Protein 7CB8 (pdb70)

Nearest PDB structures (foldseek):
  7cb8-assembly1_A  TM=1.003E+00  e=4.849E-61  Mycobacterium marinum M
  7cb8-assembly2_B  TM=9.937E-01  e=1.536E-54  Mycobacterium marinum M
  3zcn-assembly2_B  TM=8.471E-01  e=4.849E-14  Shewanella oneidensis
  3eqx-assembly1_A  TM=8.261E-01  e=2.532E-13  Shewanella oneidensis
  3zec-assembly1_A  TM=8.560E-01  e=9.160E-13  Shewanella oneidensis

Secondary structure (DSSP, 8-state):
--TTB-PPPEEEEEE---SS--S-HHHHH--EEEEEEPPP-TT------HHHHHHHHHHHHHHHHHHT---TTHHHHHHHHHHHHHHHHTT----HHHHHHHHTT--S-HHHHHHHHHHHHHHHHHHTSSSSPPP-HHHHHHHHHHHHTT-TTTGGGTTS---S---BSS-SSSSTT-SB-PPPGGGHHHHHHHHHHHTT-SSS-HHHHHHHHHHHHHHH--SSS-HHHHHHHHHHHHHHHTTS-SS----THHHHHHTHHHHHHHHHHHHTTB-HHHHHHHHHHHHHHHHHHHHHHHHHHHHHHHHHHHH----TTSHHHHHHHHTTT--EEEHHHHHHHSSS-HHHHHHHHHHHHHHTSEEES------EEEEHHHHHHHHHHHHHHHHT--/-TTB-PPPEEEEEE----SS-S-HHHHH--EEEEEEPPP-TT------HHHHHHHHHHHHHHHHHHT----SHHHHHHHHHHHHHHHHTT----HHHHHHHHTT--S-HHHHHHHHHHHHHHHHHHTSSSS----HHHHHHHHHHHHTT-SSSSTTTTS--SS---BSS-SSSSTT-SB-PPPGGGHHHHHHHHHHHHH-SSS-HHHHHHHHHHHHHHH--SSS-HHHHHHHHHHHHHHHTTS-SS----THHHHHHTHHHHHHHHHHHHTTB-HHHHHHHHHHHHHHHHHHHHHHHHHHHHHHHHHHHH-S--SSSHHHHHHHHTTT--EEEHHHHHHH----SSHHHHHHHHHHHTSEEESSSS-SS-EEEEHHHHHHHHHHHHHHHHS--

Foldseek 3Di:
DDAQFFDFKDKDKDFDAFPDDDDDVCLHPRGIDIAIHFDLPLPPDHHHDDVLVVLLVLLLVLLQVLQVDDAAQLFLLLLLLQLQLLLVLVVLHDDLLLLLCVCVPDPPRPSSVLSVLLSVLLVQQLVQAQVPGARDPQSLLVSQLSNLVPPPPQSPPRSDWDQAWDAADDDPRHCHPGPHTADHQVCLVVQVVSLSSLLRDDPDDQLLSLLVSLLSQVNNVGHPDDSSSSSNSSSQSSCCNNPSHPRHGQNLSLQCSLVVVLQVVCSVVVNRGRRVSSSSSSSLSSSLSSVLSVVLRVQLVCVLVVQDVLLDDDPCQFLLNVVSVNCSNPFKAWLVRSCVVDPDPSVSNVVSVVSSVVSVQWDWSDPPVRTIIGRVSSSVSSVVSSVSSSVPND/DLFFFDFWDKDKDFDAFPDDDDDVCLHPRTIDIATHFDLPLPDDGRDDPVLVVLLVLLLVLLQVLQPDPAFQLAVLLLLLLLQLLLVLVPLHDDLLLLLCVCVPDDPRPSSVLSVLLSVLLVQQLVQAAVLHARDLQSLLVSQLSRFCVPDVTNVQRSHFDQAWAAADADPRHCHVGPHTADHLVCLVVLVVSLSSLLQDQPDSQLLSLLVSLLSQVRNVRHNDDSSSSSVSSSQSSCSNNPSHPRHGQSLSLLCSLVVVLCVVCSVVVNVGGRVSSSSSSSLSSSLSSVLSVVLRVLNVCVLVVLCVQLDPPCDPPLLPVVSVCCSNPQKAWLVRSPVVDPPDDCSVVSVVSSCVSVQWDWSDDPPVRTIIGRVSSSVSSVVSSVSSSVSND

InterPro domains:
  IPR003812 Fido domain [PF02661] (142-243)
  IPR003812 Fido domain [PS51459] (139-289)
  IPR036597 Fido-like domain superfamily [G3DSA:1.10.3290.10] (55-305)
  IPR036597 Fido-like domain superfamily [SSF140931] (123-299)
  IPR040198 Fido domain-containing protein [PTHR13504] (50-297)

Radius of gyration: 28.03 Å; Cα contacts (8 Å, |Δi|>4): 1344; chains: 2; bounding box: 82×76×65 Å

Structure (mmCIF, N/CA/C/O backbone):
data_7CB8
#
_entry.id   7CB8
#
_cell.length_a   76.066
_cell.length_b   107.900
_cell.length_c   110.588
_cell.angle_alpha   90.00
_cell.angle_beta   90.00
_cell.angle_gamma   90.00
#
_symmetry.space_group_name_H-M   'P 21 21 21'
#
loop_
_entity.id
_entity.type
_entity.pdbx_description
1 polymer 'Fic-domain containing protein'
2 non-polymer "CYTIDINE-5'-DIPHOSPHATE"
3 non-polymer 1,2-ETHANEDIOL
4 non-polymer 'SULFATE ION'
5 non-polymer 'ACETATE ION'
6 water water
#
loop_
_atom_site.group_PDB
_atom_site.id
_atom_site.type_symbol
_atom_site.label_atom_id
_atom_site.label_alt_id
_atom_site.label_comp_id
_atom_site.label_asym_id
_atom_site.label_entity_id
_atom_site.label_seq_id
_atom_site.pdbx_PDB_ins_code
_atom_site.Cartn_x
_atom_site.Cartn_y
_atom_site.Cartn_z
_atom_site.occupancy
_atom_site.B_iso_or_equiv
_atom_site.auth_seq_id
_atom_site.auth_comp_id
_atom_site.auth_asym_id
_atom_site.auth_atom_id
_atom_site.pdbx_PDB_model_num
ATOM 1 N N . ARG A 1 2 ? 26.873 20.246 -32.998 1.00 58.32 2 ARG A N 1
ATOM 2 C CA . ARG A 1 2 ? 26.442 18.869 -32.762 1.00 53.06 2 ARG A CA 1
ATOM 3 C C . ARG A 1 2 ? 25.117 18.651 -33.479 1.00 50.55 2 ARG A C 1
ATOM 4 O O . ARG A 1 2 ? 24.304 19.570 -33.561 1.00 53.79 2 ARG A O 1
ATOM 6 N N . PRO A 1 3 ? 24.909 17.442 -34.013 1.00 47.11 3 PRO A N 1
ATOM 7 C CA . PRO A 1 3 ? 23.735 17.202 -34.870 1.00 52.51 3 PRO A CA 1
ATOM 8 C C . PRO A 1 3 ? 22.394 17.202 -34.149 1.00 50.81 3 PRO A C 1
ATOM 9 O O . PRO A 1 3 ? 22.263 17.572 -32.974 1.00 50.00 3 PRO A O 1
ATOM 13 N N . SER A 1 4 ? 21.382 16.767 -34.889 1.00 47.52 4 SER A N 1
ATOM 14 C CA . SER A 1 4 ? 20.050 16.603 -34.332 1.00 48.60 4 SER A CA 1
ATOM 15 C C . SER A 1 4 ? 20.016 15.435 -33.357 1.00 50.09 4 SER A C 1
ATOM 16 O O . SER A 1 4 ? 20.521 14.347 -33.646 1.00 42.48 4 SER A O 1
ATOM 19 N N . ASP A 1 5 ? 19.409 15.671 -32.201 1.00 49.40 5 ASP A N 1
ATOM 20 C CA . ASP A 1 5 ? 19.323 14.706 -31.102 1.00 43.78 5 ASP A CA 1
ATOM 21 C C . ASP A 1 5 ? 20.686 14.319 -30.553 1.00 40.62 5 ASP A C 1
ATOM 22 O O . ASP A 1 5 ? 20.794 13.301 -29.862 1.00 38.96 5 ASP A O 1
ATOM 27 N N . ALA A 1 6 ? 21.741 15.072 -30.855 1.00 40.26 6 ALA A N 1
ATOM 28 C CA . ALA A 1 6 ? 23.032 14.814 -30.239 1.00 36.75 6 ALA A CA 1
ATOM 29 C C . ALA A 1 6 ? 23.146 15.637 -28.969 1.00 39.56 6 ALA A C 1
ATOM 30 O O . ALA A 1 6 ? 22.470 16.659 -28.799 1.00 45.39 6 ALA A O 1
ATOM 32 N N . TRP A 1 7 ? 24.031 15.195 -28.081 1.00 31.71 7 TRP A N 1
ATOM 33 C CA . TRP A 1 7 ? 24.109 15.784 -26.769 1.00 27.07 7 TRP A CA 1
ATOM 34 C C . TRP A 1 7 ? 25.531 15.533 -26.327 1.00 33.61 7 TRP A C 1
ATOM 35 O O . TRP A 1 7 ? 26.066 14.454 -26.611 1.00 35.10 7 TRP A O 1
ATOM 46 N N . PRO A 1 8 ? 26.173 16.495 -25.660 1.00 32.69 8 PRO A N 1
ATOM 47 C CA . PRO A 1 8 ? 27.541 16.258 -25.194 1.00 30.00 8 PRO A CA 1
ATOM 48 C C . PRO A 1 8 ? 27.650 14.966 -24.396 1.00 32.26 8 PRO A C 1
ATOM 49 O O . PRO A 1 8 ? 26.962 14.791 -23.383 1.00 36.10 8 PRO A O 1
ATOM 53 N N . ARG A 1 9 ? 28.525 14.059 -24.828 1.00 33.68 9 ARG A N 1
ATOM 54 C CA . ARG A 1 9 ? 28.594 12.762 -24.169 1.00 36.47 9 ARG A CA 1
ATOM 55 C C . ARG A 1 9 ? 29.427 12.821 -22.880 1.00 34.16 9 ARG A C 1
ATOM 56 O O . ARG A 1 9 ? 30.244 13.724 -22.663 1.00 33.16 9 ARG A O 1
ATOM 64 N N . HIS A 1 10 ? 29.177 11.840 -22.008 1.00 34.72 10 HIS A N 1
ATOM 65 C CA . HIS A 1 10 ? 29.974 11.644 -20.802 1.00 32.31 10 HIS A CA 1
ATOM 66 C C . HIS A 1 10 ? 31.417 11.266 -21.142 1.00 33.70 10 HIS A C 1
ATOM 67 O O . HIS A 1 10 ? 31.686 10.559 -22.117 1.00 32.70 10 HIS A O 1
ATOM 74 N N . SER A 1 11 ? 32.354 11.726 -20.319 1.00 31.05 11 SER A N 1
ATOM 75 C CA . SER A 1 11 ? 33.721 11.228 -20.392 1.00 33.41 11 SER A CA 1
ATOM 76 C C . SER A 1 11 ? 34.031 10.431 -19.134 1.00 28.01 11 SER A C 1
ATOM 77 O O . SER A 1 11 ? 33.243 10.392 -18.187 1.00 29.14 11 SER A O 1
ATOM 80 N N . ALA A 1 12 ? 35.201 9.791 -19.142 1.00 38.95 12 ALA A N 1
ATOM 81 C CA . ALA A 1 12 ? 35.662 8.904 -18.079 1.00 29.98 12 ALA A CA 1
ATOM 82 C C . ALA A 1 12 ? 36.980 9.398 -17.511 1.00 32.49 12 ALA A C 1
ATOM 83 O O . ALA A 1 12 ? 37.730 10.126 -18.166 1.00 34.23 12 ALA A O 1
ATOM 85 N N . GLU A 1 13 ? 37.256 8.981 -16.279 1.00 35.51 13 GLU A N 1
ATOM 86 C CA . GLU A 1 13 ? 38.521 9.284 -15.625 1.00 36.43 13 GLU A CA 1
ATOM 87 C C . GLU A 1 13 ? 38.807 8.169 -14.621 1.00 40.75 13 GLU A C 1
ATOM 88 O O . GLU A 1 13 ? 37.882 7.561 -14.076 1.00 34.74 13 GLU A O 1
ATOM 94 N N . ARG A 1 14 ? 40.091 7.858 -14.421 1.00 41.83 14 ARG A N 1
ATOM 95 C CA . ARG A 1 14 ? 40.485 6.756 -13.546 1.00 37.14 14 ARG A CA 1
ATOM 96 C C . ARG A 1 14 ? 40.770 7.290 -12.152 1.00 36.93 14 ARG A C 1
ATOM 97 O O . ARG A 1 14 ? 41.706 8.064 -11.965 1.00 39.66 14 ARG A O 1
ATOM 100 N N . ARG A 1 15 ? 40.023 6.813 -11.171 1.00 40.54 15 ARG A N 1
ATOM 101 C CA . ARG A 1 15 ? 40.194 7.242 -9.795 1.00 39.34 15 ARG A CA 1
ATOM 102 C C . ARG A 1 15 ? 40.670 6.083 -8.926 1.00 35.86 15 ARG A C 1
ATOM 103 O O . ARG A 1 15 ? 40.362 4.924 -9.217 1.00 28.90 15 ARG A O 1
ATOM 111 N N . PRO A 1 16 ? 41.445 6.357 -7.871 1.00 39.29 16 PRO A N 1
ATOM 112 C CA . PRO A 1 16 ? 41.709 5.314 -6.875 1.00 39.78 16 PRO A CA 1
ATOM 113 C C . PRO A 1 16 ? 40.429 4.940 -6.149 1.00 36.62 16 PRO A C 1
ATOM 114 O O . PRO A 1 16 ? 39.516 5.757 -5.989 1.00 37.91 16 PRO A O 1
ATOM 118 N N . TRP A 1 17 ? 40.374 3.685 -5.715 1.00 32.82 17 TRP A N 1
ATOM 119 C CA . TRP A 1 17 ? 39.240 3.170 -4.969 1.00 32.46 17 TRP A CA 1
ATOM 120 C C . TRP A 1 17 ? 39.733 2.137 -3.973 1.00 40.01 17 TRP A C 1
ATOM 121 O O . TRP A 1 17 ? 40.635 1.355 -4.289 1.00 36.33 17 TRP A O 1
ATOM 132 N N . ALA A 1 18 ? 39.120 2.120 -2.785 1.00 38.65 18 ALA A N 1
ATOM 133 C CA . ALA A 1 18 ? 39.436 1.130 -1.762 1.00 38.12 18 ALA A CA 1
ATOM 134 C C . ALA A 1 18 ? 38.158 0.694 -1.065 1.00 38.68 18 ALA A C 1
ATOM 135 O O . ALA A 1 18 ? 37.276 1.510 -0.786 1.00 37.18 18 ALA A O 1
ATOM 137 N N . GLN A 1 19 ? 38.061 -0.606 -0.826 1.00 37.19 19 GLN A N 1
ATOM 138 C CA . GLN A 1 19 ? 36.952 -1.167 -0.075 1.00 44.05 19 GLN A CA 1
ATOM 139 C C . GLN A 1 19 ? 36.986 -0.637 1.358 1.00 47.27 19 GLN A C 1
ATOM 140 O O . GLN A 1 19 ? 38.018 -0.689 2.033 1.00 49.08 19 GLN A O 1
ATOM 146 N N . THR A 1 20 ? 35.869 -0.067 1.802 1.00 48.62 20 THR A N 1
ATOM 147 C CA . THR A 1 20 ? 35.742 0.363 3.188 1.00 49.10 20 THR A CA 1
ATOM 148 C C . THR A 1 20 ? 35.228 -0.747 4.098 1.00 49.32 20 THR A C 1
ATOM 149 O O . THR A 1 20 ? 35.542 -0.768 5.295 1.00 51.13 20 THR A O 1
ATOM 153 N N . GLN A 1 21 ? 34.491 -1.698 3.538 1.00 49.31 21 GLN A N 1
ATOM 154 C CA . GLN A 1 21 ? 33.846 -2.767 4.292 1.00 53.44 21 GLN A CA 1
ATOM 155 C C . GLN A 1 21 ? 34.293 -4.084 3.674 1.00 56.36 21 GLN A C 1
ATOM 156 O O . GLN A 1 21 ? 33.892 -4.406 2.551 1.00 58.87 21 GLN A O 1
ATOM 162 N N . ARG A 1 22 ? 35.109 -4.854 4.389 1.00 52.68 22 ARG A N 1
ATOM 163 C CA . ARG A 1 22 ? 35.785 -5.977 3.755 1.00 51.63 22 ARG A CA 1
ATOM 164 C C . ARG A 1 22 ? 34.818 -7.141 3.573 1.00 57.07 22 ARG A C 1
ATOM 165 O O . ARG A 1 22 ? 34.039 -7.479 4.471 1.00 60.80 22 ARG A O 1
ATOM 173 N N . GLY A 1 23 ? 34.850 -7.722 2.386 1.00 49.45 23 GLY A N 1
ATOM 174 C CA . GLY A 1 23 ? 33.933 -8.776 2.016 1.00 47.44 23 GLY A CA 1
ATOM 175 C C . GLY A 1 23 ? 33.940 -8.931 0.510 1.00 42.90 23 GLY A C 1
ATOM 176 O O . GLY A 1 23 ? 34.747 -8.321 -0.195 1.00 42.45 23 GLY A O 1
ATOM 177 N N . GLY A 1 24 ? 33.007 -9.730 0.028 1.00 42.48 24 GLY A N 1
ATOM 178 C CA . GLY A 1 24 ? 33.093 -10.034 -1.372 1.00 35.72 24 GLY A CA 1
ATOM 179 C C . GLY A 1 24 ? 34.143 -11.097 -1.627 1.00 39.62 24 GLY A C 1
ATOM 180 O O . GLY A 1 24 ? 34.583 -11.840 -0.725 1.00 35.32 24 GLY A O 1
ATOM 181 N N . THR A 1 25 ? 34.493 -11.215 -2.905 1.00 33.28 25 THR A N 1
ATOM 182 C CA . THR A 1 25 ? 35.514 -12.155 -3.319 1.00 36.42 25 THR A CA 1
ATOM 183 C C . THR A 1 25 ? 36.877 -11.504 -3.150 1.00 40.66 25 THR A C 1
ATOM 184 O O . THR A 1 25 ? 36.993 -10.364 -2.693 1.00 42.50 25 THR A O 1
ATOM 188 N N . ARG A 1 26 ? 37.930 -12.214 -3.543 1.00 41.68 26 ARG A N 1
ATOM 189 C CA . ARG A 1 26 ? 39.241 -11.582 -3.527 1.00 39.79 26 ARG A CA 1
ATOM 190 C C . ARG A 1 26 ? 39.285 -10.411 -4.503 1.00 39.61 26 ARG A C 1
ATOM 191 O O . ARG A 1 26 ? 39.799 -9.334 -4.172 1.00 41.90 26 ARG A O 1
ATOM 199 N N . ALA A 1 27 ? 38.762 -10.599 -5.704 1.00 33.35 27 ALA A N 1
ATOM 200 C CA . ALA A 1 27 ? 38.784 -9.549 -6.740 1.00 36.28 27 ALA A CA 1
ATOM 201 C C . ALA A 1 27 ? 38.171 -8.244 -6.219 1.00 40.51 27 ALA A C 1
ATOM 202 O O . ALA A 1 27 ? 38.605 -7.176 -6.635 1.00 39.25 27 ALA A O 1
ATOM 204 N N . ASP A 1 28 ? 37.179 -8.331 -5.356 1.00 32.70 28 ASP A N 1
ATOM 205 C CA . ASP A 1 28 ? 36.633 -7.125 -4.743 1.00 33.48 28 ASP A CA 1
ATOM 206 C C . ASP A 1 28 ? 37.645 -6.478 -3.813 1.00 36.09 28 ASP A C 1
ATOM 207 O O . ASP A 1 28 ? 37.712 -5.246 -3.729 1.00 39.00 28 ASP A O 1
ATOM 212 N N . ARG A 1 29 ? 38.436 -7.295 -3.101 1.00 36.53 29 ARG A N 1
ATOM 213 C CA . ARG A 1 29 ? 39.332 -6.795 -2.061 1.00 39.38 29 ARG A CA 1
ATOM 214 C C . ARG A 1 29 ? 40.652 -6.284 -2.627 1.00 43.98 29 ARG A C 1
ATOM 215 O O . ARG A 1 29 ? 41.282 -5.403 -2.023 1.00 41.54 29 ARG A O 1
ATOM 223 N N . THR A 1 30 ? 41.106 -6.832 -3.753 1.00 38.49 30 THR A N 1
ATOM 224 C CA . THR A 1 30 ? 42.335 -6.340 -4.361 1.00 40.09 30 THR A CA 1
ATOM 225 C C . THR A 1 30 ? 42.109 -5.174 -5.306 1.00 36.26 30 THR A C 1
ATOM 226 O O . THR A 1 30 ? 43.088 -4.557 -5.739 1.00 43.08 30 THR A O 1
ATOM 230 N N . LEU A 1 31 ? 40.862 -4.883 -5.660 1.00 38.64 31 LEU A N 1
ATOM 231 C CA . LEU A 1 31 ? 40.563 -3.768 -6.552 1.00 34.57 31 LEU A CA 1
ATOM 232 C C . LEU A 1 31 ? 41.089 -2.470 -5.955 1.00 30.35 31 LEU A C 1
ATOM 233 O O . LEU A 1 31 ? 40.778 -2.139 -4.807 1.00 33.16 31 LEU A O 1
ATOM 238 N N . ARG A 1 32 ? 41.929 -1.764 -6.714 1.00 30.64 32 ARG A N 1
ATOM 239 C CA . ARG A 1 32 ? 42.528 -0.518 -6.259 1.00 33.77 32 ARG A CA 1
ATOM 240 C C . ARG A 1 32 ? 42.117 0.690 -7.102 1.00 32.90 32 ARG A C 1
ATOM 241 O O . ARG A 1 32 ? 42.512 1.818 -6.792 1.00 37.60 32 ARG A O 1
ATOM 243 N N . SER A 1 33 ? 41.345 0.492 -8.161 1.00 32.06 33 SER A N 1
ATOM 244 C CA . SER A 1 33 ? 41.071 1.544 -9.125 1.00 31.09 33 SER A CA 1
ATOM 245 C C . SER A 1 33 ? 39.662 1.352 -9.702 1.00 35.81 33 SER A C 1
ATOM 246 O O . SER A 1 33 ? 39.174 0.223 -9.810 1.00 36.81 33 SER A O 1
ATOM 249 N N . VAL A 1 34 ? 39.007 2.462 -10.060 1.00 26.75 34 VAL A N 1
ATOM 250 C CA . VAL A 1 34 ? 37.679 2.449 -10.665 1.00 30.15 34 VAL A CA 1
ATOM 251 C C . VAL A 1 34 ? 37.608 3.567 -11.701 1.00 34.84 34 VAL A C 1
ATOM 252 O O . VAL A 1 34 ? 38.229 4.624 -11.542 1.00 32.74 34 VAL A O 1
ATOM 256 N N . THR A 1 35 ? 36.840 3.331 -12.770 1.00 27.41 35 THR A N 1
ATOM 257 C CA . THR A 1 35 ? 36.640 4.309 -13.834 1.00 24.20 35 THR A CA 1
ATOM 258 C C . THR A 1 35 ? 35.279 4.981 -13.643 1.00 27.74 35 THR A C 1
ATOM 259 O O . THR A 1 35 ? 34.234 4.351 -13.843 1.00 29.51 35 THR A O 1
ATOM 263 N N . VAL A 1 36 ? 35.290 6.278 -13.285 1.00 26.34 36 VAL A N 1
ATOM 264 C CA . VAL A 1 36 ? 34.065 7.045 -13.082 1.00 29.51 36 VAL A CA 1
ATOM 265 C C . VAL A 1 36 ? 33.676 7.735 -14.383 1.00 32.04 36 VAL A C 1
ATOM 266 O O . VAL A 1 36 ? 34.517 8.109 -15.215 1.00 29.39 36 VAL A O 1
ATOM 270 N N . SER A 1 37 ? 32.369 7.870 -14.578 1.00 28.34 37 SER A N 1
ATOM 271 C CA . SER A 1 37 ? 31.849 8.672 -15.668 1.00 25.24 37 SER A CA 1
ATOM 272 C C . SER A 1 37 ? 31.734 10.112 -15.222 1.00 28.55 37 SER A C 1
ATOM 273 O O . SER A 1 37 ? 31.372 10.393 -14.074 1.00 30.43 37 SER A O 1
ATOM 276 N N . LEU A 1 38 ? 32.061 11.026 -16.122 1.00 29.31 38 LEU A N 1
ATOM 277 C CA . LEU A 1 38 ? 31.866 12.437 -15.811 1.00 32.54 38 LEU A CA 1
ATOM 278 C C . LEU A 1 38 ? 30.811 13.007 -16.754 1.00 32.93 38 LEU A C 1
ATOM 279 O O . LEU A 1 38 ? 31.050 13.098 -17.973 1.00 31.21 38 LEU A O 1
ATOM 284 N N . PRO A 1 39 ? 29.622 13.326 -16.258 1.00 30.96 39 PRO A N 1
ATOM 285 C CA . PRO A 1 39 ? 28.589 13.919 -17.114 1.00 30.90 39 PRO A CA 1
ATOM 286 C C . PRO A 1 39 ? 28.999 15.298 -17.595 1.00 31.11 39 PRO A C 1
ATOM 287 O O . PRO A 1 39 ? 29.901 15.931 -17.022 1.00 29.45 39 PRO A O 1
ATOM 291 N N . PRO A 1 40 ? 28.376 15.787 -18.661 1.00 29.94 40 PRO A N 1
ATOM 292 C CA . PRO A 1 40 ? 28.605 17.169 -19.084 1.00 31.81 40 PRO A CA 1
ATOM 293 C C . PRO A 1 40 ? 27.977 18.166 -18.124 1.00 30.31 40 PRO A C 1
ATOM 294 O O . PRO A 1 40 ? 27.196 17.830 -17.237 1.00 34.46 40 PRO A O 1
ATOM 298 N N . TYR A 1 41 ? 28.398 19.415 -18.271 1.00 35.51 41 TYR A N 1
ATOM 299 C CA . TYR A 1 41 ? 27.683 20.533 -17.686 1.00 30.53 41 TYR A CA 1
ATOM 300 C C . TYR A 1 41 ? 26.689 20.961 -18.751 1.00 33.48 41 TYR A C 1
ATOM 301 O O . TYR A 1 41 ? 27.067 21.176 -19.910 1.00 38.16 41 TYR A O 1
ATOM 310 N N . ILE A 1 42 ? 25.411 20.981 -18.396 1.00 28.08 42 ILE A N 1
ATOM 311 C CA . ILE A 1 42 ? 24.368 21.146 -19.393 1.00 26.44 42 ILE A CA 1
ATOM 312 C C . ILE A 1 42 ? 23.658 22.484 -19.280 1.00 27.71 42 ILE A C 1
ATOM 313 O O . ILE A 1 42 ? 22.924 22.851 -20.213 1.00 28.04 42 ILE A O 1
ATOM 318 N N . ALA A 1 43 ? 23.946 23.276 -18.240 1.00 27.69 43 ALA A N 1
ATOM 319 C CA . ALA A 1 43 ? 23.116 24.436 -17.911 1.00 31.21 43 ALA A CA 1
ATOM 320 C C . ALA A 1 43 ? 23.006 25.422 -19.061 1.00 27.09 43 ALA A C 1
ATOM 321 O O . ALA A 1 43 ? 22.031 26.171 -19.136 1.00 26.49 43 ALA A O 1
ATOM 323 N N . LYS A 1 44 ? 23.992 25.446 -19.949 1.00 31.79 44 LYS A N 1
ATOM 324 C CA . LYS A 1 44 ? 24.037 26.383 -21.056 1.00 31.33 44 LYS A CA 1
ATOM 325 C C . LYS A 1 44 ? 23.868 25.688 -22.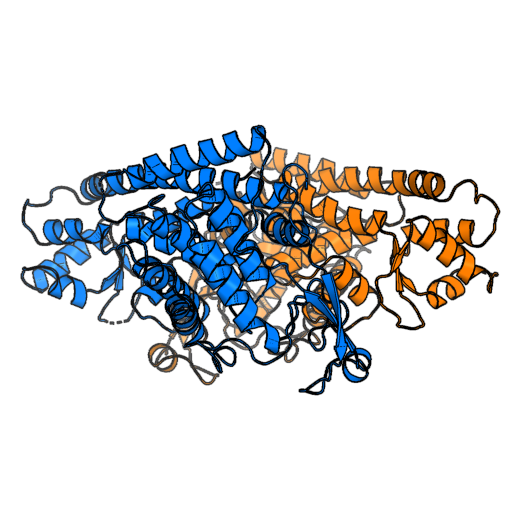403 1.00 30.57 44 LYS A C 1
ATOM 326 O O . LYS A 1 44 ? 23.895 26.354 -23.437 1.00 36.98 44 LYS A O 1
ATOM 332 N N . VAL A 1 45 ? 23.689 24.374 -22.419 1.00 35.34 45 VAL A N 1
ATOM 333 C CA . VAL A 1 45 ? 23.598 23.604 -23.659 1.00 36.72 45 VAL A CA 1
ATOM 334 C C . VAL A 1 45 ? 22.220 23.744 -24.289 1.00 35.50 45 VAL A C 1
ATOM 335 O O . VAL A 1 45 ? 21.203 23.858 -23.591 1.00 34.66 45 VAL A O 1
ATOM 339 N N . ASP A 1 46 ? 22.186 23.731 -25.623 1.00 35.00 46 ASP A N 1
ATOM 340 C CA . ASP A 1 46 ? 20.945 23.653 -26.385 1.00 36.29 46 ASP A CA 1
ATOM 341 C C . ASP A 1 46 ? 20.828 22.293 -27.048 1.00 34.46 46 ASP A C 1
ATOM 342 O O . ASP A 1 46 ? 21.821 21.582 -27.236 1.00 43.43 46 ASP A O 1
ATOM 347 N N . ALA A 1 47 ? 19.593 21.929 -27.386 1.00 38.68 47 ALA A N 1
ATOM 348 C CA . ALA A 1 47 ? 19.328 20.693 -28.113 1.00 41.72 47 ALA A CA 1
ATOM 349 C C . ALA A 1 47 ? 18.323 20.972 -29.219 1.00 44.61 47 ALA A C 1
ATOM 350 O O . ALA A 1 47 ? 17.170 21.312 -28.940 1.00 46.00 47 ALA A O 1
ATOM 352 N N . ASN A 1 48 ? 18.767 20.845 -30.465 1.00 49.10 48 ASN A N 1
ATOM 353 C CA . ASN A 1 48 ? 17.890 20.746 -31.620 1.00 47.86 48 ASN A CA 1
ATOM 354 C C . ASN A 1 48 ? 17.495 19.289 -31.760 1.00 46.84 48 ASN A C 1
ATOM 355 O O . ASN A 1 48 ? 18.322 18.402 -31.531 1.00 50.89 48 ASN A O 1
ATOM 360 N N . ILE A 1 49 ? 16.237 19.032 -32.114 1.00 37.97 49 ILE A N 1
ATOM 361 C CA . ILE A 1 49 ? 15.767 17.658 -32.198 1.00 38.79 49 ILE A CA 1
ATOM 362 C C . ILE A 1 49 ? 14.843 17.499 -33.395 1.00 43.17 49 ILE A C 1
ATOM 363 O O . ILE A 1 49 ? 14.243 18.460 -33.884 1.00 44.60 49 ILE A O 1
ATOM 368 N N . ASP A 1 50 ? 14.711 16.241 -33.827 1.00 45.51 50 ASP A N 1
ATOM 369 C CA . ASP A 1 50 ? 14.038 15.836 -35.057 1.00 39.35 50 ASP A CA 1
ATOM 370 C C . ASP A 1 50 ? 12.529 16.099 -35.029 1.00 39.21 50 ASP A C 1
ATOM 371 O O . ASP A 1 50 ? 11.879 16.101 -33.977 1.00 40.05 50 ASP A O 1
ATOM 376 N N . ALA A 1 51 ? 11.969 16.239 -36.236 1.00 42.04 51 ALA A N 1
ATOM 377 C CA . ALA A 1 51 ? 10.571 16.618 -36.413 1.00 35.70 51 ALA A CA 1
ATOM 378 C C . ALA A 1 51 ? 9.636 15.555 -35.845 1.00 36.59 51 ALA A C 1
ATOM 379 O O . ALA A 1 51 ? 8.671 15.874 -35.131 1.00 37.05 51 ALA A O 1
ATOM 381 N N . ASP A 1 52 ? 9.874 14.286 -36.195 1.00 35.40 52 ASP A N 1
ATOM 382 C CA . ASP A 1 52 ? 8.975 13.224 -35.751 1.00 32.82 52 ASP A CA 1
ATOM 383 C C . ASP A 1 52 ? 8.914 13.194 -34.238 1.00 34.93 52 ASP A C 1
ATOM 384 O O . ASP A 1 52 ? 7.895 12.800 -33.664 1.00 38.25 52 ASP A O 1
ATOM 389 N N . ILE A 1 53 ? 10.010 13.589 -33.583 1.00 37.04 53 ILE A N 1
ATOM 390 C CA . ILE A 1 53 ? 10.050 13.638 -32.127 1.00 38.19 53 ILE A CA 1
ATOM 391 C C . ILE A 1 53 ? 9.269 14.846 -31.622 1.00 35.74 53 ILE A C 1
ATOM 392 O O . ILE A 1 53 ? 8.558 14.767 -30.611 1.00 32.45 53 ILE A O 1
ATOM 397 N N . ALA A 1 54 ? 9.369 15.975 -32.332 1.00 32.49 54 ALA A N 1
ATOM 398 C CA . ALA A 1 54 ? 8.634 17.175 -31.945 1.00 28.01 54 ALA A CA 1
ATOM 399 C C . ALA A 1 54 ? 7.137 16.920 -31.934 1.00 30.04 54 ALA A C 1
ATOM 400 O O . ALA A 1 54 ? 6.430 17.337 -31.009 1.00 32.24 54 ALA A O 1
ATOM 402 N N . VAL A 1 55 ? 6.641 16.237 -32.964 1.00 28.90 55 VAL A N 1
ATOM 403 C CA . VAL A 1 55 ? 5.237 15.847 -33.026 1.00 29.70 55 VAL A CA 1
ATOM 404 C C . VAL A 1 55 ? 4.868 14.974 -31.836 1.00 32.51 55 VAL A C 1
ATOM 405 O O . VAL A 1 55 ? 3.851 15.203 -31.166 1.00 33.32 55 VAL A O 1
ATOM 409 N N . LYS A 1 56 ? 5.699 13.960 -31.555 1.00 28.37 56 LYS A N 1
ATOM 410 C CA . LYS A 1 56 ? 5.467 13.087 -30.407 1.00 31.49 56 LYS A CA 1
ATOM 411 C C . LYS A 1 56 ? 5.408 13.886 -29.112 1.00 27.47 56 LYS A C 1
ATOM 412 O O . LYS A 1 56 ? 4.466 13.730 -28.334 1.00 31.48 56 LYS A O 1
ATOM 418 N N . LEU A 1 57 ? 6.392 14.763 -28.868 1.00 24.98 57 LEU A N 1
ATOM 419 C CA . LEU A 1 57 ? 6.315 15.660 -27.712 1.00 25.50 57 LEU A CA 1
ATOM 420 C C . LEU A 1 57 ? 5.036 16.478 -27.747 1.00 29.28 57 LEU A C 1
ATOM 421 O O . LEU A 1 57 ? 4.345 16.624 -26.733 1.00 26.98 57 LEU A O 1
ATOM 426 N N . GLU A 1 58 ? 4.703 17.002 -28.929 1.00 34.06 58 GLU A N 1
ATOM 427 C CA . GLU A 1 58 ? 3.518 17.829 -29.106 1.00 30.26 58 GLU A CA 1
ATOM 428 C C . GLU A 1 58 ? 2.255 17.054 -28.764 1.00 38.03 58 GLU A C 1
ATOM 429 O O . GLU A 1 58 ? 1.333 17.599 -28.137 1.00 35.80 58 GLU A O 1
ATOM 435 N N . ASP A 1 59 ? 2.194 15.773 -29.170 1.00 32.87 59 ASP A N 1
ATOM 436 C CA . ASP A 1 59 ? 1.012 14.975 -28.869 1.00 31.83 59 ASP A CA 1
ATOM 437 C C . ASP A 1 59 ? 0.915 14.657 -27.392 1.00 28.56 59 ASP A C 1
ATOM 438 O O . ASP A 1 59 ? -0.193 14.554 -26.855 1.00 30.14 59 ASP A O 1
ATOM 443 N N . ALA A 1 60 ? 2.055 14.452 -26.735 1.00 24.70 60 ALA A N 1
ATOM 444 C CA . ALA A 1 60 ? 2.052 14.298 -25.289 1.00 26.85 60 ALA A CA 1
ATOM 445 C C . ALA A 1 60 ? 1.508 15.549 -24.602 1.00 29.43 60 ALA A C 1
ATOM 446 O O . ALA A 1 60 ? 0.678 15.465 -23.678 1.00 26.29 60 ALA A O 1
ATOM 448 N N . MET A 1 61 ? 1.936 16.722 -25.076 1.00 29.62 61 MET A N 1
ATOM 449 C CA . MET A 1 61 ? 1.542 17.983 -24.460 1.00 29.97 61 MET A CA 1
ATOM 450 C C . MET A 1 61 ? 0.070 18.281 -24.692 1.00 28.19 61 MET A C 1
ATOM 451 O O . MET A 1 61 ? -0.596 18.809 -23.797 1.00 26.37 61 MET A O 1
ATOM 456 N N . SER A 1 62 ? -0.460 17.908 -25.861 1.00 30.98 62 SER A N 1
ATOM 457 C CA . SER A 1 62 ? -1.902 17.979 -26.098 1.00 30.81 62 SER A CA 1
ATOM 458 C C . SER A 1 62 ? -2.684 17.251 -25.007 1.00 29.54 62 SER A C 1
ATOM 459 O O . SER A 1 62 ? -3.637 17.798 -24.448 1.00 33.38 62 SER A O 1
ATOM 462 N N . GLU A 1 63 ? -2.310 16.003 -24.708 1.00 26.83 63 GLU A N 1
ATOM 463 C CA . GLU A 1 63 ? -2.975 15.273 -23.631 1.00 26.87 63 GLU A CA 1
ATOM 464 C C . GLU A 1 63 ? -2.668 15.882 -22.265 1.00 30.35 63 GLU A C 1
ATOM 465 O O . GLU A 1 63 ? -3.563 15.990 -21.414 1.00 33.95 63 GLU A O 1
ATOM 471 N N . ILE A 1 64 ? -1.418 16.290 -22.028 1.00 27.69 64 ILE A N 1
ATOM 472 C CA . ILE A 1 64 ? -1.079 16.856 -20.723 1.00 26.65 64 ILE A CA 1
ATOM 473 C C . ILE A 1 64 ? -1.884 18.119 -20.472 1.00 26.68 64 ILE A C 1
ATOM 474 O O . ILE A 1 64 ? -2.289 18.402 -19.341 1.00 31.20 64 ILE A O 1
ATOM 479 N N . SER A 1 65 ? -2.120 18.906 -21.521 1.00 30.16 65 SER A N 1
ATOM 480 C CA . SER A 1 65 ? -2.850 20.160 -21.374 1.00 24.13 65 SER A CA 1
ATOM 481 C C . SER A 1 65 ? -4.332 19.911 -21.112 1.00 25.84 65 SER A C 1
ATOM 482 O O . SER A 1 65 ? -4.938 20.557 -20.251 1.00 27.57 65 SER A O 1
ATOM 485 N N . ARG A 1 66 ? -4.933 18.971 -21.842 1.00 29.47 66 ARG A N 1
ATOM 486 C CA . ARG A 1 66 ? -6.349 18.672 -21.653 1.00 30.83 66 ARG A CA 1
ATOM 487 C C . ARG A 1 66 ? -6.610 18.018 -20.301 1.00 32.64 66 ARG A C 1
ATOM 488 O O . ARG A 1 66 ? -7.630 18.301 -19.658 1.00 28.83 66 ARG A O 1
ATOM 496 N N . LEU A 1 67 ? -5.714 17.120 -19.868 1.00 34.02 67 LEU A N 1
ATOM 497 C CA . LEU A 1 67 ? -5.798 16.592 -18.511 1.00 30.45 67 LEU A CA 1
ATOM 498 C C . LEU A 1 67 ? -5.784 17.725 -17.492 1.00 32.69 67 LEU A C 1
ATOM 499 O O . LEU A 1 67 ? -6.668 17.820 -16.630 1.00 30.49 67 LEU A O 1
ATOM 504 N N . ASP A 1 68 ? -4.789 18.609 -17.587 1.00 31.51 68 ASP A N 1
ATOM 505 C CA . ASP A 1 68 ? -4.636 19.648 -16.585 1.00 32.86 68 ASP A CA 1
ATOM 506 C C . ASP A 1 68 ? -5.789 20.645 -16.590 1.00 32.23 68 ASP A C 1
ATOM 507 O O . ASP A 1 68 ? -5.938 21.391 -15.624 1.00 34.87 68 ASP A O 1
ATOM 512 N N . SER A 1 69 ? -6.660 20.630 -17.595 1.00 34.83 69 SER A N 1
ATOM 513 C CA . SER A 1 69 ? -7.748 21.597 -17.641 1.0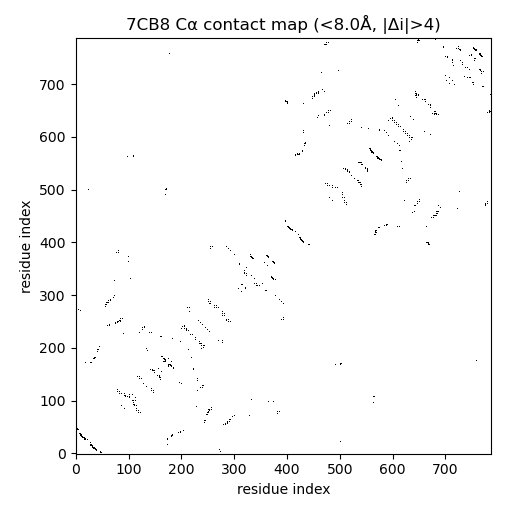0 41.30 69 SER A CA 1
ATOM 514 C C . SER A 1 69 ? -9.091 20.994 -17.249 1.00 44.71 69 SER A C 1
ATOM 515 O O . SER A 1 69 ? -10.133 21.603 -17.518 1.00 50.67 69 SER A O 1
ATOM 518 N N . THR A 1 70 ? -9.082 19.841 -16.577 1.00 45.08 70 THR A N 1
ATOM 519 C CA . THR A 1 70 ? -10.298 19.131 -16.181 1.00 46.94 70 THR A CA 1
ATOM 520 C C . THR A 1 70 ? -10.833 19.681 -14.862 1.00 54.74 70 THR A C 1
ATOM 521 O O . THR A 1 70 ? -10.211 19.496 -13.814 1.00 61.58 70 THR A O 1
ATOM 525 N N . HIS A 1 71 ? -11.947 20.380 -14.901 1.00 57.99 71 HIS A N 1
ATOM 526 C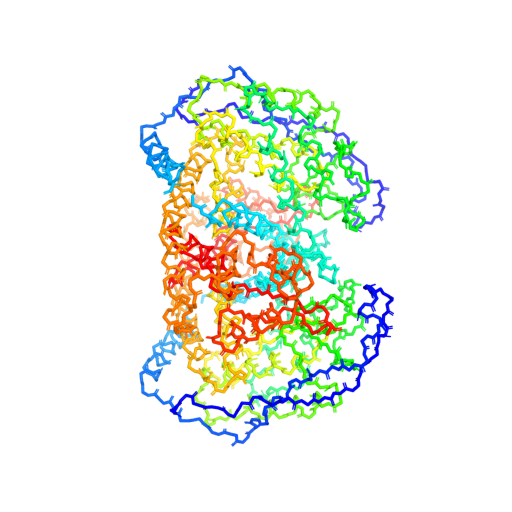 CA . HIS A 1 71 ? -12.559 20.873 -13.648 1.00 54.87 71 HIS A CA 1
ATOM 527 C C . HIS A 1 71 ? -13.901 20.172 -13.479 1.00 61.52 71 HIS A C 1
ATOM 528 O O . HIS A 1 71 ? -14.463 19.768 -14.521 1.00 68.65 71 HIS A O 1
ATOM 535 N N . LEU A 1 75 ? -11.984 18.849 -10.201 1.00 63.40 75 LEU A N 1
ATOM 536 C CA . LEU A 1 75 ? -12.634 17.569 -9.903 1.00 66.17 75 LEU A CA 1
ATOM 537 C C . LEU A 1 75 ? -12.163 16.994 -8.559 1.00 58.77 75 LEU A C 1
ATOM 538 O O . LEU A 1 75 ? -10.957 16.976 -8.256 1.00 58.55 75 LEU A O 1
ATOM 543 N N . ALA A 1 76 ? -13.122 16.526 -7.760 1.00 54.89 76 ALA A N 1
ATOM 544 C CA . ALA A 1 76 ? -12.813 15.999 -6.440 1.00 48.51 76 ALA A CA 1
ATOM 545 C C . ALA A 1 76 ? -12.300 14.567 -6.554 1.00 53.71 76 ALA A C 1
ATOM 546 O O . ALA A 1 76 ? -12.912 13.720 -7.216 1.00 52.00 76 ALA A O 1
ATOM 548 N N . GLY A 1 77 ? -11.174 14.304 -5.890 1.00 48.22 77 GLY A N 1
ATOM 549 C CA . GLY A 1 77 ? -10.487 13.041 -5.921 1.00 40.19 77 GLY A CA 1
ATOM 550 C C . GLY A 1 77 ? -9.383 12.953 -6.959 1.00 39.35 77 GLY A C 1
ATOM 551 O O . GLY A 1 77 ? -8.376 12.268 -6.731 1.00 37.29 77 GLY A O 1
ATOM 552 N N . LEU A 1 78 ? -9.519 13.671 -8.075 1.00 42.25 78 LEU A N 1
ATOM 553 C CA . LEU A 1 78 ? -8.627 13.427 -9.203 1.00 39.58 78 LEU A CA 1
ATOM 554 C C . LEU A 1 78 ? -7.174 13.713 -8.859 1.00 32.01 78 LEU A C 1
ATOM 555 O O . LEU A 1 78 ? -6.286 12.902 -9.145 1.00 29.18 78 LEU A O 1
ATOM 560 N N . SER A 1 79 ? -6.906 14.851 -8.234 1.00 29.19 79 SER A N 1
ATOM 561 C CA . SER A 1 79 ? -5.511 15.222 -8.067 1.00 31.17 79 SER A CA 1
ATOM 562 C C . SER A 1 79 ? -4.798 14.230 -7.165 1.00 33.11 79 SER A C 1
ATOM 563 O O . SER A 1 79 ? -3.709 13.744 -7.501 1.00 30.79 79 SER A O 1
ATOM 566 N N . THR A 1 80 ? -5.426 13.873 -6.035 1.00 35.13 80 THR A N 1
ATOM 567 C CA . THR A 1 80 ? -4.786 12.952 -5.104 1.00 27.94 80 THR A CA 1
ATOM 568 C C . THR A 1 80 ? -4.575 11.588 -5.738 1.00 29.35 80 THR A C 1
ATOM 569 O O . THR A 1 80 ? -3.519 10.972 -5.556 1.00 29.87 80 THR A O 1
ATOM 573 N N . LEU A 1 81 ? -5.543 11.122 -6.533 1.00 28.87 81 LEU A N 1
ATOM 574 C CA . LEU A 1 81 ? -5.405 9.807 -7.149 1.00 28.64 81 LEU A CA 1
ATOM 575 C C . LEU A 1 81 ? -4.209 9.747 -8.087 1.00 29.38 81 LEU A C 1
ATOM 576 O O . LEU A 1 81 ? -3.476 8.750 -8.104 1.00 26.15 81 LEU A O 1
ATOM 581 N N . LEU A 1 82 ? -4.040 10.779 -8.918 1.00 26.93 82 LEU A N 1
ATOM 582 C CA . LEU A 1 82 ? -2.972 10.797 -9.910 1.00 27.84 82 LEU A CA 1
ATOM 583 C C . LEU A 1 82 ? -1.614 10.846 -9.227 1.00 29.92 82 LEU A C 1
ATOM 584 O O . LEU A 1 82 ? -0.677 10.144 -9.622 1.00 27.54 82 LEU A O 1
ATOM 589 N N . LEU A 1 83 ? -1.488 11.709 -8.219 1.00 28.43 83 LEU A N 1
ATOM 590 C CA . LEU A 1 83 ? -0.278 11.779 -7.405 1.00 28.42 83 LEU A CA 1
ATOM 591 C C . LEU A 1 83 ? 0.107 10.407 -6.853 1.00 32.63 83 LEU A C 1
ATOM 592 O O . LEU A 1 83 ? 1.271 9.991 -6.928 1.00 30.75 83 LEU A O 1
ATOM 597 N N . ARG A 1 84 ? -0.869 9.686 -6.291 1.00 32.21 84 ARG A N 1
ATOM 598 C CA . ARG A 1 84 ? -0.582 8.381 -5.705 1.00 29.67 84 ARG A CA 1
ATOM 599 C C . ARG A 1 84 ? -0.279 7.342 -6.783 1.00 32.20 84 ARG A C 1
ATOM 600 O O . ARG A 1 84 ? 0.589 6.482 -6.592 1.00 30.47 84 ARG A O 1
ATOM 608 N N . THR A 1 85 ? -0.996 7.392 -7.916 1.00 33.50 85 THR A N 1
ATOM 609 C CA . THR A 1 85 ? -0.700 6.479 -9.017 1.00 25.31 85 THR A CA 1
ATOM 610 C C . THR A 1 85 ? 0.754 6.604 -9.441 1.00 26.29 85 THR A C 1
ATOM 611 O O . THR A 1 85 ? 1.429 5.592 -9.657 1.00 28.86 85 THR A O 1
ATOM 615 N N . GLU A 1 86 ? 1.259 7.841 -9.547 1.00 27.82 86 GLU A N 1
ATOM 616 C CA . GLU A 1 86 ? 2.649 8.052 -9.945 1.00 25.60 86 GLU A CA 1
ATOM 617 C C . GLU A 1 86 ? 3.613 7.498 -8.908 1.00 22.74 86 GLU A C 1
ATOM 618 O O . GLU A 1 86 ? 4.609 6.856 -9.262 1.00 23.21 86 GLU A O 1
ATOM 624 N N . SER A 1 87 ? 3.320 7.733 -7.627 1.00 24.24 87 SER A N 1
ATOM 625 C CA . SER A 1 87 ? 4.201 7.310 -6.543 1.00 25.52 87 SER A CA 1
ATOM 626 C C . SER A 1 87 ? 4.268 5.795 -6.442 1.00 24.51 87 SER A C 1
ATOM 627 O O . SER A 1 87 ? 5.354 5.222 -6.257 1.00 21.37 87 SER A O 1
ATOM 630 N N . VAL A 1 88 ? 3.115 5.140 -6.591 1.00 24.01 88 VAL A N 1
ATOM 631 C CA . VAL A 1 88 ? 3.039 3.684 -6.543 1.00 21.08 88 VAL A CA 1
ATOM 632 C C . VAL A 1 88 ? 3.832 3.084 -7.695 1.00 24.36 88 VAL A C 1
ATOM 633 O O . VAL A 1 88 ? 4.591 2.124 -7.516 1.00 25.11 88 VAL A O 1
ATOM 637 N N . ALA A 1 89 ? 3.668 3.646 -8.902 1.00 25.81 89 ALA A N 1
ATOM 638 C CA . ALA A 1 89 ? 4.420 3.174 -10.063 1.00 24.00 89 ALA A CA 1
ATOM 639 C C . ALA A 1 89 ? 5.909 3.467 -9.921 1.00 26.89 89 ALA A C 1
ATOM 640 O O . ALA A 1 89 ? 6.756 2.614 -10.225 1.00 25.44 89 ALA A O 1
ATOM 642 N N . SER A 1 90 ? 6.250 4.669 -9.457 1.00 25.53 90 SER A N 1
ATOM 643 C CA . SER A 1 90 ? 7.659 5.016 -9.321 1.00 25.14 90 SER A CA 1
ATOM 644 C C . SER A 1 90 ? 8.353 4.096 -8.324 1.00 26.70 90 SER A C 1
ATOM 645 O O . SER A 1 90 ? 9.501 3.687 -8.543 1.00 22.68 90 SER A O 1
ATOM 648 N N . SER A 1 91 ? 7.667 3.759 -7.222 1.00 30.16 91 SER A N 1
ATOM 649 C CA . SER A 1 91 ? 8.220 2.798 -6.268 1.00 27.69 91 SER A CA 1
ATOM 650 C C . SER A 1 91 ? 8.376 1.419 -6.902 1.00 27.21 91 SER A C 1
ATOM 651 O O . SER A 1 91 ? 9.402 0.757 -6.704 1.00 25.34 91 SER A O 1
ATOM 654 N N . LYS A 1 92 ? 7.384 0.991 -7.699 1.00 25.94 92 LYS A N 1
ATOM 655 C CA . LYS A 1 92 ? 7.418 -0.319 -8.345 1.00 26.67 92 LYS A CA 1
ATOM 656 C C . LYS A 1 92 ? 8.629 -0.476 -9.252 1.00 26.42 92 LYS A C 1
ATOM 657 O O . LYS A 1 92 ? 9.082 -1.606 -9.490 1.00 29.34 92 LYS A O 1
ATOM 663 N N . ILE A 1 93 ? 9.174 0.634 -9.744 1.00 27.45 93 ILE A N 1
ATOM 664 C CA . ILE A 1 93 ? 10.366 0.587 -10.588 1.00 27.13 93 ILE A CA 1
ATOM 665 C C . ILE A 1 93 ? 11.569 0.115 -9.768 1.00 26.36 93 ILE A C 1
ATOM 666 O O . ILE A 1 93 ? 12.443 -0.609 -10.272 1.00 25.83 93 ILE A O 1
ATOM 671 N N . GLU A 1 94 ? 11.630 0.487 -8.492 1.00 25.43 94 GLU A N 1
ATOM 672 C CA . GLU A 1 94 ? 12.643 -0.036 -7.588 1.00 25.23 94 GLU A CA 1
ATOM 673 C C . GLU A 1 94 ? 12.150 -1.239 -6.790 1.00 24.66 94 GLU A C 1
ATOM 674 O O . GLU A 1 94 ? 12.677 -1.518 -5.711 1.00 28.46 94 GLU A O 1
ATOM 680 N N . ARG A 1 95 ? 11.181 -1.991 -7.321 1.00 27.07 95 ARG A N 1
ATOM 681 C CA . ARG A 1 95 ? 10.685 -3.206 -6.663 1.00 24.47 95 ARG A CA 1
ATOM 682 C C . ARG A 1 95 ? 10.291 -2.971 -5.205 1.00 23.25 95 ARG A C 1
ATOM 683 O O . ARG A 1 95 ? 10.423 -3.857 -4.363 1.00 24.39 95 ARG A O 1
ATOM 691 N N . VAL A 1 96 ? 9.827 -1.770 -4.887 1.00 22.19 96 VAL A N 1
ATOM 692 C CA . VAL A 1 96 ? 9.153 -1.490 -3.627 1.00 21.66 96 VAL A CA 1
ATOM 693 C C . VAL A 1 96 ? 7.657 -1.586 -3.911 1.00 25.07 96 VAL A C 1
ATOM 694 O O . VAL A 1 96 ? 7.078 -0.690 -4.538 1.00 25.55 96 VAL A O 1
ATOM 698 N N . GLU A 1 97 ? 7.025 -2.663 -3.426 1.00 30.82 97 GLU A N 1
ATOM 699 C CA . GLU A 1 97 ? 5.690 -3.071 -3.847 1.00 25.66 97 GLU A CA 1
ATOM 700 C C . GLU A 1 97 ? 4.850 -3.529 -2.663 1.00 22.61 97 GLU A C 1
ATOM 701 O O . GLU A 1 97 ? 5.368 -3.970 -1.634 1.00 21.92 97 GLU A O 1
ATOM 707 N N . ALA A 1 98 ? 3.539 -3.388 -2.817 1.00 23.15 98 ALA A N 1
ATOM 708 C CA . ALA A 1 98 ? 2.550 -3.816 -1.837 1.00 26.80 98 ALA A CA 1
ATOM 709 C C . ALA A 1 98 ? 1.200 -3.760 -2.515 1.00 24.90 98 ALA A C 1
ATOM 710 O O . ALA A 1 98 ? 1.036 -3.088 -3.537 1.00 28.55 98 ALA A O 1
ATOM 712 N N . SER A 1 99 ? 0.213 -4.388 -1.885 1.00 26.53 99 SER A N 1
ATOM 713 C CA . SER A 1 99 ? -1.121 -4.463 -2.472 1.00 30.27 99 SER A CA 1
ATOM 714 C C . SER A 1 99 ? -1.834 -3.125 -2.339 1.00 29.89 99 SER A C 1
ATOM 715 O O . SER A 1 99 ? -1.375 -2.213 -1.642 1.00 26.72 99 SER A O 1
ATOM 718 N N . VAL A 1 100 ? -2.978 -3.003 -3.018 1.00 30.91 100 VAL A N 1
ATOM 719 C CA . VAL A 1 100 ? -3.768 -1.781 -2.875 1.00 28.88 100 VAL A CA 1
ATOM 720 C C . VAL A 1 100 ? -4.101 -1.537 -1.411 1.00 29.61 100 VAL A C 1
ATOM 721 O O . VAL A 1 100 ? -3.882 -0.441 -0.872 1.00 27.79 100 VAL A O 1
ATOM 725 N N . ASP A 1 101 ? -4.585 -2.575 -0.730 1.00 32.50 101 ASP A N 1
ATOM 726 C CA . ASP A 1 101 ? -5.030 -2.387 0.640 1.00 30.60 101 ASP A CA 1
ATOM 727 C C . ASP A 1 101 ? -3.857 -2.152 1.579 1.00 29.43 101 ASP A C 1
ATOM 728 O O . ASP A 1 101 ? -3.971 -1.365 2.524 1.00 28.65 101 ASP A O 1
ATOM 733 N N . ASP A 1 102 ? -2.715 -2.802 1.331 1.00 29.27 102 ASP A N 1
ATOM 734 C CA . ASP A 1 102 ? -1.506 -2.473 2.088 1.00 28.44 102 ASP A CA 1
ATOM 735 C C . ASP A 1 102 ? -1.200 -0.980 2.009 1.00 26.58 102 ASP A C 1
ATOM 736 O O . ASP A 1 102 ? -0.940 -0.322 3.026 1.00 28.46 102 ASP A O 1
ATOM 741 N N . TYR A 1 103 ? -1.229 -0.433 0.792 1.00 29.01 103 TYR A N 1
ATOM 742 C CA . TYR A 1 103 ? -0.961 0.985 0.568 1.00 28.35 103 TYR A CA 1
ATOM 743 C C . TYR A 1 103 ? -2.039 1.871 1.185 1.00 28.02 103 TYR A C 1
ATOM 744 O O . TYR A 1 103 ? -1.728 2.911 1.775 1.00 28.34 103 TYR A O 1
ATOM 753 N N . ALA A 1 104 ? -3.313 1.492 1.032 1.00 26.81 104 ALA A N 1
ATOM 754 C CA . ALA A 1 104 ? -4.384 2.271 1.640 1.00 26.53 104 ALA A CA 1
ATOM 755 C C . ALA A 1 104 ? -4.219 2.336 3.153 1.00 31.63 104 ALA A C 1
ATOM 756 O O . ALA A 1 104 ? -4.386 3.399 3.763 1.00 31.99 104 ALA A O 1
ATOM 758 N N . ARG A 1 105 ? -3.866 1.212 3.772 1.00 26.09 105 ARG A N 1
ATOM 759 C CA . ARG A 1 105 ? -3.622 1.198 5.208 1.00 28.13 105 ARG A CA 1
ATOM 760 C C . ARG A 1 105 ? -2.462 2.114 5.570 1.00 28.66 105 ARG A C 1
ATOM 761 O O . ARG A 1 105 ? -2.498 2.797 6.598 1.00 29.44 105 ARG A O 1
ATOM 769 N N . ALA A 1 106 ? -1.418 2.135 4.741 1.00 30.18 106 ALA A N 1
ATOM 770 C CA . ALA A 1 106 ? -0.249 2.947 5.063 1.00 29.42 106 ALA A CA 1
ATOM 771 C C . ALA A 1 106 ? -0.558 4.426 4.906 1.00 33.26 106 ALA A C 1
ATOM 772 O O . ALA A 1 106 ? -0.086 5.248 5.701 1.00 32.32 106 ALA A O 1
ATOM 774 N N . LEU A 1 107 ? -1.364 4.785 3.903 1.00 32.46 107 LEU A N 1
ATOM 775 C CA . LEU A 1 107 ? -1.756 6.183 3.754 1.00 32.44 107 LEU A CA 1
ATOM 776 C C . LEU A 1 107 ? -2.413 6.706 5.027 1.00 29.53 107 LEU A C 1
ATOM 777 O O . LEU A 1 107 ? -2.180 7.849 5.418 1.00 34.03 107 LEU A O 1
ATOM 782 N N . HIS A 1 108 ? -3.184 5.858 5.718 1.00 32.98 108 HIS A N 1
ATOM 783 C CA . HIS A 1 108 ? -3.888 6.192 6.956 1.00 34.57 108 HIS A CA 1
ATOM 784 C C . HIS A 1 108 ? -3.010 6.074 8.190 1.00 36.47 108 HIS A C 1
ATOM 785 O O . HIS A 1 108 ? -3.528 6.154 9.306 1.00 37.54 108 HIS A O 1
ATOM 792 N N . GLY A 1 109 ? -1.713 5.814 8.025 1.00 33.78 109 GLY A N 1
ATOM 793 C CA . GLY A 1 109 ? -0.799 5.760 9.147 1.00 28.69 109 GLY A CA 1
ATOM 794 C C . GLY A 1 109 ? -0.349 4.367 9.518 1.00 37.50 109 GLY A C 1
ATOM 795 O O . GLY A 1 109 ? 0.416 4.221 10.476 1.00 40.08 109 GLY A O 1
ATOM 796 N N . GLY A 1 110 ? -0.826 3.340 8.818 1.00 39.74 110 GLY A N 1
ATOM 797 C CA . GLY A 1 110 ? -0.460 1.975 9.154 1.00 32.59 110 GLY A CA 1
ATOM 798 C C . GLY A 1 110 ? 0.994 1.698 8.823 1.00 35.97 110 GLY A C 1
ATOM 799 O O . GLY A 1 110 ? 1.528 2.169 7.817 1.00 32.64 110 GLY A O 1
ATOM 800 N N . ARG A 1 111 ? 1.652 0.960 9.712 1.00 37.34 111 ARG A N 1
ATOM 801 C CA . ARG A 1 111 ? 3.091 0.822 9.665 1.00 38.00 111 ARG A CA 1
ATOM 802 C C . ARG A 1 111 ? 3.597 -0.622 9.619 1.00 36.29 111 ARG A C 1
ATOM 803 O O . ARG A 1 111 ? 4.812 -0.826 9.671 1.00 30.43 111 ARG A O 1
ATOM 811 N N . GLY A 1 112 ? 2.714 -1.628 9.589 1.00 34.70 112 GLY A N 1
ATOM 812 C CA . GLY A 1 112 ? 3.174 -3.012 9.623 1.00 33.12 112 GLY A CA 1
ATOM 813 C C . GLY A 1 112 ? 3.864 -3.462 8.347 1.00 32.87 112 GLY A C 1
ATOM 814 O O . GLY A 1 112 ? 4.639 -4.425 8.371 1.00 35.76 112 GLY A O 1
ATOM 815 N N . ASN A 1 113 ? 3.600 -2.785 7.234 1.00 28.81 113 ASN A N 1
ATOM 816 C CA . ASN A 1 113 ? 4.132 -3.151 5.930 1.00 25.43 113 ASN A CA 1
ATOM 817 C C . ASN A 1 113 ? 5.164 -2.090 5.564 1.00 30.27 113 ASN A C 1
ATOM 818 O O . ASN A 1 113 ? 4.800 -0.953 5.223 1.00 29.11 113 ASN A O 1
ATOM 823 N N . SER A 1 114 ? 6.452 -2.448 5.652 1.00 27.07 114 SER A N 1
ATOM 824 C CA . SER A 1 114 ? 7.481 -1.432 5.458 1.00 26.28 114 SER A CA 1
ATOM 825 C C . SER A 1 114 ? 7.544 -0.990 4.007 1.00 24.96 114 SER A C 1
ATOM 826 O O . SER A 1 114 ? 7.893 0.161 3.721 1.00 27.08 114 SER A O 1
ATOM 829 N N . SER A 1 115 ? 7.213 -1.884 3.080 1.00 25.17 115 SER A N 1
ATOM 830 C CA . SER A 1 115 ? 7.131 -1.486 1.683 1.00 25.01 115 SER A CA 1
ATOM 831 C C . SER A 1 115 ? 6.082 -0.401 1.488 1.00 28.31 115 SER A C 1
ATOM 832 O O . SER A 1 115 ? 6.351 0.625 0.853 1.00 30.65 115 SER A O 1
ATOM 835 N N . ALA A 1 116 ? 4.888 -0.596 2.058 1.00 26.57 116 ALA A N 1
ATOM 836 C CA . ALA A 1 116 ? 3.821 0.380 1.884 1.00 26.49 116 ALA A CA 1
ATOM 837 C C . ALA A 1 116 ? 4.148 1.696 2.584 1.00 28.23 116 ALA A C 1
ATOM 838 O O . ALA A 1 116 ? 3.698 2.759 2.131 1.00 31.74 116 ALA A O 1
ATOM 840 N N . VAL A 1 117 ? 4.907 1.650 3.687 1.00 25.96 117 VAL A N 1
ATOM 841 C CA . VAL A 1 117 ? 5.387 2.885 4.311 1.00 24.15 117 VAL A CA 1
ATOM 842 C C . VAL A 1 117 ? 6.286 3.639 3.352 1.00 24.41 117 VAL A C 1
ATOM 843 O O . VAL A 1 117 ? 6.254 4.873 3.272 1.00 25.89 117 VAL A O 1
ATOM 847 N N . SER A 1 118 ? 7.152 2.916 2.659 1.00 26.83 118 SER A N 1
ATOM 848 C CA . SER A 1 118 ? 8.029 3.580 1.713 1.00 27.44 118 SER A CA 1
ATOM 849 C C . SER A 1 118 ? 7.222 4.137 0.552 1.00 26.64 118 SER A C 1
ATOM 850 O O . SER A 1 118 ? 7.486 5.247 0.082 1.00 26.80 118 SER A O 1
ATOM 853 N N . MET A 1 119 ? 6.209 3.392 0.100 1.00 24.12 119 MET A N 1
ATOM 854 C CA . MET A 1 119 ? 5.360 3.890 -0.971 1.00 27.44 119 MET A CA 1
ATOM 855 C C . MET A 1 119 ? 4.645 5.167 -0.546 1.00 27.37 119 MET A C 1
ATOM 856 O O . MET A 1 119 ? 4.495 6.094 -1.346 1.00 28.09 119 MET A O 1
ATOM 861 N N . VAL A 1 120 ? 4.236 5.253 0.720 1.00 25.78 120 VAL A N 1
ATOM 862 C CA . VAL A 1 120 ? 3.614 6.486 1.193 1.00 28.47 120 VAL A CA 1
ATOM 863 C C . VAL A 1 120 ? 4.645 7.598 1.304 1.00 28.29 120 VAL A C 1
ATOM 864 O O . VAL A 1 120 ? 4.334 8.769 1.049 1.00 28.08 120 VAL A O 1
ATOM 868 N N . ALA A 1 121 ? 5.879 7.251 1.682 1.00 28.60 121 ALA A N 1
ATOM 869 C CA . ALA A 1 121 ? 6.954 8.235 1.782 1.00 28.13 121 ALA A CA 1
ATOM 870 C C . ALA A 1 121 ? 7.259 8.873 0.428 1.00 30.40 121 ALA A C 1
ATOM 871 O O . ALA A 1 121 ? 7.383 10.100 0.318 1.00 31.46 121 ALA A O 1
ATOM 873 N N . ALA A 1 122 ? 7.390 8.046 -0.615 1.00 28.30 122 ALA A N 1
ATOM 874 C CA . ALA A 1 122 ? 7.606 8.547 -1.970 1.00 24.87 122 ALA A CA 1
ATOM 875 C C . ALA A 1 122 ? 6.455 9.438 -2.426 1.00 33.54 122 ALA A C 1
ATOM 876 O O . ALA A 1 122 ? 6.655 10.339 -3.254 1.00 27.69 122 ALA A O 1
ATOM 878 N N . THR A 1 123 ? 5.237 9.169 -1.925 1.00 30.97 123 THR A N 1
ATOM 879 C CA . THR A 1 123 ? 4.092 10.037 -2.175 1.00 27.45 123 THR A CA 1
ATOM 880 C C . THR A 1 123 ? 4.295 11.402 -1.527 1.00 30.58 123 THR A C 1
ATOM 881 O O . THR A 1 123 ? 3.996 12.435 -2.131 1.00 29.47 123 THR A O 1
ATOM 885 N N . THR A 1 124 ? 4.742 11.421 -0.268 1.00 30.33 124 THR A N 1
ATOM 886 C CA . THR A 1 124 ? 5.067 12.689 0.374 1.00 28.53 124 THR A CA 1
ATOM 887 C C . THR A 1 124 ? 6.180 13.398 -0.377 1.00 30.72 124 THR A C 1
ATOM 888 O O . THR A 1 124 ? 6.098 14.607 -0.624 1.00 30.93 124 THR A O 1
ATOM 892 N N . ALA A 1 125 ? 7.214 12.655 -0.782 1.00 26.16 125 ALA A N 1
ATOM 893 C CA . ALA A 1 125 ? 8.376 13.293 -1.391 1.00 32.33 125 ALA A CA 1
ATOM 894 C C . ALA A 1 125 ? 8.011 14.000 -2.691 1.00 31.05 125 ALA A C 1
ATOM 895 O O . ALA A 1 125 ? 8.514 15.095 -2.966 1.00 36.43 125 ALA A O 1
ATOM 897 N N . LEU A 1 126 ? 7.119 13.407 -3.488 1.00 29.92 126 LEU A N 1
ATOM 898 C CA . LEU A 1 126 ? 6.651 14.060 -4.709 1.00 29.22 126 LEU A CA 1
ATOM 899 C C . LEU A 1 126 ? 5.733 15.241 -4.393 1.00 30.52 126 LEU A C 1
ATOM 900 O O . LEU A 1 126 ? 5.847 16.309 -5.009 1.00 31.89 126 LEU A O 1
ATOM 905 N N . LYS A 1 127 ? 4.808 15.056 -3.448 1.00 32.91 127 LYS A N 1
ATOM 906 C CA . LYS A 1 127 ? 3.834 16.091 -3.105 1.00 32.82 127 LYS A CA 1
ATOM 907 C C . LYS A 1 127 ? 4.533 17.347 -2.591 1.00 36.08 127 LYS A C 1
ATOM 908 O O . LYS A 1 127 ? 4.125 18.476 -2.906 1.00 29.17 127 LYS A O 1
ATOM 914 N N . GLU A 1 128 ? 5.592 17.169 -1.790 1.00 37.15 128 GLU A N 1
ATOM 915 C CA . GLU A 1 128 ? 6.327 18.309 -1.257 1.00 29.41 128 GLU A CA 1
ATOM 916 C C . GLU A 1 128 ? 7.258 18.918 -2.296 1.00 29.91 128 GLU A C 1
ATOM 917 O O . GLU A 1 128 ? 7.397 20.142 -2.342 1.00 30.11 128 GLU A O 1
ATOM 923 N N . MET A 1 129 ? 7.804 18.115 -3.211 1.00 32.26 129 MET A N 1
ATOM 924 C CA . MET A 1 129 ? 8.730 18.682 -4.184 1.00 33.10 129 MET A CA 1
ATOM 925 C C . MET A 1 129 ? 7.994 19.537 -5.210 1.00 34.82 129 MET A C 1
ATOM 926 O O . MET A 1 129 ? 8.496 20.585 -5.644 1.00 33.44 129 MET A O 1
ATOM 931 N N . ILE A 1 130 ? 6.795 19.107 -5.592 1.00 31.52 130 ILE A N 1
ATOM 932 C CA . ILE A 1 130 ? 5.979 19.858 -6.533 1.00 33.08 130 ILE A CA 1
ATOM 933 C C . ILE A 1 130 ? 5.377 21.089 -5.866 1.00 33.48 130 ILE A C 1
ATOM 934 O O . ILE A 1 130 ? 5.235 22.146 -6.500 1.00 33.91 130 ILE A O 1
ATOM 939 N N . ALA A 1 131 ? 5.069 20.991 -4.571 1.00 33.03 131 ALA A N 1
ATOM 940 C CA . ALA A 1 131 ? 4.483 22.109 -3.845 1.00 31.95 131 ALA A CA 1
ATOM 941 C C . ALA A 1 131 ? 5.375 23.338 -3.894 1.00 35.71 131 ALA A C 1
ATOM 942 O O . ALA A 1 131 ? 4.888 24.476 -3.820 1.00 41.32 131 ALA A O 1
ATOM 944 N N . SER A 1 132 ? 6.674 23.128 -4.063 1.00 35.43 132 SER A N 1
ATOM 945 C CA . SER A 1 132 ? 7.680 24.167 -3.930 1.00 34.65 132 SER A CA 1
ATOM 946 C C . SER A 1 132 ? 7.890 25.040 -5.173 1.00 34.67 132 SER A C 1
ATOM 947 O O . SER A 1 132 ? 8.721 25.952 -5.106 1.00 35.43 132 SER A O 1
ATOM 950 N N . VAL A 1 133 ? 7.156 24.845 -6.279 1.00 33.98 133 VAL A N 1
ATOM 951 C CA . VAL A 1 133 ? 7.551 25.428 -7.560 1.00 37.30 133 VAL A CA 1
ATOM 952 C C . VAL A 1 133 ? 6.390 26.124 -8.263 1.00 48.56 133 VAL A C 1
ATOM 953 O O . VAL A 1 133 ? 5.214 25.924 -7.940 1.00 48.15 133 VAL A O 1
ATOM 957 N N . ASN A 1 134 ? 6.779 26.921 -9.269 1.00 48.72 134 ASN A N 1
ATOM 958 C CA . ASN A 1 134 ? 6.003 27.871 -10.120 1.00 53.28 134 ASN A CA 1
ATOM 959 C C . ASN A 1 134 ? 4.896 28.626 -9.389 1.00 66.80 134 ASN A C 1
ATOM 960 O O . ASN A 1 134 ? 3.843 28.817 -9.964 1.00 67.27 134 ASN A O 1
ATOM 965 N N . ARG A 1 135 ? 5.167 28.993 -8.142 1.00 67.08 135 ARG A N 1
ATOM 966 C CA . ARG A 1 135 ? 4.375 29.993 -7.408 1.00 62.50 135 ARG A CA 1
ATOM 967 C C . ARG A 1 135 ? 5.378 31.107 -7.640 1.00 64.51 135 ARG A C 1
ATOM 968 O O . ARG A 1 135 ? 5.741 31.836 -6.701 1.00 59.21 135 ARG A O 1
ATOM 976 N N . ASP A 1 136 ? 5.833 31.081 -8.899 1.00 57.30 136 ASP A N 1
ATOM 977 C CA . ASP A 1 136 ? 6.962 31.829 -9.438 1.00 59.64 136 ASP A CA 1
ATOM 978 C C . ASP A 1 136 ? 8.255 31.461 -8.718 1.00 57.99 136 ASP A C 1
ATOM 979 O O . ASP A 1 136 ? 9.232 32.222 -8.765 1.00 58.45 136 ASP A O 1
ATOM 984 N N . ALA A 1 137 ? 8.255 30.276 -8.079 1.00 44.64 137 ALA A N 1
ATOM 985 C CA . ALA A 1 137 ? 9.348 29.821 -7.229 1.00 45.38 137 ALA A CA 1
ATOM 986 C C . ALA A 1 137 ? 10.202 28.810 -7.979 1.00 40.05 137 ALA A C 1
ATOM 987 O O . ALA A 1 137 ? 9.680 27.777 -8.421 1.00 40.04 137 ALA A O 1
ATOM 989 N N . PRO A 1 138 ? 11.496 29.044 -8.140 1.00 39.07 138 PRO A N 1
ATOM 990 C CA . PRO A 1 138 ? 12.305 28.141 -8.958 1.00 34.70 138 PRO A CA 1
ATOM 991 C C . PRO A 1 138 ? 12.532 26.814 -8.262 1.00 35.62 138 PRO A C 1
ATOM 992 O O . PRO A 1 138 ? 12.318 26.662 -7.056 1.00 35.89 138 PRO A O 1
ATOM 996 N N . ILE A 1 139 ? 12.944 25.836 -9.065 1.00 35.91 139 ILE A N 1
ATOM 997 C CA . ILE A 1 139 ? 13.391 24.552 -8.540 1.00 35.85 139 ILE A CA 1
ATOM 998 C C . ILE A 1 139 ? 14.656 24.790 -7.726 1.00 31.43 139 ILE A C 1
ATOM 999 O O . ILE A 1 139 ? 15.675 25.247 -8.256 1.00 27.88 139 ILE A O 1
ATOM 1004 N N . GLN A 1 140 ? 14.591 24.491 -6.432 1.00 33.04 140 GLN A N 1
ATOM 1005 C CA . GLN A 1 140 ? 15.684 24.758 -5.509 1.00 32.95 140 GLN A CA 1
ATOM 1006 C C . GLN A 1 140 ? 16.266 23.453 -4.992 1.00 33.14 140 GLN A C 1
ATOM 1007 O O . GLN A 1 140 ? 15.540 22.474 -4.775 1.00 29.48 140 GLN A O 1
ATOM 1013 N N . MET A 1 141 ? 17.582 23.476 -4.748 1.00 34.58 141 MET A N 1
ATOM 1014 C CA . MET A 1 141 ? 18.261 22.327 -4.156 1.00 29.53 141 MET A CA 1
ATOM 1015 C C . MET A 1 141 ? 17.666 21.945 -2.809 1.00 32.16 141 MET A C 1
ATOM 1016 O O . MET A 1 141 ? 17.712 20.771 -2.424 1.00 39.10 141 MET A O 1
ATOM 1021 N N . THR A 1 142 ? 17.122 22.906 -2.067 1.00 27.82 142 THR A N 1
ATOM 1022 C CA . THR A 1 142 ? 16.526 22.560 -0.785 1.00 32.99 142 THR A CA 1
ATOM 1023 C C . THR A 1 142 ? 15.369 21.582 -0.953 1.00 34.09 142 THR A C 1
ATOM 1024 O O . THR A 1 142 ? 15.236 20.622 -0.181 1.00 34.66 142 THR A O 1
ATOM 1028 N N . ALA A 1 143 ? 14.535 21.791 -1.971 1.00 32.02 143 ALA A N 1
ATOM 1029 C CA . ALA A 1 143 ? 13.383 20.918 -2.149 1.00 30.94 143 ALA A CA 1
ATOM 1030 C C . ALA A 1 143 ? 13.818 19.499 -2.495 1.00 28.90 143 ALA A C 1
ATOM 1031 O O . ALA A 1 143 ? 13.171 18.532 -2.081 1.00 27.02 143 ALA A O 1
ATOM 1033 N N . ILE A 1 144 ? 14.926 19.351 -3.213 1.00 25.59 144 ILE A N 1
ATOM 1034 C CA . ILE A 1 144 ? 15.389 18.015 -3.548 1.00 25.77 144 ILE A CA 1
ATOM 1035 C C . ILE A 1 144 ? 15.850 17.290 -2.289 1.00 30.40 144 ILE A C 1
ATOM 1036 O O . ILE A 1 144 ? 15.468 16.138 -2.046 1.00 29.96 144 ILE A O 1
ATOM 1041 N N . LEU A 1 145 ? 16.640 17.967 -1.449 1.00 29.17 145 LEU A N 1
ATOM 1042 C CA . LEU A 1 145 ? 17.112 17.345 -0.213 1.00 29.51 145 LEU A CA 1
ATOM 1043 C C . LEU A 1 145 ? 15.955 17.018 0.719 1.00 31.65 145 LEU A C 1
ATOM 1044 O O . LEU A 1 145 ? 15.930 15.950 1.350 1.00 29.04 145 LEU A O 1
ATOM 1049 N N . ARG A 1 146 ? 14.987 17.920 0.820 1.00 34.04 146 ARG A N 1
ATOM 1050 C CA . ARG A 1 146 ? 13.845 17.648 1.692 1.00 36.75 146 ARG A CA 1
ATOM 1051 C C . ARG A 1 146 ? 13.029 16.476 1.159 1.00 33.59 146 ARG A C 1
ATOM 1052 O O . ARG A 1 146 ? 12.526 15.655 1.937 1.00 35.65 146 ARG A O 1
ATOM 1060 N N . ALA A 1 147 ? 12.935 16.341 -0.166 1.00 30.83 147 ALA A N 1
ATOM 1061 C CA . ALA A 1 147 ? 12.205 15.201 -0.721 1.00 33.22 147 ALA A CA 1
ATOM 1062 C C . ALA A 1 147 ? 12.933 13.902 -0.421 1.00 33.00 147 ALA A C 1
ATOM 1063 O O . ALA A 1 147 ? 12.300 12.908 -0.068 1.00 32.93 147 ALA A O 1
ATOM 1065 N N . HIS A 1 148 ? 14.259 13.888 -0.568 1.00 29.84 148 HIS A N 1
ATOM 1066 C CA . HIS A 1 148 ? 15.017 12.700 -0.212 1.00 33.00 148 HIS A CA 1
ATOM 1067 C C . HIS A 1 148 ? 14.888 12.398 1.282 1.00 33.84 148 HIS A C 1
ATOM 1068 O O . HIS A 1 148 ? 14.772 11.233 1.678 1.00 36.68 148 HIS A O 1
ATOM 1075 N N . GLU A 1 149 ? 14.913 13.431 2.125 1.00 33.29 149 GLU A N 1
ATOM 1076 C CA . GLU A 1 149 ? 14.695 13.229 3.557 1.00 36.35 149 GLU A CA 1
ATOM 1077 C C . GLU A 1 149 ? 13.322 12.608 3.812 1.00 33.93 149 GLU A C 1
ATOM 1078 O O . GLU A 1 149 ? 13.199 11.680 4.621 1.00 33.43 149 GLU A O 1
ATOM 1084 N N . ALA A 1 150 ? 12.276 13.119 3.139 1.00 30.42 150 ALA A N 1
ATOM 1085 C CA . ALA A 1 150 ? 10.919 12.596 3.313 1.00 30.60 150 ALA A CA 1
ATOM 1086 C C . ALA A 1 150 ? 10.815 11.133 2.911 1.00 32.37 150 ALA A C 1
ATOM 1087 O O . ALA A 1 150 ? 10.025 10.379 3.491 1.00 31.13 150 ALA A O 1
ATOM 1089 N N . LEU A 1 151 ? 11.573 10.726 1.902 1.00 31.29 151 LEU A N 1
ATOM 1090 C CA . LEU A 1 151 ? 11.469 9.375 1.378 1.00 31.67 151 LEU A CA 1
ATOM 1091 C C . LEU A 1 151 ? 12.208 8.377 2.265 1.00 35.60 151 LEU A C 1
ATOM 1092 O O . LEU A 1 151 ? 11.680 7.298 2.561 1.00 34.33 151 LEU A O 1
ATOM 1097 N N . MET A 1 152 ? 13.415 8.731 2.710 1.00 35.28 152 MET A N 1
ATOM 1098 C CA . MET A 1 152 ? 14.346 7.820 3.366 1.00 39.33 152 MET A CA 1
ATOM 1099 C C . MET A 1 152 ? 14.324 7.900 4.887 1.00 42.55 152 MET A C 1
ATOM 1100 O O . MET A 1 152 ? 15.028 7.120 5.530 1.00 46.27 152 MET A O 1
ATOM 1105 N N . ARG A 1 153 ? 13.495 8.777 5.446 1.00 46.86 153 ARG A N 1
ATOM 1106 C CA . ARG A 1 153 ? 13.378 8.992 6.916 1.00 51.19 153 ARG A CA 1
ATOM 1107 C C . ARG A 1 153 ? 13.230 7.665 7.656 1.00 53.52 153 ARG A C 1
ATOM 1108 O O . ARG A 1 153 ? 14.087 7.347 8.442 1.00 55.05 153 ARG A O 1
ATOM 1116 N N . GLU A 1 154 ? 12.141 6.955 7.426 1.00 52.57 154 GLU A N 1
ATOM 1117 C CA . GLU A 1 154 ? 11.879 5.684 8.127 1.00 52.67 154 GLU A CA 1
ATOM 1118 C C . GLU A 1 154 ? 12.559 4.524 7.408 1.00 54.45 154 GLU A C 1
ATOM 1119 O O . GLU A 1 154 ? 12.139 3.421 7.644 1.00 59.28 154 GLU A O 1
ATOM 1125 N N . ASP A 1 155 ? 13.609 4.743 6.621 1.00 58.91 155 ASP A N 1
ATOM 1126 C CA . ASP A 1 155 ? 14.169 3.560 5.967 1.00 61.69 155 ASP A CA 1
ATOM 1127 C C . ASP A 1 155 ? 15.182 2.867 6.881 1.00 67.94 155 ASP A C 1
ATOM 1128 O O . ASP A 1 155 ? 15.948 3.533 7.588 1.00 70.50 155 ASP A O 1
ATOM 1133 N N . PRO A 1 156 ? 15.188 1.533 6.869 1.00 66.55 156 PRO A N 1
ATOM 1134 C CA . PRO A 1 156 ? 16.092 0.756 7.732 1.00 74.77 156 PRO A CA 1
ATOM 1135 C C . PRO A 1 156 ? 17.493 0.658 7.145 1.00 79.87 156 PRO A C 1
ATOM 1136 O O . PRO A 1 156 ? 17.678 0.151 6.034 1.00 78.26 156 PRO A O 1
ATOM 1140 N N . THR A 1 157 ? 18.482 1.152 7.896 1.00 75.16 157 THR A N 1
ATOM 1141 C CA . THR A 1 157 ? 19.893 1.010 7.541 1.00 80.59 157 THR A CA 1
ATOM 1142 C C . THR A 1 157 ? 20.235 1.641 6.193 1.00 80.37 157 THR A C 1
ATOM 1143 O O . THR A 1 157 ? 21.390 1.612 5.764 1.00 88.87 157 THR A O 1
ATOM 1145 N N . GLU A 1 158 ? 19.243 2.201 5.511 1.00 80.07 158 GLU A N 1
ATOM 1146 C CA . GLU A 1 158 ? 19.484 2.976 4.307 1.00 78.65 158 GLU A CA 1
ATOM 1147 C C . GLU A 1 158 ? 19.246 4.457 4.534 1.00 74.88 158 GLU A C 1
ATOM 1148 O O . GLU A 1 158 ? 19.863 5.285 3.858 1.00 76.63 158 GLU A O 1
ATOM 1150 N N . GLY A 1 159 ? 18.398 4.799 5.504 1.00 71.41 159 GLY A N 1
ATOM 1151 C CA . GLY A 1 159 ? 18.065 6.175 5.815 1.00 67.11 159 GLY A CA 1
ATOM 1152 C C . GLY A 1 159 ? 18.973 6.771 6.867 1.00 69.65 159 GLY A C 1
ATOM 1153 O O . GLY A 1 159 ? 18.588 7.707 7.577 1.00 65.04 159 GLY A O 1
ATOM 1154 N N . GLN A 1 160 ? 20.190 6.225 6.969 1.00 71.99 160 GLN A N 1
ATOM 1155 C CA . GLN A 1 160 ? 21.166 6.763 7.911 1.00 68.30 160 GLN A CA 1
ATOM 1156 C C . GLN A 1 160 ? 21.625 8.159 7.504 1.00 66.05 160 GLN A C 1
ATOM 1157 O O . GLN A 1 160 ? 21.992 8.968 8.365 1.00 68.46 160 GLN A O 1
ATOM 1159 N N . HIS A 1 161 ? 21.627 8.453 6.209 1.00 61.23 161 HIS A N 1
ATOM 1160 C CA . HIS A 1 161 ? 21.988 9.763 5.686 1.00 57.70 161 HIS A CA 1
ATOM 1161 C C . HIS A 1 161 ? 20.876 10.364 4.827 1.00 55.69 161 HIS A C 1
ATOM 1162 O O . HIS A 1 161 ? 21.120 10.983 3.785 1.00 52.96 161 HIS A O 1
ATOM 1169 N N . ALA A 1 162 ? 19.632 10.165 5.255 1.00 47.51 162 ALA A N 1
ATOM 1170 C CA . ALA A 1 162 ? 18.496 10.756 4.571 1.00 38.93 162 ALA A CA 1
ATOM 1171 C C . ALA A 1 162 ? 18.576 12.280 4.608 1.00 44.90 162 ALA A C 1
ATOM 1172 O O . ALA A 1 162 ? 18.733 12.878 5.675 1.00 49.43 162 ALA A O 1
ATOM 1174 N N . GLY A 1 163 ? 18.470 12.910 3.438 1.00 40.96 163 GLY A N 1
ATOM 1175 C CA . GLY A 1 163 ? 18.502 14.353 3.324 1.00 35.63 163 GLY A CA 1
ATOM 1176 C C . GLY A 1 163 ? 19.854 14.953 3.011 1.00 45.31 163 GLY A C 1
ATOM 1177 O O . GLY A 1 163 ? 19.965 16.188 2.925 1.00 45.22 163 GLY A O 1
ATOM 1178 N N . GLN A 1 164 ? 20.881 14.128 2.827 1.00 48.11 164 GLN A N 1
ATOM 1179 C CA . GLN A 1 164 ? 22.213 14.602 2.495 1.00 40.83 164 GLN A CA 1
ATOM 1180 C C . GLN A 1 164 ? 22.688 13.923 1.226 1.00 40.85 164 GLN A C 1
ATOM 1181 O O . GLN A 1 164 ? 22.446 12.730 1.016 1.00 37.22 164 GLN A O 1
ATOM 1187 N N . VAL A 1 165 ? 23.369 14.700 0.388 1.00 39.60 165 VAL A N 1
ATOM 1188 C CA . VAL A 1 165 ? 24.084 14.127 -0.739 1.00 40.98 165 VAL A CA 1
ATOM 1189 C C . VAL A 1 165 ? 25.109 13.085 -0.256 1.00 36.88 165 VAL A C 1
ATOM 1190 O O . VAL A 1 165 ? 25.582 13.126 0.887 1.00 37.47 165 VAL A O 1
ATOM 1194 N N . ARG A 1 166 ? 25.423 12.121 -1.123 1.00 33.23 166 ARG A N 1
ATOM 1195 C CA . ARG A 1 166 ? 26.409 11.109 -0.773 1.00 30.84 166 ARG A CA 1
ATOM 1196 C C . ARG A 1 166 ? 27.775 11.767 -0.629 1.00 30.57 166 ARG A C 1
ATOM 1197 O O . ARG A 1 166 ? 28.059 12.782 -1.269 1.00 25.73 166 ARG A O 1
ATOM 1205 N N . THR A 1 167 ? 28.631 11.167 0.215 1.00 30.40 167 THR A N 1
ATOM 1206 C CA . THR A 1 167 ? 30.039 11.554 0.319 1.00 30.43 167 THR A CA 1
ATOM 1207 C C . THR A 1 167 ? 30.986 10.427 -0.099 1.00 32.91 167 THR A C 1
ATOM 1208 O O . THR A 1 167 ? 32.207 10.573 0.047 1.00 32.62 167 THR A O 1
ATOM 1212 N N . VAL A 1 168 ? 30.468 9.323 -0.643 1.00 32.08 168 VAL A N 1
ATOM 1213 C CA . VAL A 1 168 ? 31.285 8.184 -1.043 1.00 26.86 168 VAL A CA 1
ATOM 1214 C C . VAL A 1 168 ? 31.037 7.877 -2.513 1.00 28.44 168 VAL A C 1
ATOM 1215 O O . VAL A 1 168 ? 30.099 8.378 -3.125 1.00 32.07 168 VAL A O 1
ATOM 1219 N N . GLN A 1 169 ? 31.863 6.995 -3.064 1.00 28.43 169 GLN A N 1
ATOM 1220 C CA . GLN A 1 169 ? 31.708 6.586 -4.453 1.00 29.30 169 GLN A CA 1
ATOM 1221 C C . GLN A 1 169 ? 30.678 5.461 -4.539 1.00 32.04 169 GLN A C 1
ATOM 1222 O O . GLN A 1 169 ? 30.814 4.438 -3.859 1.00 32.38 169 GLN A O 1
ATOM 1228 N N . ASN A 1 170 ? 29.630 5.668 -5.335 1.00 28.43 170 ASN A N 1
ATOM 1229 C CA . ASN A 1 170 ? 28.630 4.650 -5.614 1.00 25.05 170 ASN A CA 1
ATOM 1230 C C . ASN A 1 170 ? 28.830 4.161 -7.036 1.00 23.78 170 ASN A C 1
ATOM 1231 O O . ASN A 1 170 ? 29.673 4.680 -7.772 1.00 21.42 170 ASN A O 1
ATOM 1236 N N . TRP A 1 171 ? 28.046 3.148 -7.400 1.00 22.00 171 TRP A N 1
ATOM 1237 C CA . TRP A 1 171 ? 28.022 2.570 -8.738 1.00 18.25 171 TRP A CA 1
ATOM 1238 C C . TRP A 1 171 ? 26.717 1.796 -8.856 1.00 21.23 171 TRP A C 1
ATOM 1239 O O . TRP A 1 171 ? 26.023 1.551 -7.866 1.00 22.23 171 TRP A O 1
ATOM 1250 N N . ILE A 1 172 ? 26.403 1.384 -10.076 1.00 22.01 172 ILE A N 1
ATOM 1251 C CA . ILE A 1 172 ? 25.146 0.711 -10.377 1.00 23.59 172 ILE A CA 1
ATOM 1252 C C . ILE A 1 172 ? 25.456 -0.641 -11.008 1.00 24.99 172 ILE A C 1
ATOM 1253 O O . ILE A 1 172 ? 26.070 -0.701 -12.081 1.00 29.21 172 ILE A O 1
ATOM 1258 N N . GLY A 1 173 ? 24.967 -1.715 -10.383 1.00 22.97 173 GLY A N 1
ATOM 1259 C CA . GLY A 1 173 ? 25.158 -3.056 -10.891 1.00 20.99 173 GLY A CA 1
ATOM 1260 C C . GLY A 1 173 ? 26.515 -3.655 -10.557 1.00 25.33 173 GLY A C 1
ATOM 1261 O O . GLY A 1 173 ? 27.172 -3.291 -9.572 1.00 26.74 173 GLY A O 1
ATOM 1262 N N . GLY A 1 174 ? 26.922 -4.612 -11.392 1.00 21.80 174 GLY A N 1
ATOM 1263 C CA . GLY A 1 174 ? 28.189 -5.293 -11.204 1.00 26.02 174 GLY A CA 1
ATOM 1264 C C . GLY A 1 174 ? 28.266 -6.038 -9.886 1.00 23.67 174 GLY A C 1
ATOM 1265 O O . GLY A 1 174 ? 27.284 -6.595 -9.392 1.00 27.91 174 GLY A O 1
ATOM 1266 N N . SER A 1 175 ? 29.456 -6.034 -9.302 1.00 23.49 175 SER A N 1
ATOM 1267 C CA . SER A 1 175 ? 29.681 -6.661 -8.013 1.00 26.03 175 SER A CA 1
ATOM 1268 C C . SER A 1 175 ? 28.919 -5.919 -6.915 1.00 25.59 175 SER A C 1
ATOM 1269 O O . SER A 1 175 ? 28.721 -4.702 -6.973 1.00 23.98 175 SER A O 1
ATOM 1272 N N . ASP A 1 176 ? 28.511 -6.668 -5.889 1.00 27.67 176 ASP A N 1
ATOM 1273 C CA . ASP A 1 176 ? 27.858 -6.063 -4.735 1.00 28.92 176 ASP A CA 1
ATOM 1274 C C . ASP A 1 176 ? 28.834 -5.347 -3.823 1.00 31.83 176 ASP A C 1
ATOM 1275 O O . ASP A 1 176 ? 28.403 -4.505 -3.025 1.00 30.01 176 ASP A O 1
ATOM 1280 N N . TYR A 1 177 ? 30.131 -5.670 -3.926 1.00 32.23 177 TYR A N 1
ATOM 1281 C CA . TYR A 1 177 ? 31.115 -5.297 -2.921 1.00 33.14 177 TYR A CA 1
ATOM 1282 C C . TYR A 1 177 ? 32.188 -4.367 -3.466 1.00 31.51 177 TYR A C 1
ATOM 1283 O O . TYR A 1 177 ? 33.042 -3.919 -2.692 1.00 31.62 177 TYR A O 1
ATOM 1292 N N . SER A 1 178 ? 32.141 -4.099 -4.748 1.00 29.92 178 SER A N 1
ATOM 1293 C CA . SER A 1 178 ? 33.098 -3.175 -5.386 1.00 30.71 178 SER A CA 1
ATOM 1294 C C . SER A 1 178 ? 32.521 -2.758 -6.726 1.00 30.89 178 SER A C 1
ATOM 1295 O O . SER A 1 178 ? 31.788 -3.498 -7.279 1.00 27.19 178 SER A O 1
ATOM 1298 N N . PRO A 1 179 ? 33.011 -1.687 -7.361 1.00 23.92 179 PRO A N 1
ATOM 1299 C CA . PRO A 1 179 ? 32.570 -1.252 -8.659 1.00 22.94 179 PRO A CA 1
ATOM 1300 C C . PRO A 1 179 ? 33.019 -2.082 -9.862 1.00 27.15 179 PRO A C 1
ATOM 1301 O O . PRO A 1 179 ? 32.806 -1.653 -10.903 1.00 27.99 179 PRO A O 1
ATOM 1305 N N . ARG A 1 180 ? 33.673 -3.211 -9.638 1.00 22.38 180 ARG A N 1
ATOM 1306 C CA . ARG A 1 180 ? 34.027 -4.226 -10.629 1.00 27.33 180 ARG A CA 1
ATOM 1307 C C . ARG A 1 180 ? 32.756 -4.579 -11.404 1.00 34.34 180 ARG A C 1
ATOM 1308 O O . ARG A 1 180 ? 31.711 -4.835 -10.807 1.00 29.48 180 ARG A O 1
ATOM 1316 N N . ASN A 1 181 ? 32.876 -4.584 -12.712 1.00 26.35 181 ASN A N 1
ATOM 1317 C CA . ASN A 1 181 ? 31.778 -4.946 -13.626 1.00 27.74 181 ASN A CA 1
ATOM 1318 C C . ASN A 1 181 ? 30.561 -4.074 -13.445 1.00 26.24 181 ASN A C 1
ATOM 1319 O O . ASN A 1 181 ? 29.577 -4.485 -13.965 1.00 30.27 181 ASN A O 1
ATOM 1324 N N . ALA A 1 182 ? 30.648 -2.882 -12.845 1.00 29.50 182 ALA A N 1
ATOM 1325 C CA . ALA A 1 182 ? 29.459 -2.027 -12.808 1.00 28.78 182 ALA A CA 1
ATOM 1326 C C . ALA A 1 182 ? 28.997 -1.688 -14.220 1.00 24.53 182 ALA A C 1
ATOM 1327 O O . ALA A 1 182 ? 29.801 -1.518 -15.138 1.00 24.12 182 ALA A O 1
ATOM 1329 N N . LEU A 1 183 ? 27.685 -1.578 -14.400 1.00 24.03 183 LEU A N 1
ATOM 1330 C CA . LEU A 1 183 ? 27.220 -1.069 -15.685 1.00 28.98 183 LEU A CA 1
ATOM 1331 C C . LEU A 1 183 ? 27.349 0.459 -15.774 1.00 28.75 183 LEU A C 1
ATOM 1332 O O . LEU A 1 183 ? 27.614 0.986 -16.859 1.00 30.27 183 LEU A O 1
ATOM 1337 N N . TYR A 1 184 ? 27.152 1.188 -14.674 1.00 24.34 184 TYR A N 1
ATOM 1338 C CA . TYR A 1 184 ? 27.412 2.622 -14.660 1.00 21.49 184 TYR A CA 1
ATOM 1339 C C . TYR A 1 184 ? 28.079 3.013 -13.350 1.00 23.75 184 TYR A C 1
ATOM 1340 O O . TYR A 1 184 ? 27.694 2.525 -12.286 1.00 23.11 184 TYR A O 1
ATOM 1349 N N . VAL A 1 185 ? 29.083 3.889 -13.439 1.00 24.88 185 VAL A N 1
ATOM 1350 C CA . VAL A 1 185 ? 29.716 4.491 -12.269 1.00 21.73 185 VAL A CA 1
ATOM 1351 C C . VAL A 1 185 ? 29.491 6.003 -12.277 1.00 26.25 185 VAL A C 1
ATOM 1352 O O . VAL A 1 185 ? 30.015 6.712 -13.150 1.00 25.06 185 VAL A O 1
ATOM 1356 N N . PRO A 1 186 ? 28.708 6.530 -11.339 1.00 23.79 186 PRO A N 1
ATOM 1357 C CA . PRO A 1 186 ? 28.473 7.984 -11.266 1.00 25.92 186 PRO A CA 1
ATOM 1358 C C . PRO A 1 186 ? 29.752 8.735 -10.939 1.00 26.52 186 PRO A C 1
ATOM 1359 O O . PRO A 1 186 ? 30.753 8.114 -10.549 1.00 29.70 186 PRO A O 1
ATOM 1363 N N . PRO A 1 187 ? 29.760 10.063 -11.074 1.00 25.58 187 PRO A N 1
ATOM 1364 C CA . PRO A 1 187 ? 30.987 10.845 -10.816 1.00 25.77 187 PRO A CA 1
ATOM 1365 C C . PRO A 1 187 ? 31.387 10.791 -9.354 1.00 26.70 187 PRO A C 1
ATOM 1366 O O . PRO A 1 187 ? 30.563 10.445 -8.492 1.00 26.83 187 PRO A O 1
ATOM 1370 N N . PRO A 1 188 ? 32.627 11.186 -9.033 1.00 33.03 188 PRO A N 1
ATOM 1371 C CA . PRO A 1 188 ? 33.086 11.102 -7.641 1.00 28.69 188 PRO A CA 1
ATOM 1372 C C . PRO A 1 188 ? 32.302 12.061 -6.775 1.00 28.45 188 PRO A C 1
ATOM 1373 O O . PRO A 1 188 ? 31.796 13.087 -7.263 1.00 30.47 188 PRO A O 1
ATOM 1377 N N . PRO A 1 189 ? 32.196 11.789 -5.475 1.00 28.26 189 PRO A N 1
ATOM 1378 C CA . PRO A 1 189 ? 31.343 12.632 -4.618 1.00 30.17 189 PRO A CA 1
ATOM 1379 C C . PRO A 1 189 ? 31.779 14.090 -4.535 1.00 30.03 189 PRO A C 1
ATOM 1380 O O . PRO A 1 189 ? 30.922 14.967 -4.383 1.00 30.27 189 PRO A O 1
ATOM 1384 N N . ASP A 1 190 ? 33.075 14.386 -4.668 1.00 33.54 190 ASP A N 1
ATOM 1385 C CA . ASP A 1 190 ? 33.526 15.766 -4.559 1.00 32.45 190 ASP A CA 1
ATOM 1386 C C . ASP A 1 190 ? 33.051 16.637 -5.714 1.00 34.92 190 ASP A C 1
ATOM 1387 O O . ASP A 1 190 ? 33.216 17.859 -5.640 1.00 32.94 190 ASP A O 1
ATOM 1392 N N . THR A 1 191 ? 32.415 16.058 -6.737 1.00 34.19 191 THR A N 1
ATOM 1393 C CA . THR A 1 191 ? 31.895 16.823 -7.868 1.00 33.46 191 THR A CA 1
ATOM 1394 C C . THR A 1 191 ? 30.382 16.977 -7.864 1.00 31.95 191 THR A C 1
ATOM 1395 O O . THR A 1 191 ? 29.839 17.607 -8.782 1.00 31.32 191 THR A O 1
ATOM 1399 N N . VAL A 1 192 ? 29.689 16.429 -6.864 1.00 31.01 192 VAL A N 1
ATOM 1400 C CA . VAL A 1 192 ? 28.232 16.369 -6.932 1.00 30.50 192 VAL A CA 1
ATOM 1401 C C . VAL A 1 192 ? 27.619 17.755 -6.769 1.00 32.03 192 VAL A C 1
ATOM 1402 O O . VAL A 1 192 ? 26.628 18.096 -7.433 1.00 33.03 192 VAL A O 1
ATOM 1406 N N . HIS A 1 193 ? 28.198 18.570 -5.886 1.00 34.66 193 HIS A N 1
ATOM 1407 C CA . HIS A 1 193 ? 27.700 19.916 -5.640 1.00 29.85 193 HIS A CA 1
ATOM 1408 C C . HIS A 1 193 ? 27.820 20.787 -6.888 1.00 34.06 193 HIS A C 1
ATOM 1409 O O . HIS A 1 193 ? 26.888 21.524 -7.240 1.00 29.93 193 HIS A O 1
ATOM 1416 N N . ALA A 1 194 ? 28.964 20.715 -7.565 1.00 30.78 194 ALA A N 1
ATOM 1417 C CA . ALA A 1 194 ? 29.143 21.444 -8.815 1.00 30.87 194 ALA A CA 1
ATOM 1418 C C . ALA A 1 194 ? 28.144 20.992 -9.872 1.00 31.35 194 ALA A C 1
ATOM 1419 O O . ALA A 1 194 ? 27.735 21.788 -10.724 1.00 30.25 194 ALA A O 1
ATOM 1421 N N . TYR A 1 195 ? 27.815 19.693 -9.884 1.00 33.97 195 TYR A N 1
ATOM 1422 C CA . TYR A 1 195 ? 26.911 19.115 -10.883 1.00 31.59 195 TYR A CA 1
ATOM 1423 C C . TYR A 1 195 ? 25.452 19.456 -10.599 1.00 31.09 195 TYR A C 1
ATOM 1424 O O . TYR A 1 195 ? 24.686 19.753 -11.523 1.00 29.34 195 TYR A O 1
ATOM 1433 N N . MET A 1 196 ? 25.047 19.421 -9.327 1.00 35.96 196 MET A N 1
ATOM 1434 C CA . MET A 1 196 ? 23.654 19.709 -8.996 1.00 29.99 196 MET A CA 1
ATOM 1435 C C . MET A 1 196 ? 23.323 21.170 -9.265 1.00 32.26 196 MET A C 1
ATOM 1436 O O . MET A 1 196 ? 22.234 21.482 -9.760 1.00 39.21 196 MET A O 1
ATOM 1441 N N . ASP A 1 197 ? 24.249 22.078 -8.945 1.00 31.00 197 ASP A N 1
ATOM 1442 C CA . ASP A 1 197 ? 24.076 23.481 -9.302 1.00 29.73 197 ASP A CA 1
ATOM 1443 C C . ASP A 1 197 ? 23.862 23.641 -10.799 1.00 30.84 197 ASP A C 1
ATOM 1444 O O . ASP A 1 197 ? 22.974 24.384 -11.239 1.00 30.72 197 ASP A O 1
ATOM 1449 N N . ASP A 1 198 ? 24.688 22.969 -11.601 1.00 30.09 198 ASP A N 1
ATOM 1450 C CA . ASP A 1 198 ? 24.523 23.037 -13.045 1.00 26.82 198 ASP A CA 1
ATOM 1451 C C . ASP A 1 198 ? 23.141 22.535 -13.450 1.00 29.54 198 ASP A C 1
ATOM 1452 O O . ASP A 1 198 ? 22.446 23.169 -14.252 1.00 29.41 198 ASP A O 1
ATOM 1457 N N . LEU A 1 199 ? 22.713 21.412 -12.870 1.00 31.76 199 LEU A N 1
ATOM 1458 C CA . LEU A 1 199 ? 21.393 20.845 -13.145 1.00 29.79 199 LEU A CA 1
ATOM 1459 C C . LEU A 1 199 ? 20.271 21.785 -12.711 1.00 27.15 199 LEU A C 1
ATOM 1460 O O . LEU A 1 199 ? 19.302 22.014 -13.446 1.00 21.86 199 LEU A O 1
ATOM 1465 N N . ILE A 1 200 ? 20.388 22.338 -11.508 1.00 29.41 200 ILE A N 1
ATOM 1466 C CA . ILE A 1 200 ? 19.327 23.195 -10.992 1.00 33.47 200 ILE A CA 1
ATOM 1467 C C . ILE A 1 200 ? 19.176 24.438 -11.866 1.00 32.46 200 ILE A C 1
ATOM 1468 O O . ILE A 1 200 ? 18.055 24.910 -12.102 1.00 35.78 200 ILE A O 1
ATOM 1473 N N . GLU A 1 201 ? 20.295 24.970 -12.388 1.00 28.43 201 GLU A N 1
ATOM 1474 C CA . GLU A 1 201 ? 20.203 26.051 -13.370 1.00 28.99 201 GLU A CA 1
ATOM 1475 C C . GLU A 1 201 ? 19.502 25.566 -14.631 1.00 27.44 201 GLU A C 1
ATOM 1476 O O . GLU A 1 201 ? 18.576 26.216 -15.131 1.00 27.84 201 GLU A O 1
ATOM 1482 N N . PHE A 1 202 ? 19.905 24.396 -15.129 1.00 29.21 202 PHE A N 1
ATOM 1483 C CA . PHE A 1 202 ? 19.298 23.835 -16.331 1.00 25.49 202 PHE A CA 1
ATOM 1484 C C . PHE A 1 202 ? 17.806 23.586 -16.126 1.00 28.18 202 PHE A C 1
ATOM 1485 O O . PHE A 1 202 ? 16.994 23.839 -17.025 1.00 26.87 202 PHE A O 1
ATOM 1493 N N . ALA A 1 203 ? 17.431 23.066 -14.957 1.00 28.04 203 ALA A N 1
ATOM 1494 C CA . ALA A 1 203 ? 16.032 22.758 -14.695 1.00 28.57 203 ALA A CA 1
ATOM 1495 C C . ALA A 1 203 ? 15.182 23.998 -14.508 1.00 29.62 203 ALA A C 1
ATOM 1496 O O . ALA A 1 203 ? 13.956 23.872 -14.427 1.00 31.03 203 ALA A O 1
ATOM 1498 N N . ASN A 1 204 ? 15.788 25.179 -14.424 1.00 31.12 204 ASN A N 1
ATOM 1499 C CA . ASN A 1 204 ? 15.038 26.414 -14.260 1.00 31.22 204 ASN A CA 1
ATOM 1500 C C . ASN A 1 204 ? 14.969 27.243 -15.539 1.00 29.05 204 ASN A C 1
ATOM 1501 O O . ASN A 1 204 ? 14.276 28.271 -15.566 1.00 26.99 204 ASN A O 1
ATOM 1506 N N . ARG A 1 205 ? 15.633 26.807 -16.605 1.00 20.70 205 ARG A N 1
ATOM 1507 C CA . ARG A 1 205 ? 15.523 27.506 -17.869 1.00 26.24 205 ARG A CA 1
ATOM 1508 C C . ARG A 1 205 ? 14.060 27.567 -18.350 1.00 32.15 205 ARG A C 1
ATOM 1509 O O . ARG A 1 205 ? 13.167 26.838 -17.876 1.00 26.12 205 ARG A O 1
ATOM 1517 N N . THR A 1 206 ? 13.806 28.507 -19.266 1.00 29.16 206 THR A N 1
ATOM 1518 C CA . THR A 1 206 ? 12.501 28.636 -19.898 1.00 28.43 206 THR A CA 1
ATOM 1519 C C . THR A 1 206 ? 12.602 28.642 -21.414 1.00 30.24 206 THR A C 1
ATOM 1520 O O . THR A 1 206 ? 11.597 28.911 -22.087 1.00 30.35 206 THR A O 1
ATOM 1524 N N . ASP A 1 207 ? 13.772 28.339 -21.972 1.00 33.26 207 ASP A N 1
ATOM 1525 C CA . ASP A 1 207 ? 13.989 28.437 -23.409 1.00 34.76 207 ASP A CA 1
ATOM 1526 C C . ASP A 1 207 ? 13.999 27.080 -24.094 1.00 33.72 207 ASP A C 1
ATOM 1527 O O . ASP A 1 207 ? 14.368 26.990 -25.271 1.00 34.85 207 ASP A O 1
ATOM 1532 N N . ILE A 1 208 ? 13.576 26.033 -23.392 1.00 32.45 208 ILE A N 1
ATOM 1533 C CA . ILE A 1 208 ? 13.477 24.684 -23.938 1.00 28.39 208 ILE A CA 1
ATOM 1534 C C . ILE A 1 208 ? 12.030 24.214 -23.870 1.00 31.01 208 ILE A C 1
ATOM 1535 O O . ILE A 1 208 ? 11.327 24.531 -22.892 1.00 29.74 208 ILE A O 1
ATOM 1540 N N . PRO A 1 209 ? 11.546 23.458 -24.881 1.00 28.44 209 PRO A N 1
ATOM 1541 C CA . PRO A 1 209 ? 10.297 22.691 -24.720 1.00 26.54 209 PRO A CA 1
ATOM 1542 C C . PRO A 1 209 ? 10.225 21.963 -23.388 1.00 27.02 209 PRO A C 1
ATOM 1543 O O . PRO A 1 209 ? 11.214 21.379 -22.938 1.00 32.35 209 PRO A O 1
ATOM 1547 N N . VAL A 1 210 ? 9.069 22.001 -22.733 1.00 25.37 210 VAL A N 1
ATOM 1548 C CA . VAL A 1 210 ? 9.008 21.543 -21.348 1.00 27.63 210 VAL A CA 1
ATOM 1549 C C . VAL A 1 210 ? 9.376 20.060 -21.217 1.00 26.13 210 VAL A C 1
ATOM 1550 O O . VAL A 1 210 ? 10.119 19.679 -20.307 1.00 23.38 210 VAL A O 1
ATOM 1554 N N . LEU A 1 211 ? 8.879 19.203 -22.115 1.00 26.09 211 LEU A N 1
ATOM 1555 C CA . LEU A 1 211 ? 9.139 17.774 -21.963 1.00 23.38 211 LEU A CA 1
ATOM 1556 C C . LEU A 1 211 ? 10.604 17.446 -22.151 1.00 24.22 211 LEU A C 1
ATOM 1557 O O . LEU A 1 211 ? 11.126 16.563 -21.467 1.00 25.32 211 LEU A O 1
ATOM 1562 N N . ILE A 1 212 ? 11.272 18.126 -23.087 1.00 22.93 212 ILE A N 1
ATOM 1563 C CA . ILE A 1 212 ? 12.705 17.923 -23.297 1.00 21.85 212 ILE A CA 1
ATOM 1564 C C . ILE A 1 212 ? 13.483 18.287 -22.033 1.00 23.44 212 ILE A C 1
ATOM 1565 O O . ILE A 1 212 ? 14.381 17.556 -21.590 1.00 24.74 212 ILE A O 1
ATOM 1570 N N . GLN A 1 213 ? 13.137 19.425 -21.434 1.00 23.19 213 GLN A N 1
ATOM 1571 C CA . GLN A 1 213 ? 13.762 19.854 -20.191 1.00 22.07 213 GLN A CA 1
ATOM 1572 C C . GLN A 1 213 ? 13.563 18.819 -19.095 1.00 23.80 213 GLN A C 1
ATOM 1573 O O . GLN A 1 213 ? 14.525 18.390 -18.448 1.00 26.25 213 GLN A O 1
ATOM 1579 N N . ALA A 1 214 ? 12.316 18.409 -18.872 1.00 22.53 214 ALA A N 1
ATOM 1580 C CA . ALA A 1 214 ? 12.038 17.379 -17.880 1.00 23.30 214 ALA A CA 1
ATOM 1581 C C . ALA A 1 214 ? 12.853 16.119 -18.155 1.00 25.85 214 ALA A C 1
ATOM 1582 O O . ALA A 1 214 ? 13.505 15.574 -17.258 1.00 22.71 214 ALA A O 1
ATOM 1584 N N . ALA A 1 215 ? 12.856 15.671 -19.412 1.00 23.66 215 ALA A N 1
ATOM 1585 C CA . ALA A 1 215 ? 13.501 14.415 -19.763 1.00 23.21 215 ALA A CA 1
ATOM 1586 C C . ALA A 1 215 ? 15.009 14.483 -19.565 1.00 27.87 215 ALA A C 1
ATOM 1587 O O . ALA A 1 215 ? 15.612 13.542 -19.025 1.00 27.53 215 ALA A O 1
ATOM 1589 N N . ILE A 1 216 ? 15.642 15.581 -19.993 1.00 26.29 216 ILE A N 1
ATOM 1590 C CA . ILE A 1 216 ? 17.088 15.693 -19.800 1.00 21.28 216 ILE A CA 1
ATOM 1591 C C . ILE A 1 216 ? 17.412 15.980 -18.340 1.00 21.71 216 ILE A C 1
ATOM 1592 O O . ILE A 1 216 ? 18.440 15.524 -17.829 1.00 24.19 216 ILE A O 1
ATOM 1597 N N . ALA A 1 217 ? 16.557 16.730 -17.639 1.00 22.30 217 ALA A N 1
ATOM 1598 C CA . ALA A 1 217 ? 16.798 16.977 -16.220 1.00 19.48 217 ALA A CA 1
ATOM 1599 C C . ALA A 1 217 ? 16.796 15.675 -15.441 1.00 23.44 217 ALA A C 1
ATOM 1600 O O . ALA A 1 217 ? 17.566 15.505 -14.490 1.00 22.83 217 ALA A O 1
ATOM 1602 N N . HIS A 1 218 ? 15.915 14.748 -15.819 1.00 22.39 218 HIS A N 1
ATOM 1603 C CA . HIS A 1 218 ? 15.865 13.465 -15.132 1.00 20.86 218 HIS A CA 1
ATOM 1604 C C . HIS A 1 218 ? 17.112 12.650 -15.438 1.00 23.73 218 HIS A C 1
ATOM 1605 O O . HIS A 1 218 ? 17.810 12.197 -14.520 1.00 23.05 218 HIS A O 1
ATOM 1612 N N . ALA A 1 219 ? 17.418 12.479 -16.732 1.00 20.61 219 ALA A N 1
ATOM 1613 C CA . ALA A 1 219 ? 18.581 11.697 -17.131 1.00 21.50 219 ALA A CA 1
ATOM 1614 C C . ALA A 1 219 ? 19.851 12.229 -16.474 1.00 21.03 219 ALA A C 1
ATOM 1615 O O . ALA A 1 219 ? 20.632 11.462 -15.899 1.00 24.92 219 ALA A O 1
ATOM 1617 N N . GLN A 1 220 ? 20.046 13.547 -16.505 1.00 21.91 220 GLN A N 1
ATOM 1618 C CA . GLN A 1 220 ? 21.220 14.153 -15.872 1.00 22.41 220 GLN A CA 1
ATOM 1619 C C . GLN A 1 220 ? 21.228 13.910 -14.370 1.00 22.00 220 GLN A C 1
ATOM 1620 O O . GLN A 1 220 ? 22.280 13.640 -13.784 1.00 22.68 220 GLN A O 1
ATOM 1626 N N . PHE A 1 221 ? 20.067 14.024 -13.724 1.00 22.92 221 PHE A N 1
ATOM 1627 C CA . PHE A 1 221 ? 19.997 13.707 -12.304 1.00 26.22 221 PHE A CA 1
ATOM 1628 C C . PHE A 1 221 ? 20.461 12.279 -12.056 1.00 24.88 221 PHE A C 1
ATOM 1629 O O . PHE A 1 221 ? 21.233 12.018 -11.126 1.00 25.34 221 PHE A O 1
ATOM 1637 N N . GLU A 1 222 ? 19.964 11.335 -12.860 1.00 20.67 222 GLU A N 1
ATOM 1638 C CA . GLU A 1 222 ? 20.331 9.942 -12.679 1.00 20.08 222 GLU A CA 1
ATOM 1639 C C . GLU A 1 222 ? 21.805 9.726 -12.983 1.00 24.28 222 GLU A C 1
ATOM 1640 O O . GLU A 1 222 ? 22.444 8.854 -12.372 1.00 22.83 222 GLU A O 1
ATOM 1646 N N . SER A 1 223 ? 22.361 10.521 -13.908 1.00 23.19 223 SER A N 1
ATOM 1647 C CA . SER A 1 223 ? 23.785 10.429 -14.211 1.00 23.48 223 SER A CA 1
ATOM 1648 C C . SER A 1 223 ? 24.639 10.912 -13.050 1.00 24.97 223 SER A C 1
ATOM 1649 O O . SER A 1 223 ? 25.678 10.312 -12.757 1.00 30.37 223 SER A O 1
ATOM 1652 N N . ILE A 1 224 ? 24.250 12.022 -12.414 1.00 25.89 224 ILE A N 1
ATOM 1653 C CA . ILE A 1 224 ? 24.958 12.480 -11.224 1.00 19.91 224 ILE A CA 1
ATOM 1654 C C . ILE A 1 224 ? 24.780 11.480 -10.102 1.00 21.93 224 ILE A C 1
ATOM 1655 O O . ILE A 1 224 ? 25.723 11.174 -9.361 1.00 26.34 224 ILE A O 1
ATOM 1660 N N . HIS A 1 225 ? 23.572 10.954 -9.967 1.00 23.75 225 HIS A N 1
ATOM 1661 C CA . HIS A 1 225 ? 23.233 9.961 -8.956 1.00 25.84 225 HIS A CA 1
ATOM 1662 C C . HIS A 1 225 ? 23.659 10.491 -7.588 1.00 23.67 225 HIS A C 1
ATOM 1663 O O . HIS A 1 225 ? 24.509 9.886 -6.916 1.00 28.55 225 HIS A O 1
ATOM 1670 N N . PRO A 1 226 ? 23.134 11.644 -7.171 1.00 26.14 226 PRO A N 1
ATOM 1671 C CA . PRO A 1 226 ? 23.704 12.343 -6.012 1.00 28.96 226 PRO A CA 1
ATOM 1672 C C . PRO A 1 226 ? 23.509 11.635 -4.693 1.00 29.56 226 PRO A C 1
ATOM 1673 O O . PRO A 1 226 ? 24.260 11.915 -3.752 1.00 29.75 226 PRO A O 1
ATOM 1677 N N . PHE A 1 227 ? 22.527 10.757 -4.572 1.00 28.02 227 PHE A N 1
ATOM 1678 C CA . PHE A 1 227 ? 22.254 10.119 -3.300 1.00 28.69 227 PHE A CA 1
ATOM 1679 C C . PHE A 1 227 ? 22.804 8.702 -3.294 1.00 31.32 227 PHE A C 1
ATOM 1680 O O . PHE A 1 227 ? 22.882 8.035 -4.326 1.00 29.87 227 PHE A O 1
ATOM 1688 N N . THR A 1 228 ? 23.172 8.246 -2.100 1.00 31.79 228 THR A N 1
ATOM 1689 C CA . THR A 1 228 ? 23.477 6.839 -1.902 1.00 32.24 228 THR A CA 1
ATOM 1690 C C . THR A 1 228 ? 22.302 5.963 -2.333 1.00 35.10 228 THR A C 1
ATOM 1691 O O . THR A 1 228 ? 22.488 4.972 -3.052 1.00 36.24 228 THR A O 1
ATOM 1695 N N . ASP A 1 229 ? 21.079 6.360 -1.975 1.00 30.24 229 ASP A N 1
ATOM 1696 C CA . ASP A 1 229 ? 19.874 5.609 -2.297 1.00 31.43 229 ASP A CA 1
ATOM 1697 C C . ASP A 1 229 ? 18.770 6.565 -2.711 1.00 29.41 229 ASP A C 1
ATOM 1698 O O . ASP A 1 229 ? 18.731 7.724 -2.294 1.00 27.16 229 ASP A O 1
ATOM 1703 N N . GLY A 1 230 ? 17.837 6.047 -3.498 1.00 30.02 230 GLY A N 1
ATOM 1704 C CA . GLY A 1 230 ? 16.637 6.787 -3.815 1.00 28.27 230 GLY A CA 1
ATOM 1705 C C . GLY A 1 230 ? 16.677 7.619 -5.074 1.00 25.42 230 GLY A C 1
ATOM 1706 O O . GLY A 1 230 ? 15.760 8.417 -5.279 1.00 24.72 230 GLY A O 1
ATOM 1707 N N . ASN A 1 231 ? 17.703 7.473 -5.913 1.00 22.55 231 ASN A N 1
ATOM 1708 C CA . ASN A 1 231 ? 17.840 8.414 -7.005 1.00 24.35 231 ASN A CA 1
ATOM 1709 C C . ASN A 1 231 ? 16.766 8.220 -8.065 1.00 24.18 231 ASN A C 1
ATOM 1710 O O . ASN A 1 231 ? 16.367 9.185 -8.737 1.00 19.03 231 ASN A O 1
ATOM 1715 N N . GLY A 1 232 ? 16.264 7.001 -8.205 1.00 24.71 232 GLY A N 1
ATOM 1716 C CA . GLY A 1 232 ? 15.129 6.782 -9.087 1.00 26.08 232 GLY A CA 1
ATOM 1717 C C . GLY A 1 232 ? 13.899 7.550 -8.642 1.00 26.07 232 GLY A C 1
ATOM 1718 O O . GLY A 1 232 ? 13.258 8.239 -9.440 1.00 23.08 232 GLY A O 1
ATOM 1719 N N . ARG A 1 233 ? 13.556 7.447 -7.356 1.00 24.80 233 ARG A N 1
ATOM 1720 C CA . ARG A 1 233 ? 12.263 7.968 -6.922 1.00 24.99 233 ARG A CA 1
ATOM 1721 C C . ARG A 1 233 ? 12.280 9.493 -6.819 1.00 24.10 233 ARG A C 1
ATOM 1722 O O . ARG A 1 233 ? 11.315 10.153 -7.222 1.00 21.33 233 ARG A O 1
ATOM 1730 N N . ILE A 1 234 ? 13.388 10.065 -6.331 1.00 25.21 234 ILE A N 1
ATOM 1731 C CA . ILE A 1 234 ? 13.541 11.518 -6.298 1.00 20.11 234 ILE A CA 1
ATOM 1732 C C . ILE A 1 234 ? 13.796 12.053 -7.701 1.00 21.25 234 ILE A C 1
ATOM 1733 O O . ILE A 1 234 ? 13.256 13.098 -8.091 1.00 24.06 234 ILE A O 1
ATOM 1738 N N . GLY A 1 235 ? 14.605 11.343 -8.487 1.00 21.47 235 GLY A N 1
ATOM 1739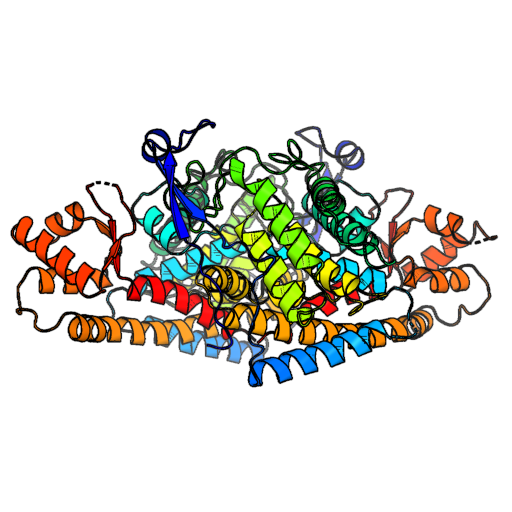 C CA . GLY A 1 235 ? 14.858 11.781 -9.851 1.00 20.82 235 GLY A CA 1
ATOM 1740 C C . GLY A 1 235 ? 13.613 11.783 -10.716 1.00 22.04 235 GLY A C 1
ATOM 1741 O O . GLY A 1 235 ? 13.440 12.660 -11.568 1.00 22.08 235 GLY A O 1
ATOM 1742 N N . ARG A 1 236 ? 12.721 10.805 -10.513 1.00 23.05 236 ARG A N 1
ATOM 1743 C CA . ARG A 1 236 ? 11.473 10.829 -11.271 1.00 22.26 236 ARG A CA 1
ATOM 1744 C C . ARG A 1 236 ? 10.540 11.891 -10.724 1.00 19.62 236 ARG A C 1
ATOM 1745 O O . ARG A 1 236 ? 9.784 12.504 -11.484 1.00 22.86 236 ARG A O 1
ATOM 1753 N N . ALA A 1 237 ? 10.570 12.119 -9.415 1.00 19.70 237 ALA A N 1
ATOM 1754 C CA . ALA A 1 237 ? 9.771 13.199 -8.854 1.00 21.14 237 ALA A CA 1
ATOM 1755 C C . ALA A 1 237 ? 10.132 14.528 -9.513 1.00 23.49 237 ALA A C 1
ATOM 1756 O O . ALA A 1 237 ? 9.257 15.351 -9.794 1.00 25.05 237 ALA A O 1
ATOM 1758 N N . LEU A 1 238 ? 11.412 14.729 -9.823 1.00 20.86 238 LEU A N 1
ATOM 1759 C CA . LEU A 1 238 ? 11.826 15.963 -10.475 1.00 23.37 238 LEU A CA 1
ATOM 1760 C C . LEU A 1 238 ? 11.128 16.166 -11.819 1.00 24.55 238 LEU A C 1
ATOM 1761 O O . LEU A 1 238 ? 10.970 17.311 -12.269 1.00 26.00 238 LEU A O 1
ATOM 1766 N N . ILE A 1 239 ? 10.696 15.085 -12.474 1.00 21.37 239 ILE A N 1
ATOM 1767 C CA . ILE A 1 239 ? 10.034 15.238 -13.767 1.00 20.02 239 ILE A CA 1
ATOM 1768 C C . ILE A 1 239 ? 8.800 16.103 -13.612 1.00 23.68 239 ILE A C 1
ATOM 1769 O O . ILE A 1 239 ? 8.650 17.131 -14.280 1.00 25.64 239 ILE A O 1
ATOM 1774 N N . ASN A 1 240 ? 7.900 15.698 -12.717 1.00 24.14 240 ASN A N 1
ATOM 1775 C CA . ASN A 1 240 ? 6.658 16.430 -12.539 1.00 25.96 240 ASN A CA 1
ATOM 1776 C C . ASN A 1 240 ? 6.874 17.779 -11.860 1.00 27.04 240 ASN A C 1
ATOM 1777 O O . ASN A 1 240 ? 6.025 18.666 -11.987 1.00 23.02 240 ASN A O 1
ATOM 1782 N N . THR A 1 241 ? 8.003 17.966 -11.175 1.00 27.95 241 THR A N 1
ATOM 1783 C CA . THR A 1 241 ? 8.316 19.288 -10.656 1.00 28.82 241 THR A CA 1
ATOM 1784 C C . THR A 1 241 ? 8.601 20.256 -11.794 1.00 27.23 241 THR A C 1
ATOM 1785 O O . THR A 1 241 ? 8.120 21.396 -11.789 1.00 28.28 241 THR A O 1
ATOM 1789 N N . VAL A 1 242 ? 9.339 19.799 -12.803 1.00 25.03 242 VAL A N 1
ATOM 1790 C CA . VAL A 1 242 ? 9.608 20.641 -13.961 1.00 28.43 242 VAL A CA 1
ATOM 1791 C C . VAL A 1 242 ? 8.312 20.924 -14.714 1.00 27.99 242 VAL A C 1
ATOM 1792 O O . VAL A 1 242 ? 8.043 22.068 -15.100 1.00 26.43 242 VAL A O 1
ATOM 1796 N N . LEU A 1 243 ? 7.456 19.905 -14.875 1.00 25.09 243 LEU A N 1
ATOM 1797 C CA . LEU A 1 243 ? 6.154 20.124 -15.495 1.00 23.45 243 LEU A CA 1
ATOM 1798 C C . LEU A 1 243 ? 5.401 21.243 -14.790 1.00 25.41 243 LEU A C 1
ATOM 1799 O O . LEU A 1 243 ? 4.911 22.181 -15.426 1.00 24.89 243 LEU A O 1
ATOM 1804 N N . ARG A 1 244 ? 5.351 21.179 -13.462 1.00 28.43 244 ARG A N 1
ATOM 1805 C CA . ARG A 1 244 ? 4.622 22.160 -12.677 1.00 26.28 244 ARG A CA 1
ATOM 1806 C C . ARG A 1 244 ? 5.335 23.505 -12.691 1.00 30.80 244 ARG A C 1
ATOM 1807 O O . ARG A 1 244 ? 4.693 24.566 -12.752 1.00 28.01 244 ARG A O 1
ATOM 1815 N N . ARG A 1 245 ? 6.667 23.484 -12.654 1.00 31.35 245 ARG A N 1
ATOM 1816 C CA . ARG A 1 245 ? 7.408 24.738 -12.633 1.00 29.74 245 ARG A CA 1
ATOM 1817 C C . ARG A 1 245 ? 7.181 25.530 -13.917 1.00 30.74 245 ARG A C 1
ATOM 1818 O O . ARG A 1 245 ? 7.118 26.763 -13.880 1.00 32.35 245 ARG A O 1
ATOM 1826 N N . ARG A 1 246 ? 7.023 24.848 -15.050 1.00 25.52 246 ARG A N 1
ATOM 1827 C CA . ARG A 1 246 ? 6.798 25.508 -16.328 1.00 24.29 246 ARG A CA 1
ATOM 1828 C C . ARG A 1 246 ? 5.320 25.794 -16.604 1.00 26.06 246 ARG A C 1
ATOM 1829 O O . ARG A 1 246 ? 4.988 26.259 -17.696 1.00 25.40 246 ARG A O 1
ATOM 1837 N N . GLY A 1 247 ? 4.425 25.527 -15.656 1.00 28.61 247 GLY A N 1
ATOM 1838 C CA . GLY A 1 247 ? 3.014 25.654 -15.940 1.00 23.10 247 GLY A CA 1
ATOM 1839 C C . GLY A 1 247 ? 2.485 24.632 -16.924 1.00 27.14 247 GLY A C 1
ATOM 1840 O O . GLY A 1 247 ? 1.321 24.730 -17.335 1.00 27.59 247 GLY A O 1
ATOM 1841 N N . ALA A 1 248 ? 3.305 23.656 -17.324 1.00 25.11 248 ALA A N 1
ATOM 1842 C CA . ALA A 1 248 ? 2.823 22.596 -18.210 1.00 30.19 248 ALA A CA 1
ATOM 1843 C C . ALA A 1 248 ? 1.692 21.814 -17.551 1.00 25.88 248 ALA A C 1
ATOM 1844 O O . ALA A 1 248 ? 0.770 21.346 -18.229 1.00 24.99 248 ALA A O 1
ATOM 1846 N N . THR A 1 249 ? 1.774 21.633 -16.235 1.00 26.38 249 THR A N 1
ATOM 1847 C CA . THR A 1 249 ? 0.651 21.286 -15.382 1.00 27.40 249 THR A CA 1
ATOM 1848 C C . THR A 1 249 ? 0.508 22.383 -14.338 1.00 32.10 249 THR A C 1
ATOM 1849 O O . THR A 1 249 ? 1.455 23.131 -14.058 1.00 29.81 249 THR A O 1
ATOM 1853 N N . THR A 1 250 ? -0.664 22.450 -13.739 1.00 30.85 250 THR A N 1
ATOM 1854 C CA . THR A 1 250 ? -0.881 23.390 -12.646 1.00 27.43 250 THR A CA 1
ATOM 1855 C C . THR A 1 250 ? -1.574 22.751 -11.453 1.00 26.05 250 THR A C 1
ATOM 1856 O O . THR A 1 250 ? -1.239 23.067 -10.311 1.00 25.01 250 THR A O 1
ATOM 1860 N N . ARG A 1 251 ? -2.539 21.868 -11.680 1.00 28.26 251 ARG A N 1
ATOM 1861 C CA . ARG A 1 251 ? -3.298 21.308 -10.577 1.00 32.36 251 ARG A CA 1
ATOM 1862 C C . ARG A 1 251 ? -3.119 19.804 -10.383 1.00 34.22 251 ARG A C 1
ATOM 1863 O O . ARG A 1 251 ? -3.564 19.278 -9.358 1.00 37.51 251 ARG A O 1
ATOM 1871 N N . LEU A 1 252 ? -2.500 19.093 -11.320 1.00 30.20 252 LEU A N 1
ATOM 1872 C CA . LEU A 1 252 ? -2.378 17.648 -11.189 1.00 30.65 252 LEU A CA 1
ATOM 1873 C C . LEU A 1 252 ? -1.027 17.158 -11.721 1.00 22.91 252 LEU A C 1
ATOM 1874 O O . LEU A 1 252 ? -0.324 17.846 -12.458 1.00 24.26 252 LEU A O 1
ATOM 1879 N N . VAL A 1 253 ? -0.698 15.963 -11.355 1.00 26.52 253 VAL A N 1
ATOM 1880 C CA . VAL A 1 253 ? 0.515 15.253 -11.758 1.00 25.93 253 VAL A CA 1
ATOM 1881 C C . VAL A 1 253 ? 0.228 14.382 -12.980 1.00 24.28 253 VAL A C 1
ATOM 1882 O O . VAL A 1 253 ? -0.900 13.925 -13.182 1.00 29.82 253 VAL A O 1
ATOM 1886 N N . VAL A 1 254 ? 1.222 14.196 -13.839 1.00 20.14 254 VAL A N 1
ATOM 1887 C CA . VAL A 1 254 ? 1.142 13.249 -14.952 1.00 23.16 254 VAL A CA 1
ATOM 1888 C C . VAL A 1 254 ? 1.837 11.956 -14.535 1.00 24.01 254 VAL A C 1
ATOM 1889 O O . VAL A 1 254 ? 3.060 11.965 -14.329 1.00 20.87 254 VAL A O 1
ATOM 1893 N N . PRO A 1 255 ? 1.131 10.832 -14.470 1.00 25.48 255 PRO A N 1
ATOM 1894 C CA . PRO A 1 255 ? 1.668 9.594 -13.866 1.00 24.56 255 PRO A CA 1
ATOM 1895 C C . PRO A 1 255 ? 2.501 8.744 -14.828 1.00 24.86 255 PRO A C 1
ATOM 1896 O O . PRO A 1 255 ? 2.234 7.556 -15.053 1.00 19.71 255 PRO A O 1
ATOM 1900 N N . LEU A 1 256 ? 3.556 9.341 -15.390 1.00 21.41 256 LEU A N 1
ATOM 1901 C CA . LEU A 1 256 ? 4.280 8.657 -16.457 1.00 20.30 256 LEU A CA 1
ATOM 1902 C C . LEU A 1 256 ? 5.094 7.465 -15.955 1.00 20.96 256 LEU A C 1
ATOM 1903 O O . LEU A 1 256 ? 5.467 6.611 -16.756 1.00 19.60 256 LEU A O 1
ATOM 1908 N N . ALA A 1 257 ? 5.350 7.373 -14.647 1.00 22.19 257 ALA A N 1
ATOM 1909 C CA . ALA A 1 257 ? 6.075 6.231 -14.113 1.00 16.71 257 ALA A CA 1
ATOM 1910 C C . ALA A 1 257 ? 5.329 4.923 -14.358 1.00 22.31 257 ALA A C 1
ATOM 1911 O O . ALA A 1 257 ? 5.958 3.864 -14.439 1.00 22.09 257 ALA A O 1
ATOM 1913 N N . SER A 1 258 ? 3.996 4.975 -14.492 1.00 22.10 258 SER A N 1
ATOM 1914 C CA . SER A 1 258 ? 3.235 3.785 -14.860 1.00 21.40 258 SER A CA 1
ATOM 1915 C C . SER A 1 258 ? 3.542 3.345 -16.281 1.00 23.83 258 SER A C 1
ATOM 1916 O O . SER A 1 258 ? 3.444 2.155 -16.589 1.00 29.68 258 SER A O 1
ATOM 1919 N N . ALA A 1 259 ? 3.874 4.278 -17.172 1.00 21.73 259 ALA A N 1
ATOM 1920 C CA . ALA A 1 259 ? 4.351 3.848 -18.482 1.00 22.82 259 ALA A CA 1
ATOM 1921 C C . ALA A 1 259 ? 5.798 3.381 -18.403 1.00 26.92 259 ALA A C 1
ATOM 1922 O O . ALA A 1 259 ? 6.168 2.378 -19.025 1.00 30.83 259 ALA A O 1
ATOM 1924 N N . LEU A 1 260 ? 6.632 4.101 -17.652 1.00 23.45 260 LEU A N 1
ATOM 1925 C CA . LEU A 1 260 ? 8.027 3.699 -17.518 1.00 27.22 260 LEU A CA 1
ATOM 1926 C C . LEU A 1 260 ? 8.126 2.315 -16.887 1.00 31.29 260 LEU A C 1
ATOM 1927 O O . LEU A 1 260 ? 8.841 1.439 -17.397 1.00 29.06 260 LEU A O 1
ATOM 1932 N N . VAL A 1 261 ? 7.360 2.079 -15.812 1.00 25.94 261 VAL A N 1
ATOM 1933 C CA . VAL A 1 261 ? 7.431 0.787 -15.125 1.00 28.92 261 VAL A CA 1
ATOM 1934 C C . VAL A 1 261 ? 7.069 -0.372 -16.057 1.00 30.68 261 VAL A C 1
ATOM 1935 O O . VAL A 1 261 ? 7.593 -1.486 -15.901 1.00 32.06 261 VAL A O 1
ATOM 1939 N N . ALA A 1 262 ? 6.230 -0.125 -17.072 1.00 26.79 262 ALA A N 1
ATOM 1940 C CA . ALA A 1 262 ? 5.813 -1.191 -17.981 1.00 28.11 262 ALA A CA 1
ATOM 1941 C C . ALA A 1 262 ? 6.903 -1.614 -18.949 1.00 30.45 262 ALA A C 1
ATOM 1942 O O . ALA A 1 262 ? 6.854 -2.737 -19.462 1.00 33.32 262 ALA A O 1
ATOM 1944 N N . HIS A 1 263 ? 7.889 -0.766 -19.205 1.00 31.47 263 HIS A N 1
ATOM 1945 C CA . HIS A 1 263 ? 8.966 -1.117 -20.105 1.00 34.06 263 HIS A CA 1
ATOM 1946 C C . HIS A 1 263 ? 10.255 -0.635 -19.442 1.00 34.07 263 HIS A C 1
ATOM 1947 O O . HIS A 1 263 ? 10.944 0.270 -19.899 1.00 34.59 263 HIS A O 1
ATOM 1954 N N . ARG A 1 264 ? 10.594 -1.301 -18.341 1.00 37.69 264 ARG A N 1
ATOM 1955 C CA . ARG A 1 264 ? 11.646 -0.830 -17.453 1.00 28.50 264 ARG A CA 1
ATOM 1956 C C . ARG A 1 264 ? 13.007 -0.851 -18.131 1.00 31.07 264 ARG A C 1
ATOM 1957 O O . ARG A 1 264 ? 13.761 0.122 -18.040 1.00 29.03 264 ARG A O 1
ATOM 1965 N N . GLU A 1 265 ? 13.342 -1.939 -18.832 1.00 34.63 265 GLU A N 1
ATOM 1966 C CA . GLU A 1 265 ? 14.676 -2.010 -19.414 1.00 29.66 265 GLU A CA 1
ATOM 1967 C C . GLU A 1 265 ? 14.845 -0.996 -20.522 1.00 27.35 265 GLU A C 1
ATOM 1968 O O . GLU A 1 265 ? 15.926 -0.413 -20.668 1.00 27.18 265 GLU A O 1
ATOM 1974 N N . ARG A 1 266 ? 13.768 -0.690 -21.238 1.00 28.87 266 ARG A N 1
ATOM 1975 C CA . ARG A 1 266 ? 13.857 0.346 -22.252 1.00 24.36 266 ARG A CA 1
ATOM 1976 C C . ARG A 1 266 ? 14.102 1.703 -21.609 1.00 25.22 266 ARG A C 1
ATOM 1977 O O . ARG A 1 266 ? 14.913 2.486 -22.111 1.00 23.41 266 ARG A O 1
ATOM 1985 N N . TYR A 1 267 ? 13.488 1.952 -20.444 1.00 24.60 267 TYR A N 1
ATOM 1986 C CA . TYR A 1 267 ? 13.707 3.196 -19.711 1.00 25.25 267 TYR A CA 1
ATOM 1987 C C . TYR A 1 267 ? 15.149 3.327 -19.235 1.00 28.39 267 TYR A C 1
ATOM 1988 O O . TYR A 1 267 ? 15.819 4.336 -19.499 1.00 28.54 267 TYR A O 1
ATOM 1997 N N . PHE A 1 268 ? 15.630 2.324 -18.501 1.00 24.18 268 PHE A N 1
ATOM 1998 C CA . PHE A 1 268 ? 17.029 2.287 -18.115 1.00 23.07 268 PHE A CA 1
ATOM 1999 C C . PHE A 1 268 ? 17.910 2.416 -19.345 1.00 25.79 268 PHE A C 1
ATOM 2000 O O . PHE A 1 268 ? 19.009 2.991 -19.286 1.00 25.29 268 PHE A O 1
ATOM 2008 N N . GLY A 1 269 ? 17.469 1.826 -20.452 1.00 21.00 269 GLY A N 1
ATOM 2009 C CA . GLY A 1 269 ? 18.228 1.923 -21.675 1.00 22.02 269 GLY A CA 1
ATOM 2010 C C . GLY A 1 269 ? 18.376 3.350 -22.150 1.00 24.60 269 GLY A C 1
ATOM 2011 O O . GLY A 1 269 ? 19.460 3.768 -22.569 1.00 24.67 269 GLY A O 1
ATOM 2012 N N . ALA A 1 270 ? 17.301 4.127 -22.061 1.00 23.84 270 ALA A N 1
ATOM 2013 C CA . ALA A 1 270 ? 17.397 5.507 -22.507 1.00 25.08 270 ALA A CA 1
ATOM 2014 C C . ALA A 1 270 ? 18.410 6.289 -21.680 1.00 24.40 270 ALA A C 1
ATOM 2015 O O . ALA A 1 270 ? 19.023 7.232 -22.185 1.00 29.63 270 ALA A O 1
ATOM 2017 N N . LEU A 1 271 ? 18.637 5.886 -20.432 1.00 24.32 271 LEU A N 1
ATOM 2018 C CA . LEU A 1 271 ? 19.678 6.516 -19.625 1.00 25.66 271 LEU A CA 1
ATOM 2019 C C . LEU A 1 271 ? 21.076 6.150 -20.118 1.00 29.57 271 LEU A C 1
ATOM 2020 O O . LEU A 1 271 ? 21.975 7.001 -20.124 1.00 33.54 271 LEU A O 1
ATOM 2025 N N . ASN A 1 272 ? 21.305 4.889 -20.497 1.00 29.82 272 ASN A N 1
ATOM 2026 C CA . ASN A 1 272 ? 22.609 4.547 -21.064 1.00 28.41 272 ASN A CA 1
ATOM 2027 C C . ASN A 1 272 ? 22.867 5.361 -22.322 1.00 27.15 272 ASN A C 1
ATOM 2028 O O . ASN A 1 272 ? 23.929 5.970 -22.485 1.00 26.16 272 ASN A O 1
ATOM 2033 N N . THR A 1 273 ? 21.861 5.432 -23.189 1.00 28.95 273 THR A N 1
ATOM 2034 C CA . THR A 1 273 ? 21.982 6.105 -24.475 1.00 26.97 273 THR A CA 1
ATOM 2035 C C . THR A 1 273 ? 22.198 7.611 -24.303 1.00 29.27 273 THR A C 1
ATOM 2036 O O . THR A 1 273 ? 23.034 8.195 -24.994 1.00 23.36 273 THR A O 1
ATOM 2040 N N . TYR A 1 274 ? 21.497 8.242 -23.348 1.00 24.18 274 TYR A N 1
ATOM 2041 C CA . TYR A 1 274 ? 21.758 9.636 -22.993 1.00 23.97 274 TYR A CA 1
ATOM 2042 C C . TYR A 1 274 ? 23.232 9.877 -22.695 1.00 28.36 274 TYR A C 1
ATOM 2043 O O . TYR A 1 274 ? 23.815 10.878 -23.135 1.00 27.64 274 TYR A O 1
ATOM 2052 N N . ARG A 1 275 ? 23.825 9.003 -21.872 1.00 29.90 275 ARG A N 1
ATOM 2053 C CA . ARG A 1 275 ? 25.220 9.144 -21.465 1.00 27.62 275 ARG A CA 1
ATOM 2054 C C . ARG A 1 275 ? 26.184 9.042 -22.642 1.00 31.83 275 ARG A C 1
ATOM 2055 O O . ARG A 1 275 ? 27.260 9.661 -22.620 1.00 31.96 275 ARG A O 1
ATOM 2063 N N . ALA A 1 276 ? 25.823 8.273 -23.670 1.00 26.08 276 ALA A N 1
ATOM 2064 C CA . ALA A 1 276 ? 26.587 8.203 -24.906 1.00 24.55 276 ALA A CA 1
ATOM 2065 C C . ALA A 1 276 ? 26.274 9.357 -25.860 1.00 29.50 276 ALA A C 1
ATOM 2066 O O . ALA A 1 276 ? 26.866 9.427 -26.943 1.00 33.48 276 ALA A O 1
ATOM 2068 N N . GLY A 1 277 ? 25.368 10.260 -25.484 1.00 31.15 277 GLY A N 1
ATOM 2069 C CA . GLY A 1 277 ? 25.104 11.456 -26.261 1.00 32.30 277 GLY A CA 1
ATOM 2070 C C . GLY A 1 277 ? 24.017 11.358 -27.305 1.00 33.32 277 GLY A C 1
ATOM 2071 O O . GLY A 1 277 ? 23.993 12.178 -28.226 1.00 35.82 277 GLY A O 1
ATOM 2072 N N . ASP A 1 278 ? 23.114 10.394 -27.193 1.00 32.12 278 ASP A N 1
ATOM 2073 C CA . ASP A 1 278 ? 21.965 10.261 -28.076 1.00 27.54 278 ASP A CA 1
ATOM 2074 C C . ASP A 1 278 ? 20.724 10.594 -27.272 1.00 30.85 278 ASP A C 1
ATOM 2075 O O . ASP A 1 278 ? 20.450 9.931 -26.267 1.00 29.55 278 ASP A O 1
ATOM 2080 N N . LEU A 1 279 ? 19.989 11.628 -27.707 1.00 28.14 279 LEU A N 1
ATOM 2081 C CA . LEU A 1 279 ? 18.772 12.074 -27.035 1.00 25.90 279 LEU A CA 1
ATOM 2082 C C . LEU A 1 279 ? 17.515 11.356 -27.519 1.00 28.32 279 LEU A C 1
ATOM 2083 O O . LEU A 1 279 ? 16.482 11.420 -26.836 1.00 27.59 279 LEU A O 1
ATOM 2088 N N . ARG A 1 280 ? 17.579 10.656 -28.655 1.00 26.70 280 ARG A N 1
ATOM 2089 C CA . ARG A 1 280 ? 16.356 10.190 -29.306 1.00 25.49 280 ARG A CA 1
ATOM 2090 C C . ARG A 1 280 ? 15.579 9.198 -28.452 1.00 25.51 280 ARG A C 1
ATOM 2091 O O . ARG A 1 280 ? 14.354 9.364 -28.314 1.00 26.12 280 ARG A O 1
ATOM 2099 N N . PRO A 1 281 ? 16.190 8.163 -27.868 1.00 22.72 281 PRO A N 1
ATOM 2100 C CA . PRO A 1 281 ? 15.394 7.249 -27.035 1.00 24.22 281 PRO A CA 1
ATOM 2101 C C . PRO A 1 281 ? 14.890 7.885 -25.764 1.00 23.74 281 PRO A C 1
ATOM 2102 O O . PRO A 1 281 ? 13.748 7.634 -25.362 1.00 26.63 281 PRO A O 1
ATOM 2106 N N . LEU A 1 282 ? 15.698 8.714 -25.115 1.00 22.71 282 LEU A N 1
ATOM 2107 C CA . LEU A 1 282 ? 15.220 9.357 -23.903 1.00 23.80 282 LEU A CA 1
ATOM 2108 C C . LEU A 1 282 ? 13.977 10.188 -24.198 1.00 29.63 282 LEU A C 1
ATOM 2109 O O . LEU A 1 282 ? 12.958 10.078 -23.500 1.00 29.98 282 LEU A O 1
ATOM 2114 N N . ILE A 1 283 ? 14.034 11.011 -25.249 1.00 24.20 283 ILE A N 1
ATOM 2115 C CA . ILE A 1 283 ? 12.927 11.921 -25.511 1.00 27.80 283 ILE A CA 1
ATOM 2116 C C . ILE A 1 283 ? 11.727 11.161 -26.082 1.00 27.11 283 ILE A C 1
ATOM 2117 O O . ILE A 1 283 ? 10.571 11.496 -25.783 1.00 21.02 283 ILE A O 1
ATOM 2122 N N . VAL A 1 284 ? 11.967 10.132 -26.908 1.00 24.65 284 VAL A N 1
ATOM 2123 C CA . VAL A 1 284 ? 10.832 9.340 -27.395 1.00 29.23 284 VAL A CA 1
ATOM 2124 C C . VAL A 1 284 ? 10.156 8.611 -26.241 1.00 26.34 284 VAL A C 1
ATOM 2125 O O . VAL A 1 284 ? 8.926 8.571 -26.150 1.00 26.19 284 VAL A O 1
ATOM 2129 N N . THR A 1 285 ? 10.949 8.047 -25.329 1.00 24.87 285 THR A N 1
ATOM 2130 C CA . THR A 1 285 ? 10.377 7.403 -24.155 1.00 26.77 285 THR A CA 1
ATOM 2131 C C . THR A 1 285 ? 9.550 8.396 -23.351 1.00 24.70 285 THR A C 1
ATOM 2132 O O . THR A 1 285 ? 8.418 8.104 -22.952 1.00 25.53 285 THR A O 1
ATOM 2136 N N . PHE A 1 286 ? 10.088 9.598 -23.140 1.00 25.68 286 PHE A N 1
ATOM 2137 C CA . PHE A 1 286 ? 9.378 10.593 -22.351 1.00 24.27 286 PHE A CA 1
ATOM 2138 C C . PHE A 1 286 ? 8.104 11.067 -23.035 1.00 25.23 286 PHE A C 1
ATOM 2139 O O . PHE A 1 286 ? 7.071 11.227 -22.376 1.00 22.44 286 PHE A O 1
ATOM 2147 N N . ALA A 1 287 ? 8.148 11.265 -24.355 1.00 26.08 287 ALA A N 1
ATOM 2148 C CA . ALA A 1 287 ? 6.970 11.739 -25.079 1.00 27.93 287 ALA A CA 1
ATOM 2149 C C . ALA A 1 287 ? 5.868 10.684 -25.099 1.00 27.71 287 ALA A C 1
ATOM 2150 O O . ALA A 1 287 ? 4.698 10.987 -24.815 1.00 24.41 287 ALA A O 1
ATOM 2152 N N . ASN A 1 288 ? 6.233 9.430 -25.386 1.00 25.57 288 ASN A N 1
ATOM 2153 C CA . ASN A 1 288 ? 5.242 8.358 -25.407 1.00 25.67 288 ASN A CA 1
ATOM 2154 C C . ASN A 1 288 ? 4.717 8.083 -24.010 1.00 25.73 288 ASN A C 1
ATOM 2155 O O . ASN A 1 288 ? 3.524 7.837 -23.828 1.00 31.19 288 ASN A O 1
ATOM 2160 N N . SER A 1 289 ? 5.590 8.111 -23.007 1.00 23.97 289 SER A N 1
ATOM 2161 C CA . SER A 1 289 ? 5.139 7.833 -21.649 1.00 25.37 289 SER A CA 1
ATOM 2162 C C . SER A 1 289 ? 4.153 8.882 -21.177 1.00 26.26 289 SER A C 1
ATOM 2163 O O . SER A 1 289 ? 3.106 8.554 -20.606 1.00 23.65 289 SER A O 1
ATOM 2166 N N . SER A 1 290 ? 4.491 10.157 -21.381 1.00 27.08 290 SER A N 1
ATOM 2167 C CA . SER A 1 290 ? 3.608 11.230 -20.951 1.00 22.59 290 SER A CA 1
ATOM 2168 C C . SER A 1 290 ? 2.296 11.186 -21.703 1.00 25.38 290 SER A C 1
ATOM 2169 O O . SER A 1 290 ? 1.239 11.434 -21.115 1.00 27.99 290 SER A O 1
ATOM 2172 N N . ARG A 1 291 ? 2.336 10.861 -23.000 1.00 24.88 291 ARG A N 1
ATOM 2173 C CA . ARG A 1 291 ? 1.108 10.886 -23.776 1.00 22.89 291 ARG A CA 1
ATOM 2174 C C . ARG A 1 291 ? 0.141 9.847 -23.246 1.00 28.56 291 ARG A C 1
ATOM 2175 O O . ARG A 1 291 ? -1.036 10.142 -22.991 1.00 23.65 291 ARG A O 1
ATOM 2183 N N . THR A 1 292 ? 0.651 8.633 -23.014 1.00 27.56 292 THR A N 1
ATOM 2184 C CA . THR A 1 292 ? -0.187 7.548 -22.534 1.00 24.57 292 THR A CA 1
ATOM 2185 C C . THR A 1 292 ? -0.673 7.823 -21.123 1.00 27.73 292 THR A C 1
ATOM 2186 O O . THR A 1 292 ? -1.855 7.628 -20.818 1.00 28.49 292 THR A O 1
ATOM 2190 N N . ALA A 1 293 ? 0.203 8.337 -20.265 1.00 27.14 293 ALA A N 1
ATOM 2191 C CA . ALA A 1 293 ? -0.212 8.595 -18.898 1.00 24.83 293 ALA A CA 1
ATOM 2192 C C . ALA A 1 293 ? -1.321 9.637 -18.846 1.00 28.23 293 ALA A C 1
ATOM 2193 O O . ALA A 1 293 ? -2.311 9.453 -18.132 1.00 30.68 293 ALA A O 1
ATOM 2195 N N . ALA A 1 294 ? -1.213 10.707 -19.646 1.00 29.38 294 ALA A N 1
ATOM 2196 C CA . ALA A 1 294 ? -2.228 11.762 -19.593 1.00 28.19 294 ALA A CA 1
ATOM 2197 C C . ALA A 1 294 ? -3.543 11.320 -20.239 1.00 25.39 294 ALA A C 1
ATOM 2198 O O . ALA A 1 294 ? -4.623 11.574 -19.692 1.00 32.47 294 ALA A O 1
ATOM 2200 N N . ALA A 1 295 ? -3.479 10.647 -21.387 1.00 25.87 295 ALA A N 1
ATOM 2201 C CA . ALA A 1 295 ? -4.693 10.157 -22.033 1.00 23.46 295 ALA A CA 1
ATOM 2202 C C . ALA A 1 295 ? -5.498 9.260 -21.094 1.00 27.04 295 ALA A C 1
ATOM 2203 O O . ALA A 1 295 ? -6.709 9.450 -20.918 1.00 31.39 295 ALA A O 1
ATOM 2205 N N . GLU A 1 296 ? -4.849 8.268 -20.481 1.00 24.03 296 GLU A N 1
ATOM 2206 C CA . GLU A 1 296 ? -5.597 7.376 -19.593 1.00 28.52 296 GLU A CA 1
ATOM 2207 C C . GLU A 1 296 ? -6.024 8.088 -18.315 1.00 25.93 296 GLU A C 1
ATOM 2208 O O . GLU A 1 296 ? -7.077 7.771 -17.755 1.00 28.96 296 GLU A O 1
ATOM 2214 N N . SER A 1 297 ? -5.228 9.030 -17.825 1.00 24.27 297 SER A N 1
ATOM 2215 C CA . SER A 1 297 ? -5.666 9.802 -16.667 1.00 29.21 297 SER A CA 1
ATOM 2216 C C . SER A 1 297 ? -6.930 10.589 -16.972 1.00 28.99 297 SER A C 1
ATOM 2217 O O . SER A 1 297 ? -7.736 10.823 -16.071 1.00 28.99 297 SER A O 1
ATOM 2220 N N . ARG A 1 298 ? -7.094 11.047 -18.217 1.00 28.48 298 ARG A N 1
ATOM 2221 C CA . ARG A 1 298 ? -8.321 11.748 -18.592 1.00 35.13 298 ARG A CA 1
ATOM 2222 C C . ARG A 1 298 ? -9.538 10.830 -18.486 1.00 30.92 298 ARG A C 1
ATOM 2223 O O . ARG A 1 298 ? -10.588 11.226 -17.959 1.00 31.60 298 ARG A O 1
ATOM 2231 N N . ILE A 1 299 ? -9.411 9.593 -18.971 1.00 35.27 299 ILE A N 1
ATOM 2232 C CA . ILE A 1 299 ? -10.489 8.612 -18.834 1.00 31.59 299 ILE A CA 1
ATOM 2233 C C . ILE A 1 299 ? -10.784 8.348 -17.361 1.00 34.43 299 ILE A C 1
ATOM 2234 O O . ILE A 1 299 ? -11.948 8.260 -16.946 1.00 37.28 299 ILE A O 1
ATOM 2239 N N . THR A 1 300 ? -9.733 8.249 -16.546 1.00 32.19 300 THR A N 1
ATOM 2240 C CA . THR A 1 300 ? -9.905 8.118 -15.106 1.00 33.28 300 THR A CA 1
ATOM 2241 C C . THR A 1 300 ? -10.675 9.296 -14.521 1.00 34.28 300 THR A C 1
ATOM 2242 O O . THR A 1 300 ? -11.461 9.124 -13.582 1.00 38.19 300 THR A O 1
ATOM 2246 N N . ALA A 1 301 ? -10.488 10.492 -15.073 1.00 36.05 301 ALA A N 1
ATOM 2247 C CA . ALA A 1 301 ? -11.243 11.639 -14.585 1.00 35.54 301 ALA A CA 1
ATOM 2248 C C . ALA A 1 301 ? -12.728 11.470 -14.875 1.00 37.41 301 ALA A C 1
ATOM 2249 O O . ALA A 1 301 ? -13.569 11.764 -14.019 1.00 36.46 301 ALA A O 1
ATOM 2251 N N . GLU A 1 302 ? -13.075 10.985 -16.069 1.00 37.22 302 GLU A N 1
ATOM 2252 C CA . GLU A 1 302 ? -14.476 10.709 -16.356 1.00 35.91 302 GLU A CA 1
ATOM 2253 C C . GLU A 1 302 ? -15.020 9.670 -15.389 1.00 37.95 302 GLU A C 1
ATOM 2254 O O . GLU A 1 302 ? -16.044 9.887 -14.735 1.00 37.45 302 GLU A O 1
ATOM 2260 N N . ARG A 1 303 ? -14.290 8.568 -15.221 1.00 37.14 303 ARG A N 1
ATOM 2261 C CA . ARG A 1 303 ? -14.791 7.463 -14.413 1.00 38.96 303 ARG A CA 1
ATOM 2262 C C . ARG A 1 303 ? -14.952 7.862 -12.951 1.00 40.76 303 ARG A C 1
ATOM 2263 O O . ARG A 1 303 ? -15.940 7.485 -12.302 1.00 37.73 303 ARG A O 1
ATOM 2271 N N . LEU A 1 304 ? -14.002 8.639 -12.422 1.00 36.22 304 LEU A N 1
ATOM 2272 C CA . LEU A 1 304 ? -14.146 9.168 -11.070 1.00 36.42 304 LEU A CA 1
ATOM 2273 C C . LEU A 1 304 ? -15.455 9.941 -10.937 1.00 40.32 304 LEU A C 1
ATOM 2274 O O . LEU A 1 304 ? -16.141 9.851 -9.912 1.00 42.23 304 LEU A O 1
ATOM 2279 N N . ALA A 1 305 ? -15.826 10.689 -11.983 1.00 38.96 305 ALA A N 1
ATOM 2280 C CA . ALA A 1 305 ? -17.046 11.485 -11.954 1.00 36.96 305 ALA A CA 1
ATOM 2281 C C . ALA A 1 305 ? -18.302 10.619 -12.028 1.00 41.87 305 ALA A C 1
ATOM 2282 O O . ALA A 1 305 ? -19.321 10.957 -11.418 1.00 47.92 305 ALA A O 1
ATOM 2284 N N . GLU A 1 306 ? -18.252 9.506 -12.756 1.00 35.55 306 GLU A N 1
ATOM 2285 C CA . GLU A 1 306 ? -19.372 8.581 -12.837 1.00 38.23 306 GLU A CA 1
ATOM 2286 C C . GLU A 1 306 ? -19.610 7.821 -11.535 1.00 47.71 306 GLU A C 1
ATOM 2287 O O . GLU A 1 306 ? -20.674 7.201 -11.384 1.00 50.54 306 GLU A O 1
ATOM 2293 N N . ILE A 1 307 ? -18.658 7.849 -10.603 1.00 45.60 307 ILE A N 1
ATOM 2294 C CA . ILE A 1 307 ? -18.673 6.952 -9.446 1.00 45.48 307 ILE A CA 1
ATOM 2295 C C . ILE A 1 307 ? -19.767 7.364 -8.466 1.00 46.77 307 ILE A C 1
ATOM 2296 O O . ILE A 1 307 ? -20.526 6.493 -8.016 1.00 47.27 307 ILE A O 1
ATOM 2301 N N . PRO A 1 308 ? -19.911 8.645 -8.100 1.00 44.73 308 PRO A N 1
ATOM 2302 C CA . PRO A 1 308 ? -21.023 8.997 -7.201 1.00 46.66 308 PRO A CA 1
ATOM 2303 C C . PRO A 1 308 ? -22.381 8.550 -7.723 1.00 46.22 308 PRO A C 1
ATOM 2304 O O . PRO A 1 308 ? -23.193 8.010 -6.962 1.00 44.46 308 PRO A O 1
ATOM 2308 N N . VAL A 1 309 ? -22.629 8.732 -9.021 1.00 48.53 309 VAL A N 1
ATOM 2309 C CA . VAL A 1 309 ? -23.851 8.226 -9.639 1.00 46.13 309 VAL A CA 1
ATOM 2310 C C . VAL A 1 309 ? -23.955 6.717 -9.444 1.00 48.86 309 VAL A C 1
ATOM 2311 O O . VAL A 1 309 ? -25.028 6.183 -9.136 1.00 41.23 309 VAL A O 1
ATOM 2315 N N . GLU A 1 310 ? -22.844 6.004 -9.652 1.00 48.67 310 GLU A N 1
ATOM 2316 C CA . GLU A 1 310 ? -22.821 4.571 -9.379 1.00 46.60 310 GLU A CA 1
ATOM 2317 C C . GLU A 1 310 ? -23.137 4.291 -7.913 1.00 45.10 310 GLU A C 1
ATOM 2318 O O . GLU A 1 310 ? -23.902 3.371 -7.601 1.00 44.04 310 GLU A O 1
ATOM 2324 N N . TRP A 1 311 ? -22.585 5.102 -7.001 1.00 45.74 311 TRP A N 1
ATOM 2325 C CA . TRP A 1 311 ? -22.759 4.853 -5.573 1.00 42.58 311 TRP A CA 1
ATOM 2326 C C . TRP A 1 311 ? -24.228 4.883 -5.174 1.00 41.98 311 TRP A C 1
ATOM 2327 O O . TRP A 1 311 ? -24.690 4.045 -4.394 1.00 43.73 311 TRP A O 1
ATOM 2338 N N . ARG A 1 312 ? -24.977 5.853 -5.677 1.00 46.81 312 ARG A N 1
ATOM 2339 C CA . ARG A 1 312 ? -26.324 6.047 -5.168 1.00 45.70 312 ARG A CA 1
ATOM 2340 C C . ARG A 1 312 ? -27.368 5.188 -5.872 1.00 44.69 312 ARG A C 1
ATOM 2341 O O . ARG A 1 312 ? -28.432 4.948 -5.293 1.00 41.38 312 ARG A O 1
ATOM 2349 N N . ASN A 1 313 ? -27.090 4.698 -7.087 1.00 43.61 313 ASN A N 1
ATOM 2350 C CA . ASN A 1 313 ? -27.872 3.573 -7.596 1.00 44.24 313 ASN A CA 1
ATOM 2351 C C . ASN A 1 313 ? -27.802 2.412 -6.622 1.00 43.10 313 ASN A C 1
ATOM 2352 O O . ASN A 1 313 ? -28.801 1.722 -6.389 1.00 43.79 313 ASN A O 1
ATOM 2357 N N . MET A 1 314 ? -26.614 2.180 -6.059 1.00 42.96 314 MET A N 1
ATOM 2358 C CA . MET A 1 314 ? -26.398 1.065 -5.148 1.00 45.77 314 MET A CA 1
ATOM 2359 C C . MET A 1 314 ? -27.096 1.305 -3.816 1.00 45.59 314 MET A C 1
ATOM 2360 O O . MET A 1 314 ? -27.821 0.433 -3.322 1.00 51.25 314 MET A O 1
ATOM 2365 N N . VAL A 1 315 ? -26.940 2.508 -3.253 1.00 42.76 315 VAL A N 1
ATOM 2366 C CA . VAL A 1 315 ? -27.407 2.769 -1.891 1.00 47.13 315 VAL A CA 1
ATOM 2367 C C . VAL A 1 315 ? -28.921 2.997 -1.811 1.00 51.26 315 VAL A C 1
ATOM 2368 O O . VAL A 1 315 ? -29.510 2.847 -0.729 1.00 55.81 315 VAL A O 1
ATOM 2372 N N . GLY A 1 316 ? -29.585 3.245 -2.938 1.00 49.42 316 GLY A N 1
ATOM 2373 C CA . GLY A 1 316 ? -31.001 3.551 -2.952 1.00 48.48 316 GLY A CA 1
ATOM 2374 C C . GLY A 1 316 ? -31.309 5.003 -2.605 1.00 51.60 316 GLY A C 1
ATOM 2375 O O . GLY A 1 316 ? -30.478 5.907 -2.771 1.00 46.20 316 GLY A O 1
ATOM 2376 N N . PRO A 1 317 ? -32.533 5.256 -2.137 1.00 57.47 317 PRO A N 1
ATOM 2377 C CA . PRO A 1 317 ? -32.907 6.627 -1.770 1.00 49.10 317 PRO A CA 1
ATOM 2378 C C . PRO A 1 317 ? -32.095 7.102 -0.576 1.00 49.64 317 PRO A C 1
ATOM 2379 O O . PRO A 1 317 ? -31.879 6.365 0.387 1.00 53.39 317 PRO A O 1
ATOM 2383 N N . ILE A 1 318 ? -31.645 8.351 -0.655 1.00 50.15 318 ILE A N 1
ATOM 2384 C CA . ILE A 1 318 ? -30.852 9.000 0.382 1.00 54.00 318 ILE A CA 1
ATOM 2385 C C . ILE A 1 318 ? -31.431 10.384 0.602 1.00 48.37 318 ILE A C 1
ATOM 2386 O O . ILE A 1 318 ? -31.572 11.153 -0.352 1.00 48.28 318 ILE A O 1
ATOM 2391 N N . ARG A 1 319 ? -31.672 10.741 1.860 1.00 54.36 319 ARG A N 1
ATOM 2392 C CA . ARG A 1 319 ? -32.311 12.036 2.098 1.00 59.76 319 ARG A CA 1
ATOM 2393 C C . ARG A 1 319 ? -31.288 13.145 1.925 1.00 54.10 319 ARG A C 1
ATOM 2394 O O . ARG A 1 319 ? -30.135 13.025 2.369 1.00 52.29 319 ARG A O 1
ATOM 2402 N N . ARG A 1 320 ? -31.723 14.230 1.266 1.00 61.17 320 ARG A N 1
ATOM 2403 C CA . ARG A 1 320 ? -30.856 15.279 0.718 1.00 65.47 320 ARG A CA 1
ATOM 2404 C C . ARG A 1 320 ? -29.877 15.853 1.730 1.00 63.29 320 ARG A C 1
ATOM 2405 O O . ARG A 1 320 ? -28.917 16.507 1.325 1.00 67.35 320 ARG A O 1
ATOM 2407 N N . HIS A 1 321 ? -30.085 15.631 3.038 1.00 58.14 321 HIS A N 1
ATOM 2408 C CA . HIS A 1 321 ? -29.121 16.210 3.962 1.00 61.02 321 HIS A CA 1
ATOM 2409 C C . HIS A 1 321 ? -28.764 15.280 5.124 1.00 63.09 321 HIS A C 1
ATOM 2410 O O . HIS A 1 321 ? -28.224 15.748 6.134 1.00 69.33 321 HIS A O 1
ATOM 2417 N N . SER A 1 322 ? -29.050 13.982 5.017 1.00 57.63 322 SER A N 1
ATOM 2418 C CA . SER A 1 322 ? -28.659 13.036 6.058 1.00 64.49 322 SER A CA 1
ATOM 2419 C C . SER A 1 322 ? -27.139 12.852 6.130 1.00 58.16 322 SER A C 1
ATOM 2420 O O . SER A 1 322 ? -26.360 13.388 5.331 1.00 55.96 322 SER A O 1
ATOM 2423 N N . ALA A 1 323 ? -26.727 12.118 7.164 1.00 56.91 323 ALA A N 1
ATOM 2424 C CA . ALA A 1 323 ? -25.339 11.688 7.279 1.00 59.71 323 ALA A CA 1
ATOM 2425 C C . ALA A 1 323 ? -24.906 10.944 6.018 1.00 55.93 323 ALA A C 1
ATOM 2426 O O . ALA A 1 323 ? -23.894 11.286 5.399 1.00 50.70 323 ALA A O 1
ATOM 2428 N N . THR A 1 324 ? -25.706 9.949 5.597 1.00 59.07 324 THR A N 1
ATOM 2429 C CA . THR A 1 324 ? -25.422 9.172 4.385 1.00 56.18 324 THR A CA 1
ATOM 2430 C C . THR A 1 324 ? -25.127 10.063 3.182 1.00 54.32 324 THR A C 1
ATOM 2431 O O . THR A 1 324 ? -24.254 9.751 2.361 1.00 51.93 324 THR A O 1
ATOM 2435 N N . ASP A 1 325 ? -25.843 11.176 3.058 1.00 53.26 325 ASP A N 1
ATOM 2436 C CA . ASP A 1 325 ? -25.527 12.127 2.004 1.00 49.15 325 ASP A CA 1
ATOM 2437 C C . ASP A 1 325 ? -24.255 12.897 2.343 1.00 55.53 325 ASP A C 1
ATOM 2438 O O . ASP A 1 325 ? -23.380 13.083 1.488 1.00 55.33 325 ASP A O 1
ATOM 2443 N N . LYS A 1 326 ? -24.131 13.360 3.590 1.00 52.38 326 LYS A N 1
ATOM 2444 C CA . LYS A 1 326 ? -22.907 14.042 3.988 1.00 51.75 326 LYS A CA 1
ATOM 2445 C C . LYS A 1 326 ? -21.689 13.152 3.741 1.00 54.65 326 LYS A C 1
ATOM 2446 O O . LYS A 1 326 ? -20.712 13.580 3.115 1.00 56.52 326 LYS A O 1
ATOM 2450 N N . LEU A 1 327 ? -21.763 11.884 4.161 1.00 54.13 327 LEU A N 1
ATOM 2451 C CA . LEU A 1 327 ? -20.649 10.957 3.980 1.00 45.14 327 LEU A CA 1
ATOM 2452 C C . LEU A 1 327 ? -20.378 10.693 2.506 1.00 48.74 327 LEU A C 1
ATOM 2453 O O . LEU A 1 327 ? -19.261 10.893 2.019 1.00 49.64 327 LEU A O 1
ATOM 2458 N N . LEU A 1 328 ? -21.398 10.231 1.781 1.00 51.20 328 LEU A N 1
ATOM 2459 C CA . LEU A 1 328 ? -21.258 9.960 0.355 1.00 48.81 328 LEU A CA 1
ATOM 2460 C C . LEU A 1 328 ? -20.668 11.150 -0.385 1.00 48.27 328 LEU A C 1
ATOM 2461 O O . LEU A 1 328 ? -19.943 10.983 -1.372 1.00 44.49 328 LEU A O 1
ATOM 2466 N N . LEU A 1 329 ? -20.945 12.355 0.099 1.00 50.42 329 LEU A N 1
ATOM 2467 C CA . LEU A 1 329 ? -20.366 13.551 -0.491 1.00 53.78 329 LEU A CA 1
ATOM 2468 C C . LEU A 1 329 ? -18.845 13.594 -0.321 1.00 53.76 329 LEU A C 1
ATOM 2469 O O . LEU A 1 329 ? -18.127 13.886 -1.282 1.00 60.48 329 LEU A O 1
ATOM 2474 N N . LEU A 1 330 ? -18.323 13.280 0.873 1.00 47.81 330 LEU A N 1
ATOM 2475 C CA . LEU A 1 330 ? -16.901 13.545 1.114 1.00 48.62 330 LEU A CA 1
ATOM 2476 C C . LEU A 1 330 ? -15.982 12.444 0.591 1.00 54.02 330 LEU A C 1
ATOM 2477 O O . LEU A 1 330 ? -14.815 12.719 0.285 1.00 52.02 330 LEU A O 1
ATOM 2482 N N . LEU A 1 331 ? -16.468 11.206 0.504 1.00 49.74 331 LEU A N 1
ATOM 2483 C CA . LEU A 1 331 ? -15.604 10.091 0.124 1.00 50.60 331 LEU A CA 1
ATOM 2484 C C . LEU A 1 331 ? -14.728 10.347 -1.104 1.00 56.02 331 LEU A C 1
ATOM 2485 O O . LEU A 1 331 ? -13.573 9.888 -1.095 1.00 55.46 331 LEU A O 1
ATOM 2490 N N . PRO A 1 332 ? -15.184 11.019 -2.178 1.00 56.89 332 PRO A N 1
ATOM 2491 C CA . PRO A 1 332 ? -14.287 11.194 -3.343 1.00 58.05 332 PRO A CA 1
ATOM 2492 C C . PRO A 1 332 ? -12.962 11.885 -3.030 1.00 59.91 332 PRO A C 1
ATOM 2493 O O . PRO A 1 332 ? -11.907 11.430 -3.505 1.00 57.40 332 PRO A O 1
ATOM 2497 N N . SER A 1 333 ? -12.977 12.967 -2.244 1.00 52.21 333 SER A N 1
ATOM 2498 C CA . SER A 1 333 ? -11.710 13.561 -1.829 1.00 54.12 333 SER A CA 1
ATOM 2499 C C . SER A 1 333 ? -10.998 12.665 -0.822 1.00 58.58 333 SER A C 1
ATOM 2500 O O . SER A 1 333 ? -9.768 12.515 -0.869 1.00 56.29 333 SER A O 1
ATOM 2503 N N . THR A 1 334 ? -11.773 12.041 0.079 1.00 54.62 334 THR A N 1
ATOM 2504 C CA . THR A 1 334 ? -11.280 11.306 1.242 1.00 49.30 334 THR A CA 1
ATOM 2505 C C . THR A 1 334 ? -11.804 9.872 1.223 1.00 48.42 334 THR A C 1
ATOM 2506 O O . THR A 1 334 ? -12.717 9.515 1.984 1.00 46.55 334 THR A O 1
ATOM 2510 N N . PRO A 1 335 ? -11.226 9.011 0.386 1.00 45.02 335 PRO A N 1
ATOM 2511 C CA . PRO A 1 335 ? -11.716 7.634 0.279 1.00 40.40 335 PRO A CA 1
ATOM 2512 C C . PRO A 1 335 ? -11.213 6.708 1.371 1.00 42.08 335 PRO A C 1
ATOM 2513 O O . PRO A 1 335 ? -11.579 5.524 1.369 1.00 37.01 335 PRO A O 1
ATOM 2517 N N . ILE A 1 336 ? -10.346 7.181 2.259 1.00 39.04 336 ILE A N 1
ATOM 2518 C CA . ILE A 1 336 ? -9.770 6.344 3.309 1.00 39.09 336 ILE A CA 1
ATOM 2519 C C . ILE A 1 336 ? -10.068 7.054 4.622 1.00 39.68 336 ILE A C 1
ATOM 2520 O O . ILE A 1 336 ? -9.434 8.066 4.954 1.00 38.16 336 ILE A O 1
ATOM 2525 N N . VAL A 1 337 ? -11.055 6.539 5.358 1.00 35.19 337 VAL A N 1
ATOM 2526 C CA . VAL A 1 337 ? -11.598 7.206 6.537 1.00 40.97 337 VAL A CA 1
ATOM 2527 C C . VAL A 1 337 ? -11.838 6.175 7.631 1.00 45.43 337 VAL A C 1
ATOM 2528 O O . VAL A 1 337 ? -12.304 5.059 7.369 1.00 43.79 337 VAL A O 1
ATOM 2532 N N . SER A 1 338 ? -11.529 6.553 8.862 1.00 50.48 338 SER A N 1
ATOM 2533 C CA . SER A 1 338 ? -11.905 5.736 10.003 1.00 52.59 338 SER A CA 1
ATOM 2534 C C . SER A 1 338 ? -13.259 6.198 10.536 1.00 55.82 338 SER A C 1
ATOM 2535 O O . SER A 1 338 ? -13.769 7.259 10.166 1.00 57.11 338 SER A O 1
ATOM 2538 N N . SER A 1 339 ? -13.866 5.366 11.392 1.00 61.24 339 SER A N 1
ATOM 2539 C CA . SER A 1 339 ? -15.161 5.727 11.969 1.00 60.05 339 SER A CA 1
ATOM 2540 C C . SER A 1 339 ? -15.061 6.989 12.819 1.00 59.34 339 SER A C 1
ATOM 2541 O O . SER A 1 339 ? -15.932 7.862 12.745 1.00 57.82 339 SER A O 1
ATOM 2544 N N . ASP A 1 340 ? -13.988 7.125 13.605 1.00 63.00 340 ASP A N 1
ATOM 2545 C CA . ASP A 1 340 ? -13.854 8.321 14.426 1.00 56.94 340 ASP A CA 1
ATOM 2546 C C . ASP A 1 340 ? -13.493 9.527 13.581 1.00 58.56 340 ASP A C 1
ATOM 2547 O O . ASP A 1 340 ? -13.813 10.658 13.959 1.00 72.72 340 ASP A O 1
ATOM 2549 N N . ASP A 1 341 ? -12.860 9.315 12.429 1.00 56.83 341 ASP A N 1
ATOM 2550 C CA . ASP A 1 341 ? -12.587 10.432 11.530 1.00 60.30 341 ASP A CA 1
ATOM 2551 C C . ASP A 1 341 ? -13.865 10.948 10.885 1.00 59.84 341 ASP A C 1
ATOM 2552 O O . ASP A 1 341 ? -14.126 12.157 10.868 1.00 58.79 341 ASP A O 1
ATOM 2557 N N . VAL A 1 342 ? -14.655 10.035 10.322 1.00 64.87 342 VAL A N 1
ATOM 2558 C CA . VAL A 1 342 ? -15.927 10.388 9.701 1.00 62.86 342 VAL A CA 1
ATOM 2559 C C . VAL A 1 342 ? -16.830 11.116 10.702 1.00 62.09 342 VAL A C 1
ATOM 2560 O O . VAL A 1 342 ? -17.362 12.195 10.408 1.00 59.63 342 VAL A O 1
ATOM 2564 N N . ALA A 1 343 ? -17.021 10.531 11.896 1.00 64.03 343 ALA A N 1
ATOM 2565 C CA . ALA A 1 343 ? -17.855 11.167 12.914 1.00 61.63 343 ALA A CA 1
ATOM 2566 C C . ALA A 1 343 ? -17.362 12.575 13.206 1.00 63.38 343 ALA A C 1
ATOM 2567 O O . ALA A 1 343 ? -18.162 13.507 13.351 1.00 67.48 343 ALA A O 1
ATOM 2569 N N . SER A 1 344 ? -16.044 12.760 13.231 1.00 63.34 344 SER A N 1
ATOM 2570 C CA . SER A 1 344 ? -15.488 14.098 13.370 1.00 62.48 344 SER A CA 1
ATOM 2571 C C . SER A 1 344 ? -15.866 14.975 12.183 1.00 61.49 344 SER A C 1
ATOM 2572 O O . SER A 1 344 ? -16.336 16.107 12.350 1.00 59.07 344 SER A O 1
ATOM 2575 N N . LEU A 1 345 ? -15.711 14.444 10.972 1.00 63.72 345 LEU A N 1
ATOM 2576 C CA . LEU A 1 345 ? -15.754 15.236 9.748 1.00 65.46 345 LEU A CA 1
ATOM 2577 C C . LEU A 1 345 ? -17.167 15.548 9.271 1.00 61.47 345 LEU A C 1
ATOM 2578 O O . LEU A 1 345 ? -17.321 16.362 8.353 1.00 54.77 345 LEU A O 1
ATOM 2583 N N . ILE A 1 346 ? -18.195 14.962 9.885 1.00 63.13 346 ILE A N 1
ATOM 2584 C CA . ILE A 1 346 ? -19.585 15.230 9.523 1.00 66.69 346 ILE A CA 1
ATOM 2585 C C . ILE A 1 346 ? -20.291 15.886 10.703 1.00 63.66 346 ILE A C 1
ATOM 2586 O O . ILE A 1 346 ? -20.297 15.340 11.814 1.00 65.61 346 ILE A O 1
ATOM 2591 N N . ASP A 1 347 ? -20.886 17.056 10.456 1.00 61.09 347 ASP A N 1
ATOM 2592 C CA . ASP A 1 347 ? -21.833 17.662 11.391 1.00 69.34 347 ASP A CA 1
ATOM 2593 C C . ASP A 1 347 ? -23.116 16.839 11.356 1.00 69.97 347 ASP A C 1
ATOM 2594 O O . ASP A 1 347 ? -23.923 16.966 10.428 1.00 68.31 347 ASP A O 1
ATOM 2596 N N . ALA A 1 348 ? -23.289 15.964 12.373 1.00 70.27 348 ALA A N 1
ATOM 2597 C CA . ALA A 1 348 ? -24.385 15.003 12.531 1.00 69.29 348 ALA A CA 1
ATOM 2598 C C . ALA A 1 348 ? -24.142 14.151 13.776 1.00 66.60 348 ALA A C 1
ATOM 2599 O O . ALA A 1 348 ? -22.984 13.975 14.180 1.00 73.70 348 ALA A O 1
ATOM 2601 N N . PRO A 1 349 ? -25.187 13.605 14.405 1.00 65.52 349 PRO A N 1
ATOM 2602 C CA . PRO A 1 349 ? -24.975 12.780 15.606 1.00 69.65 349 PRO A CA 1
ATOM 2603 C C . PRO A 1 349 ? -24.100 11.568 15.313 1.00 69.39 349 PRO A C 1
ATOM 2604 O O . PRO A 1 349 ? -24.325 10.832 14.348 1.00 63.88 349 PRO A O 1
ATOM 2608 N N . ARG A 1 350 ? -23.118 11.347 16.194 1.00 73.15 350 ARG A N 1
ATOM 2609 C CA . ARG A 1 350 ? -22.109 10.316 15.976 1.00 75.84 350 ARG A CA 1
ATOM 2610 C C . ARG A 1 350 ? -22.698 8.919 15.813 1.00 74.87 350 ARG A C 1
ATOM 2611 O O . ARG A 1 350 ? -22.021 8.042 15.263 1.00 72.29 350 ARG A O 1
ATOM 2613 N N . SER A 1 351 ? -23.936 8.682 16.253 1.00 71.88 351 SER A N 1
ATOM 2614 C CA . SER A 1 351 ? -24.550 7.378 16.027 1.00 73.93 351 SER A CA 1
ATOM 2615 C C . SER A 1 351 ? -25.461 7.325 14.803 1.00 72.55 351 SER A C 1
ATOM 2616 O O . SER A 1 351 ? -25.817 6.223 14.363 1.00 71.73 351 SER A O 1
ATOM 2619 N N . SER A 1 352 ? -25.858 8.464 14.240 1.00 70.33 352 SER A N 1
ATOM 2620 C CA . SER A 1 352 ? -26.439 8.400 12.907 1.00 64.78 352 SER A CA 1
ATOM 2621 C C . SER A 1 352 ? -25.360 8.445 11.838 1.00 67.58 352 SER A C 1
ATOM 2622 O O . SER A 1 352 ? -25.619 8.065 10.690 1.00 65.20 352 SER A O 1
ATOM 2625 N N . VAL A 1 353 ? -24.158 8.904 12.202 1.00 68.14 353 VAL A N 1
ATOM 2626 C CA . VAL A 1 353 ? -22.999 8.770 11.328 1.00 66.07 353 VAL A CA 1
ATOM 2627 C C . VAL A 1 353 ? -22.560 7.311 11.257 1.00 61.87 353 VAL A C 1
ATOM 2628 O O . VAL A 1 353 ? -22.298 6.770 10.173 1.00 53.74 353 VAL A O 1
ATOM 2632 N N . PHE A 1 354 ? -22.500 6.648 12.412 1.00 58.62 354 PHE A N 1
ATOM 2633 C CA . PHE A 1 354 ? -22.186 5.230 12.449 1.00 57.60 354 PHE A CA 1
ATOM 2634 C C . PHE A 1 354 ? -23.221 4.403 11.693 1.00 57.13 354 PHE A C 1
ATOM 2635 O O . PHE A 1 354 ? -22.910 3.291 11.246 1.00 53.73 354 PHE A O 1
ATOM 2643 N N . ALA A 1 355 ? -24.434 4.931 11.515 1.00 53.64 355 ALA A N 1
ATOM 2644 C CA . ALA A 1 355 ? -25.437 4.229 10.721 1.00 54.58 355 ALA A CA 1
ATOM 2645 C C . ALA A 1 355 ? -25.150 4.365 9.234 1.00 42.99 355 ALA A C 1
ATOM 2646 O O . ALA A 1 355 ? -25.203 3.380 8.494 1.00 42.29 355 ALA A O 1
ATOM 2648 N N . ALA A 1 356 ? -24.848 5.585 8.784 1.00 51.06 356 ALA A N 1
ATOM 2649 C CA . ALA A 1 356 ? -24.471 5.807 7.390 1.00 51.28 356 ALA A CA 1
ATOM 2650 C C . ALA A 1 356 ? -23.277 4.944 6.984 1.00 46.32 356 ALA A C 1
ATOM 2651 O O . ALA A 1 356 ? -23.214 4.447 5.852 1.00 44.92 356 ALA A O 1
ATOM 2653 N N . ILE A 1 357 ? -22.317 4.758 7.892 1.00 44.41 357 ILE A N 1
ATOM 2654 C CA . ILE A 1 357 ? -21.197 3.870 7.599 1.00 42.12 357 ILE A CA 1
ATOM 2655 C C . ILE A 1 357 ? -21.712 2.470 7.321 1.00 40.95 357 ILE A C 1
ATOM 2656 O O . ILE A 1 357 ? -21.442 1.889 6.262 1.00 40.12 357 ILE A O 1
ATOM 2661 N N . LYS A 1 358 ? -22.502 1.927 8.255 1.00 41.23 358 LYS A N 1
ATOM 2662 C CA . LYS A 1 358 ? -23.055 0.586 8.082 1.00 43.70 358 LYS A CA 1
ATOM 2663 C C . LYS A 1 358 ? -23.868 0.488 6.797 1.00 39.43 358 LYS A C 1
ATOM 2664 O O . LYS A 1 358 ? -23.772 -0.506 6.067 1.00 37.93 358 LYS A O 1
ATOM 2670 N N . ARG A 1 359 ? -24.634 1.533 6.483 1.00 39.34 359 ARG A N 1
ATOM 2671 C CA . ARG A 1 359 ? -25.409 1.546 5.246 1.00 44.02 359 ARG A CA 1
ATOM 2672 C C . ARG A 1 359 ? -24.492 1.476 4.030 1.00 38.98 359 ARG A C 1
ATOM 2673 O O . ARG A 1 359 ? -24.740 0.706 3.096 1.00 38.64 359 ARG A O 1
ATOM 2681 N N . LEU A 1 360 ? -23.429 2.289 4.023 1.00 40.63 360 LEU A N 1
ATOM 2682 C CA . LEU A 1 360 ? -22.494 2.287 2.900 1.00 46.71 360 LEU A CA 1
ATOM 2683 C C . LEU A 1 360 ? -21.688 0.993 2.847 1.00 44.72 360 LEU A C 1
ATOM 2684 O O . LEU A 1 360 ? -21.346 0.512 1.757 1.00 42.24 360 LEU A O 1
ATOM 2689 N N . HIS A 1 361 ? -21.383 0.416 4.007 1.00 39.75 361 HIS A N 1
ATOM 2690 C CA . HIS A 1 361 ? -20.759 -0.901 4.041 1.00 44.90 361 HIS A CA 1
ATOM 2691 C C . HIS A 1 361 ? -21.700 -1.965 3.480 1.00 45.51 361 HIS A C 1
ATOM 2692 O O . HIS A 1 361 ? -21.315 -2.754 2.608 1.00 39.95 361 HIS A O 1
ATOM 2699 N N . ASP A 1 362 ? -22.945 -2.003 3.981 1.00 47.10 362 ASP A N 1
ATOM 2700 C CA . ASP A 1 362 ? -23.908 -3.019 3.552 1.00 43.09 362 ASP A CA 1
ATOM 2701 C C . ASP A 1 362 ? -24.286 -2.885 2.076 1.00 43.47 362 ASP A C 1
ATOM 2702 O O . ASP A 1 362 ? -24.632 -3.885 1.435 1.00 38.48 362 ASP A O 1
ATOM 2707 N N . THR A 1 363 ? -24.284 -1.666 1.530 1.00 48.16 363 THR A N 1
ATOM 2708 C CA . THR A 1 363 ? -24.597 -1.487 0.113 1.00 47.89 363 THR A CA 1
ATOM 2709 C C . THR A 1 363 ? -23.396 -1.738 -0.787 1.00 45.03 363 THR A C 1
ATOM 2710 O O . THR A 1 363 ? -23.560 -1.806 -2.011 1.00 45.45 363 THR A O 1
ATOM 2714 N N . GLY A 1 364 ? -22.199 -1.835 -0.219 1.00 42.94 364 GLY A N 1
ATOM 2715 C CA . GLY A 1 364 ? -21.008 -2.086 -0.992 1.00 42.53 364 GLY A CA 1
ATOM 2716 C C . GLY A 1 364 ? -20.190 -0.862 -1.327 1.00 45.74 364 GLY A C 1
ATOM 2717 O O . GLY A 1 364 ? -19.177 -0.994 -2.027 1.00 45.17 364 GLY A O 1
ATOM 2718 N N . VAL A 1 365 ? -20.589 0.324 -0.857 1.00 41.25 365 VAL A N 1
ATOM 2719 C CA . VAL A 1 365 ? -19.785 1.518 -1.109 1.00 43.51 365 VAL A CA 1
ATOM 2720 C C . VAL A 1 365 ? -18.479 1.471 -0.326 1.00 39.93 365 VAL A C 1
ATOM 2721 O O . VAL A 1 365 ? -17.417 1.820 -0.849 1.00 39.93 365 VAL A O 1
ATOM 2725 N N . LEU A 1 366 ? -18.533 1.034 0.930 1.00 43.22 366 LEU A N 1
ATOM 2726 C CA . LEU A 1 366 ? -17.369 0.961 1.804 1.00 40.01 366 LEU A CA 1
ATOM 2727 C C . LEU A 1 366 ? -16.915 -0.481 2.001 1.00 40.70 366 LEU A C 1
ATOM 2728 O O . LEU A 1 366 ? -17.738 -1.394 2.109 1.00 36.20 366 LEU A O 1
ATOM 2733 N N . ARG A 1 367 ? -15.602 -0.673 2.090 1.00 42.98 367 ARG A N 1
ATOM 2734 C CA . ARG A 1 367 ? -14.993 -1.948 2.433 1.00 34.08 367 ARG A CA 1
ATOM 2735 C C . ARG A 1 367 ? -14.048 -1.751 3.610 1.00 38.75 367 ARG A C 1
ATOM 2736 O O . ARG A 1 367 ? -13.410 -0.693 3.736 1.00 39.35 367 ARG A O 1
ATOM 2744 N N . PRO A 1 368 ? -13.956 -2.738 4.507 1.00 37.48 368 PRO A N 1
ATOM 2745 C CA . PRO A 1 368 ? -13.112 -2.579 5.699 1.00 38.49 368 PRO A CA 1
ATOM 2746 C C . PRO A 1 368 ? -11.653 -2.869 5.375 1.00 40.44 368 PRO A C 1
ATOM 2747 O O . PRO A 1 368 ? -11.334 -3.880 4.749 1.00 41.78 368 PRO A O 1
ATOM 2751 N N . LEU A 1 369 ? -10.768 -1.969 5.789 1.00 41.30 369 LEU A N 1
ATOM 2752 C CA . LEU A 1 369 ? -9.337 -2.181 5.626 1.00 41.15 369 LEU A CA 1
ATOM 2753 C C . LEU A 1 369 ? -8.659 -2.673 6.901 1.00 45.37 369 LEU A C 1
ATOM 2754 O O . LEU A 1 369 ? -7.501 -3.089 6.841 1.00 44.86 369 LEU A O 1
ATOM 2759 N N . THR A 1 370 ? -9.333 -2.583 8.050 1.00 45.56 370 THR A N 1
ATOM 2760 C CA . THR A 1 370 ? -8.825 -3.019 9.345 1.00 45.41 370 THR A CA 1
ATOM 2761 C C . THR A 1 370 ? -9.898 -3.783 10.106 1.00 58.19 370 THR A C 1
ATOM 2762 O O . THR A 1 370 ? -11.094 -3.524 9.944 1.00 64.86 370 THR A O 1
ATOM 2766 N N . ASN A 1 371 ? -9.464 -4.724 10.945 1.00 59.48 371 ASN A N 1
ATOM 2767 C CA . ASN A 1 371 ? -10.356 -5.261 11.972 1.00 58.18 371 ASN A CA 1
ATOM 2768 C C . ASN A 1 371 ? -10.299 -4.359 13.200 1.00 65.72 371 ASN A C 1
ATOM 2769 O O . ASN A 1 371 ? -11.336 -3.953 13.745 1.00 67.28 371 ASN A O 1
ATOM 2774 N N . ARG A 1 372 ? -9.076 -4.057 13.641 1.00 70.76 372 ARG A N 1
ATOM 2775 C CA . ARG A 1 372 ? -8.787 -3.208 14.783 1.00 64.79 372 ARG A CA 1
ATOM 2776 C C . ARG A 1 372 ? -9.445 -3.741 16.046 1.00 66.86 372 ARG A C 1
ATOM 2777 O O . ARG A 1 372 ? -8.896 -3.613 17.137 1.00 68.93 372 ARG A O 1
ATOM 2779 N N . ARG A 1 374 ? -13.258 -2.153 16.593 1.00 60.38 374 ARG A N 1
ATOM 2780 C CA . ARG A 1 374 ? -12.576 -0.952 17.071 1.00 63.04 374 ARG A CA 1
ATOM 2781 C C . ARG A 1 374 ? -12.695 0.173 16.050 1.00 70.36 374 ARG A C 1
ATOM 2782 O O . ARG A 1 374 ? -13.662 0.208 15.285 1.00 73.38 374 ARG A O 1
ATOM 2784 N N . ASP A 1 375 ? -11.716 1.090 16.037 1.00 69.81 375 ASP A N 1
ATOM 2785 C CA . ASP A 1 375 ? -11.712 2.230 15.111 1.00 64.98 375 ASP A CA 1
ATOM 2786 C C . ASP A 1 375 ? -11.420 1.718 13.704 1.00 64.66 375 ASP A C 1
ATOM 2787 O O . ASP A 1 375 ? -10.315 1.849 13.168 1.00 64.16 375 ASP A O 1
ATOM 2792 N N . GLN A 1 376 ? -12.449 1.137 13.096 1.00 57.14 376 GLN A N 1
ATOM 2793 C CA . GLN A 1 376 ? -12.311 0.504 11.792 1.00 58.07 376 GLN A CA 1
ATOM 2794 C C . GLN A 1 376 ? -11.979 1.549 10.727 1.00 59.87 376 GLN A C 1
ATOM 2795 O O . GLN A 1 376 ? -12.589 2.633 10.685 1.00 51.36 376 GLN A O 1
ATOM 2801 N N . VAL A 1 377 ? -10.995 1.238 9.874 1.00 43.72 377 VAL A N 1
ATOM 2802 C CA . VAL A 1 377 ? -10.678 2.101 8.746 1.00 38.65 377 VAL A CA 1
ATOM 2803 C C . VAL A 1 377 ? -11.389 1.585 7.508 1.00 45.38 377 VAL A C 1
ATOM 2804 O O . VAL A 1 377 ? -11.443 0.368 7.265 1.00 45.34 377 VAL A O 1
ATOM 2808 N N . TRP A 1 378 ? -11.940 2.520 6.725 1.00 44.12 378 TRP A N 1
ATOM 2809 C CA . TRP A 1 378 ? -12.831 2.226 5.609 1.00 40.58 378 TRP A CA 1
ATOM 2810 C C . TRP A 1 378 ? -12.251 2.792 4.315 1.00 40.95 378 TRP A C 1
ATOM 2811 O O . TRP A 1 378 ? -11.599 3.840 4.312 1.00 37.09 378 TRP A O 1
ATOM 2822 N N . GLY A 1 379 ? -12.500 2.095 3.213 1.00 36.62 379 GLY A N 1
ATOM 2823 C CA . GLY A 1 379 ? -12.019 2.540 1.924 1.00 34.82 379 GLY A CA 1
ATOM 2824 C C . GLY A 1 379 ? -13.097 2.554 0.868 1.00 34.21 379 GLY A C 1
ATOM 2825 O O . GLY A 1 379 ? -13.871 1.604 0.770 1.00 39.56 379 GLY A O 1
ATOM 2826 N N . ALA A 1 380 ? -13.187 3.626 0.089 1.00 30.87 380 ALA A N 1
ATOM 2827 C CA . ALA A 1 380 ? -14.105 3.667 -1.044 1.00 31.83 380 ALA A CA 1
ATOM 2828 C C . ALA A 1 380 ? -13.613 2.716 -2.133 1.00 36.39 380 ALA A C 1
ATOM 2829 O O . ALA A 1 380 ? -12.644 3.015 -2.837 1.00 37.70 380 ALA A O 1
ATOM 2831 N N . SER A 1 381 ? -14.278 1.572 -2.290 1.00 30.96 381 SER A N 1
ATOM 2832 C CA . SER A 1 381 ? -13.730 0.516 -3.140 1.00 38.06 381 SER A CA 1
ATOM 2833 C C . SER A 1 381 ? -13.506 0.995 -4.573 1.00 42.64 381 SER A C 1
ATOM 2834 O O . SER A 1 381 ? -12.431 0.773 -5.146 1.00 43.86 381 SER A O 1
ATOM 2837 N N . LEU A 1 382 ? -14.514 1.650 -5.171 1.00 38.77 382 LEU A N 1
ATOM 2838 C CA . LEU A 1 382 ? -14.389 2.125 -6.550 1.00 36.72 382 LEU A CA 1
ATOM 2839 C C . LEU A 1 382 ? -13.248 3.125 -6.697 1.00 36.94 382 LEU A C 1
ATOM 2840 O O . LEU A 1 382 ? -12.523 3.106 -7.699 1.00 37.88 382 LEU A O 1
ATOM 2845 N N . VAL A 1 383 ? -13.051 3.997 -5.706 1.00 34.86 383 VAL A N 1
ATOM 2846 C CA . VAL A 1 383 ? -11.913 4.907 -5.785 1.00 37.16 383 VAL A CA 1
ATOM 2847 C C . VAL A 1 383 ? -10.603 4.132 -5.677 1.00 33.80 383 VAL A C 1
ATOM 2848 O O . VAL A 1 383 ? -9.691 4.329 -6.486 1.00 37.65 383 VAL A O 1
ATOM 2852 N N . LEU A 1 384 ? -10.498 3.220 -4.701 1.00 37.51 384 LEU A N 1
ATOM 2853 C CA . LEU A 1 384 ? -9.275 2.425 -4.560 1.00 38.79 384 LEU A CA 1
ATOM 2854 C C . LEU A 1 384 ? -9.039 1.552 -5.789 1.00 34.67 384 LEU A C 1
ATOM 2855 O O . LEU A 1 384 ? -7.896 1.347 -6.201 1.00 35.19 384 LEU A O 1
ATOM 2860 N N . ASP A 1 385 ? -10.103 1.042 -6.401 1.00 35.10 385 ASP A N 1
ATOM 2861 C CA . ASP A 1 385 ? -9.912 0.242 -7.606 1.00 39.24 385 ASP A CA 1
ATOM 2862 C C . ASP A 1 385 ? -9.629 1.099 -8.835 1.00 38.60 385 ASP A C 1
ATOM 2863 O O . ASP A 1 385 ? -9.000 0.617 -9.778 1.00 33.79 385 ASP A O 1
ATOM 2868 N N . GLU A 1 386 ? -10.089 2.352 -8.873 1.00 35.38 386 GLU A N 1
ATOM 2869 C CA . GLU A 1 386 ? -9.681 3.187 -9.993 1.00 35.50 386 GLU A CA 1
ATOM 2870 C C . GLU A 1 386 ? -8.178 3.458 -9.952 1.00 39.13 386 GLU A C 1
ATOM 2871 O O . GLU A 1 386 ? -7.495 3.356 -10.981 1.00 37.30 386 GLU A O 1
ATOM 2877 N N . LEU A 1 387 ? -7.644 3.751 -8.757 1.00 37.54 387 LEU A N 1
ATOM 2878 C CA . LEU A 1 387 ? -6.203 3.826 -8.520 1.00 35.90 387 LEU A CA 1
ATOM 2879 C C . LEU A 1 387 ? -5.486 2.684 -9.216 1.00 36.07 387 LEU A C 1
ATOM 2880 O O . LEU A 1 387 ? -4.498 2.880 -9.927 1.00 39.63 387 LEU A O 1
ATOM 2885 N N . ASP A 1 388 ? -6.003 1.482 -9.043 1.00 37.79 388 ASP A N 1
ATOM 2886 C CA . ASP A 1 388 ? -5.324 0.302 -9.547 1.00 41.62 388 ASP A CA 1
ATOM 2887 C C . ASP A 1 388 ? -5.575 0.083 -11.034 1.00 36.25 388 ASP A C 1
ATOM 2888 O O . ASP A 1 388 ? -4.673 -0.376 -11.744 1.00 39.27 388 ASP A O 1
ATOM 2893 N N . ASP A 1 389 ? -6.773 0.431 -11.516 1.00 33.50 389 ASP A N 1
ATOM 2894 C CA . ASP A 1 389 ? -7.133 0.239 -12.922 1.00 33.40 389 ASP A CA 1
ATOM 2895 C C . ASP A 1 389 ? -6.372 1.209 -13.820 1.00 38.03 389 ASP A C 1
ATOM 2896 O O . ASP A 1 389 ? -5.988 0.856 -14.949 1.00 34.60 389 ASP A O 1
ATOM 2901 N N . LEU A 1 390 ? -6.155 2.440 -13.343 1.00 32.17 390 LEU A N 1
ATOM 2902 C CA . LEU A 1 390 ? -5.358 3.388 -14.109 1.00 30.74 390 LEU A CA 1
ATOM 2903 C C . LEU A 1 390 ? -3.982 2.816 -14.421 1.00 36.65 390 LEU A C 1
ATOM 2904 O O . LEU A 1 390 ? -3.522 2.859 -15.571 1.00 35.60 390 LEU A O 1
ATOM 2909 N N . GLY A 1 391 ? -3.315 2.256 -13.407 1.00 38.75 391 GLY A N 1
ATOM 2910 C CA . GLY A 1 391 ? -1.989 1.698 -13.627 1.00 34.64 391 GLY A CA 1
ATOM 2911 C C . GLY A 1 391 ? -1.980 0.552 -14.624 1.00 36.63 391 GLY A C 1
ATOM 2912 O O . GLY A 1 391 ? -1.049 0.416 -15.417 1.00 36.62 391 GLY A O 1
ATOM 2913 N N . HIS A 1 392 ? -3.003 -0.298 -14.598 1.00 37.05 392 HIS A N 1
ATOM 2914 C CA . HIS A 1 392 ? -3.000 -1.379 -15.575 1.00 40.87 392 HIS A CA 1
ATOM 2915 C C . HIS A 1 392 ? -3.287 -0.848 -16.967 1.00 35.57 392 HIS A C 1
ATOM 2916 O O . HIS A 1 392 ? -2.650 -1.269 -17.938 1.00 37.39 392 HIS A O 1
ATOM 2923 N N . ARG A 1 393 ? -4.194 0.122 -17.078 1.00 37.13 393 ARG A N 1
ATOM 2924 C CA . ARG A 1 393 ? -4.528 0.654 -18.395 1.00 35.14 393 ARG A CA 1
ATOM 2925 C C . ARG A 1 393 ? -3.338 1.356 -19.027 1.00 35.44 393 ARG A C 1
ATOM 2926 O O . ARG A 1 393 ? -3.111 1.238 -20.239 1.00 41.46 393 ARG A O 1
ATOM 2934 N N . ILE A 1 394 ? -2.572 2.099 -18.228 1.00 30.55 394 ILE A N 1
ATOM 2935 C CA . ILE A 1 394 ? -1.396 2.761 -18.771 1.00 31.86 394 ILE A CA 1
ATOM 2936 C C . ILE A 1 394 ? -0.339 1.741 -19.182 1.00 35.85 394 ILE A C 1
ATOM 2937 O O . ILE A 1 394 ? 0.261 1.853 -20.258 1.00 37.94 394 ILE A O 1
ATOM 2942 N N . GLU A 1 395 ? -0.107 0.717 -18.359 1.00 36.59 395 GLU A N 1
ATOM 2943 C CA . GLU A 1 395 ? 0.867 -0.292 -18.751 1.00 35.36 395 GLU A CA 1
ATOM 2944 C C . GLU A 1 395 ? 0.414 -1.033 -19.996 1.00 38.33 395 GLU A C 1
ATOM 2945 O O . GLU A 1 395 ? 1.218 -1.292 -20.897 1.00 42.48 395 GLU A O 1
ATOM 2951 N N . ARG A 1 396 ? -0.889 -1.274 -20.116 1.00 40.76 396 ARG A N 1
ATOM 2952 C CA . ARG A 1 396 ? -1.409 -1.931 -21.307 1.00 39.98 396 ARG A CA 1
ATOM 2953 C C . ARG A 1 396 ? -1.134 -1.086 -22.546 1.00 39.37 396 ARG A C 1
ATOM 2954 O O . ARG A 1 396 ? -0.604 -1.584 -23.546 1.00 44.60 396 ARG A O 1
ATOM 2962 N N . ALA A 1 397 ? -1.427 0.213 -22.474 1.00 39.04 397 ALA A N 1
ATOM 2963 C CA . ALA A 1 397 ? -1.384 1.090 -23.640 1.00 35.01 397 ALA A CA 1
ATOM 2964 C C . ALA A 1 397 ? 0.039 1.463 -24.058 1.00 46.20 397 ALA A C 1
ATOM 2965 O O . ALA A 1 397 ? 0.210 2.203 -25.036 1.00 53.14 397 ALA A O 1
ATOM 2967 N N . SER A 1 398 ? 1.053 0.956 -23.364 1.00 43.22 398 SER A N 1
ATOM 2968 C CA . SER A 1 398 ? 2.446 1.084 -23.775 1.00 46.96 398 SER A CA 1
ATOM 2969 C C . SER A 1 398 ? 2.807 -0.098 -24.674 1.00 61.55 398 SER A C 1
ATOM 2970 O O . SER A 1 398 ? 2.911 -1.244 -24.203 1.00 60.47 398 SER A O 1
ATOM 2973 N N . ALA A 1 399 ? 2.973 0.176 -25.970 1.00 60.70 399 ALA A N 1
ATOM 2974 C CA . ALA A 1 399 ? 3.268 -0.880 -26.945 1.00 65.22 399 ALA A CA 1
ATOM 2975 C C . ALA A 1 399 ? 4.606 -0.620 -27.637 1.00 60.38 399 ALA A C 1
ATOM 2976 O O . ALA A 1 399 ? 5.623 -0.396 -26.970 1.00 54.23 399 ALA A O 1
ATOM 2978 N N . PRO B 1 3 ? -18.440 -24.694 -13.748 1.00 68.29 3 PRO B N 1
ATOM 2979 C CA . PRO B 1 3 ? -19.135 -25.877 -14.257 1.00 73.96 3 PRO B CA 1
ATOM 2980 C C . PRO B 1 3 ? -18.131 -26.983 -14.608 1.00 72.62 3 PRO B C 1
ATOM 2981 O O . PRO B 1 3 ? -17.754 -27.794 -13.748 1.00 67.51 3 PRO B O 1
ATOM 2985 N N . SER B 1 4 ? -17.726 -27.018 -15.883 1.00 69.17 4 SER B N 1
ATOM 2986 C CA . SER B 1 4 ? -16.604 -27.848 -16.301 1.00 64.72 4 SER B CA 1
ATOM 2987 C C . SER B 1 4 ? -15.276 -27.304 -15.776 1.00 62.26 4 SER B C 1
ATOM 2988 O O . SER B 1 4 ? -14.239 -27.950 -15.969 1.00 60.67 4 SER B O 1
ATOM 2991 N N . ASP B 1 5 ? -15.285 -26.119 -15.148 1.00 52.73 5 ASP B N 1
ATOM 2992 C CA . ASP B 1 5 ? -14.090 -25.488 -14.601 1.00 45.47 5 ASP B CA 1
ATOM 2993 C C . ASP B 1 5 ? -14.167 -25.310 -13.086 1.00 44.22 5 ASP B C 1
ATOM 2994 O O . ASP B 1 5 ? -13.401 -24.524 -12.525 1.00 44.11 5 ASP B O 1
ATOM 2999 N N . ALA B 1 6 ? -15.024 -26.067 -12.404 1.00 44.04 6 ALA B N 1
ATOM 3000 C CA . ALA B 1 6 ? -15.128 -25.993 -10.957 1.00 33.29 6 ALA B CA 1
ATOM 3001 C C . ALA B 1 6 ? -14.128 -26.925 -10.284 1.00 34.84 6 ALA B C 1
ATOM 3002 O O . ALA B 1 6 ? -13.641 -27.893 -10.873 1.00 38.27 6 ALA B O 1
ATOM 3004 N N . TRP B 1 7 ? -13.823 -26.611 -9.023 1.00 33.69 7 TRP B N 1
ATOM 3005 C CA . TRP B 1 7 ? -12.808 -27.312 -8.252 1.00 27.90 7 TRP B CA 1
ATOM 3006 C C . TRP B 1 7 ? -13.118 -27.098 -6.782 1.00 27.41 7 TRP B C 1
ATOM 3007 O O . TRP B 1 7 ? -13.538 -25.996 -6.416 1.00 34.50 7 TRP B O 1
ATOM 3018 N N . PRO B 1 8 ? -12.942 -28.091 -5.926 1.00 24.97 8 PRO B N 1
ATOM 3019 C CA . PRO B 1 8 ? -13.206 -27.875 -4.501 1.00 27.88 8 PRO B CA 1
ATOM 3020 C C . PRO B 1 8 ? -12.448 -26.656 -4.005 1.00 31.89 8 PRO B C 1
ATOM 3021 O O . PRO B 1 8 ? -11.242 -26.520 -4.246 1.00 32.20 8 PRO B O 1
ATOM 3025 N N . ARG B 1 9 ? -13.167 -25.742 -3.349 1.00 28.63 9 ARG B N 1
ATOM 3026 C CA . ARG B 1 9 ? -12.542 -24.516 -2.883 1.00 27.59 9 ARG B CA 1
ATOM 3027 C C . ARG B 1 9 ? -11.780 -24.732 -1.576 1.00 34.21 9 ARG B C 1
ATOM 3028 O O . ARG B 1 9 ? -12.011 -25.689 -0.827 1.00 35.24 9 ARG B O 1
ATOM 3036 N N . HIS B 1 10 ? -10.847 -23.816 -1.316 1.00 28.21 10 HIS B N 1
ATOM 3037 C CA . HIS B 1 10 ? -10.219 -23.719 -0.008 1.00 25.23 10 HIS B CA 1
ATOM 3038 C C . HIS B 1 10 ? -11.255 -23.345 1.059 1.00 26.73 10 HIS B C 1
ATOM 3039 O O . HIS B 1 10 ? -12.189 -22.570 0.816 1.00 30.07 10 HIS B O 1
ATOM 3046 N N . SER B 1 11 ? -11.076 -23.885 2.259 1.00 25.93 11 SER B N 1
ATOM 3047 C CA . SER B 1 11 ? -11.827 -23.453 3.430 1.00 31.50 11 SER B CA 1
ATOM 3048 C C . SER B 1 11 ? -10.899 -22.789 4.443 1.00 34.08 11 SER B C 1
ATOM 3049 O O . SER B 1 11 ? -9.669 -22.814 4.308 1.00 33.45 11 SER B O 1
ATOM 3052 N N . ALA B 1 12 ? -11.505 -22.197 5.477 1.00 29.88 12 ALA B N 1
ATOM 3053 C CA . ALA B 1 12 ? -10.770 -21.437 6.478 1.00 34.16 12 ALA B CA 1
ATOM 3054 C C . ALA B 1 12 ? -10.995 -22.006 7.878 1.00 32.08 12 ALA B C 1
ATOM 3055 O O . ALA B 1 12 ? -12.019 -22.632 8.149 1.00 33.51 12 ALA B O 1
ATOM 3057 N N . GLU B 1 13 ? -10.028 -21.775 8.772 1.00 32.81 13 GLU B N 1
ATOM 3058 C CA . GLU B 1 13 ? -10.126 -22.207 10.161 1.00 30.19 13 GLU B CA 1
ATOM 3059 C C . GLU B 1 13 ? -9.293 -21.286 11.043 1.00 35.97 13 GLU B C 1
ATOM 3060 O O . GLU B 1 13 ? -8.282 -20.723 10.611 1.00 38.43 13 GLU B O 1
ATOM 3066 N N . ARG B 1 14 ? -9.732 -21.129 12.282 1.00 34.03 14 ARG B N 1
ATOM 3067 C CA . ARG B 1 14 ? -9.074 -20.242 13.224 1.00 35.35 14 ARG B CA 1
ATOM 3068 C C . ARG B 1 14 ? -8.029 -21.021 14.014 1.00 38.97 14 ARG B C 1
ATOM 3069 O O . ARG B 1 14 ? -8.347 -22.026 14.650 1.00 45.93 14 ARG B O 1
ATOM 3077 N N . ARG B 1 15 ? -6.779 -20.582 13.935 1.00 44.17 15 ARG B N 1
ATOM 3078 C CA . ARG B 1 15 ? -5.690 -21.131 14.720 1.00 38.73 15 ARG B CA 1
ATOM 3079 C C . ARG B 1 15 ? -5.150 -20.055 15.653 1.00 43.77 15 ARG B C 1
ATOM 3080 O O . ARG B 1 15 ? -5.156 -18.869 15.308 1.00 44.94 15 ARG B O 1
ATOM 3088 N N . PRO B 1 16 ? -4.690 -20.434 16.844 1.00 49.69 16 PRO B N 1
ATOM 3089 C CA . PRO B 1 16 ? -3.970 -19.478 17.693 1.00 44.45 16 PRO B CA 1
ATOM 3090 C C . PRO B 1 16 ? -2.669 -19.067 17.026 1.00 43.78 16 PRO B C 1
ATOM 3091 O O . PRO B 1 16 ? -2.090 -19.824 16.241 1.00 46.63 16 PRO B O 1
ATOM 3095 N N . TRP B 1 17 ? -2.204 -17.857 17.346 1.00 38.88 17 TRP B N 1
ATOM 3096 C CA . TRP B 1 17 ? -0.945 -17.377 16.794 1.00 40.32 17 TRP B CA 1
ATOM 3097 C C . TRP B 1 17 ? -0.214 -16.549 17.833 1.00 36.51 17 TRP B C 1
ATOM 3098 O O . TRP B 1 17 ? -0.841 -15.847 18.629 1.00 39.13 17 TRP B O 1
ATOM 3109 N N . ALA B 1 18 ? 1.114 -16.655 17.829 1.00 42.05 18 ALA B N 1
ATOM 3110 C CA . ALA B 1 18 ? 1.977 -15.907 18.734 1.00 47.11 18 ALA B CA 1
ATOM 3111 C C . ALA B 1 18 ? 3.251 -15.480 18.014 1.00 42.42 18 ALA B C 1
ATOM 3112 O O . ALA B 1 18 ? 3.854 -16.276 17.286 1.00 39.66 18 ALA B O 1
ATOM 3114 N N . GLN B 1 19 ? 3.684 -14.238 18.244 1.00 43.61 19 GLN B N 1
ATOM 3115 C CA . GLN B 1 19 ? 4.920 -13.768 17.620 1.00 50.01 19 GLN B CA 1
ATOM 3116 C C . GLN B 1 19 ? 6.144 -14.541 18.115 1.00 54.80 19 GLN B C 1
ATOM 3117 O O . GLN B 1 19 ? 6.479 -14.517 19.305 1.00 54.19 19 GLN B O 1
ATOM 3123 N N . THR B 1 20 ? 6.851 -15.177 17.181 1.00 58.88 20 THR B N 1
ATOM 3124 C CA . THR B 1 20 ? 8.110 -15.843 17.484 1.00 56.70 20 THR B CA 1
ATOM 3125 C C . THR B 1 20 ? 9.319 -14.928 17.344 1.00 61.09 20 THR B C 1
ATOM 3126 O O . THR B 1 20 ? 10.388 -15.273 17.853 1.00 60.19 20 THR B O 1
ATOM 3130 N N . GLN B 1 21 ? 9.102 -13.824 16.629 1.00 67.48 21 GLN B N 1
ATOM 3131 C CA . GLN B 1 21 ? 10.131 -12.880 16.153 1.00 69.18 21 GLN B CA 1
ATOM 3132 C C . GLN B 1 21 ? 10.291 -11.710 17.108 1.00 70.20 21 GLN B C 1
ATOM 3133 O O . GLN B 1 21 ? 9.929 -11.851 18.268 1.00 67.93 21 GLN B O 1
ATOM 3135 N N . ARG B 1 22 ? 10.818 -10.604 16.597 1.00 69.89 22 ARG B N 1
ATOM 3136 C CA . ARG B 1 22 ? 11.158 -9.493 17.507 1.00 69.77 22 ARG B CA 1
ATOM 3137 C C . ARG B 1 22 ? 10.275 -8.268 17.345 1.00 71.26 22 ARG B C 1
ATOM 3138 O O . ARG B 1 22 ? 9.691 -7.862 18.348 1.00 71.03 22 ARG B O 1
ATOM 3140 N N . GLY B 1 23 ? 10.149 -7.757 16.126 1.00 65.72 23 GLY B N 1
ATOM 3141 C CA . GLY B 1 23 ? 9.488 -6.457 15.917 1.00 60.72 23 GLY B CA 1
ATOM 3142 C C . GLY B 1 23 ? 8.021 -6.376 15.551 1.00 48.71 23 GLY B C 1
ATOM 3143 O O . GLY B 1 23 ? 7.227 -7.132 16.047 1.00 41.42 23 GLY B O 1
ATOM 3144 N N . GLY B 1 24 ? 7.735 -5.349 14.755 1.00 52.44 24 GLY B N 1
ATOM 3145 C CA . GLY B 1 24 ? 6.418 -4.912 14.340 1.00 43.33 24 GLY B CA 1
ATOM 3146 C C . GLY B 1 24 ? 5.851 -3.895 15.306 1.00 41.26 24 GLY B C 1
ATOM 3147 O O . GLY B 1 24 ? 6.463 -3.531 16.305 1.00 48.88 24 GLY B O 1
ATOM 3148 N N . THR B 1 25 ? 4.622 -3.472 15.027 1.00 43.61 25 THR B N 1
ATOM 3149 C CA . THR B 1 25 ? 3.949 -2.477 15.852 1.00 43.84 25 THR B CA 1
ATOM 3150 C C . THR B 1 25 ? 3.285 -3.173 17.042 1.00 47.27 25 THR B C 1
ATOM 3151 O O . THR B 1 25 ? 3.467 -4.372 17.264 1.00 44.68 25 THR B O 1
ATOM 3155 N N . ARG B 1 26 ? 2.522 -2.421 17.845 1.00 49.64 26 ARG B N 1
ATOM 3156 C CA . ARG B 1 26 ? 1.770 -3.040 18.936 1.00 44.59 26 ARG B CA 1
ATOM 3157 C C . ARG B 1 26 ? 0.728 -4.037 18.410 1.00 44.37 26 ARG B C 1
ATOM 3158 O O . ARG B 1 26 ? 0.569 -5.128 18.970 1.00 43.70 26 ARG B O 1
ATOM 3160 N N . ALA B 1 27 ? 0.024 -3.702 17.338 1.00 43.82 27 ALA B N 1
ATOM 3161 C CA . ALA B 1 27 ? -1.010 -4.588 16.768 1.00 41.22 27 ALA B CA 1
ATOM 3162 C C . ALA B 1 27 ? -0.385 -5.907 16.297 1.00 42.25 27 ALA B C 1
ATOM 3163 O O . ALA B 1 27 ? -1.046 -6.918 16.327 1.00 35.31 27 ALA B O 1
ATOM 3165 N N . ASP B 1 28 ? 0.864 -5.876 15.873 1.00 41.73 28 ASP B N 1
ATOM 3166 C CA . ASP B 1 28 ? 1.568 -7.122 15.542 1.00 44.10 28 ASP B CA 1
ATOM 3167 C C . ASP B 1 28 ? 1.867 -7.941 16.789 1.00 43.46 28 ASP B C 1
ATOM 3168 O O . ASP B 1 28 ? 1.851 -9.177 16.743 1.00 46.67 28 ASP B O 1
ATOM 3173 N N . ARG B 1 29 ? 2.148 -7.268 17.904 1.00 49.16 29 ARG B N 1
ATOM 3174 C CA . ARG B 1 29 ? 2.579 -7.936 19.127 1.00 50.07 29 ARG B CA 1
ATOM 3175 C C . ARG B 1 29 ? 1.403 -8.468 19.952 1.00 45.79 29 ARG B C 1
ATOM 3176 O O . ARG B 1 29 ? 1.555 -9.469 20.665 1.00 47.37 29 ARG B O 1
ATOM 3184 N N . THR B 1 30 ? 0.236 -7.829 19.876 1.00 43.09 30 THR B N 1
ATOM 3185 C CA . THR B 1 30 ? -0.937 -8.305 20.597 1.00 45.89 30 THR B CA 1
ATOM 3186 C C . THR B 1 30 ? -1.733 -9.344 19.814 1.00 48.56 30 THR B C 1
ATOM 3187 O O . THR B 1 30 ? -2.627 -9.981 20.390 1.00 47.30 30 THR B O 1
ATOM 3191 N N . LEU B 1 31 ? -1.441 -9.522 18.524 1.00 48.50 31 LEU B N 1
ATOM 3192 C CA . LEU B 1 31 ? -2.180 -10.479 17.714 1.00 43.09 31 LEU B CA 1
ATOM 3193 C C . LEU B 1 31 ? -2.099 -11.856 18.335 1.00 42.45 31 LEU B C 1
ATOM 3194 O O . LEU B 1 31 ? -1.003 -12.400 18.505 1.00 43.63 31 LEU B O 1
ATOM 3199 N N . ARG B 1 32 ? -3.263 -12.432 18.646 1.00 39.70 32 ARG B N 1
ATOM 3200 C CA . ARG B 1 32 ? -3.320 -13.720 19.320 1.00 37.54 32 ARG B CA 1
ATOM 3201 C C . ARG B 1 32 ? -3.919 -14.827 18.459 1.00 42.69 32 ARG B C 1
ATOM 3202 O O . ARG B 1 32 ? -3.846 -15.998 18.845 1.00 41.96 32 ARG B O 1
ATOM 3204 N N . SER B 1 33 ? -4.430 -14.505 17.273 1.00 42.24 33 SER B N 1
ATOM 3205 C CA . SER B 1 33 ? -5.171 -15.456 16.465 1.00 38.68 33 SER B CA 1
ATOM 3206 C C . SER B 1 33 ? -4.892 -15.164 14.995 1.00 41.18 33 SER B C 1
ATOM 3207 O O . SER B 1 33 ? -4.573 -14.031 14.628 1.00 42.46 33 SER B O 1
ATOM 3210 N N . VAL B 1 34 ? -4.976 -16.207 14.166 1.00 40.50 34 VAL B N 1
ATOM 3211 C CA . VAL B 1 34 ? -4.822 -16.104 12.718 1.00 35.33 34 VAL B CA 1
ATOM 3212 C C . VAL B 1 34 ? -5.808 -17.059 12.037 1.00 37.02 34 VAL B C 1
ATOM 3213 O O . VAL B 1 34 ? -6.155 -18.114 12.583 1.00 31.36 34 VAL B O 1
ATOM 3217 N N . THR B 1 35 ? -6.293 -16.666 10.846 1.00 30.91 35 THR B N 1
ATOM 3218 C CA . THR B 1 35 ? -7.192 -17.503 10.038 1.00 36.92 35 THR B CA 1
ATOM 3219 C C . THR B 1 35 ? -6.419 -18.123 8.871 1.00 33.28 35 THR B C 1
ATOM 3220 O O . THR B 1 35 ? -5.940 -17.409 7.978 1.00 30.47 35 THR B O 1
ATOM 3224 N N . VAL B 1 36 ? -6.279 -19.449 8.882 1.00 31.49 36 VAL B N 1
ATOM 3225 C CA . VAL B 1 36 ? -5.542 -20.151 7.832 1.00 30.88 36 VAL B CA 1
ATOM 3226 C C . VAL B 1 36 ? -6.512 -20.647 6.778 1.00 29.51 36 VAL B C 1
ATOM 3227 O O . VAL B 1 36 ? -7.634 -21.059 7.088 1.00 34.15 36 VAL B O 1
ATOM 3231 N N . SER B 1 37 ? -6.077 -20.610 5.530 1.00 27.70 37 SER B N 1
ATOM 3232 C CA . SER B 1 37 ? -6.816 -21.223 4.448 1.00 28.90 37 SER B CA 1
ATOM 3233 C C . SER B 1 37 ? -6.392 -22.680 4.387 1.00 26.51 37 SER B C 1
ATOM 3234 O O . SER B 1 37 ? -5.220 -23.004 4.606 1.00 28.26 37 SER B O 1
ATOM 3237 N N . LEU B 1 38 ? -7.348 -23.555 4.119 1.00 27.29 38 LEU B N 1
ATOM 3238 C CA . LEU B 1 38 ? -7.089 -24.991 4.044 1.00 25.80 38 LEU B CA 1
ATOM 3239 C C . LEU B 1 38 ? -7.321 -25.489 2.629 1.00 27.29 38 LEU B C 1
ATOM 3240 O O . LEU B 1 38 ? -8.475 -25.501 2.162 1.00 27.56 38 LEU B O 1
ATOM 3245 N N . PRO B 1 39 ? -6.284 -25.872 1.891 1.00 27.34 39 PRO B N 1
ATOM 3246 C CA . PRO B 1 39 ? -6.498 -26.351 0.514 1.00 26.56 39 PRO B CA 1
ATOM 3247 C C . PRO B 1 39 ? -7.285 -27.651 0.514 1.00 27.70 39 PRO B C 1
ATOM 3248 O O . PRO B 1 39 ? -7.311 -28.371 1.524 1.00 27.22 39 PRO B O 1
ATOM 3252 N N . PRO B 1 40 ? -7.952 -27.986 -0.587 1.00 31.67 40 PRO B N 1
ATOM 3253 C CA . PRO B 1 40 ? -8.612 -29.293 -0.668 1.00 29.35 40 PRO B CA 1
ATOM 3254 C C . PRO B 1 40 ? -7.552 -30.377 -0.803 1.00 25.65 40 PRO B C 1
ATOM 3255 O O . PRO B 1 40 ? -6.408 -30.097 -1.158 1.00 28.27 40 PRO B O 1
ATOM 3259 N N . TYR B 1 41 ? -7.934 -31.625 -0.537 1.00 24.26 41 TYR B N 1
ATOM 3260 C CA . TYR B 1 41 ? -7.089 -32.767 -0.894 1.00 24.93 41 TYR B CA 1
ATOM 3261 C C . TYR B 1 41 ? -7.428 -33.155 -2.318 1.00 27.07 41 TYR B C 1
ATOM 3262 O O . TYR B 1 41 ? -8.600 -33.357 -2.653 1.00 37.35 41 TYR B O 1
ATOM 3271 N N . ILE B 1 42 ? -6.423 -33.201 -3.178 1.00 24.78 42 ILE B N 1
ATOM 3272 C CA . ILE B 1 42 ? -6.712 -33.268 -4.598 1.00 28.40 42 ILE B CA 1
ATOM 3273 C C . ILE B 1 42 ? -6.332 -34.595 -5.211 1.00 23.09 42 ILE B C 1
ATOM 3274 O O . ILE B 1 42 ? -6.553 -34.783 -6.407 1.00 25.95 42 ILE B O 1
ATOM 3279 N N . ALA B 1 43 ? -5.756 -35.521 -4.444 1.00 25.68 43 ALA B N 1
ATOM 3280 C CA . ALA B 1 43 ? -5.151 -36.690 -5.079 1.00 27.03 43 ALA B CA 1
ATOM 3281 C C . ALA B 1 43 ? -6.169 -37.504 -5.860 1.00 29.23 43 ALA B C 1
ATOM 3282 O O . ALA B 1 43 ? -5.829 -38.114 -6.879 1.00 29.51 43 ALA B O 1
ATOM 3284 N N . LYS B 1 44 ? -7.426 -37.488 -5.432 1.00 31.31 44 LYS B N 1
ATOM 3285 C CA . LYS B 1 44 ? -8.468 -38.285 -6.064 1.00 30.80 44 LYS B CA 1
ATOM 3286 C C . LYS B 1 44 ? -9.534 -37.454 -6.777 1.00 30.30 44 LYS B C 1
ATOM 3287 O O . LYS B 1 44 ? -10.489 -38.025 -7.305 1.00 33.82 44 LYS B O 1
ATOM 3293 N N . VAL B 1 45 ? -9.381 -36.134 -6.851 1.00 29.57 45 VAL B N 1
ATOM 3294 C CA . VAL B 1 45 ? -10.392 -35.300 -7.492 1.00 35.85 45 VAL B CA 1
ATOM 3295 C C . VAL B 1 45 ? -10.286 -35.450 -9.008 1.00 39.39 45 VAL B C 1
ATOM 3296 O O . VAL B 1 45 ? -9.197 -35.630 -9.566 1.00 39.09 45 VAL B O 1
ATOM 3300 N N . ASP B 1 46 ? -11.430 -35.392 -9.684 1.00 39.86 46 ASP B N 1
ATOM 3301 C CA . ASP B 1 46 ? -11.477 -35.345 -11.135 1.00 44.28 46 ASP B CA 1
ATOM 3302 C C . ASP B 1 46 ? -11.887 -33.960 -11.601 1.00 47.31 46 ASP B C 1
ATOM 3303 O O . ASP B 1 46 ? -12.438 -33.157 -10.843 1.00 51.03 46 ASP B O 1
ATOM 3308 N N . ALA B 1 47 ? -11.613 -33.704 -12.874 1.00 53.33 47 ALA B N 1
ATOM 3309 C CA . ALA B 1 47 ? -11.930 -32.443 -13.528 1.00 58.59 47 ALA B CA 1
ATOM 3310 C C . ALA B 1 47 ? -12.669 -32.745 -14.818 1.00 62.95 47 ALA B C 1
ATOM 3311 O O . ALA B 1 47 ? -12.222 -33.574 -15.615 1.00 65.45 47 ALA B O 1
ATOM 3313 N N . ASN B 1 48 ? -13.814 -32.104 -15.005 1.00 69.07 48 ASN B N 1
ATOM 3314 C CA . ASN B 1 48 ? -14.420 -32.110 -16.325 1.00 68.14 48 ASN B CA 1
ATOM 3315 C C . ASN B 1 48 ? -13.519 -31.289 -17.236 1.00 68.10 48 ASN B C 1
ATOM 3316 O O . ASN B 1 48 ? -12.973 -30.261 -16.824 1.00 70.65 48 ASN B O 1
ATOM 3321 N N . ILE B 1 49 ? -13.328 -31.762 -18.465 1.00 56.82 49 ILE B N 1
ATOM 3322 C CA . ILE B 1 49 ? -12.332 -31.144 -19.335 1.00 58.48 49 ILE B CA 1
ATOM 3323 C C . ILE B 1 49 ? -12.731 -29.713 -19.705 1.00 62.67 49 ILE B C 1
ATOM 3324 O O . ILE B 1 49 ? -12.016 -28.761 -19.360 1.00 60.93 49 ILE B O 1
ATOM 3329 N N . ASP B 1 50 ? -13.874 -29.561 -20.374 1.00 52.57 50 ASP B N 1
ATOM 3330 C CA . ASP B 1 50 ? -14.413 -28.286 -20.927 1.00 53.03 50 ASP B CA 1
ATOM 3331 C C . ASP B 1 50 ? -13.819 -27.992 -22.306 1.00 55.40 50 ASP B C 1
ATOM 3332 O O . ASP B 1 50 ? -12.649 -27.664 -22.388 1.00 59.41 50 ASP B O 1
ATOM 3337 N N . ALA B 1 51 ? -14.688 -27.980 -23.314 1.00 55.75 51 ALA B N 1
ATOM 3338 C CA . ALA B 1 51 ? -14.424 -27.884 -24.769 1.00 53.70 51 ALA B CA 1
ATOM 3339 C C . ALA B 1 51 ? -13.552 -26.737 -25.248 1.00 51.91 51 ALA B C 1
ATOM 3340 O O . ALA B 1 51 ? -12.574 -26.999 -25.899 1.00 50.18 51 ALA B O 1
ATOM 3342 N N . ASP B 1 52 ? -13.979 -25.507 -25.045 1.00 57.35 52 ASP B N 1
ATOM 3343 C CA . ASP B 1 52 ? -13.212 -24.393 -25.606 1.00 51.37 52 ASP B CA 1
ATOM 3344 C C . ASP B 1 52 ? -11.798 -24.337 -25.052 1.00 51.55 52 ASP B C 1
ATOM 3345 O O . ASP B 1 52 ? -10.861 -23.954 -25.763 1.00 47.91 52 ASP B O 1
ATOM 3350 N N . ILE B 1 53 ? -11.623 -24.755 -23.801 1.00 53.86 53 ILE B N 1
ATOM 3351 C CA . ILE B 1 53 ? -10.299 -24.810 -23.211 1.00 47.97 53 ILE B CA 1
ATOM 3352 C C . ILE B 1 53 ? -9.526 -25.984 -23.788 1.00 46.77 53 ILE B C 1
ATOM 3353 O O . ILE B 1 53 ? -8.297 -25.915 -23.951 1.00 42.04 53 ILE B O 1
ATOM 3358 N N . ALA B 1 54 ? -10.229 -27.065 -24.134 1.00 46.41 54 ALA B N 1
ATOM 3359 C CA . ALA B 1 54 ? -9.577 -28.226 -24.733 1.00 39.06 54 ALA B CA 1
ATOM 3360 C C . ALA B 1 54 ? -8.844 -27.858 -26.022 1.00 37.34 54 ALA B C 1
ATOM 3361 O O . ALA B 1 54 ? -7.697 -28.269 -26.226 1.00 31.42 54 ALA B O 1
ATOM 3363 N N . VAL B 1 55 ? -9.485 -27.078 -26.903 1.00 34.59 55 VAL B N 1
ATOM 3364 C CA . VAL B 1 55 ? -8.810 -26.658 -28.132 1.00 34.60 55 VAL B CA 1
ATOM 3365 C C . VAL B 1 55 ? -7.578 -25.827 -27.805 1.00 37.15 55 VAL B C 1
ATOM 3366 O O . VAL B 1 55 ? -6.512 -26.018 -28.409 1.00 31.50 55 VAL B O 1
ATOM 3370 N N . LYS B 1 56 ? -7.709 -24.875 -26.865 1.00 39.61 56 LYS B N 1
ATOM 3371 C CA . LYS B 1 56 ? -6.542 -24.117 -26.415 1.00 36.61 56 LYS B CA 1
ATOM 3372 C C . LYS B 1 56 ? -5.462 -25.058 -25.890 1.00 32.01 56 LYS B C 1
ATOM 3373 O O . LYS B 1 56 ? -4.294 -24.968 -26.287 1.00 29.78 56 LYS B O 1
ATOM 3379 N N . LEU B 1 57 ? -5.847 -25.984 -25.012 1.00 33.93 57 LEU B N 1
ATOM 3380 C CA . LEU B 1 57 ? -4.907 -26.992 -24.529 1.00 36.21 57 LEU B CA 1
ATOM 3381 C C . LEU B 1 57 ? -4.240 -27.729 -25.677 1.00 32.53 57 LEU B C 1
ATOM 3382 O O . LEU B 1 57 ? -3.030 -27.966 -25.652 1.00 32.01 57 LEU B O 1
ATOM 3387 N N . GLU B 1 58 ? -5.016 -28.097 -26.696 1.00 34.71 58 GLU B N 1
ATOM 3388 C CA . GLU B 1 58 ? -4.473 -28.868 -27.809 1.00 31.48 58 GLU B CA 1
ATOM 3389 C C . GLU B 1 58 ? -3.440 -28.077 -28.602 1.00 34.47 58 GLU B C 1
ATOM 3390 O O . GLU B 1 58 ? -2.413 -28.632 -29.015 1.00 38.02 58 GLU B O 1
ATOM 3396 N N . ASP B 1 59 ? -3.700 -26.790 -28.852 1.00 30.85 59 ASP B N 1
ATOM 3397 C CA . ASP B 1 59 ? -2.762 -25.999 -29.648 1.00 31.00 59 ASP B CA 1
ATOM 3398 C C . ASP B 1 59 ? -1.475 -25.734 -28.882 1.00 29.30 59 ASP B C 1
ATOM 3399 O O . ASP B 1 59 ? -0.383 -25.775 -29.460 1.00 29.54 59 ASP B O 1
ATOM 3404 N N . ALA B 1 60 ? -1.576 -25.525 -27.567 1.00 27.94 60 ALA B N 1
ATOM 3405 C CA . ALA B 1 60 ? -0.377 -25.434 -26.742 1.00 27.41 60 ALA B CA 1
ATOM 3406 C C . ALA B 1 60 ? 0.449 -26.706 -26.853 1.00 26.54 60 ALA B C 1
ATOM 3407 O O . ALA B 1 60 ? 1.682 -26.658 -26.905 1.00 26.02 60 ALA B O 1
ATOM 3409 N N . MET B 1 61 ? -0.216 -27.858 -26.886 1.00 31.71 61 MET B N 1
ATOM 3410 C CA . MET B 1 61 ? 0.527 -29.099 -26.939 1.00 27.06 61 MET B CA 1
ATOM 3411 C C . MET B 1 61 ? 1.144 -29.326 -28.306 1.00 25.66 61 MET B C 1
ATOM 3412 O O . MET B 1 61 ? 2.269 -29.827 -28.393 1.00 26.10 61 MET B O 1
ATOM 3417 N N . SER B 1 62 ? 0.473 -28.905 -29.379 1.00 23.86 62 SER B N 1
ATOM 3418 C CA . SER B 1 62 ? 1.107 -28.930 -30.693 1.00 26.54 62 SER B CA 1
ATOM 3419 C C . SER B 1 62 ? 2.455 -28.220 -30.671 1.00 29.19 62 SER B C 1
ATOM 3420 O O . SER B 1 62 ? 3.476 -28.789 -31.076 1.00 31.23 62 SER B O 1
ATOM 3423 N N . GLU B 1 63 ? 2.490 -26.988 -30.152 1.00 27.65 63 GLU B N 1
ATOM 3424 C CA . GLU B 1 63 ? 3.758 -26.275 -30.094 1.00 25.20 63 GLU B CA 1
ATOM 3425 C C . GLU B 1 63 ? 4.751 -26.962 -29.163 1.00 23.92 63 GLU B C 1
ATOM 3426 O O . GLU B 1 63 ? 5.939 -27.061 -29.488 1.00 25.76 63 GLU B O 1
ATOM 3432 N N . ILE B 1 64 ? 4.300 -27.442 -28.005 1.00 21.02 64 ILE B N 1
ATOM 3433 C CA . ILE B 1 64 ? 5.244 -28.087 -27.097 1.00 24.15 64 ILE B CA 1
ATOM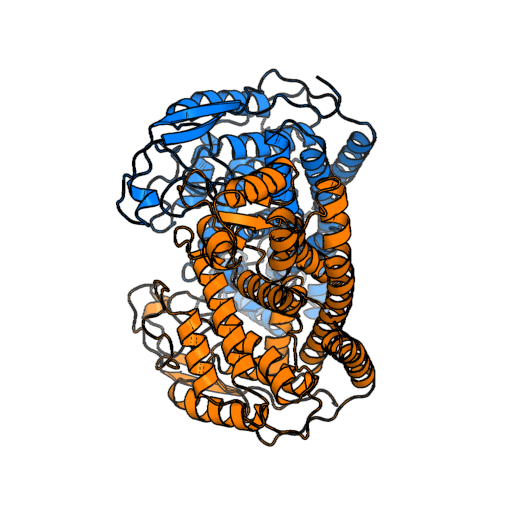 3434 C C . ILE B 1 64 ? 5.810 -29.345 -27.740 1.00 26.66 64 ILE B C 1
ATOM 3435 O O . ILE B 1 64 ? 7.016 -29.614 -27.670 1.00 25.04 64 ILE B O 1
ATOM 3440 N N . SER B 1 65 ? 4.962 -30.110 -28.429 1.00 28.57 65 SER B N 1
ATOM 3441 C CA . SER B 1 65 ? 5.445 -31.372 -28.980 1.00 28.35 65 SER B CA 1
ATOM 3442 C C . SER B 1 65 ? 6.405 -31.123 -30.128 1.00 27.88 65 SER B C 1
ATOM 3443 O O . SER B 1 65 ? 7.438 -31.792 -30.229 1.00 29.20 65 SER B O 1
ATOM 3446 N N . ARG B 1 66 ? 6.092 -30.160 -30.998 1.00 25.48 66 ARG B N 1
ATOM 3447 C CA . ARG B 1 66 ? 6.994 -29.872 -32.107 1.00 26.02 66 ARG B CA 1
ATOM 3448 C C . ARG B 1 66 ? 8.290 -29.244 -31.612 1.00 29.92 66 ARG B C 1
ATOM 3449 O O . ARG B 1 66 ? 9.377 -29.576 -32.109 1.00 29.46 66 ARG B O 1
ATOM 3457 N N . LEU B 1 67 ? 8.200 -28.350 -30.619 1.00 27.80 67 LEU B N 1
ATOM 3458 C CA . LEU B 1 67 ? 9.406 -27.826 -29.992 1.00 24.61 67 LEU B CA 1
ATOM 3459 C C . LEU B 1 67 ? 10.299 -28.956 -29.493 1.00 27.52 67 LEU B C 1
ATOM 3460 O O . LEU B 1 67 ? 11.471 -29.043 -29.864 1.00 35.58 67 LEU B O 1
ATOM 3465 N N . ASP B 1 68 ? 9.749 -29.852 -28.670 1.00 27.11 68 ASP B N 1
ATOM 3466 C CA . ASP B 1 68 ? 10.536 -30.897 -28.022 1.00 27.75 68 ASP B CA 1
ATOM 3467 C C . ASP B 1 68 ? 11.122 -31.912 -29.002 1.00 32.55 68 ASP B C 1
ATOM 3468 O O . ASP B 1 68 ? 11.929 -32.746 -28.589 1.00 34.64 68 ASP B O 1
ATOM 3473 N N . SER B 1 69 ? 10.727 -31.893 -30.275 1.00 36.32 69 SER B N 1
ATOM 3474 C CA . SER B 1 69 ? 11.215 -32.850 -31.262 1.00 37.20 69 SER B CA 1
ATOM 3475 C C . SER B 1 69 ? 12.176 -32.209 -32.268 1.00 32.85 69 SER B C 1
ATOM 3476 O O . SER B 1 69 ? 12.276 -32.657 -33.408 1.00 40.78 69 SER B O 1
ATOM 3479 N N . THR B 1 70 ? 12.871 -31.146 -31.877 1.00 41.94 70 THR B N 1
ATOM 3480 C CA . THR B 1 70 ? 13.787 -30.449 -32.781 1.00 49.55 70 THR B CA 1
ATOM 3481 C C . THR B 1 70 ? 15.093 -31.234 -32.903 1.00 52.34 70 THR B C 1
ATOM 3482 O O . THR B 1 70 ? 15.853 -31.346 -31.936 1.00 55.92 70 THR B O 1
ATOM 3486 N N . HIS B 1 71 ? 15.371 -31.750 -34.096 1.00 57.74 71 HIS B N 1
ATOM 3487 C CA . HIS B 1 71 ? 16.616 -32.471 -34.354 1.00 57.53 71 HIS B CA 1
ATOM 3488 C C . HIS B 1 71 ? 17.532 -31.593 -35.203 1.00 58.31 71 HIS B C 1
ATOM 3489 O O . HIS B 1 71 ? 17.593 -30.374 -35.003 1.00 47.30 71 HIS B O 1
ATOM 3491 N N . LEU B 1 75 ? 19.796 -29.593 -32.310 1.00 62.79 75 LEU B N 1
ATOM 3492 C CA . LEU B 1 75 ? 20.409 -28.262 -32.253 1.00 59.44 75 LEU B CA 1
ATOM 3493 C C . LEU B 1 75 ? 21.211 -28.104 -30.959 1.00 60.04 75 LEU B C 1
ATOM 3494 O O . LEU B 1 75 ? 20.713 -28.417 -29.853 1.00 54.64 75 LEU B O 1
ATOM 3499 N N . ALA B 1 76 ? 22.457 -27.643 -31.101 1.00 50.09 76 ALA B N 1
ATOM 3500 C CA . ALA B 1 76 ? 23.358 -27.483 -29.966 1.00 44.89 76 ALA B CA 1
ATOM 3501 C C . ALA B 1 76 ? 23.107 -26.140 -29.296 1.00 45.62 76 ALA B C 1
ATOM 3502 O O . ALA B 1 76 ? 22.997 -25.111 -29.975 1.00 44.20 76 ALA B O 1
ATOM 3504 N N . GLY B 1 77 ? 23.022 -26.151 -27.966 1.00 44.97 77 GLY B N 1
ATOM 3505 C CA . GLY B 1 77 ? 22.763 -24.966 -27.199 1.00 39.85 77 GLY B CA 1
ATOM 3506 C C . GLY B 1 77 ? 21.306 -24.756 -26.842 1.00 35.77 77 GLY B C 1
ATOM 3507 O O . GLY B 1 77 ? 21.019 -24.093 -25.837 1.00 34.82 77 GLY B O 1
ATOM 3508 N N . LEU B 1 78 ? 20.380 -25.289 -27.645 1.00 37.65 78 LEU B N 1
ATOM 3509 C CA . LEU B 1 78 ? 18.971 -24.950 -27.466 1.00 37.04 78 LEU B CA 1
ATOM 3510 C C . LEU B 1 78 ? 18.496 -25.345 -26.076 1.00 35.83 78 LEU B C 1
ATOM 3511 O O . LEU B 1 78 ? 17.770 -24.583 -25.422 1.00 33.50 78 LEU B O 1
ATOM 3516 N N . SER B 1 79 ? 18.902 -26.530 -25.607 1.00 34.09 79 SER B N 1
ATOM 3517 C CA . SER B 1 79 ? 18.419 -27.028 -24.322 1.00 32.16 79 SER B CA 1
ATOM 3518 C C . SER B 1 79 ? 18.884 -26.133 -23.177 1.00 31.05 79 SER B C 1
ATOM 3519 O O . SER B 1 79 ? 18.093 -25.745 -22.304 1.00 26.66 79 SER B O 1
ATOM 3522 N N . THR B 1 80 ? 20.174 -25.797 -23.167 1.00 31.04 80 THR B N 1
ATOM 3523 C CA . THR B 1 80 ? 20.691 -24.941 -22.112 1.00 27.89 80 THR B CA 1
ATOM 3524 C C . THR B 1 80 ? 20.065 -23.558 -22.183 1.00 26.34 80 THR B C 1
ATOM 3525 O O . THR B 1 80 ? 19.758 -22.958 -21.151 1.00 29.07 80 THR B O 1
ATOM 3529 N N . LEU B 1 81 ? 19.850 -23.041 -23.389 1.00 26.15 81 LEU B N 1
ATOM 3530 C CA . LEU B 1 81 ? 19.278 -21.709 -23.504 1.00 26.17 81 LEU B CA 1
ATOM 3531 C C . LEU B 1 81 ? 17.857 -21.672 -22.944 1.00 24.80 81 LEU B C 1
ATOM 3532 O O . LEU B 1 81 ? 17.499 -20.745 -22.207 1.00 23.00 81 LEU B O 1
ATOM 3537 N N . LEU B 1 82 ? 17.030 -22.668 -23.276 1.00 27.04 82 LEU B N 1
ATOM 3538 C CA . LEU B 1 82 ? 15.660 -22.686 -22.756 1.00 28.13 82 LEU B CA 1
ATOM 3539 C C . LEU B 1 82 ? 15.657 -22.818 -21.238 1.00 26.36 82 LEU B C 1
ATOM 3540 O O . LEU B 1 82 ? 14.992 -22.047 -20.530 1.00 20.26 82 LEU B O 1
ATOM 3545 N N . LEU B 1 83 ? 16.446 -23.764 -20.725 1.00 24.05 83 LEU B N 1
ATOM 3546 C CA . LEU B 1 83 ? 16.605 -23.917 -19.289 1.00 23.46 83 LEU B CA 1
ATOM 3547 C C . LEU B 1 83 ? 16.956 -22.588 -18.623 1.00 25.99 83 LEU B C 1
ATOM 3548 O O . LEU B 1 83 ? 16.368 -22.202 -17.606 1.00 25.21 83 LEU B O 1
ATOM 3553 N N . ARG B 1 84 ? 17.908 -21.863 -19.194 1.00 24.53 84 ARG B N 1
ATOM 3554 C CA . ARG B 1 84 ? 18.292 -20.608 -18.574 1.00 20.41 84 ARG B CA 1
ATOM 3555 C C . ARG B 1 84 ? 17.204 -19.555 -18.743 1.00 22.67 84 ARG B C 1
ATOM 3556 O O . ARG B 1 84 ? 16.921 -18.799 -17.805 1.00 21.79 84 ARG B O 1
ATOM 3564 N N . THR B 1 85 ? 16.572 -19.503 -19.926 1.00 22.18 85 THR B N 1
ATOM 3565 C CA . THR B 1 85 ? 15.483 -18.558 -20.158 1.00 20.38 85 THR B CA 1
ATOM 3566 C C . THR B 1 85 ? 14.373 -18.746 -19.134 1.00 19.77 85 THR B C 1
ATOM 3567 O O . THR B 1 85 ? 13.864 -17.770 -18.576 1.00 21.07 85 THR B O 1
ATOM 3571 N N . GLU B 1 86 ? 14.002 -19.998 -18.855 1.00 20.63 86 GLU B N 1
ATOM 3572 C CA . GLU B 1 86 ? 12.957 -20.252 -17.870 1.00 21.18 86 GLU B CA 1
ATOM 3573 C C . GLU B 1 86 ? 13.389 -19.810 -16.483 1.00 19.84 86 GLU B C 1
ATOM 3574 O O . GLU B 1 86 ? 12.605 -19.203 -15.743 1.00 19.68 86 GLU B O 1
ATOM 3580 N N . SER B 1 87 ? 14.634 -20.109 -16.120 1.00 20.63 87 SER B N 1
ATOM 3581 C CA . SER B 1 87 ? 15.132 -19.761 -14.799 1.00 18.53 87 SER B CA 1
ATOM 3582 C C . SER B 1 87 ? 15.265 -18.255 -14.623 1.00 18.68 87 SER B C 1
ATOM 3583 O O . SER B 1 87 ? 14.999 -17.735 -13.532 1.00 19.97 87 SER B O 1
ATOM 3586 N N . VAL B 1 88 ? 15.718 -17.534 -15.655 1.00 17.33 88 VAL B N 1
ATOM 3587 C CA . VAL B 1 88 ? 15.897 -16.095 -15.480 1.00 16.82 88 VAL B CA 1
ATOM 3588 C C . VAL B 1 88 ? 14.552 -15.420 -15.311 1.00 17.27 88 VAL B C 1
ATOM 3589 O O . VAL B 1 88 ? 14.381 -14.564 -14.433 1.00 19.56 88 VAL B O 1
ATOM 3593 N N . ALA B 1 89 ? 13.572 -15.798 -16.139 1.00 16.28 89 ALA B N 1
ATOM 3594 C CA . ALA B 1 89 ? 12.245 -15.199 -16.031 1.00 17.70 89 ALA B CA 1
ATOM 3595 C C . ALA B 1 89 ? 11.590 -15.574 -14.711 1.00 18.76 89 ALA B C 1
ATOM 3596 O O . ALA B 1 89 ? 10.980 -14.726 -14.054 1.00 20.21 89 ALA B O 1
ATOM 3598 N N . SER B 1 90 ? 11.726 -16.838 -14.304 1.00 16.95 90 SER B N 1
ATOM 3599 C CA . SER B 1 90 ? 11.153 -17.274 -13.039 1.00 21.23 90 SER B CA 1
ATOM 3600 C C . SER B 1 90 ? 11.737 -16.502 -11.872 1.00 18.62 90 SER B C 1
ATOM 3601 O O . SER B 1 90 ? 11.018 -16.167 -10.927 1.00 17.31 90 SER B O 1
ATOM 3604 N N . SER B 1 91 ? 13.047 -16.250 -11.895 1.00 20.13 91 SER B N 1
ATOM 3605 C CA . SER B 1 91 ? 13.643 -15.412 -10.860 1.00 19.31 91 SER B CA 1
ATOM 3606 C C . SER B 1 91 ? 13.103 -13.997 -10.945 1.00 18.72 91 SER B C 1
ATOM 3607 O O . SER B 1 91 ? 12.786 -13.382 -9.925 1.00 19.31 91 SER B O 1
ATOM 3610 N N . LYS B 1 92 ? 12.949 -13.483 -12.165 1.00 20.09 92 LYS B N 1
ATOM 3611 C CA . LYS B 1 92 ? 12.459 -12.123 -12.360 1.00 21.65 92 LYS B CA 1
ATOM 3612 C C . LYS B 1 92 ? 11.063 -11.938 -11.776 1.00 21.69 92 LYS B C 1
ATOM 3613 O O . LYS B 1 92 ? 10.657 -10.800 -11.490 1.00 21.95 92 LYS B O 1
ATOM 3619 N N . ILE B 1 93 ? 10.317 -13.034 -11.609 1.00 22.95 93 ILE B N 1
ATOM 3620 C CA . ILE B 1 93 ? 8.980 -12.950 -11.037 1.00 19.57 93 ILE B CA 1
ATOM 3621 C C . ILE B 1 93 ? 9.059 -12.567 -9.561 1.00 23.79 93 ILE B C 1
ATOM 3622 O O . ILE B 1 93 ? 8.267 -11.743 -9.085 1.00 24.25 93 ILE B O 1
ATOM 3627 N N . GLU B 1 94 ? 10.049 -13.098 -8.822 1.00 20.57 94 GLU B N 1
ATOM 3628 C CA . GLU B 1 94 ? 10.284 -12.630 -7.460 1.00 20.54 94 GLU B CA 1
ATOM 3629 C C . GLU B 1 94 ? 11.310 -11.511 -7.425 1.00 20.53 94 GLU B C 1
ATOM 3630 O O . GLU B 1 94 ? 12.120 -11.422 -6.490 1.00 19.07 94 GLU B O 1
ATOM 3636 N N . ARG B 1 95 ? 11.341 -10.701 -8.464 1.00 20.89 95 ARG B N 1
ATOM 3637 C CA . ARG B 1 95 ? 12.170 -9.496 -8.531 1.00 25.91 95 ARG B CA 1
ATOM 3638 C C . ARG B 1 95 ? 13.633 -9.776 -8.196 1.00 21.60 95 ARG B C 1
ATOM 3639 O O . ARG B 1 95 ? 14.317 -8.895 -7.683 1.00 29.25 95 ARG B O 1
ATOM 3647 N N . VAL B 1 96 ? 14.120 -10.983 -8.489 1.00 20.79 96 VAL B N 1
ATOM 3648 C CA . VAL B 1 96 ? 15.542 -11.334 -8.462 1.00 18.79 96 VAL B CA 1
ATOM 3649 C C . VAL B 1 96 ? 16.059 -11.185 -9.891 1.00 21.65 96 VAL B C 1
ATOM 3650 O O . VAL B 1 96 ? 15.652 -11.931 -10.789 1.00 18.99 96 VAL B O 1
ATOM 3654 N N . GLU B 1 97 ? 16.902 -10.170 -10.117 1.00 19.61 97 GLU B N 1
ATOM 3655 C CA . GLU B 1 97 ? 17.253 -9.724 -11.456 1.00 19.77 97 GLU B CA 1
ATOM 3656 C C . GLU B 1 97 ? 18.722 -9.324 -11.499 1.00 24.56 97 GLU B C 1
ATOM 3657 O O . GLU B 1 97 ? 19.306 -8.902 -10.493 1.00 26.10 97 GLU B O 1
ATOM 3663 N N . ALA B 1 98 ? 19.300 -9.420 -12.687 1.00 20.61 98 ALA B N 1
ATOM 3664 C CA . ALA B 1 98 ? 20.681 -9.017 -12.916 1.00 20.93 98 ALA B CA 1
ATOM 3665 C C . ALA B 1 98 ? 20.866 -8.940 -14.423 1.00 22.72 98 ALA B C 1
ATOM 3666 O O . ALA B 1 98 ? 19.979 -9.327 -15.188 1.00 30.44 98 ALA B O 1
ATOM 3668 N N . SER B 1 99 ? 22.001 -8.402 -14.850 1.00 18.70 99 SER B N 1
ATOM 3669 C CA . SER B 1 99 ? 22.159 -8.214 -16.281 1.00 21.09 99 SER B CA 1
ATOM 3670 C C . SER B 1 99 ? 22.526 -9.523 -16.964 1.00 21.50 99 SER B C 1
ATOM 3671 O O . SER B 1 99 ? 22.901 -10.512 -16.327 1.00 21.80 99 SER B O 1
ATOM 3674 N N . VAL B 1 100 ? 22.461 -9.498 -18.293 1.00 18.95 100 VAL B N 1
ATOM 3675 C CA . VAL B 1 100 ? 22.886 -10.655 -19.077 1.00 22.13 100 VAL B CA 1
ATOM 3676 C C . VAL B 1 100 ? 24.308 -11.048 -18.687 1.00 25.36 100 VAL B C 1
ATOM 3677 O O . VAL B 1 100 ? 24.600 -12.218 -18.408 1.00 25.68 100 VAL B O 1
ATOM 3681 N N . ASP B 1 101 ? 25.201 -10.053 -18.610 1.00 23.63 101 ASP B N 1
ATOM 3682 C CA . ASP B 1 101 ? 26.596 -10.305 -18.293 1.00 23.76 101 ASP B CA 1
ATOM 3683 C C . ASP B 1 101 ? 26.772 -10.709 -16.836 1.00 24.66 101 ASP B C 1
ATOM 3684 O O . ASP B 1 101 ? 27.593 -11.581 -16.534 1.00 25.99 101 ASP B O 1
ATOM 3689 N N . ASP B 1 102 ? 26.008 -10.103 -15.917 1.00 21.48 102 ASP B N 1
ATOM 3690 C CA . ASP B 1 102 ? 26.009 -10.586 -14.534 1.00 21.94 102 ASP B CA 1
ATOM 3691 C C . ASP B 1 102 ? 25.693 -12.077 -14.493 1.00 26.59 102 ASP B C 1
ATOM 3692 O O . ASP B 1 102 ? 26.399 -12.868 -13.853 1.00 24.95 102 ASP B O 1
ATOM 3697 N N . TYR B 1 103 ? 24.638 -12.485 -15.204 1.00 26.74 103 TYR B N 1
ATOM 3698 C CA . TYR B 1 103 ? 24.259 -13.892 -15.199 1.00 24.85 103 TYR B CA 1
ATOM 3699 C C . TYR B 1 103 ? 25.336 -14.753 -15.848 1.00 24.82 103 TYR B C 1
ATOM 3700 O O . TYR B 1 103 ? 25.696 -15.805 -15.309 1.00 26.18 103 TYR B O 1
ATOM 3709 N N . ALA B 1 104 ? 25.885 -14.311 -16.983 1.00 23.47 104 ALA B N 1
ATOM 3710 C CA . ALA B 1 104 ? 26.961 -15.060 -17.630 1.00 25.73 104 ALA B CA 1
ATOM 3711 C C . ALA B 1 104 ? 28.184 -15.198 -16.720 1.00 28.24 104 ALA B C 1
ATOM 3712 O O . ALA B 1 104 ? 28.810 -16.266 -16.665 1.00 24.27 104 ALA B O 1
ATOM 3714 N N . ARG B 1 105 ? 28.553 -14.121 -16.013 1.00 24.16 105 ARG B N 1
ATOM 3715 C CA . ARG B 1 105 ? 29.665 -14.212 -15.075 1.00 23.80 105 ARG B CA 1
ATOM 3716 C C . ARG B 1 105 ? 29.369 -15.212 -13.962 1.00 25.07 105 ARG B C 1
ATOM 3717 O O . ARG B 1 105 ? 30.237 -16.011 -13.583 1.00 26.24 105 ARG B O 1
ATOM 3725 N N . ALA B 1 106 ? 28.141 -15.194 -13.436 1.00 25.87 106 ALA B N 1
ATOM 3726 C CA . ALA B 1 106 ? 27.791 -16.081 -12.329 1.00 25.69 106 ALA B CA 1
ATOM 3727 C C . ALA B 1 106 ? 27.672 -17.522 -12.808 1.00 23.66 106 ALA B C 1
ATOM 3728 O O . ALA B 1 106 ? 28.044 -18.453 -12.086 1.00 23.98 106 ALA B O 1
ATOM 3730 N N . LEU B 1 107 ? 27.170 -17.724 -14.028 1.00 22.29 107 LEU B N 1
ATOM 3731 C CA . LEU B 1 107 ? 27.159 -19.064 -14.605 1.00 26.79 107 LEU B CA 1
ATOM 3732 C C . LEU B 1 107 ? 28.555 -19.664 -14.653 1.00 27.42 107 LEU B C 1
ATOM 3733 O O . LEU B 1 107 ? 28.717 -20.880 -14.474 1.00 23.98 107 LEU B O 1
ATOM 3738 N N . HIS B 1 108 ? 29.570 -18.836 -14.892 1.00 28.36 108 HIS B N 1
ATOM 3739 C CA . HIS B 1 108 ? 30.943 -19.318 -14.907 1.00 28.32 108 HIS B CA 1
ATOM 3740 C C . HIS B 1 108 ? 31.561 -19.386 -13.521 1.00 27.92 108 HIS B C 1
ATOM 3741 O O . HIS B 1 108 ? 32.721 -19.767 -13.404 1.00 27.28 108 HIS B O 1
ATOM 3748 N N . GLY B 1 109 ? 30.815 -19.074 -12.465 1.00 29.88 109 GLY B N 1
ATOM 3749 C CA . GLY B 1 109 ? 31.326 -19.200 -11.112 1.00 25.08 109 GLY B CA 1
ATOM 3750 C C . GLY B 1 109 ? 31.567 -17.910 -10.367 1.00 30.61 109 GLY B C 1
ATOM 3751 O O . GLY B 1 109 ? 31.947 -17.969 -9.195 1.00 33.74 109 GLY B O 1
ATOM 3752 N N . GLY B 1 110 ? 31.353 -16.752 -10.990 1.00 33.11 110 GLY B N 1
ATOM 3753 C CA . GLY B 1 110 ? 31.556 -15.486 -10.300 1.00 30.46 110 GLY B CA 1
ATOM 3754 C C . GLY B 1 110 ? 30.492 -15.247 -9.240 1.00 30.24 110 GLY B C 1
ATOM 3755 O O . GLY B 1 110 ? 29.309 -15.530 -9.436 1.00 31.66 110 GLY B O 1
ATOM 3756 N N . ARG B 1 111 ? 30.927 -14.699 -8.107 1.00 31.34 111 ARG B N 1
ATOM 3757 C CA . ARG B 1 111 ? 30.129 -14.595 -6.894 1.00 24.89 111 ARG B CA 1
ATOM 3758 C C . ARG B 1 111 ? 29.921 -13.162 -6.418 1.00 28.90 111 ARG B C 1
ATOM 3759 O O . ARG B 1 111 ? 29.323 -12.957 -5.352 1.00 30.16 111 ARG B O 1
ATOM 3767 N N . GLY B 1 112 ? 30.394 -12.160 -7.166 1.00 29.55 112 GLY B N 1
ATOM 3768 C CA . GLY B 1 112 ? 30.318 -10.789 -6.685 1.00 27.58 112 GLY B CA 1
ATOM 3769 C C . GLY B 1 112 ? 28.923 -10.203 -6.642 1.00 27.00 112 GLY B C 1
ATOM 3770 O O . GLY B 1 112 ? 28.696 -9.254 -5.883 1.00 27.96 112 GLY B O 1
ATOM 3771 N N . ASN B 1 113 ? 27.996 -10.734 -7.460 1.00 27.48 113 ASN B N 1
ATOM 3772 C CA . ASN B 1 113 ? 26.607 -10.276 -7.596 1.00 23.81 113 ASN B CA 1
ATOM 3773 C C . ASN B 1 113 ? 25.666 -11.346 -7.034 1.00 23.69 113 ASN B C 1
ATOM 3774 O O . ASN B 1 113 ? 25.459 -12.395 -7.658 1.00 22.77 113 ASN B O 1
ATOM 3779 N N . SER B 1 114 ? 25.084 -11.084 -5.862 1.00 23.53 114 SER B N 1
ATOM 3780 C CA . SER B 1 114 ? 24.294 -12.122 -5.203 1.00 20.88 114 SER B CA 1
ATOM 3781 C C . SER B 1 114 ? 22.973 -12.404 -5.927 1.00 25.73 114 SER B C 1
ATOM 3782 O O . SER B 1 114 ? 22.485 -13.540 -5.883 1.00 26.41 114 SER B O 1
ATOM 3785 N N . SER B 1 115 ? 22.383 -11.403 -6.598 1.00 22.54 115 SER B N 1
ATOM 3786 C CA . SER B 1 115 ? 21.202 -11.664 -7.416 1.00 21.75 115 SER B CA 1
ATOM 3787 C C . SER B 1 115 ? 21.520 -12.691 -8.486 1.00 25.22 115 SER B C 1
ATOM 3788 O O . SER B 1 115 ? 20.734 -13.619 -8.736 1.00 23.02 115 SER B O 1
ATOM 3791 N N . ALA B 1 116 ? 22.664 -12.522 -9.154 1.00 22.59 116 ALA B N 1
ATOM 3792 C CA . ALA B 1 116 ? 23.000 -13.453 -10.219 1.00 22.74 116 ALA B CA 1
ATOM 3793 C C . ALA B 1 116 ? 23.334 -14.835 -9.671 1.00 24.04 116 ALA B C 1
ATOM 3794 O O . ALA B 1 116 ? 23.006 -15.847 -10.300 1.00 23.91 116 ALA B O 1
ATOM 3796 N N . VAL B 1 117 ? 23.930 -14.908 -8.481 1.00 25.41 117 VAL B N 1
ATOM 3797 C CA . VAL B 1 117 ? 24.174 -16.210 -7.874 1.00 24.78 117 VAL B CA 1
ATOM 3798 C C . VAL B 1 117 ? 22.858 -16.939 -7.651 1.00 25.15 117 VAL B C 1
ATOM 3799 O O . VAL B 1 117 ? 22.735 -18.144 -7.912 1.00 24.20 117 VAL B O 1
ATOM 3803 N N . SER B 1 118 ? 21.844 -16.209 -7.204 1.00 27.70 118 SER B N 1
ATOM 3804 C CA . SER B 1 118 ? 20.541 -16.819 -6.996 1.00 24.17 118 SER B CA 1
ATOM 3805 C C . SER B 1 118 ? 19.912 -17.273 -8.314 1.00 26.93 118 SER B C 1
ATOM 3806 O O . SER B 1 118 ? 19.266 -18.329 -8.366 1.00 28.42 118 SER B O 1
ATOM 3809 N N . MET B 1 119 ? 20.082 -16.495 -9.390 1.00 23.15 119 MET B N 1
ATOM 3810 C CA . MET B 1 119 ? 19.558 -16.925 -10.686 1.00 21.96 119 MET B CA 1
ATOM 3811 C C . MET B 1 119 ? 20.221 -18.222 -11.138 1.00 22.76 119 MET B C 1
ATOM 3812 O O . MET B 1 119 ? 19.577 -19.082 -11.756 1.00 20.45 119 MET B O 1
ATOM 3817 N N . VAL B 1 120 ? 21.506 -18.388 -10.831 1.00 23.94 120 VAL B N 1
ATOM 3818 C CA . VAL B 1 120 ? 22.168 -19.636 -11.178 1.00 23.28 120 VAL B CA 1
ATOM 3819 C C . VAL B 1 120 ? 21.667 -20.756 -10.270 1.00 21.56 120 VAL B C 1
ATOM 3820 O O . VAL B 1 120 ? 21.459 -21.889 -10.719 1.00 21.73 120 VAL B O 1
ATOM 3824 N N . ALA B 1 121 ? 21.394 -20.437 -8.998 1.00 25.32 121 ALA B N 1
ATOM 3825 C CA . ALA B 1 121 ? 20.823 -21.423 -8.077 1.00 21.91 121 ALA B CA 1
ATOM 3826 C C . ALA B 1 121 ? 19.493 -21.925 -8.603 1.00 25.50 121 ALA B C 1
ATOM 3827 O O . ALA B 1 121 ? 19.227 -23.136 -8.601 1.00 21.52 121 ALA B O 1
ATOM 3829 N N . ALA B 1 122 ? 18.635 -20.982 -9.039 1.00 24.04 122 ALA B N 1
ATOM 3830 C CA . ALA B 1 122 ? 17.347 -21.304 -9.634 1.00 19.41 122 ALA B CA 1
ATOM 3831 C C . ALA B 1 122 ? 17.500 -22.120 -10.912 1.00 22.33 122 ALA B C 1
ATOM 3832 O O . ALA B 1 122 ? 16.671 -22.998 -11.182 1.00 23.20 122 ALA B O 1
ATOM 3834 N N . THR B 1 123 ? 18.559 -21.875 -11.693 1.00 22.68 123 THR B N 1
ATOM 3835 C CA . THR B 1 123 ? 18.829 -22.709 -12.864 1.00 21.29 123 THR B CA 1
ATOM 3836 C C . THR B 1 123 ? 19.181 -24.129 -12.448 1.00 21.97 123 THR B C 1
ATOM 3837 O O . THR B 1 123 ? 18.618 -25.100 -12.968 1.00 20.66 123 THR B O 1
ATOM 3841 N N . THR B 1 124 ? 20.110 -24.263 -11.502 1.00 22.01 124 THR B N 1
ATOM 3842 C CA . THR B 1 124 ? 20.493 -25.581 -11.016 1.00 25.41 124 THR B CA 1
ATOM 3843 C C . THR B 1 124 ? 19.301 -26.306 -10.412 1.00 27.62 124 THR B C 1
ATOM 3844 O O . THR B 1 124 ? 19.122 -27.513 -10.616 1.00 28.00 124 THR B O 1
ATOM 3848 N N . ALA B 1 125 ? 18.487 -25.586 -9.643 1.00 24.73 125 ALA B N 1
ATOM 3849 C CA . ALA B 1 125 ? 17.370 -26.222 -8.964 1.00 25.90 125 ALA B CA 1
ATOM 3850 C C . ALA B 1 125 ? 16.356 -26.741 -9.971 1.00 26.70 125 ALA B C 1
ATOM 3851 O O . ALA B 1 125 ? 15.757 -27.801 -9.775 1.00 25.98 125 ALA B O 1
ATOM 3853 N N . LEU B 1 126 ? 16.166 -26.008 -11.064 1.00 25.90 126 LEU B N 1
ATOM 3854 C CA . LEU B 1 126 ? 15.273 -26.458 -12.119 1.00 25.53 126 LEU B CA 1
ATOM 3855 C C . LEU B 1 126 ? 15.864 -27.646 -12.864 1.00 29.36 126 LEU B C 1
ATOM 3856 O O . LEU B 1 126 ? 15.177 -28.651 -13.104 1.00 25.59 126 LEU B O 1
ATOM 3861 N N . LYS B 1 127 ? 17.153 -27.558 -13.207 1.00 29.02 127 LYS B N 1
ATOM 3862 C CA . LYS B 1 127 ? 17.779 -28.590 -14.027 1.00 25.83 127 LYS B CA 1
ATOM 3863 C C . LYS B 1 127 ? 17.726 -29.944 -13.349 1.00 29.12 127 LYS B C 1
ATOM 3864 O O . LYS B 1 127 ? 17.355 -30.944 -13.977 1.00 31.61 127 LYS B O 1
ATOM 3870 N N . GLU B 1 128 ? 18.040 -29.997 -12.059 1.00 27.93 128 GLU B N 1
ATOM 3871 C CA . GLU B 1 128 ? 18.041 -31.299 -11.407 1.00 30.36 128 GLU B CA 1
ATOM 3872 C C . GLU B 1 128 ? 16.635 -31.777 -11.073 1.00 27.73 128 GLU B C 1
ATOM 3873 O O . GLU B 1 128 ? 16.432 -32.981 -10.911 1.00 31.33 128 GLU B O 1
ATOM 3879 N N . MET B 1 129 ? 15.661 -30.880 -10.956 1.00 28.78 129 MET B N 1
ATOM 3880 C CA . MET B 1 129 ? 14.313 -31.359 -10.699 1.00 26.56 129 MET B CA 1
ATOM 3881 C C . MET B 1 129 ? 13.713 -32.015 -11.945 1.00 28.91 129 MET B C 1
ATOM 3882 O O . MET B 1 129 ? 13.020 -33.037 -11.845 1.00 32.74 129 MET B O 1
ATOM 3887 N N . ILE B 1 130 ? 13.974 -31.472 -13.133 1.00 24.19 130 ILE B N 1
ATOM 3888 C CA . ILE B 1 130 ? 13.465 -32.162 -14.312 1.00 25.37 130 ILE B CA 1
ATOM 3889 C C . ILE B 1 130 ? 14.301 -33.407 -14.597 1.00 29.28 130 ILE B C 1
ATOM 3890 O O . ILE B 1 130 ? 13.777 -34.416 -15.093 1.00 27.79 130 ILE B O 1
ATOM 3895 N N . ALA B 1 131 ? 15.607 -33.360 -14.291 1.00 29.14 131 ALA B N 1
ATOM 3896 C CA . ALA B 1 131 ? 16.487 -34.509 -14.494 1.00 27.91 131 ALA B CA 1
ATOM 3897 C C . ALA B 1 131 ? 16.073 -35.722 -13.681 1.00 27.30 131 ALA B C 1
ATOM 3898 O O . ALA B 1 131 ? 16.418 -36.845 -14.058 1.00 31.67 131 ALA B O 1
ATOM 3900 N N . SER B 1 132 ? 15.374 -35.528 -12.567 1.00 24.27 132 SER B N 1
ATOM 3901 C CA . SER B 1 132 ? 15.068 -36.626 -11.664 1.00 24.28 132 SER B CA 1
ATOM 3902 C C . SER B 1 132 ? 13.882 -37.429 -12.128 1.00 30.95 132 SER B C 1
ATOM 3903 O O . SER B 1 132 ? 13.431 -38.325 -11.402 1.00 31.36 132 SER B O 1
ATOM 3906 N N . VAL B 1 133 ? 13.358 -37.122 -13.309 1.00 32.29 133 VAL B N 1
ATOM 3907 C CA . VAL B 1 133 ? 11.998 -37.498 -13.628 1.00 29.24 133 VAL B CA 1
ATOM 3908 C C . VAL B 1 133 ? 11.862 -38.139 -15.009 1.00 34.16 133 VAL B C 1
ATOM 3909 O O . VAL B 1 133 ? 12.618 -37.858 -15.944 1.00 35.33 133 VAL B O 1
ATOM 3913 N N . ASN B 1 134 ? 10.970 -39.103 -15.171 1.00 46.68 134 ASN B N 1
ATOM 3914 C CA . ASN B 1 134 ? 10.604 -39.769 -16.445 1.00 44.59 134 ASN B CA 1
ATOM 3915 C C . ASN B 1 134 ? 11.682 -40.450 -17.248 1.00 53.92 134 ASN B C 1
ATOM 3916 O O . ASN B 1 134 ? 11.739 -40.311 -18.451 1.00 54.39 134 ASN B O 1
ATOM 3921 N N . ARG B 1 135 ? 12.411 -41.224 -16.477 1.00 58.46 135 ARG B N 1
ATOM 3922 C CA . ARG B 1 135 ? 13.278 -42.353 -16.853 1.00 55.46 135 ARG B CA 1
ATOM 3923 C C . ARG B 1 135 ? 12.550 -43.504 -16.134 1.00 65.40 135 ARG B C 1
ATOM 3924 O O . ARG B 1 135 ? 13.254 -44.355 -15.531 1.00 72.08 135 ARG B O 1
ATOM 3926 N N . ASP B 1 136 ? 11.194 -43.424 -16.137 1.00 58.84 136 ASP B N 1
ATOM 3927 C CA . ASP B 1 136 ? 10.145 -44.193 -15.448 1.00 51.93 136 ASP B CA 1
ATOM 3928 C C . ASP B 1 136 ? 10.274 -43.813 -13.978 1.00 53.68 136 ASP B C 1
ATOM 3929 O O . ASP B 1 136 ? 9.905 -44.631 -13.176 1.00 61.79 136 ASP B O 1
ATOM 3934 N N . ALA B 1 137 ? 10.772 -42.616 -13.644 1.00 47.62 137 ALA B N 1
ATOM 3935 C CA . ALA B 1 137 ? 10.919 -42.320 -12.223 1.00 43.71 137 ALA B CA 1
ATOM 3936 C C . ALA B 1 137 ? 9.897 -41.277 -11.812 1.00 38.19 137 ALA B C 1
ATOM 3937 O O . ALA B 1 137 ? 9.877 -40.187 -12.402 1.00 37.81 137 ALA B O 1
ATOM 3939 N N . PRO B 1 138 ? 9.041 -41.543 -10.829 1.00 40.74 138 PRO B N 1
ATOM 3940 C CA . PRO B 1 138 ? 8.018 -40.559 -10.466 1.00 34.89 138 PRO B CA 1
ATOM 3941 C C . PRO B 1 138 ? 8.609 -39.349 -9.758 1.00 30.36 138 PRO B C 1
ATOM 3942 O O . PRO B 1 138 ? 9.721 -39.371 -9.225 1.00 34.43 138 PRO B O 1
ATOM 3946 N N . ILE B 1 139 ? 7.808 -38.286 -9.740 1.00 27.35 139 ILE B N 1
ATOM 3947 C CA . ILE B 1 139 ? 8.137 -37.083 -8.993 1.00 26.68 139 ILE B CA 1
ATOM 3948 C C . ILE B 1 139 ? 8.205 -37.434 -7.512 1.00 27.93 139 ILE B C 1
ATOM 3949 O O . ILE B 1 139 ? 7.214 -37.873 -6.916 1.00 29.32 139 ILE B O 1
ATOM 3954 N N . GLN B 1 140 ? 9.371 -37.239 -6.905 1.00 29.24 140 GLN B N 1
ATOM 3955 C CA . GLN B 1 140 ? 9.572 -37.575 -5.504 1.00 28.52 140 GLN B CA 1
ATOM 3956 C C . GLN B 1 140 ? 9.781 -36.337 -4.646 1.00 28.29 140 GLN B C 1
ATOM 3957 O O . GLN B 1 140 ? 10.352 -35.330 -5.089 1.00 25.51 140 GLN B O 1
ATOM 3963 N N . MET B 1 141 ? 9.343 -36.447 -3.384 1.00 29.98 141 MET B N 1
ATOM 3964 C CA . MET B 1 141 ? 9.570 -35.374 -2.422 1.00 22.64 141 MET B CA 1
ATOM 3965 C C . MET B 1 141 ? 11.057 -35.053 -2.278 1.00 26.98 141 MET B C 1
ATOM 3966 O O . MET B 1 141 ? 11.423 -33.892 -2.061 1.00 30.84 141 MET B O 1
ATOM 3971 N N . THR B 1 142 ? 11.937 -36.043 -2.437 1.00 27.47 142 THR B N 1
ATOM 3972 C CA . THR B 1 142 ? 13.361 -35.737 -2.368 1.00 31.57 142 THR B CA 1
ATOM 3973 C C . THR B 1 142 ? 13.763 -34.740 -3.448 1.00 24.39 142 THR B C 1
ATOM 3974 O O . THR B 1 142 ? 14.586 -33.852 -3.206 1.00 28.12 142 THR B O 1
ATOM 3978 N N . ALA B 1 143 ? 13.191 -34.859 -4.639 1.00 23.02 143 ALA B N 1
ATOM 3979 C CA . ALA B 1 143 ? 13.568 -33.924 -5.695 1.00 28.59 143 ALA B CA 1
ATOM 3980 C C . ALA B 1 143 ? 13.124 -32.502 -5.372 1.00 28.05 143 ALA B C 1
ATOM 3981 O O . ALA B 1 143 ? 13.815 -31.544 -5.742 1.00 30.29 143 ALA B O 1
ATOM 3983 N N . ILE B 1 144 ? 11.972 -32.346 -4.707 1.00 27.15 144 ILE B N 1
ATOM 3984 C CA . ILE B 1 144 ? 11.477 -31.020 -4.343 1.00 26.21 144 ILE B CA 1
ATOM 3985 C C . ILE B 1 144 ? 12.349 -30.412 -3.258 1.00 25.91 144 ILE B C 1
ATOM 3986 O O . ILE B 1 144 ? 12.695 -29.227 -3.313 1.00 24.55 144 ILE B O 1
ATOM 3991 N N . LEU B 1 145 ? 12.700 -31.207 -2.246 1.00 25.31 145 LEU B N 1
ATOM 3992 C CA . LEU B 1 145 ? 13.578 -30.707 -1.202 1.00 23.64 145 LEU B CA 1
ATOM 3993 C C . LEU B 1 145 ? 14.941 -30.369 -1.771 1.00 26.91 145 LEU B C 1
ATOM 3994 O O . LEU B 1 145 ? 15.538 -29.359 -1.396 1.00 26.44 145 LEU B O 1
ATOM 3999 N N . ARG B 1 146 ? 15.450 -31.212 -2.678 1.00 27.90 146 ARG B N 1
ATOM 4000 C CA . ARG B 1 146 ? 16.771 -30.987 -3.257 1.00 29.19 146 ARG B CA 1
ATOM 4001 C C . ARG B 1 146 ? 16.799 -29.723 -4.100 1.00 30.99 146 ARG B C 1
ATOM 4002 O O . ARG B 1 146 ? 17.829 -29.040 -4.164 1.00 32.13 146 ARG B O 1
ATOM 4010 N N . ALA B 1 147 ? 15.686 -29.417 -4.770 1.00 28.03 147 ALA B N 1
ATOM 4011 C CA . ALA B 1 147 ? 15.585 -28.189 -5.546 1.00 29.03 147 ALA B CA 1
ATOM 4012 C C . ALA B 1 147 ? 15.556 -26.957 -4.643 1.00 28.34 147 ALA B C 1
ATOM 4013 O O . ALA B 1 147 ? 16.202 -25.944 -4.944 1.00 25.05 147 ALA B O 1
ATOM 4015 N N . HIS B 1 148 ? 14.794 -27.013 -3.544 1.00 24.86 148 HIS B N 1
ATOM 4016 C CA . HIS B 1 148 ? 14.775 -25.890 -2.613 1.00 23.76 148 HIS B CA 1
ATOM 4017 C C . HIS B 1 148 ? 16.150 -25.673 -1.999 1.00 26.03 148 HIS B C 1
ATOM 4018 O O . HIS B 1 148 ? 16.616 -24.541 -1.901 1.00 24.87 148 HIS B O 1
ATOM 4025 N N . GLU B 1 149 ? 16.839 -26.759 -1.648 1.00 29.62 149 GLU B N 1
ATOM 4026 C CA . GLU B 1 149 ? 18.200 -26.681 -1.128 1.00 31.44 149 GLU B CA 1
ATOM 4027 C C . GLU B 1 149 ? 19.141 -26.007 -2.117 1.00 31.51 149 GLU B C 1
ATOM 4028 O O . GLU B 1 149 ? 19.886 -25.084 -1.764 1.00 30.31 149 GLU B O 1
ATOM 4034 N N . ALA B 1 150 ? 19.109 -26.457 -3.372 1.00 31.48 150 ALA B N 1
ATOM 4035 C CA . ALA B 1 150 ? 19.990 -25.900 -4.3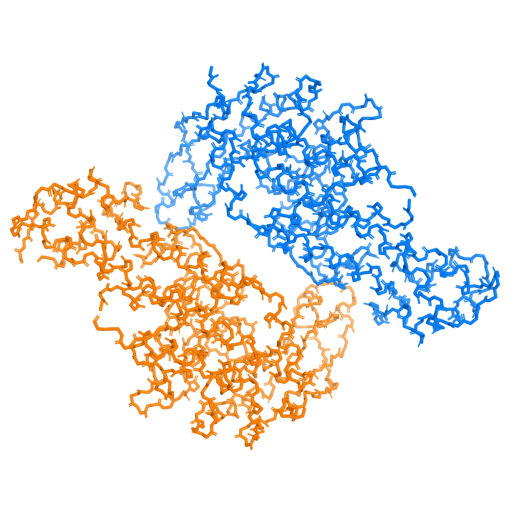86 1.00 25.89 150 ALA B CA 1
ATOM 4036 C C . ALA B 1 150 ? 19.730 -24.419 -4.574 1.00 24.40 150 ALA B C 1
ATOM 4037 O O . ALA B 1 150 ? 20.662 -23.641 -4.785 1.00 27.93 150 ALA B O 1
ATOM 4039 N N . LEU B 1 151 ? 18.470 -24.012 -4.473 1.00 25.53 151 LEU B N 1
ATOM 4040 C CA . LEU B 1 151 ? 18.095 -22.623 -4.711 1.00 29.97 151 LEU B CA 1
ATOM 4041 C C . LEU B 1 151 ? 18.419 -21.727 -3.521 1.00 26.35 151 LEU B C 1
ATOM 4042 O O . LEU B 1 151 ? 18.931 -20.620 -3.701 1.00 27.80 151 LEU B O 1
ATOM 4047 N N . MET B 1 152 ? 18.095 -22.179 -2.305 1.00 27.04 152 MET B N 1
ATOM 4048 C CA . MET B 1 152 ? 18.138 -21.343 -1.116 1.00 31.68 152 MET B CA 1
ATOM 4049 C C . MET B 1 152 ? 19.402 -21.514 -0.306 1.00 36.77 152 MET B C 1
ATOM 4050 O O . MET B 1 152 ? 19.604 -20.760 0.649 1.00 45.48 152 MET B O 1
ATOM 4055 N N . ARG B 1 153 ? 20.228 -22.499 -0.611 1.00 32.18 153 ARG B N 1
ATOM 4056 C CA . ARG B 1 153 ? 21.546 -22.467 -0.025 1.00 37.01 153 ARG B CA 1
ATOM 4057 C C . ARG B 1 153 ? 22.140 -21.122 -0.434 1.00 52.69 153 ARG B C 1
ATOM 4058 O O . ARG B 1 153 ? 21.905 -20.647 -1.557 1.00 46.99 153 ARG B O 1
ATOM 4066 N N . GLU B 1 154 ? 22.855 -20.480 0.493 1.00 51.34 154 GLU B N 1
ATOM 4067 C CA . GLU B 1 154 ? 23.528 -19.185 0.296 1.00 54.26 154 GLU B CA 1
ATOM 4068 C C . GLU B 1 154 ? 22.581 -17.992 0.382 1.00 53.43 154 GLU B C 1
ATOM 4069 O O . GLU B 1 154 ? 22.905 -16.914 -0.123 1.00 60.68 154 GLU B O 1
ATOM 4075 N N . ASP B 1 155 ? 21.435 -18.152 0.957 1.00 52.32 155 ASP B N 1
ATOM 4076 C CA . ASP B 1 155 ? 20.531 -17.031 1.115 1.00 56.89 155 ASP B CA 1
ATOM 4077 C C . ASP B 1 155 ? 20.717 -16.410 2.494 1.00 64.24 155 ASP B C 1
ATOM 4078 O O . ASP B 1 155 ? 21.036 -17.118 3.455 1.00 65.91 155 ASP B O 1
ATOM 4080 N N . PRO B 1 156 ? 20.509 -15.102 2.646 1.00 66.66 156 PRO B N 1
ATOM 4081 C CA . PRO B 1 156 ? 20.799 -14.463 3.938 1.00 66.59 156 PRO B CA 1
ATOM 4082 C C . PRO B 1 156 ? 19.834 -14.551 5.118 1.00 69.28 156 PRO B C 1
ATOM 4083 O O . PRO B 1 156 ? 20.302 -14.654 6.258 1.00 71.60 156 PRO B O 1
ATOM 4087 N N . THR B 1 157 ? 18.512 -14.516 4.903 1.00 71.59 157 THR B N 1
ATOM 4088 C CA . THR B 1 157 ? 17.601 -14.679 6.038 1.00 70.58 157 THR B CA 1
ATOM 4089 C C . THR B 1 157 ? 17.055 -16.080 5.823 1.00 69.20 157 THR B C 1
ATOM 4090 O O . THR B 1 157 ? 16.350 -16.603 6.696 1.00 63.95 157 THR B O 1
ATOM 4092 N N . GLU B 1 158 ? 17.416 -16.707 4.709 1.00 72.51 158 GLU B N 1
ATOM 4093 C CA . GLU B 1 158 ? 17.029 -18.041 4.319 1.00 68.27 158 GLU B CA 1
ATOM 4094 C C . GLU B 1 158 ? 18.264 -18.946 4.331 1.00 62.84 158 GLU B C 1
ATOM 4095 O O . GLU B 1 158 ? 19.276 -18.624 4.971 1.00 70.01 158 GLU B O 1
ATOM 4101 N N . GLY B 1 159 ? 18.180 -20.083 3.649 1.00 58.93 159 GLY B N 1
ATOM 4102 C CA . GLY B 1 159 ? 19.264 -21.051 3.632 1.00 55.43 159 GLY B CA 1
ATOM 4103 C C . GLY B 1 159 ? 19.476 -21.735 4.966 1.00 54.12 159 GLY B C 1
ATOM 4104 O O . GLY B 1 159 ? 20.088 -22.805 5.041 1.00 53.06 159 GLY B O 1
ATOM 4105 N N . GLN B 1 160 ? 18.943 -21.136 6.031 1.00 56.66 160 GLN B N 1
ATOM 4106 C CA . GLN B 1 160 ? 18.958 -21.795 7.328 1.00 59.46 160 GLN B CA 1
ATOM 4107 C C . GLN B 1 160 ? 18.013 -22.977 7.315 1.00 57.72 160 GLN B C 1
ATOM 4108 O O . GLN B 1 160 ? 18.216 -23.959 8.037 1.00 58.77 160 GLN B O 1
ATOM 4114 N N . HIS B 1 161 ? 16.979 -22.886 6.489 1.00 53.69 161 HIS B N 1
ATOM 4115 C CA . HIS B 1 161 ? 15.975 -23.916 6.357 1.00 46.76 161 HIS B CA 1
ATOM 4116 C C . HIS B 1 161 ? 15.945 -24.428 4.925 1.00 44.70 161 HIS B C 1
ATOM 4117 O O . HIS B 1 161 ? 14.924 -24.929 4.454 1.00 42.78 161 HIS B O 1
ATOM 4124 N N . ALA B 1 162 ? 17.080 -24.333 4.232 1.00 46.66 162 ALA B N 1
ATOM 4125 C CA . ALA B 1 162 ? 17.176 -24.846 2.872 1.00 43.03 162 ALA B CA 1
ATOM 4126 C C . ALA B 1 162 ? 17.029 -26.361 2.890 1.00 42.04 162 ALA B C 1
ATOM 4127 O O . ALA B 1 162 ? 17.762 -27.048 3.607 1.00 42.34 162 ALA B O 1
ATOM 4129 N N . GLY B 1 163 ? 16.075 -26.878 2.109 1.00 35.96 163 GLY B N 1
ATOM 4130 C CA . GLY B 1 163 ? 15.859 -28.304 2.001 1.00 34.17 163 GLY B CA 1
ATOM 4131 C C . GLY B 1 163 ? 14.845 -28.869 2.966 1.00 34.23 163 GLY B C 1
ATOM 4132 O O . GLY B 1 163 ? 14.602 -30.084 2.936 1.00 30.91 163 GLY B O 1
ATOM 4133 N N . GLN B 1 164 ? 14.228 -28.029 3.800 1.00 31.17 164 GLN B N 1
ATOM 4134 C CA . GLN B 1 164 ? 13.255 -28.473 4.784 1.00 34.88 164 GLN B CA 1
ATOM 4135 C C . GLN B 1 164 ? 11.957 -27.697 4.631 1.00 32.70 164 GLN B C 1
ATOM 4136 O O . GLN B 1 164 ? 11.974 -26.463 4.552 1.00 33.07 164 GLN B O 1
ATOM 4142 N N . VAL B 1 165 ? 10.825 -28.410 4.650 1.00 25.25 165 VAL B N 1
ATOM 4143 C CA . VAL B 1 165 ? 9.550 -27.710 4.723 1.00 26.49 165 VAL B CA 1
ATOM 4144 C C . VAL B 1 165 ? 9.486 -26.934 6.035 1.00 25.76 165 VAL B C 1
ATOM 4145 O O . VAL B 1 165 ? 10.112 -27.290 7.040 1.00 27.71 165 VAL B O 1
ATOM 4149 N N . ARG B 1 166 ? 8.720 -25.862 6.020 1.00 23.32 166 ARG B N 1
ATOM 4150 C CA . ARG B 1 166 ? 8.620 -25.010 7.188 1.00 26.02 166 ARG B CA 1
ATOM 4151 C C . ARG B 1 166 ? 8.013 -25.756 8.374 1.00 23.79 166 ARG B C 1
ATOM 4152 O O . ARG B 1 166 ? 7.272 -26.730 8.222 1.00 24.73 166 ARG B O 1
ATOM 4160 N N . THR B 1 167 ? 8.354 -25.291 9.568 1.00 23.27 167 THR B N 1
ATOM 4161 C CA . THR B 1 167 ? 7.735 -25.757 10.798 1.00 26.41 167 THR B CA 1
ATOM 4162 C C . THR B 1 167 ? 6.966 -24.639 11.500 1.00 29.39 167 THR B C 1
ATOM 4163 O O . THR B 1 167 ? 6.587 -24.798 12.669 1.00 28.95 167 THR B O 1
ATOM 4167 N N . VAL B 1 168 ? 6.767 -23.502 10.830 1.00 25.74 168 VAL B N 1
ATOM 4168 C CA . VAL B 1 168 ? 6.055 -22.352 11.365 1.00 25.61 168 VAL B CA 1
ATOM 4169 C C . VAL B 1 168 ? 4.906 -22.009 10.436 1.00 24.54 168 VAL B C 1
ATOM 4170 O O . VAL B 1 168 ? 4.771 -22.559 9.345 1.00 28.24 168 VAL B O 1
ATOM 4174 N N . GLN B 1 169 ? 4.069 -21.083 10.895 1.00 24.08 169 GLN B N 1
ATOM 4175 C CA . GLN B 1 169 ? 2.979 -20.537 10.095 1.00 27.78 169 GLN B CA 1
ATOM 4176 C C . GLN B 1 169 ? 3.516 -19.365 9.268 1.00 30.08 169 GLN B C 1
ATOM 4177 O O . GLN B 1 169 ? 4.041 -18.396 9.838 1.00 28.99 169 GLN B O 1
ATOM 4183 N N . ASN B 1 170 ? 3.366 -19.430 7.940 1.00 24.78 170 ASN B N 1
ATOM 4184 C CA . ASN B 1 170 ? 3.751 -18.334 7.051 1.00 23.62 170 ASN B CA 1
ATOM 4185 C C . ASN B 1 170 ? 2.503 -17.615 6.533 1.00 28.95 170 ASN B C 1
ATOM 4186 O O . ASN B 1 170 ? 1.368 -17.979 6.862 1.00 29.23 170 ASN B O 1
ATOM 4191 N N . TRP B 1 171 ? 2.719 -16.563 5.737 1.00 24.85 171 TRP B N 1
ATOM 4192 C CA . TRP B 1 171 ? 1.632 -15.867 5.052 1.00 22.70 171 TRP B CA 1
ATOM 4193 C C . TRP B 1 171 ? 2.209 -15.046 3.904 1.00 28.41 171 TRP B C 1
ATOM 4194 O O . TRP B 1 171 ? 3.430 -14.951 3.730 1.00 24.68 171 TRP B O 1
ATOM 4205 N N . ILE B 1 172 ? 1.309 -14.467 3.103 1.00 24.94 172 ILE B N 1
ATOM 4206 C CA . ILE B 1 172 ? 1.682 -13.692 1.927 1.00 22.29 172 ILE B CA 1
ATOM 4207 C C . ILE B 1 172 ? 1.163 -12.269 2.085 1.00 25.15 172 ILE B C 1
ATOM 4208 O O . ILE B 1 172 ? -0.040 -12.054 2.285 1.00 29.78 172 ILE B O 1
ATOM 4213 N N . GLY B 1 173 ? 2.068 -11.297 2.027 1.00 24.94 173 GLY B N 1
ATOM 4214 C CA . GLY B 1 173 ? 1.646 -9.914 2.103 1.00 21.56 173 GLY B CA 1
ATOM 4215 C C . GLY B 1 173 ? 1.272 -9.494 3.516 1.00 23.58 173 GLY B C 1
ATOM 4216 O O . GLY B 1 173 ? 1.738 -10.055 4.507 1.00 24.91 173 GLY B O 1
ATOM 4217 N N . GLY B 1 174 ? 0.390 -8.502 3.596 1.00 23.41 174 GLY B N 1
ATOM 4218 C CA . GLY B 1 174 ? -0.058 -7.993 4.872 1.00 28.51 174 GLY B CA 1
ATOM 4219 C C . GLY B 1 174 ? 1.089 -7.410 5.677 1.00 26.36 174 GLY B C 1
ATOM 4220 O O . GLY B 1 174 ? 2.045 -6.861 5.142 1.00 25.59 174 GLY B O 1
ATOM 4221 N N . SER B 1 175 ? 1.004 -7.550 6.990 1.00 31.62 175 SER B N 1
ATOM 4222 C CA . SER B 1 175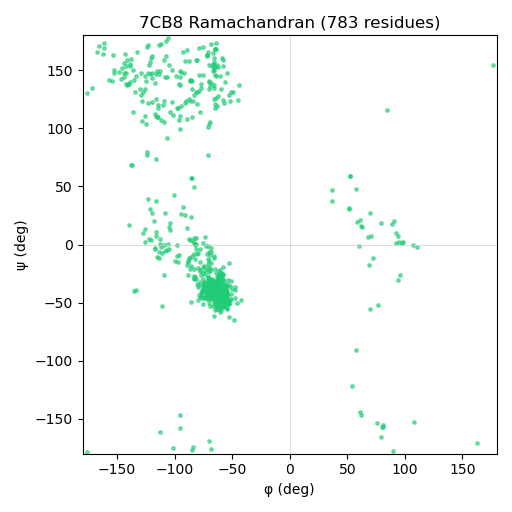 ? 2.058 -7.026 7.846 1.00 29.31 175 SER B CA 1
ATOM 4223 C C . SER B 1 175 ? 3.333 -7.846 7.689 1.00 29.02 175 SER B C 1
ATOM 4224 O O . SER B 1 175 ? 3.307 -9.009 7.276 1.00 27.46 175 SER B O 1
ATOM 4227 N N . ASP B 1 176 ? 4.468 -7.202 7.979 1.00 32.75 176 ASP B N 1
ATOM 4228 C CA . ASP B 1 176 ? 5.767 -7.872 7.936 1.00 31.51 176 ASP B CA 1
ATOM 4229 C C . ASP B 1 176 ? 6.012 -8.794 9.119 1.00 28.58 176 ASP B C 1
ATOM 4230 O O . ASP B 1 176 ? 6.833 -9.698 9.010 1.00 33.10 176 ASP B O 1
ATOM 4235 N N . TYR B 1 177 ? 5.372 -8.567 10.255 1.00 33.76 177 TYR B N 1
ATOM 4236 C CA . TYR B 1 177 ? 5.715 -9.298 11.467 1.00 33.64 177 TYR B CA 1
ATOM 4237 C C . TYR B 1 177 ? 4.557 -10.065 12.072 1.00 33.00 177 TYR B C 1
ATOM 4238 O O . TYR B 1 177 ? 4.714 -10.655 13.149 1.00 34.56 177 TYR B O 1
ATOM 4247 N N . SER B 1 178 ? 3.449 -10.050 11.394 1.00 35.22 178 SER B N 1
ATOM 4248 C CA . SER B 1 178 ? 2.326 -10.895 11.826 1.00 34.25 178 SER B CA 1
ATOM 4249 C C . SER B 1 178 ? 1.498 -11.189 10.596 1.00 34.81 178 SER B C 1
ATOM 4250 O O . SER B 1 178 ? 1.491 -10.406 9.710 1.00 35.38 178 SER B O 1
ATOM 4253 N N . PRO B 1 179 ? 0.617 -12.195 10.595 1.00 35.29 179 PRO B N 1
ATOM 4254 C CA . PRO B 1 179 ? -0.293 -12.456 9.479 1.00 29.50 179 PRO B CA 1
ATOM 4255 C C . PRO B 1 179 ? -1.443 -11.447 9.286 1.00 31.45 179 PRO B C 1
ATOM 4256 O O . PRO B 1 179 ? -2.294 -11.667 8.485 1.00 26.52 179 PRO B O 1
ATOM 4260 N N . ARG B 1 180 ? -1.508 -10.456 10.163 1.00 29.51 180 ARG B N 1
ATOM 4261 C CA . ARG B 1 180 ? -2.358 -9.269 10.164 1.00 34.59 180 ARG B CA 1
ATOM 4262 C C . ARG B 1 180 ? -2.334 -8.701 8.767 1.00 31.37 180 ARG B C 1
ATOM 4263 O O . ARG B 1 180 ? -1.259 -8.436 8.242 1.00 29.16 180 ARG B O 1
ATOM 4271 N N . ASN B 1 181 ? -3.538 -8.575 8.248 1.00 29.93 181 ASN B N 1
ATOM 4272 C CA . ASN B 1 181 ? -3.875 -8.065 6.920 1.00 29.48 181 ASN B CA 1
ATOM 4273 C C . ASN B 1 181 ? -3.317 -8.925 5.775 1.00 28.21 181 ASN B C 1
ATOM 4274 O O . ASN B 1 181 ? -3.327 -8.491 4.615 1.00 30.02 181 ASN B O 1
ATOM 4279 N N . ALA B 1 182 ? -2.886 -10.156 6.062 1.00 21.43 182 ALA B N 1
ATOM 4280 C CA . ALA B 1 182 ? -2.288 -10.998 5.036 1.00 24.26 182 ALA B CA 1
ATOM 4281 C C . ALA B 1 182 ? -3.218 -11.126 3.842 1.00 25.57 182 ALA B C 1
ATOM 4282 O O . ALA B 1 182 ? -4.444 -11.078 3.968 1.00 28.25 182 ALA B O 1
ATOM 4284 N N . LEU B 1 183 ? -2.619 -11.247 2.665 1.00 24.02 183 LEU B N 1
ATOM 4285 C CA . LEU B 1 183 ? -3.402 -11.501 1.465 1.00 22.12 183 LEU B CA 1
ATOM 4286 C C . LEU B 1 183 ? -3.856 -12.951 1.397 1.00 31.29 183 LEU B C 1
ATOM 4287 O O . LEU B 1 183 ? -5.033 -13.230 1.096 1.00 20.79 183 LEU B O 1
ATOM 4292 N N . TYR B 1 184 ? -2.926 -13.874 1.706 1.00 26.34 184 TYR B N 1
ATOM 4293 C CA . TYR B 1 184 ? -3.168 -15.306 1.781 1.00 21.01 184 TYR B CA 1
ATOM 4294 C C . TYR B 1 184 ? -2.376 -15.871 2.959 1.00 23.98 184 TYR B C 1
ATOM 4295 O O . TYR B 1 184 ? -1.217 -15.504 3.170 1.00 22.79 184 TYR B O 1
ATOM 4304 N N . VAL B 1 185 ? -3.011 -16.758 3.727 1.00 25.33 185 VAL B N 1
ATOM 4305 C CA . VAL B 1 185 ? -2.347 -17.486 4.805 1.00 20.69 185 VAL B CA 1
ATOM 4306 C C . VAL B 1 185 ? -2.381 -18.966 4.445 1.00 20.58 185 VAL B C 1
ATOM 4307 O O . VAL B 1 185 ? -3.454 -19.580 4.457 1.00 20.30 185 VAL B O 1
ATOM 4311 N N . PRO B 1 186 ? -1.242 -19.571 4.130 1.00 20.27 186 PRO B N 1
ATOM 4312 C CA . PRO B 1 186 ? -1.205 -21.019 3.807 1.00 22.66 186 PRO B CA 1
ATOM 4313 C C . PRO B 1 186 ? -1.612 -21.861 5.009 1.00 24.60 186 PRO B C 1
ATOM 4314 O O . PRO B 1 186 ? -1.705 -21.345 6.129 1.00 24.67 186 PRO B O 1
ATOM 4318 N N . PRO B 1 187 ? -1.856 -23.160 4.831 1.00 27.29 187 PRO B N 1
ATOM 4319 C CA . PRO B 1 187 ? -2.345 -23.999 5.953 1.00 25.35 187 PRO B CA 1
ATOM 4320 C C . PRO B 1 187 ? -1.320 -24.107 7.072 1.00 24.16 187 PRO B C 1
ATOM 4321 O O . PRO B 1 187 ? -0.162 -23.708 6.898 1.00 23.27 187 PRO B O 1
ATOM 4325 N N . PRO B 1 188 ? -1.707 -24.621 8.250 1.00 28.55 188 PRO B N 1
ATOM 4326 C CA . PRO B 1 188 ? -0.750 -24.702 9.359 1.00 28.50 188 PRO B CA 1
ATOM 4327 C C . PRO B 1 188 ? 0.350 -25.699 9.065 1.00 27.82 188 PRO B C 1
ATOM 4328 O O . PRO B 1 188 ? 0.148 -26.672 8.316 1.00 26.46 188 PRO B O 1
ATOM 4332 N N . PRO B 1 189 ? 1.534 -25.521 9.661 1.00 24.79 189 PRO B N 1
ATOM 4333 C CA . PRO B 1 189 ? 2.659 -26.410 9.344 1.00 24.06 189 PRO B CA 1
ATOM 4334 C C . PRO B 1 189 ? 2.419 -27.859 9.725 1.00 26.70 189 PRO B C 1
ATOM 4335 O O . PRO B 1 189 ? 3.010 -28.755 9.104 1.00 26.44 189 PRO B O 1
ATOM 4339 N N . ASP B 1 190 ? 1.595 -28.130 10.735 1.00 21.96 190 ASP B N 1
ATOM 4340 C CA . ASP B 1 190 ? 1.403 -29.538 11.053 1.00 26.78 190 ASP B CA 1
ATOM 4341 C C . ASP B 1 190 ? 0.637 -30.281 9.965 1.00 30.76 190 ASP B C 1
ATOM 4342 O O . ASP B 1 190 ? 0.443 -31.498 10.109 1.00 30.00 190 ASP B O 1
ATOM 4347 N N . THR B 1 191 ? 0.179 -29.584 8.908 1.00 30.56 191 THR B N 1
ATOM 4348 C CA . THR B 1 191 ? -0.506 -30.206 7.771 1.00 26.97 191 THR B CA 1
ATOM 4349 C C . THR B 1 191 ? 0.306 -30.220 6.480 1.00 27.92 191 THR B C 1
ATOM 4350 O O . THR B 1 191 ? -0.200 -30.720 5.466 1.00 28.60 191 THR B O 1
ATOM 4354 N N . VAL B 1 192 ? 1.532 -29.684 6.474 1.00 25.98 192 VAL B N 1
ATOM 4355 C CA . VAL B 1 192 ? 2.283 -29.563 5.227 1.00 25.39 192 VAL B CA 1
ATOM 4356 C C . VAL B 1 192 ? 2.682 -30.937 4.695 1.00 25.68 192 VAL B C 1
ATOM 4357 O O . VAL B 1 192 ? 2.605 -31.189 3.487 1.00 23.67 192 VAL B O 1
ATOM 4361 N N . HIS B 1 193 ? 3.095 -31.853 5.578 1.00 26.49 193 HIS B N 1
ATOM 4362 C CA . HIS B 1 193 ? 3.500 -33.179 5.119 1.00 22.52 193 HIS B CA 1
ATOM 4363 C C . HIS B 1 193 ? 2.337 -33.925 4.493 1.00 25.24 193 HIS B C 1
ATOM 4364 O O . HIS B 1 193 ? 2.478 -34.532 3.425 1.00 24.29 193 HIS B O 1
ATOM 4371 N N . ALA B 1 194 ? 1.168 -33.895 5.141 1.00 23.13 194 ALA B N 1
ATOM 4372 C CA . ALA B 1 194 ? 0.024 -34.544 4.528 1.00 23.24 194 ALA B CA 1
ATOM 4373 C C . ALA B 1 194 ? -0.269 -33.921 3.175 1.00 24.28 194 ALA B C 1
ATOM 4374 O O . ALA B 1 194 ? -0.502 -34.634 2.192 1.00 24.21 194 ALA B O 1
ATOM 4376 N N . TYR B 1 195 ? -0.131 -32.594 3.082 1.00 23.54 195 TYR B N 1
ATOM 4377 C CA . TYR B 1 195 ? -0.491 -31.889 1.860 1.00 21.37 195 TYR B CA 1
ATOM 4378 C C . TYR B 1 195 ? 0.495 -32.191 0.740 1.00 23.45 195 TYR B C 1
ATOM 4379 O O . TYR B 1 195 ? 0.085 -32.383 -0.409 1.00 22.27 195 TYR B O 1
ATOM 4388 N N . MET B 1 196 ? 1.797 -32.268 1.054 1.00 23.34 196 MET B N 1
ATOM 4389 C CA . MET B 1 196 ? 2.772 -32.546 0.004 1.00 21.31 196 MET B CA 1
ATOM 4390 C C . MET B 1 196 ? 2.622 -33.971 -0.506 1.00 24.27 196 MET B C 1
ATOM 4391 O O . MET B 1 196 ? 2.742 -34.213 -1.714 1.00 29.17 196 MET B O 1
ATOM 4396 N N . ASP B 1 197 ? 2.345 -34.926 0.391 1.00 24.94 197 ASP B N 1
ATOM 4397 C CA . ASP B 1 197 ? 2.087 -36.302 -0.042 1.00 24.63 197 ASP B CA 1
ATOM 4398 C C . ASP B 1 197 ? 0.946 -36.351 -1.050 1.00 23.20 197 ASP B C 1
ATOM 4399 O O . ASP B 1 197 ? 1.079 -36.922 -2.137 1.00 26.96 197 ASP B O 1
ATOM 4404 N N . ASP B 1 198 ? -0.173 -35.716 -0.706 1.00 22.07 198 ASP B N 1
ATOM 4405 C CA . ASP B 1 198 ? -1.343 -35.647 -1.577 1.00 22.44 198 ASP B CA 1
ATOM 4406 C C . ASP B 1 198 ? -1.006 -34.996 -2.917 1.00 23.96 198 ASP B C 1
ATOM 4407 O O . ASP B 1 198 ? -1.404 -35.496 -3.976 1.00 25.99 198 ASP B O 1
ATOM 4412 N N . LEU B 1 199 ? -0.257 -33.889 -2.888 1.00 22.66 199 LEU B N 1
ATOM 4413 C CA . LEU B 1 199 ? 0.187 -33.257 -4.122 1.00 21.70 199 LEU B CA 1
ATOM 4414 C C . LEU B 1 199 ? 1.035 -34.216 -4.934 1.00 25.90 199 LEU B C 1
ATOM 4415 O O . LEU B 1 199 ? 0.869 -34.319 -6.157 1.00 30.08 199 LEU B O 1
ATOM 4420 N N . ILE B 1 200 ? 1.966 -34.919 -4.284 1.00 24.06 200 ILE B N 1
ATOM 4421 C CA . ILE B 1 200 ? 2.831 -35.811 -5.051 1.00 30.22 200 ILE B CA 1
ATOM 4422 C C . ILE B 1 200 ? 2.037 -36.983 -5.632 1.00 31.21 200 ILE B C 1
ATOM 4423 O O . ILE B 1 200 ? 2.282 -37.397 -6.773 1.00 33.19 200 ILE B O 1
ATOM 4428 N N . GLU B 1 201 ? 1.040 -37.503 -4.904 1.00 26.40 201 GLU B N 1
ATOM 4429 C CA . GLU B 1 201 ? 0.196 -38.516 -5.529 1.00 27.89 201 GLU B CA 1
ATOM 4430 C C . GLU B 1 201 ? -0.524 -37.925 -6.733 1.00 30.96 201 GLU B C 1
ATOM 4431 O O . GLU B 1 201 ? -0.606 -38.556 -7.795 1.00 26.98 201 GLU B O 1
ATOM 4437 N N . PHE B 1 202 ? -1.053 -36.707 -6.584 1.00 29.21 202 PHE B N 1
ATOM 4438 C CA . PHE B 1 202 ? -1.723 -36.048 -7.700 1.00 26.27 202 PHE B CA 1
ATOM 4439 C C . PHE B 1 202 ? -0.767 -35.800 -8.868 1.00 30.46 202 PHE B C 1
ATOM 4440 O O . PHE B 1 202 ? -1.107 -36.063 -10.030 1.00 27.75 202 PHE B O 1
ATOM 4448 N N . ALA B 1 203 ? 0.451 -35.318 -8.574 1.00 34.23 203 ALA B N 1
ATOM 4449 C CA . ALA B 1 203 ? 1.428 -34.952 -9.596 1.00 31.54 203 ALA B CA 1
ATOM 4450 C C . ALA B 1 203 ? 1.981 -36.156 -10.346 1.00 33.54 203 ALA B C 1
ATOM 4451 O O . ALA B 1 203 ? 2.722 -35.979 -11.325 1.00 29.45 203 ALA B O 1
ATOM 4453 N N . ASN B 1 204 ? 1.672 -37.369 -9.894 1.00 33.57 204 ASN B N 1
ATOM 4454 C CA . ASN B 1 204 ? 2.125 -38.574 -10.565 1.00 30.41 204 ASN B CA 1
ATOM 4455 C C . ASN B 1 204 ? 1.011 -39.322 -11.282 1.00 27.69 204 ASN B C 1
ATOM 4456 O O . ASN B 1 204 ? 1.303 -40.293 -11.992 1.00 33.63 204 ASN B O 1
ATOM 4461 N N . ARG B 1 205 ? -0.241 -38.893 -11.136 1.00 19.45 205 ARG B N 1
ATOM 4462 C CA . ARG B 1 205 ? -1.324 -39.503 -11.883 1.00 23.61 205 ARG B CA 1
ATOM 4463 C C . ARG B 1 205 ? -1.061 -39.412 -13.393 1.00 25.91 205 ARG B C 1
ATOM 4464 O O . ARG B 1 205 ? -0.331 -38.541 -13.875 1.00 26.04 205 ARG B O 1
ATOM 4472 N N . THR B 1 206 ? -1.720 -40.293 -14.159 1.00 26.58 206 THR B N 1
ATOM 4473 C CA . THR B 1 206 ? -1.613 -40.244 -15.615 1.00 28.24 206 THR B CA 1
ATOM 4474 C C . THR B 1 206 ? -2.973 -40.168 -16.290 1.00 25.59 206 THR B C 1
ATOM 4475 O O . THR B 1 206 ? -3.061 -40.378 -17.512 1.00 25.69 206 THR B O 1
ATOM 4479 N N . ASP B 1 207 ? -4.035 -39.891 -15.540 1.00 29.23 207 ASP B N 1
ATOM 4480 C CA . ASP B 1 207 ? -5.369 -39.814 -16.126 1.00 27.72 207 ASP B CA 1
ATOM 4481 C C . ASP B 1 207 ? -5.855 -38.378 -16.278 1.00 25.58 207 ASP B C 1
ATOM 4482 O O . ASP B 1 207 ? -7.050 -38.168 -16.508 1.00 31.02 207 ASP B O 1
ATOM 4487 N N . ILE B 1 208 ? -4.962 -37.391 -16.173 1.00 24.80 208 ILE B N 1
ATOM 4488 C CA . ILE B 1 208 ? -5.311 -35.980 -16.374 1.00 22.25 208 ILE B CA 1
ATOM 4489 C C . ILE B 1 208 ? -4.530 -35.466 -17.574 1.00 24.67 208 ILE B C 1
ATOM 4490 O O . ILE B 1 208 ? -3.361 -35.835 -17.743 1.00 23.42 208 ILE B O 1
ATOM 4495 N N . PRO B 1 209 ? -5.132 -34.657 -18.446 1.00 27.40 209 PRO B N 1
ATOM 4496 C CA . PRO B 1 209 ? -4.340 -33.922 -19.444 1.00 24.37 209 PRO B CA 1
ATOM 4497 C C . PRO B 1 209 ? -3.166 -33.222 -18.770 1.00 22.02 209 PRO B C 1
ATOM 4498 O O . PRO B 1 209 ? -3.343 -32.508 -17.784 1.00 20.20 209 PRO B O 1
ATOM 4502 N N . VAL B 1 210 ? -1.963 -33.393 -19.331 1.00 21.58 210 VAL B N 1
ATOM 4503 C CA . VAL B 1 210 ? -0.752 -33.010 -18.602 1.00 23.55 210 VAL B CA 1
ATOM 4504 C C . VAL B 1 210 ? -0.698 -31.504 -18.327 1.00 26.55 210 VAL B C 1
ATOM 4505 O O . VAL B 1 210 ? -0.212 -31.077 -17.269 1.00 24.34 210 VAL B O 1
ATOM 4509 N N . LEU B 1 211 ? -1.157 -30.664 -19.264 1.00 29.87 211 LEU B N 1
ATOM 4510 C CA . LEU B 1 211 ? -1.098 -29.224 -18.984 1.00 21.97 211 LEU B CA 1
ATOM 4511 C C . LEU B 1 211 ? -2.051 -28.849 -17.858 1.00 24.02 211 LEU B C 1
ATOM 4512 O O . LEU B 1 211 ? -1.719 -27.996 -17.025 1.00 24.26 211 LEU B O 1
ATOM 4517 N N . ILE B 1 212 ? -3.246 -29.462 -17.821 1.00 23.02 212 ILE B N 1
ATOM 4518 C CA . ILE B 1 212 ? -4.142 -29.294 -16.678 1.00 18.37 212 ILE B CA 1
ATOM 4519 C C . ILE B 1 212 ? -3.485 -29.829 -15.418 1.00 19.36 212 ILE B C 1
ATOM 4520 O O . ILE B 1 212 ? -3.570 -29.208 -14.347 1.00 17.80 212 ILE B O 1
ATOM 4525 N N . GLN B 1 213 ? -2.831 -30.996 -15.523 1.00 17.38 213 GLN B N 1
ATOM 4526 C CA . GLN B 1 213 ? -2.150 -31.575 -14.372 1.00 19.31 213 GLN B CA 1
ATOM 4527 C C . GLN B 1 213 ? -1.099 -30.614 -13.837 1.00 22.61 213 GLN B C 1
ATOM 4528 O O . GLN B 1 213 ? -1.105 -30.265 -12.650 1.00 24.08 213 GLN B O 1
ATOM 4534 N N . ALA B 1 214 ? -0.201 -30.156 -14.713 1.00 18.36 214 ALA B N 1
ATOM 4535 C CA . ALA B 1 214 ? 0.830 -29.209 -14.317 1.00 17.48 214 ALA B CA 1
ATOM 4536 C C . ALA B 1 214 ? 0.223 -27.944 -13.721 1.00 20.50 214 ALA B C 1
ATOM 4537 O O . ALA B 1 214 ? 0.670 -27.460 -12.673 1.00 18.74 214 ALA B O 1
ATOM 4539 N N . ALA B 1 215 ? -0.811 -27.405 -14.370 1.00 21.77 215 ALA B N 1
ATOM 4540 C CA . ALA B 1 215 ? -1.401 -26.150 -13.918 1.00 20.34 215 ALA B CA 1
ATOM 4541 C C . ALA B 1 215 ? -1.977 -26.292 -12.516 1.00 20.87 215 ALA B C 1
ATOM 4542 O O . ALA B 1 215 ? -1.752 -25.428 -11.657 1.00 20.83 215 ALA B O 1
ATOM 4544 N N . ILE B 1 216 ? -2.674 -27.401 -12.244 1.00 19.58 216 ILE B N 1
ATOM 4545 C CA . ILE B 1 216 ? -3.215 -27.604 -10.904 1.00 17.37 216 ILE B CA 1
ATOM 4546 C C . ILE B 1 216 ? -2.110 -27.983 -9.926 1.00 19.12 216 ILE B C 1
ATOM 4547 O O . ILE B 1 216 ? -2.111 -27.556 -8.770 1.00 22.22 216 ILE B O 1
ATOM 4552 N N . ALA B 1 217 ? -1.140 -28.776 -10.364 1.00 18.57 217 ALA B N 1
ATOM 4553 C CA . ALA B 1 217 ? -0.061 -29.136 -9.459 1.00 18.28 217 ALA B CA 1
ATOM 4554 C C . ALA B 1 217 ? 0.683 -27.894 -9.014 1.00 19.13 217 ALA B C 1
ATOM 4555 O O . ALA B 1 217 ? 1.036 -27.752 -7.838 1.00 16.36 217 ALA B O 1
ATOM 4557 N N . HIS B 1 218 ? 0.876 -26.948 -9.934 1.00 22.73 218 HIS B N 1
ATOM 4558 C CA . HIS B 1 218 ? 1.555 -25.718 -9.562 1.00 18.86 218 HIS B CA 1
ATOM 4559 C C . HIS B 1 218 ? 0.708 -24.918 -8.580 1.00 22.45 218 HIS B C 1
ATOM 4560 O O . HIS B 1 218 ? 1.179 -24.571 -7.488 1.00 24.62 218 HIS B O 1
ATOM 4567 N N . ALA B 1 219 ? -0.555 -24.654 -8.930 1.00 18.74 219 ALA B N 1
ATOM 4568 C CA . ALA B 1 219 ? -1.422 -23.864 -8.060 1.00 20.31 219 ALA B CA 1
ATOM 4569 C C . ALA B 1 219 ? -1.505 -24.465 -6.658 1.00 23.49 219 ALA B C 1
ATOM 4570 O O . ALA B 1 219 ? -1.401 -23.748 -5.649 1.00 23.13 219 ALA B O 1
ATOM 4572 N N . GLN B 1 220 ? -1.700 -25.784 -6.579 1.00 20.77 220 GLN B N 1
ATOM 4573 C CA . GLN B 1 220 ? -1.801 -26.445 -5.283 1.00 22.75 220 GLN B CA 1
ATOM 4574 C C . GLN B 1 220 ? -0.510 -26.289 -4.493 1.00 22.11 220 GLN B C 1
ATOM 4575 O O . GLN B 1 220 ? -0.534 -26.110 -3.269 1.00 25.87 220 GLN B O 1
ATOM 4581 N N . PHE B 1 221 ? 0.626 -26.381 -5.176 1.00 20.62 221 PHE B N 1
ATOM 4582 C CA . PHE B 1 221 ? 1.901 -26.148 -4.516 1.00 22.43 221 PHE B CA 1
ATOM 4583 C C . PHE B 1 221 ? 1.931 -24.764 -3.889 1.00 23.95 221 PHE B C 1
ATOM 4584 O O . PHE B 1 221 ? 2.330 -24.611 -2.729 1.00 24.52 221 PHE B O 1
ATOM 4592 N N . GLU B 1 222 ? 1.516 -23.737 -4.643 1.00 21.12 222 GLU B N 1
ATOM 4593 C CA . GLU B 1 222 ? 1.609 -22.388 -4.103 1.00 18.95 222 GLU B CA 1
ATOM 4594 C C . GLU B 1 222 ? 0.672 -22.199 -2.922 1.00 22.69 222 GLU B C 1
ATOM 4595 O O . GLU B 1 222 ? 1.004 -21.467 -1.976 1.00 23.75 222 GLU B O 1
ATOM 4601 N N . SER B 1 223 ? -0.472 -22.888 -2.944 1.00 21.91 223 SER B N 1
ATOM 4602 C CA . SER B 1 223 ? -1.438 -22.803 -1.861 1.00 21.65 223 SER B CA 1
ATOM 4603 C C . SER B 1 223 ? -0.919 -23.459 -0.585 1.00 23.93 223 SER B C 1
ATOM 4604 O O . SER B 1 223 ? -1.128 -22.936 0.518 1.00 23.29 223 SER B O 1
ATOM 4607 N N . ILE B 1 224 ? -0.279 -24.625 -0.697 1.00 21.88 224 ILE B N 1
ATOM 4608 C CA . ILE B 1 224 ? 0.344 -25.196 0.486 1.00 18.04 224 ILE B CA 1
ATOM 4609 C C . ILE B 1 224 ? 1.485 -24.300 0.933 1.00 22.24 224 ILE B C 1
ATOM 4610 O O . ILE B 1 224 ? 1.694 -24.082 2.133 1.00 25.47 224 ILE B O 1
ATOM 4615 N N . HIS B 1 225 ? 2.231 -23.763 -0.026 1.00 21.42 225 HIS B N 1
ATOM 4616 C CA . HIS B 1 225 ? 3.327 -22.844 0.234 1.00 18.91 225 HIS B CA 1
ATOM 4617 C C . HIS B 1 225 ? 4.248 -23.519 1.260 1.00 20.76 225 HIS B C 1
ATOM 4618 O O . HIS B 1 225 ? 4.478 -22.994 2.348 1.00 18.96 225 HIS B O 1
ATOM 4625 N N . PRO B 1 226 ? 4.781 -24.697 0.925 1.00 20.23 226 PRO B N 1
ATOM 4626 C CA . PRO B 1 226 ? 5.408 -25.540 1.957 1.00 23.32 226 PRO B CA 1
ATOM 4627 C C . PRO B 1 226 ? 6.648 -24.945 2.581 1.00 23.07 226 PRO B C 1
ATOM 4628 O O . PRO B 1 226 ? 7.018 -25.367 3.682 1.00 24.71 226 PRO B O 1
ATOM 4632 N N . PHE B 1 227 ? 7.308 -24.003 1.926 1.00 19.67 227 PHE B N 1
ATOM 4633 C CA . PHE B 1 227 ? 8.547 -23.438 2.430 1.00 22.04 227 PHE B CA 1
ATOM 4634 C C . PHE B 1 227 ? 8.335 -22.039 2.998 1.00 22.14 227 PHE B C 1
ATOM 4635 O O . PHE B 1 227 ? 7.391 -21.335 2.630 1.00 25.49 227 PHE B O 1
ATOM 4643 N N . THR B 1 228 ? 9.212 -21.646 3.925 1.00 25.73 228 THR B N 1
ATOM 4644 C CA . THR B 1 228 ? 9.284 -20.235 4.304 1.00 29.36 228 THR B CA 1
ATOM 4645 C C . THR B 1 228 ? 9.602 -19.359 3.100 1.00 28.41 228 THR B C 1
ATOM 4646 O O . THR B 1 228 ? 9.038 -18.272 2.953 1.00 34.38 228 THR B O 1
ATOM 4650 N N . ASP B 1 229 ? 10.537 -19.786 2.254 1.00 26.85 229 ASP B N 1
ATOM 4651 C CA . ASP B 1 229 ? 10.902 -19.009 1.080 1.00 29.46 229 ASP B CA 1
ATOM 4652 C C . ASP B 1 229 ? 11.229 -19.922 -0.091 1.00 32.18 229 ASP B C 1
ATOM 4653 O O . ASP B 1 229 ? 11.611 -21.086 0.077 1.00 34.60 229 ASP B O 1
ATOM 4658 N N . GLY B 1 230 ? 11.088 -19.352 -1.287 1.00 27.46 230 GLY B N 1
ATOM 4659 C CA . GLY B 1 230 ? 11.399 -20.018 -2.530 1.00 23.95 230 GLY B CA 1
ATOM 4660 C C . GLY B 1 230 ? 10.229 -20.696 -3.207 1.00 24.07 230 GLY B C 1
ATOM 4661 O O . GLY B 1 230 ? 10.432 -21.330 -4.256 1.00 21.13 230 GLY B O 1
ATOM 4662 N N . ASN B 1 231 ? 8.993 -20.507 -2.700 1.00 24.84 231 ASN B N 1
ATOM 4663 C CA . ASN B 1 231 ? 7.858 -21.305 -3.178 1.00 20.32 231 ASN B CA 1
ATOM 4664 C C . ASN B 1 231 ? 7.455 -20.946 -4.602 1.00 21.81 231 ASN B C 1
ATOM 4665 O O . ASN B 1 231 ? 6.978 -21.823 -5.335 1.00 17.71 231 ASN B O 1
ATOM 4670 N N . GLY B 1 232 ? 7.657 -19.689 -5.025 1.00 19.09 232 GLY B N 1
ATOM 4671 C CA . GLY B 1 232 ? 7.416 -19.357 -6.421 1.00 18.59 232 GLY B CA 1
ATOM 4672 C C . GLY B 1 232 ? 8.325 -20.128 -7.363 1.00 21.39 232 GLY B C 1
ATOM 4673 O O . GLY B 1 232 ? 7.854 -20.828 -8.270 1.00 17.44 232 GLY B O 1
ATOM 4674 N N . ARG B 1 233 ? 9.641 -20.073 -7.106 1.00 20.97 233 ARG B N 1
ATOM 4675 C CA . ARG B 1 233 ? 10.622 -20.611 -8.043 1.00 19.72 233 ARG B CA 1
ATOM 4676 C C . ARG B 1 233 ? 10.651 -22.130 -8.022 1.00 21.01 233 ARG B C 1
ATOM 4677 O O . ARG B 1 233 ? 10.829 -22.759 -9.074 1.00 17.74 233 ARG B O 1
ATOM 4685 N N . ILE B 1 234 ? 10.478 -22.741 -6.841 1.00 21.65 234 ILE B N 1
ATOM 4686 C CA . ILE B 1 234 ? 10.409 -24.203 -6.769 1.00 21.71 234 ILE B CA 1
ATOM 4687 C C . ILE B 1 234 ? 9.080 -24.707 -7.323 1.00 19.98 234 ILE B C 1
ATOM 4688 O O . ILE B 1 234 ? 9.034 -25.712 -8.039 1.00 19.68 234 ILE B O 1
ATOM 4693 N N . GLY B 1 235 ? 7.984 -24.007 -7.024 1.00 24.62 235 GLY B N 1
ATOM 4694 C CA . GLY B 1 235 ? 6.690 -24.380 -7.585 1.00 20.40 235 GLY B CA 1
ATOM 4695 C C . GLY B 1 235 ? 6.634 -24.263 -9.097 1.00 23.35 235 GLY B C 1
ATOM 4696 O O . GLY B 1 235 ? 5.923 -25.028 -9.765 1.00 22.87 235 GLY B O 1
ATOM 4697 N N . ARG B 1 236 ? 7.354 -23.293 -9.665 1.00 21.38 236 ARG B N 1
ATOM 4698 C CA . ARG B 1 236 ? 7.357 -23.213 -11.118 1.00 22.08 236 ARG B CA 1
ATOM 4699 C C . ARG B 1 236 ? 8.236 -24.303 -11.736 1.00 20.48 236 ARG B C 1
ATOM 4700 O O . ARG B 1 236 ? 7.879 -24.872 -12.774 1.00 24.12 236 ARG B O 1
ATOM 4708 N N . ALA B 1 237 ? 9.348 -24.659 -11.100 1.00 18.84 237 ALA B N 1
ATOM 4709 C CA . ALA B 1 237 ? 10.130 -25.779 -11.610 1.00 18.28 237 ALA B CA 1
ATOM 4710 C C . ALA B 1 237 ? 9.278 -27.035 -11.692 1.00 19.66 237 ALA B C 1
ATOM 4711 O O . ALA B 1 237 ? 9.419 -27.830 -12.625 1.00 19.73 237 ALA B O 1
ATOM 4713 N N . LEU B 1 238 ? 8.377 -27.218 -10.726 1.00 21.06 238 LEU B N 1
ATOM 4714 C CA . LEU B 1 238 ? 7.510 -28.389 -10.724 1.00 22.47 238 LEU B CA 1
ATOM 4715 C C . LEU B 1 238 ? 6.639 -28.441 -11.978 1.00 23.08 238 LEU B C 1
ATOM 4716 O O . LEU B 1 238 ? 6.216 -29.534 -12.387 1.00 20.29 238 LEU B O 1
ATOM 4721 N N . ILE B 1 239 ? 6.353 -27.283 -12.599 1.00 20.29 239 ILE B N 1
ATOM 4722 C CA . ILE B 1 239 ? 5.553 -27.289 -13.824 1.00 20.75 239 ILE B CA 1
ATOM 4723 C C . ILE B 1 239 ? 6.275 -28.074 -14.908 1.00 25.25 239 ILE B C 1
ATOM 4724 O O . ILE B 1 239 ? 5.729 -29.019 -15.495 1.00 28.21 239 ILE B O 1
ATOM 4729 N N . ASN B 1 240 ? 7.519 -27.675 -15.196 1.00 24.21 240 ASN B N 1
ATOM 4730 C CA . ASN B 1 240 ? 8.302 -28.328 -16.235 1.00 25.32 240 ASN B CA 1
ATOM 4731 C C . ASN B 1 240 ? 8.698 -29.740 -15.827 1.00 25.73 240 ASN B C 1
ATOM 4732 O O . ASN B 1 240 ? 9.043 -30.554 -16.696 1.00 30.07 240 ASN B O 1
ATOM 4737 N N . THR B 1 241 ? 8.670 -30.035 -14.526 1.00 20.17 241 THR B N 1
ATOM 4738 C CA . THR B 1 241 ? 8.845 -31.402 -14.057 1.00 23.84 241 THR B CA 1
ATOM 4739 C C . THR B 1 241 ? 7.629 -32.267 -14.398 1.00 25.70 241 THR B C 1
ATOM 4740 O O . THR B 1 241 ? 7.785 -33.424 -14.803 1.00 30.20 241 THR B O 1
ATOM 4744 N N . VAL B 1 242 ? 6.412 -31.727 -14.264 1.00 21.61 242 VAL B N 1
ATOM 4745 C CA . VAL B 1 242 ? 5.219 -32.486 -14.642 1.00 20.18 242 VAL B CA 1
ATOM 4746 C C . VAL B 1 242 ? 5.150 -32.702 -16.150 1.00 21.74 242 VAL B C 1
ATOM 4747 O O . VAL B 1 242 ? 4.762 -33.773 -16.609 1.00 25.74 242 VAL B O 1
ATOM 4751 N N . LEU B 1 243 ? 5.512 -31.704 -16.949 1.00 26.55 243 LEU B N 1
ATOM 4752 C CA . LEU B 1 243 ? 5.608 -31.936 -18.388 1.00 24.31 243 LEU B CA 1
ATOM 4753 C C . LEU B 1 243 ? 6.559 -33.095 -18.695 1.00 27.54 243 LEU B C 1
ATOM 4754 O O . LEU B 1 243 ? 6.261 -33.966 -19.521 1.00 27.58 243 LEU B O 1
ATOM 4759 N N . ARG B 1 244 ? 7.722 -33.111 -18.042 1.00 27.11 244 ARG B N 1
ATOM 4760 C CA . ARG B 1 244 ? 8.729 -34.132 -18.317 1.00 25.61 244 ARG B CA 1
ATOM 4761 C C . ARG B 1 244 ? 8.296 -35.485 -17.784 1.00 28.93 244 ARG B C 1
ATOM 4762 O O . ARG B 1 244 ? 8.581 -36.523 -18.396 1.00 27.14 244 ARG B O 1
ATOM 4770 N N . ARG B 1 245 ? 7.617 -35.494 -16.633 1.00 30.96 245 ARG B N 1
ATOM 4771 C CA . ARG B 1 245 ? 7.182 -36.759 -16.055 1.00 31.70 245 ARG B CA 1
ATOM 4772 C C . ARG B 1 245 ? 6.174 -37.446 -16.961 1.00 32.59 245 ARG B C 1
ATOM 4773 O O . ARG B 1 245 ? 6.186 -38.670 -17.099 1.00 31.14 245 ARG B O 1
ATOM 4781 N N . ARG B 1 246 ? 5.323 -36.665 -17.621 1.00 29.51 246 ARG B N 1
ATOM 4782 C CA . ARG B 1 246 ? 4.295 -37.203 -18.489 1.00 24.07 246 ARG B CA 1
ATOM 4783 C C . ARG B 1 246 ? 4.789 -37.442 -19.914 1.00 30.53 246 ARG B C 1
ATOM 4784 O O . ARG B 1 246 ? 4.001 -37.868 -20.772 1.00 26.17 246 ARG B O 1
ATOM 4792 N N . GLY B 1 247 ? 6.077 -37.216 -20.177 1.00 27.36 247 GLY B N 1
ATOM 4793 C CA . GLY B 1 247 ? 6.602 -37.297 -21.525 1.00 24.17 247 GLY B CA 1
ATOM 4794 C C . GLY B 1 247 ? 6.180 -36.206 -22.483 1.00 23.21 247 GLY B C 1
ATOM 4795 O O . GLY B 1 247 ? 6.505 -36.301 -23.670 1.00 25.31 247 GLY B O 1
ATOM 4796 N N . ALA B 1 248 ? 5.481 -35.165 -22.012 1.00 24.83 248 ALA B N 1
ATOM 4797 C CA . ALA B 1 248 ? 5.146 -34.036 -22.882 1.00 24.50 248 ALA B CA 1
ATOM 4798 C C . ALA B 1 248 ? 6.401 -33.353 -23.408 1.00 21.72 248 ALA B C 1
ATOM 4799 O O . ALA B 1 248 ? 6.405 -32.853 -24.533 1.00 24.04 248 ALA B O 1
ATOM 4801 N N . THR B 1 249 ? 7.461 -33.306 -22.609 1.00 25.94 249 THR B N 1
ATOM 4802 C CA . THR B 1 249 ? 8.805 -33.034 -23.100 1.00 29.41 249 THR B CA 1
ATOM 4803 C C . THR B 1 249 ? 9.718 -34.214 -22.785 1.00 30.56 249 THR B C 1
ATOM 4804 O O . THR B 1 249 ? 9.406 -35.068 -21.947 1.00 25.87 249 THR B O 1
ATOM 4808 N N . THR B 1 250 ? 10.854 -34.253 -23.490 1.00 33.63 250 THR B N 1
ATOM 4809 C CA . THR B 1 250 ? 11.893 -35.248 -23.266 1.00 29.73 250 THR B CA 1
ATOM 4810 C C . THR B 1 250 ? 13.284 -34.621 -23.241 1.00 30.68 250 THR B C 1
ATOM 4811 O O . THR B 1 250 ? 14.141 -35.018 -22.441 1.00 32.00 250 THR B O 1
ATOM 4815 N N . ARG B 1 251 ? 13.533 -33.662 -24.126 1.00 29.38 251 ARG B N 1
ATOM 4816 C CA . ARG B 1 251 ? 14.849 -33.055 -24.222 1.00 30.96 251 ARG B CA 1
ATOM 4817 C C . ARG B 1 251 ? 14.874 -31.595 -23.808 1.00 32.06 251 ARG B C 1
ATOM 4818 O O . ARG B 1 251 ? 15.967 -31.036 -23.653 1.00 38.33 251 ARG B O 1
ATOM 4826 N N . LEU B 1 252 ? 13.719 -30.959 -23.639 1.00 30.25 252 LEU B N 1
ATOM 4827 C CA . LEU B 1 252 ? 13.686 -29.517 -23.490 1.00 30.55 252 LEU B CA 1
ATOM 4828 C C . LEU B 1 252 ? 12.719 -29.070 -22.412 1.00 28.35 252 LEU B C 1
ATOM 4829 O O . LEU B 1 252 ? 11.778 -29.775 -22.033 1.00 27.10 252 LEU B O 1
ATOM 4834 N N . VAL B 1 253 ? 12.964 -27.862 -21.967 1.00 25.78 253 VAL B N 1
ATOM 4835 C CA . VAL B 1 253 ? 12.104 -27.130 -21.056 1.00 25.61 253 VAL B CA 1
ATOM 4836 C C . VAL B 1 253 ? 11.261 -26.176 -21.887 1.00 24.75 253 VAL B C 1
ATOM 4837 O O . VAL B 1 253 ? 11.711 -25.662 -22.923 1.00 26.96 253 VAL B O 1
ATOM 4841 N N . VAL B 1 254 ? 10.021 -25.958 -21.465 1.00 20.50 254 VAL B N 1
ATOM 4842 C CA . VAL B 1 254 ? 9.156 -24.939 -22.053 1.00 21.57 254 VAL B CA 1
ATOM 4843 C C . VAL B 1 254 ? 9.250 -23.707 -21.157 1.00 23.05 254 VAL B C 1
ATOM 4844 O O . VAL B 1 254 ? 8.935 -23.811 -19.962 1.00 22.87 254 VAL B O 1
ATOM 4848 N N . PRO B 1 255 ? 9.748 -22.543 -21.659 1.00 24.12 255 PRO B N 1
ATOM 4849 C CA . PRO B 1 255 ? 10.085 -21.417 -20.755 1.00 22.11 255 PRO B CA 1
ATOM 4850 C C . PRO B 1 255 ? 8.889 -20.521 -20.446 1.00 21.56 255 PRO B C 1
ATOM 4851 O O . PRO B 1 255 ? 8.933 -19.307 -20.641 1.00 23.43 255 PRO B O 1
ATOM 4855 N N . LEU B 1 256 ? 7.823 -21.122 -19.904 1.00 20.98 256 LEU B N 1
ATOM 4856 C CA . LEU B 1 256 ? 6.568 -20.398 -19.740 1.00 22.55 256 LEU B CA 1
ATOM 4857 C C . LEU B 1 256 ? 6.645 -19.285 -18.686 1.00 22.17 256 LEU B C 1
ATOM 4858 O O . LEU B 1 256 ? 5.766 -18.416 -18.664 1.00 24.84 256 LEU B O 1
ATOM 4863 N N . ALA B 1 257 ? 7.669 -19.275 -17.823 1.00 18.11 257 ALA B N 1
ATOM 4864 C CA . ALA B 1 257 ? 7.798 -18.181 -16.858 1.00 21.13 257 ALA B CA 1
ATOM 4865 C C . ALA B 1 257 ? 7.968 -16.821 -17.543 1.00 19.91 257 ALA B C 1
ATOM 4866 O O . ALA B 1 257 ? 7.608 -15.793 -16.964 1.00 17.18 257 ALA B O 1
ATOM 4868 N N . SER B 1 258 ? 8.508 -16.803 -18.774 1.00 23.26 258 SER B N 1
ATOM 4869 C CA . SER B 1 258 ? 8.633 -15.574 -19.560 1.00 23.28 258 SER B CA 1
ATOM 4870 C C . SER B 1 258 ? 7.279 -15.031 -19.970 1.00 26.23 258 SER B C 1
ATOM 4871 O O . SER B 1 258 ? 7.108 -13.816 -20.109 1.00 28.93 258 SER B O 1
ATOM 4874 N N . ALA B 1 259 ? 6.311 -15.904 -20.194 1.00 26.11 259 ALA B N 1
ATOM 4875 C CA . ALA B 1 259 ? 4.980 -15.395 -20.444 1.00 26.88 259 ALA B CA 1
ATOM 4876 C C . ALA B 1 259 ? 4.332 -14.942 -19.144 1.00 27.86 259 ALA B C 1
ATOM 4877 O O . ALA B 1 259 ? 3.694 -13.878 -19.101 1.00 27.97 259 ALA B O 1
ATOM 4879 N N . LEU B 1 260 ? 4.528 -15.724 -18.073 1.00 25.02 260 LEU B N 1
ATOM 4880 C CA . LEU B 1 260 ? 3.946 -15.399 -16.775 1.00 22.88 260 LEU B CA 1
ATOM 4881 C C . LEU B 1 260 ? 4.458 -14.057 -16.267 1.00 23.57 260 LEU B C 1
ATOM 4882 O O . LEU B 1 260 ? 3.673 -13.225 -15.799 1.00 24.03 260 LEU B O 1
ATOM 4887 N N . VAL B 1 261 ? 5.776 -13.821 -16.365 1.00 22.64 261 VAL B N 1
ATOM 4888 C CA . VAL B 1 261 ? 6.370 -12.583 -15.848 1.00 24.11 261 VAL B CA 1
ATOM 4889 C C . VAL B 1 261 ? 5.786 -11.349 -16.528 1.00 25.82 261 VAL B C 1
ATOM 4890 O O . VAL B 1 261 ? 5.778 -10.260 -15.939 1.00 27.19 261 VAL B O 1
ATOM 4894 N N . ALA B 1 262 ? 5.318 -11.483 -17.781 1.00 25.77 262 ALA B N 1
ATOM 4895 C CA . ALA B 1 262 ? 4.789 -10.342 -18.519 1.00 25.08 262 ALA B CA 1
ATOM 4896 C C . ALA B 1 262 ? 3.414 -9.930 -18.021 1.00 27.57 262 ALA B C 1
ATOM 4897 O O . ALA B 1 262 ? 2.984 -8.808 -18.276 1.00 27.83 262 ALA B O 1
ATOM 4899 N N . HIS B 1 263 ? 2.719 -10.812 -17.315 1.00 26.20 263 HIS B N 1
ATOM 4900 C CA . HIS B 1 263 ? 1.427 -10.532 -16.752 1.00 27.02 263 HIS B CA 1
ATOM 4901 C C . HIS B 1 263 ? 1.437 -11.123 -15.352 1.00 27.57 263 HIS B C 1
ATOM 4902 O O . HIS B 1 263 ? 0.769 -12.106 -15.036 1.00 29.08 263 HIS B O 1
ATOM 4909 N N . ARG B 1 264 ? 2.238 -10.501 -14.499 1.00 28.73 264 ARG B N 1
ATOM 4910 C CA . ARG B 1 264 ? 2.518 -11.050 -13.182 1.00 25.07 264 ARG B CA 1
ATOM 4911 C C . ARG B 1 264 ? 1.284 -11.039 -12.298 1.00 22.13 264 ARG B C 1
ATOM 4912 O O . ARG B 1 264 ? 0.979 -12.027 -11.627 1.00 24.96 264 ARG B O 1
ATOM 4920 N N . GLU B 1 265 ? 0.551 -9.939 -12.277 1.00 27.13 265 GLU B N 1
ATOM 4921 C CA . GLU B 1 265 ? -0.618 -9.922 -11.395 1.00 29.10 265 GLU B CA 1
ATOM 4922 C C . GLU B 1 265 ? -1.743 -10.839 -11.897 1.00 27.33 265 GLU B C 1
ATOM 4923 O O . GLU B 1 265 ? -2.539 -11.297 -11.074 1.00 31.02 265 GLU B O 1
ATOM 4929 N N . ARG B 1 266 ? -1.878 -11.109 -13.206 1.00 23.73 266 ARG B N 1
ATOM 4930 C CA . ARG B 1 266 ? -2.915 -12.068 -13.581 1.00 26.75 266 ARG B CA 1
ATOM 4931 C C . ARG B 1 266 ? -2.497 -13.492 -13.244 1.00 26.47 266 ARG B C 1
ATOM 4932 O O . ARG B 1 266 ? -3.333 -14.347 -12.941 1.00 22.66 266 ARG B O 1
ATOM 4940 N N . TYR B 1 267 ? -1.203 -13.770 -13.345 1.00 28.97 267 TYR B N 1
ATOM 4941 C CA . TYR B 1 267 ? -0.713 -15.056 -12.901 1.00 22.06 267 TYR B CA 1
ATOM 4942 C C . TYR B 1 267 ? -1.052 -15.246 -11.427 1.00 21.68 267 TYR B C 1
ATOM 4943 O O . TYR B 1 267 ? -1.721 -16.215 -11.057 1.00 22.70 267 TYR B O 1
ATOM 4952 N N . PHE B 1 268 ? -0.672 -14.281 -10.583 1.00 21.81 268 PHE B N 1
ATOM 4953 C CA . PHE B 1 268 ? -1.067 -14.330 -9.177 1.00 23.40 268 PHE B CA 1
ATOM 4954 C C . PHE B 1 268 ? -2.578 -14.430 -9.032 1.00 25.15 268 PHE B C 1
ATOM 4955 O O . PHE B 1 268 ? -3.079 -15.264 -8.266 1.00 23.35 268 PHE B O 1
ATOM 4963 N N . GLY B 1 269 ? -3.320 -13.642 -9.826 1.00 24.52 269 GLY B N 1
ATOM 4964 C CA . GLY B 1 269 ? -4.775 -13.666 -9.741 1.00 21.48 269 GLY B CA 1
ATOM 4965 C C . GLY B 1 269 ? -5.356 -15.049 -9.991 1.00 24.92 269 GLY B C 1
ATOM 4966 O O . GLY B 1 269 ? -6.338 -15.452 -9.351 1.00 23.03 269 GLY B O 1
ATOM 4967 N N . ALA B 1 270 ? -4.776 -15.779 -10.949 1.00 19.96 270 ALA B N 1
ATOM 4968 C CA . ALA B 1 270 ? -5.190 -17.145 -11.223 1.00 22.64 270 ALA B CA 1
ATOM 4969 C C . ALA B 1 270 ? -4.926 -18.067 -10.034 1.00 26.11 270 ALA B C 1
ATOM 4970 O O . ALA B 1 270 ? -5.585 -19.106 -9.909 1.00 22.42 270 ALA B O 1
ATOM 4972 N N . LEU B 1 271 ? -3.961 -17.718 -9.171 1.00 24.90 271 LEU B N 1
ATOM 4973 C CA . LEU B 1 271 ? -3.745 -18.493 -7.955 1.00 22.93 271 LEU B CA 1
ATOM 4974 C C . LEU B 1 271 ? -4.876 -18.236 -6.968 1.00 27.10 271 LEU B C 1
ATOM 4975 O O . LEU B 1 271 ? -5.437 -19.178 -6.394 1.00 23.88 271 LEU B O 1
ATOM 4980 N N . ASN B 1 272 ? -5.249 -16.956 -6.804 1.00 26.49 272 ASN B N 1
ATOM 4981 C CA . ASN B 1 272 ? -6.379 -16.573 -5.956 1.00 24.55 272 ASN B CA 1
ATOM 4982 C C . ASN B 1 272 ? -7.671 -17.208 -6.449 1.00 24.16 272 ASN B C 1
ATOM 4983 O O . ASN B 1 272 ? -8.474 -17.716 -5.656 1.00 20.59 272 ASN B O 1
ATOM 4988 N N . THR B 1 273 ? -7.882 -17.186 -7.763 1.00 25.13 273 THR B N 1
ATOM 4989 C CA . THR B 1 273 ? -9.090 -17.754 -8.339 1.00 21.02 273 THR B CA 1
ATOM 4990 C C . THR B 1 273 ? -9.121 -19.279 -8.194 1.00 23.76 273 THR B C 1
ATOM 4991 O O . THR B 1 273 ? -10.193 -19.852 -7.960 1.00 22.99 273 THR B O 1
ATOM 4995 N N . TYR B 1 274 ? -7.968 -19.955 -8.340 1.00 22.58 274 TYR B N 1
ATOM 4996 C CA . TYR B 1 274 ? -7.882 -21.389 -8.035 1.00 22.73 274 TYR B CA 1
ATOM 4997 C C . TYR B 1 274 ? -8.389 -21.700 -6.631 1.00 24.02 274 TYR B C 1
ATOM 4998 O O . TYR B 1 274 ? -9.241 -22.576 -6.441 1.00 22.65 274 TYR B O 1
ATOM 5007 N N . ARG B 1 275 ? -7.880 -20.969 -5.637 1.00 24.91 275 ARG B N 1
ATOM 5008 C CA . ARG B 1 275 ? -8.289 -21.162 -4.252 1.00 22.76 275 ARG B CA 1
ATOM 5009 C C . ARG B 1 275 ? -9.777 -20.925 -4.065 1.00 25.10 275 ARG B C 1
ATOM 5010 O O . ARG B 1 275 ? -10.376 -21.463 -3.127 1.00 26.01 275 ARG B O 1
ATOM 5018 N N . ALA B 1 276 ? -10.384 -20.101 -4.918 1.00 24.19 276 ALA B N 1
ATOM 5019 C CA . ALA B 1 276 ? -11.827 -19.901 -4.902 1.00 25.72 276 ALA B CA 1
ATOM 5020 C C . ALA B 1 276 ? -12.590 -21.001 -5.632 1.00 29.36 276 ALA B C 1
ATOM 5021 O O . ALA B 1 276 ? -13.815 -20.923 -5.723 1.00 30.86 276 ALA B O 1
ATOM 5023 N N . GLY B 1 277 ? -11.909 -21.995 -6.187 1.00 27.11 277 GLY B N 1
ATOM 5024 C CA . GLY B 1 277 ? -12.594 -23.098 -6.815 1.00 26.85 277 GLY B CA 1
ATOM 5025 C C . GLY B 1 277 ? -12.913 -22.897 -8.272 1.00 28.63 277 GLY B C 1
ATOM 5026 O O . GLY B 1 277 ? -13.761 -23.619 -8.810 1.00 34.75 277 GLY B O 1
ATOM 5027 N N . ASP B 1 278 ? -12.264 -21.944 -8.934 1.00 26.98 278 ASP B N 1
ATOM 5028 C CA . ASP B 1 278 ? -12.417 -21.734 -10.364 1.00 26.81 278 ASP B CA 1
ATOM 5029 C C . ASP B 1 278 ? -11.090 -22.045 -11.039 1.00 28.77 278 ASP B C 1
ATOM 5030 O O . ASP B 1 278 ? -10.078 -21.399 -10.746 1.00 26.92 278 ASP B O 1
ATOM 5035 N N . LEU B 1 279 ? -11.107 -23.018 -11.952 1.00 31.27 279 LEU B N 1
ATOM 5036 C CA . LEU B 1 279 ? -9.934 -23.479 -12.685 1.00 26.95 279 LEU B CA 1
ATOM 5037 C C . LEU B 1 279 ? -9.679 -22.696 -13.962 1.00 25.74 279 LEU B C 1
ATOM 5038 O O . LEU B 1 279 ? -8.591 -22.808 -14.540 1.00 21.57 279 LEU B O 1
ATOM 5043 N N . ARG B 1 280 ? -10.661 -21.918 -14.410 1.00 26.74 280 ARG B N 1
ATOM 5044 C CA . ARG B 1 280 ? -10.620 -21.375 -15.766 1.00 28.98 280 ARG B CA 1
ATOM 5045 C C . ARG B 1 280 ? -9.515 -20.341 -15.973 1.00 27.95 280 ARG B C 1
ATOM 5046 O O . ARG B 1 280 ? -8.810 -20.418 -16.998 1.00 27.21 280 ARG B O 1
ATOM 5054 N N . PRO B 1 281 ? -9.314 -19.354 -15.099 1.00 25.27 281 PRO B N 1
ATOM 5055 C CA . PRO B 1 281 ? -8.188 -18.437 -15.353 1.00 27.35 281 PRO B CA 1
ATOM 5056 C C . PRO B 1 281 ? -6.838 -19.130 -15.234 1.00 27.23 281 PRO B C 1
ATOM 5057 O O . PRO B 1 281 ? -5.927 -18.854 -16.026 1.00 29.92 281 PRO B O 1
ATOM 5061 N N . LEU B 1 282 ? -6.681 -20.036 -14.270 1.00 25.20 282 LEU B N 1
ATOM 5062 C CA . LEU B 1 282 ? -5.430 -20.775 -14.144 1.00 24.31 282 LEU B CA 1
ATOM 5063 C C . LEU B 1 282 ? -5.135 -21.581 -15.405 1.00 29.01 282 LEU B C 1
ATOM 5064 O O . LEU B 1 282 ? -4.021 -21.540 -15.942 1.00 28.43 282 LEU B O 1
ATOM 5069 N N . ILE B 1 283 ? -6.124 -22.323 -15.901 1.00 27.44 283 ILE B N 1
ATOM 5070 C CA . ILE B 1 283 ? -5.836 -23.220 -17.012 1.00 24.60 283 ILE B CA 1
ATOM 5071 C C . ILE B 1 283 ? -5.628 -22.437 -18.297 1.00 25.89 283 ILE B C 1
ATOM 5072 O O . ILE B 1 283 ? -4.706 -22.723 -19.064 1.00 23.69 283 ILE B O 1
ATOM 5077 N N . VAL B 1 284 ? -6.431 -21.389 -18.518 1.00 32.94 284 VAL B N 1
ATOM 5078 C CA . VAL B 1 284 ? -6.264 -20.566 -19.716 1.00 28.75 284 VAL B CA 1
ATOM 5079 C C . VAL B 1 284 ? -4.892 -19.900 -19.724 1.00 27.88 284 VAL B C 1
ATOM 5080 O O . VAL B 1 284 ? -4.220 -19.835 -20.771 1.00 24.40 284 VAL B O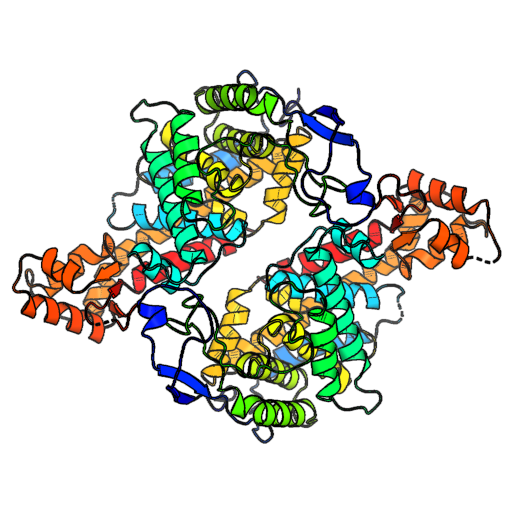 1
ATOM 5084 N N . THR B 1 285 ? -4.455 -19.400 -18.552 1.00 24.45 285 THR B N 1
ATOM 5085 C CA . THR B 1 285 ? -3.141 -18.764 -18.430 1.00 29.33 285 THR B CA 1
ATOM 5086 C C . THR B 1 285 ? -2.017 -19.739 -18.769 1.00 26.49 285 THR B C 1
ATOM 5087 O O . THR B 1 285 ? -1.057 -19.381 -19.472 1.00 26.00 285 THR B O 1
ATOM 5091 N N . PHE B 1 286 ? -2.120 -20.971 -18.270 1.00 23.61 286 PHE B N 1
ATOM 5092 C CA . PHE B 1 286 ? -1.117 -21.985 -18.565 1.00 21.89 286 PHE B CA 1
ATOM 5093 C C . PHE B 1 286 ? -1.153 -22.373 -20.035 1.00 21.44 286 PHE B C 1
ATOM 5094 O O . PHE B 1 286 ? -0.106 -22.594 -20.652 1.00 22.82 286 PHE B O 1
ATOM 5102 N N . ALA B 1 287 ? -2.347 -22.453 -20.618 1.00 23.56 287 ALA B N 1
ATOM 5103 C CA . ALA B 1 287 ? -2.448 -22.818 -22.026 1.00 23.05 287 ALA B CA 1
ATOM 5104 C C . ALA B 1 287 ? -1.871 -21.729 -22.927 1.00 25.92 287 ALA B C 1
ATOM 5105 O O . ALA B 1 287 ? -1.190 -22.033 -23.913 1.00 26.25 287 ALA B O 1
ATOM 5107 N N . ASN B 1 288 ? -2.155 -20.453 -22.625 1.00 31.99 288 ASN B N 1
ATOM 5108 C CA . ASN B 1 288 ? -1.599 -19.353 -23.418 1.00 28.71 288 ASN B CA 1
ATOM 5109 C C . ASN B 1 288 ? -0.097 -19.204 -23.199 1.00 24.71 288 ASN B C 1
ATOM 5110 O O . ASN B 1 288 ? 0.654 -18.981 -24.153 1.00 27.88 288 ASN B O 1
ATOM 5115 N N . SER B 1 289 ? 0.361 -19.331 -21.953 1.00 23.79 289 SER B N 1
ATOM 5116 C CA . SER B 1 289 ? 1.789 -19.192 -21.661 1.00 24.74 289 SER B CA 1
ATOM 5117 C C . SER B 1 289 ? 2.634 -20.289 -22.316 1.00 24.99 289 SER B C 1
ATOM 5118 O O . SER B 1 289 ? 3.686 -20.007 -22.906 1.00 25.10 289 SER B O 1
ATOM 5121 N N . SER B 1 290 ? 2.215 -21.553 -22.184 1.00 23.90 290 SER B N 1
ATOM 5122 C CA . SER B 1 290 ? 2.979 -22.655 -22.771 1.00 23.52 290 SER B CA 1
ATOM 5123 C C . SER B 1 290 ? 3.013 -22.556 -24.288 1.00 23.27 290 SER B C 1
ATOM 5124 O O . SER B 1 290 ? 4.043 -22.841 -24.914 1.00 22.91 290 SER B O 1
ATOM 5127 N N . ARG B 1 291 ? 1.886 -22.180 -24.895 1.00 20.12 291 ARG B N 1
ATOM 5128 C CA . ARG B 1 291 ? 1.825 -22.128 -26.343 1.00 19.49 291 ARG B CA 1
ATOM 5129 C C . ARG B 1 291 ? 2.734 -21.039 -26.870 1.00 24.96 291 ARG B C 1
ATOM 5130 O O . ARG B 1 291 ? 3.506 -21.272 -27.811 1.00 20.40 291 ARG B O 1
ATOM 5138 N N . THR B 1 292 ? 2.682 -19.855 -26.245 1.00 20.46 292 THR B N 1
ATOM 5139 C CA . THR B 1 292 ? 3.529 -18.752 -26.670 1.00 21.68 292 THR B CA 1
ATOM 5140 C C . THR B 1 292 ? 5.005 -19.033 -26.377 1.00 24.93 292 THR B C 1
ATOM 5141 O O . THR B 1 292 ? 5.878 -18.705 -27.196 1.00 23.33 292 THR B O 1
ATOM 5145 N N . ALA B 1 293 ? 5.309 -19.628 -25.218 1.00 20.24 293 ALA B N 1
ATOM 5146 C CA . ALA B 1 293 ? 6.707 -19.925 -24.905 1.00 24.40 293 ALA B CA 1
ATOM 5147 C C . ALA B 1 293 ? 7.282 -20.932 -25.892 1.00 24.35 293 ALA B C 1
ATOM 5148 O O . ALA B 1 293 ? 8.444 -20.814 -26.303 1.00 28.11 293 ALA B O 1
ATOM 5150 N N . ALA B 1 294 ? 6.483 -21.935 -26.272 1.00 22.46 294 ALA B N 1
ATOM 5151 C CA . ALA B 1 294 ? 6.933 -22.958 -27.214 1.00 22.13 294 ALA B CA 1
ATOM 5152 C C . ALA B 1 294 ? 7.010 -22.399 -28.635 1.00 23.28 294 ALA B C 1
ATOM 5153 O O . ALA B 1 294 ? 7.929 -22.724 -29.390 1.00 24.27 294 ALA B O 1
ATOM 5155 N N . ALA B 1 295 ? 6.042 -21.573 -29.023 1.00 24.72 295 ALA B N 1
ATOM 5156 C CA . ALA B 1 295 ? 6.105 -20.927 -30.325 1.00 20.84 295 ALA B CA 1
ATOM 5157 C C . ALA B 1 295 ? 7.403 -20.148 -30.479 1.00 25.49 295 ALA B C 1
ATOM 5158 O O . ALA B 1 295 ? 8.168 -20.379 -31.424 1.00 27.42 295 ALA B O 1
ATOM 5160 N N . GLU B 1 296 ? 7.701 -19.252 -29.527 1.00 24.39 296 GLU B N 1
ATOM 5161 C CA . GLU B 1 296 ? 8.902 -18.433 -29.674 1.00 24.74 296 GLU B CA 1
ATOM 5162 C C . GLU B 1 296 ? 10.166 -19.251 -29.500 1.00 23.95 296 GLU B C 1
ATOM 5163 O O . GLU B 1 296 ? 11.177 -18.950 -30.144 1.00 24.39 296 GLU B O 1
ATOM 5169 N N . SER B 1 297 ? 10.137 -20.281 -28.645 1.00 23.39 297 SER B N 1
ATOM 5170 C CA . SER B 1 297 ? 11.315 -21.138 -28.509 1.00 23.67 297 SER B CA 1
ATOM 5171 C C . SER B 1 297 ? 11.650 -21.838 -29.816 1.00 25.29 297 SER B C 1
ATOM 5172 O O . SER B 1 297 ? 12.827 -22.045 -30.121 1.00 24.83 297 SER B O 1
ATOM 5175 N N . ARG B 1 298 ? 10.636 -22.198 -30.611 1.00 28.84 298 ARG B N 1
ATOM 5176 C CA . ARG B 1 298 ? 10.910 -22.820 -31.909 1.00 30.18 298 ARG B CA 1
ATOM 5177 C C . ARG B 1 298 ? 11.658 -21.855 -32.824 1.00 27.54 298 ARG B C 1
ATOM 5178 O O . ARG B 1 298 ? 12.595 -22.246 -33.530 1.00 31.76 298 ARG B O 1
ATOM 5186 N N . ILE B 1 299 ? 11.245 -20.593 -32.827 1.00 27.77 299 ILE B N 1
ATOM 5187 C CA . ILE B 1 299 ? 11.966 -19.567 -33.564 1.00 31.03 299 ILE B CA 1
ATOM 5188 C C . ILE B 1 299 ? 13.383 -19.414 -33.018 1.00 33.24 299 ILE B C 1
ATOM 5189 O O . ILE B 1 299 ? 14.350 -19.264 -33.783 1.00 30.37 299 ILE B O 1
ATOM 5194 N N . THR B 1 300 ? 13.537 -19.467 -31.692 1.00 29.02 300 THR B N 1
ATOM 5195 C CA . THR B 1 300 ? 14.886 -19.434 -31.132 1.00 30.62 300 THR B CA 1
ATOM 5196 C C . THR B 1 300 ? 15.728 -20.596 -31.651 1.00 30.31 300 THR B C 1
ATOM 5197 O O . THR B 1 300 ? 16.930 -20.437 -31.888 1.00 29.65 300 THR B O 1
ATOM 5201 N N . ALA B 1 301 ? 15.110 -21.751 -31.897 1.00 30.80 301 ALA B N 1
ATOM 5202 C CA . ALA B 1 301 ? 15.864 -22.855 -32.476 1.00 33.18 301 ALA B CA 1
ATOM 5203 C C . ALA B 1 301 ? 16.329 -22.514 -33.885 1.00 38.82 301 ALA B C 1
ATOM 5204 O O . ALA B 1 301 ? 17.479 -22.788 -34.254 1.00 39.09 301 ALA B O 1
ATOM 5206 N N . GLU B 1 302 ? 15.453 -21.900 -34.682 1.00 38.18 302 GLU B N 1
ATOM 5207 C CA . GLU B 1 302 ? 15.864 -21.473 -36.013 1.00 38.54 302 GLU B CA 1
ATOM 5208 C C . GLU B 1 302 ? 17.005 -20.468 -35.931 1.00 37.39 302 GLU B C 1
ATOM 5209 O O . GLU B 1 302 ? 17.968 -20.553 -36.695 1.00 39.35 302 GLU B O 1
ATOM 5215 N N . ARG B 1 303 ? 16.904 -19.492 -35.026 1.00 39.66 303 ARG B N 1
ATOM 5216 C CA . ARG B 1 303 ? 17.942 -18.471 -34.933 1.00 33.83 303 ARG B CA 1
ATOM 5217 C C . ARG B 1 303 ? 19.262 -19.060 -34.438 1.00 36.60 303 ARG B C 1
ATOM 5218 O O . ARG B 1 303 ? 20.326 -18.701 -34.949 1.00 38.74 303 ARG B O 1
ATOM 5226 N N . LEU B 1 304 ? 19.215 -19.983 -33.466 1.00 38.87 304 LEU B N 1
ATOM 5227 C CA . LEU B 1 304 ? 20.430 -20.663 -33.008 1.00 34.71 304 LEU B CA 1
ATOM 5228 C C . LEU B 1 304 ? 21.145 -21.377 -34.144 1.00 39.08 304 LEU B C 1
ATOM 5229 O O . LEU B 1 304 ? 22.381 -21.366 -34.213 1.00 43.90 304 LEU B O 1
ATOM 5234 N N . ALA B 1 305 ? 20.393 -22.006 -35.047 1.00 43.00 305 ALA B N 1
ATOM 5235 C CA . ALA B 1 305 ? 21.038 -22.700 -36.157 1.00 45.75 305 ALA B CA 1
ATOM 5236 C C . ALA B 1 305 ? 21.690 -21.719 -37.125 1.00 46.11 305 ALA B C 1
ATOM 5237 O O . ALA B 1 305 ? 22.705 -22.052 -37.743 1.00 50.46 305 ALA B O 1
ATOM 5239 N N . GLU B 1 306 ? 21.131 -20.512 -37.271 1.00 39.80 306 GLU B N 1
ATOM 5240 C CA . GLU B 1 306 ? 21.706 -19.530 -38.183 1.00 43.36 306 GLU B CA 1
ATOM 5241 C C . GLU B 1 306 ? 23.028 -18.952 -37.700 1.00 47.12 306 GLU B C 1
ATOM 5242 O O . GLU B 1 306 ? 23.693 -18.264 -38.479 1.00 50.11 306 GLU B O 1
ATOM 5248 N N . ILE B 1 307 ? 23.411 -19.172 -36.448 1.00 44.21 307 ILE B N 1
ATOM 5249 C CA . ILE B 1 307 ? 24.492 -18.384 -35.857 1.00 47.86 307 ILE B CA 1
ATOM 5250 C C . ILE B 1 307 ? 25.871 -18.790 -36.386 1.00 51.22 307 ILE B C 1
ATOM 5251 O O . ILE B 1 307 ? 26.654 -17.899 -36.747 1.00 54.02 307 ILE B O 1
ATOM 5256 N N . PRO B 1 308 ? 26.230 -20.082 -36.477 1.00 47.22 308 PRO B N 1
ATOM 5257 C CA . PRO B 1 308 ? 27.574 -20.406 -37.009 1.00 48.78 308 PRO B CA 1
ATOM 5258 C C . PRO B 1 308 ? 27.855 -19.786 -38.370 1.00 50.71 308 PRO B C 1
ATOM 5259 O O . PRO B 1 308 ? 28.976 -19.321 -38.614 1.00 55.20 308 PRO B O 1
ATOM 5263 N N . VAL B 1 309 ? 26.862 -19.779 -39.264 1.00 54.67 309 VAL B N 1
ATOM 5264 C CA . VAL B 1 309 ? 26.997 -19.097 -40.551 1.00 50.17 309 VAL B CA 1
ATOM 5265 C C . VAL B 1 309 ? 27.337 -17.631 -40.347 1.00 48.66 309 VAL B C 1
ATOM 5266 O O . VAL B 1 309 ? 28.254 -17.093 -40.979 1.00 52.06 309 VAL B O 1
ATOM 5270 N N . GLU B 1 310 ? 26.612 -16.963 -39.455 1.00 47.03 310 GLU B N 1
ATOM 5271 C CA . GLU B 1 310 ? 26.938 -15.576 -39.149 1.00 53.59 310 GLU B CA 1
ATOM 5272 C C . GLU B 1 310 ? 28.341 -15.451 -38.566 1.00 55.92 310 GLU B C 1
ATOM 5273 O O . GLU B 1 310 ? 29.076 -14.512 -38.899 1.00 53.56 310 GLU B O 1
ATOM 5279 N N . TRP B 1 311 ? 28.726 -16.384 -37.684 1.00 48.21 311 TRP B N 1
ATOM 5280 C CA . TRP B 1 311 ? 30.036 -16.303 -37.043 1.00 53.38 311 TRP B CA 1
ATOM 5281 C C . TRP B 1 311 ? 31.147 -16.313 -38.080 1.00 53.85 311 TRP B C 1
ATOM 5282 O O . TRP B 1 311 ? 32.095 -15.527 -37.990 1.00 58.41 311 TRP B O 1
ATOM 5293 N N . ARG B 1 312 ? 31.033 -17.172 -39.090 1.00 54.13 312 ARG B N 1
ATOM 5294 C CA . ARG B 1 312 ? 32.123 -17.306 -40.036 1.00 53.70 312 ARG B CA 1
ATOM 5295 C C . ARG B 1 312 ? 32.085 -16.244 -41.121 1.00 54.97 312 ARG B C 1
ATOM 5296 O O . ARG B 1 312 ? 33.128 -15.943 -41.708 1.00 54.80 312 ARG B O 1
ATOM 5304 N N . ASN B 1 313 ? 30.931 -15.625 -41.362 1.00 52.30 313 ASN B N 1
ATOM 5305 C CA . ASN B 1 313 ? 30.936 -14.371 -42.102 1.00 54.37 313 ASN B CA 1
ATOM 5306 C C . ASN B 1 313 ? 31.814 -13.331 -41.412 1.00 62.57 313 ASN B C 1
ATOM 5307 O O . ASN B 1 313 ? 32.596 -12.633 -42.069 1.00 69.42 313 ASN B O 1
ATOM 5312 N N . MET B 1 314 ? 31.718 -13.225 -40.086 1.00 56.19 314 MET B N 1
ATOM 5313 C CA . MET B 1 314 ? 32.458 -12.182 -39.390 1.00 53.49 314 MET B CA 1
ATOM 5314 C C . MET B 1 314 ? 33.957 -12.452 -39.388 1.00 62.30 314 MET B C 1
ATOM 5315 O O . MET B 1 314 ? 34.761 -11.531 -39.596 1.00 63.75 314 MET B O 1
ATOM 5320 N N . VAL B 1 315 ? 34.363 -13.702 -39.142 1.00 61.40 315 VAL B N 1
ATOM 5321 C CA . VAL B 1 315 ? 35.782 -14.005 -38.930 1.00 61.33 315 VAL B CA 1
ATOM 5322 C C . VAL B 1 315 ? 36.573 -14.065 -40.225 1.00 69.59 315 VAL B C 1
ATOM 5323 O O . VAL B 1 315 ? 37.796 -14.253 -40.177 1.00 71.75 315 VAL B O 1
ATOM 5327 N N . GLY B 1 316 ? 35.895 -13.927 -41.356 1.00 70.48 316 GLY B N 1
ATOM 5328 C CA . GLY B 1 316 ? 36.588 -14.028 -42.650 1.00 68.93 316 GLY B CA 1
ATOM 5329 C C . GLY B 1 316 ? 36.798 -15.483 -42.997 1.00 77.75 316 GLY B C 1
ATOM 5330 O O . GLY B 1 316 ? 36.081 -16.304 -42.474 1.00 79.17 316 GLY B O 1
ATOM 5331 N N . PRO B 1 317 ? 37.757 -15.881 -43.849 1.00 81.14 317 PRO B N 1
ATOM 5332 C CA . PRO B 1 317 ? 37.863 -17.288 -44.171 1.00 77.54 317 PRO B CA 1
ATOM 5333 C C . PRO B 1 317 ? 38.138 -18.328 -43.083 1.00 78.55 317 PRO B C 1
ATOM 5334 O O . PRO B 1 317 ? 37.252 -19.081 -42.856 1.00 82.65 317 PRO B O 1
ATOM 5338 N N . ILE B 1 318 ? 39.225 -18.270 -42.316 1.00 77.48 318 ILE B N 1
ATOM 5339 C CA . ILE B 1 318 ? 39.347 -19.092 -41.058 1.00 81.60 318 ILE B CA 1
ATOM 5340 C C . ILE B 1 318 ? 38.707 -20.479 -41.180 1.00 79.09 318 ILE B C 1
ATOM 5341 O O . ILE B 1 318 ? 37.890 -20.820 -40.300 1.00 72.65 318 ILE B O 1
ATOM 5343 N N . ARG B 1 319 ? 38.949 -21.230 -42.228 1.00 73.06 319 ARG B N 1
ATOM 5344 C CA . ARG B 1 319 ? 38.233 -22.499 -42.311 1.00 80.08 319 ARG B CA 1
ATOM 5345 C C . ARG B 1 319 ? 39.379 -23.511 -42.374 1.00 86.47 319 ARG B C 1
ATOM 5346 O O . ARG B 1 319 ? 39.217 -24.582 -42.969 1.00 90.76 319 ARG B O 1
ATOM 5350 N N . ARG B 1 320 ? 40.527 -23.216 -41.760 1.00 75.88 320 ARG B N 1
ATOM 5351 C CA . ARG B 1 320 ? 41.489 -24.286 -41.532 1.00 74.26 320 ARG B CA 1
ATOM 5352 C C . ARG B 1 320 ? 40.922 -25.258 -40.485 1.00 75.46 320 ARG B C 1
ATOM 5353 O O . ARG B 1 320 ? 39.782 -25.126 -40.041 1.00 77.86 320 ARG B O 1
ATOM 5355 N N . HIS B 1 321 ? 41.697 -26.268 -40.084 1.00 79.93 321 HIS B N 1
ATOM 5356 C CA . HIS B 1 321 ? 41.342 -27.024 -38.880 1.00 75.38 321 HIS B CA 1
ATOM 5357 C C . HIS B 1 321 ? 41.940 -26.428 -37.611 1.00 72.05 321 HIS B C 1
ATOM 5358 O O . HIS B 1 321 ? 41.889 -27.073 -36.556 1.00 70.19 321 HIS B O 1
ATOM 5365 N N . SER B 1 322 ? 42.443 -25.196 -37.678 1.00 71.71 322 SER B N 1
ATOM 5366 C CA . SER B 1 322 ? 43.078 -24.563 -36.538 1.00 69.39 322 SER B CA 1
ATOM 5367 C C . SER B 1 322 ? 42.071 -24.363 -35.418 1.00 72.87 322 SER B C 1
ATOM 5368 O O . SER B 1 322 ? 40.865 -24.597 -35.571 1.00 72.08 322 SER B O 1
ATOM 5370 N N . ALA B 1 323 ? 42.592 -23.906 -34.277 1.00 70.40 323 ALA B N 1
ATOM 5371 C CA . ALA B 1 323 ? 41.745 -23.683 -33.114 1.00 68.90 323 ALA B CA 1
ATOM 5372 C C . ALA B 1 323 ? 40.499 -22.902 -33.499 1.00 67.83 323 ALA B C 1
ATOM 5373 O O . ALA B 1 323 ? 39.379 -23.291 -33.144 1.00 64.44 323 ALA B O 1
ATOM 5375 N N . THR B 1 324 ? 40.676 -21.832 -34.286 1.00 61.83 324 THR B N 1
ATOM 5376 C CA . THR B 1 324 ? 39.555 -21.007 -34.734 1.00 58.62 324 THR B CA 1
ATOM 5377 C C . THR B 1 324 ? 38.400 -21.845 -35.269 1.00 64.98 324 THR B C 1
ATOM 5378 O O . THR B 1 324 ? 37.229 -21.504 -35.056 1.00 58.84 324 THR B O 1
ATOM 5382 N N . ASP B 1 325 ? 38.706 -22.948 -35.962 1.00 67.26 325 ASP B N 1
ATOM 5383 C CA . ASP B 1 325 ? 37.650 -23.851 -36.409 1.00 65.21 325 ASP B CA 1
ATOM 5384 C C . ASP B 1 325 ? 37.096 -24.689 -35.263 1.00 61.52 325 ASP B C 1
ATOM 5385 O O . ASP B 1 325 ? 35.878 -24.758 -35.071 1.00 61.84 325 ASP B O 1
ATOM 5390 N N . LYS B 1 326 ? 37.977 -25.345 -34.501 1.00 65.11 326 LYS B N 1
ATOM 5391 C CA . LYS B 1 326 ? 37.538 -26.128 -33.346 1.00 64.67 326 LYS B CA 1
ATOM 5392 C C . LYS B 1 326 ? 36.786 -25.256 -32.339 1.00 60.81 326 LYS B C 1
ATOM 5393 O O . LYS B 1 326 ? 35.798 -25.695 -31.733 1.00 52.85 326 LYS B O 1
ATOM 5396 N N . LEU B 1 327 ? 37.264 -24.026 -32.128 1.00 57.86 327 LEU B N 1
ATOM 5397 C CA . LEU B 1 327 ? 36.650 -23.119 -31.162 1.00 58.01 327 LEU B CA 1
ATOM 5398 C C . LEU B 1 327 ? 35.213 -22.769 -31.563 1.00 60.82 327 LEU B C 1
ATOM 5399 O O . LEU B 1 327 ? 34.268 -22.950 -30.781 1.00 53.89 327 LEU B O 1
ATOM 5404 N N . LEU B 1 328 ? 35.035 -22.243 -32.780 1.00 58.37 328 LEU B N 1
ATOM 5405 C CA . LEU B 1 328 ? 33.698 -21.931 -33.272 1.00 52.24 328 LEU B CA 1
ATOM 5406 C C . LEU B 1 328 ? 32.759 -23.135 -33.191 1.00 54.78 328 LEU B C 1
ATOM 5407 O O . LEU B 1 328 ? 31.544 -22.971 -33.015 1.00 56.35 328 LEU B O 1
ATOM 5412 N N . LEU B 1 329 ? 33.296 -24.350 -33.315 1.00 54.07 329 LEU B N 1
ATOM 5413 C CA . LEU B 1 329 ? 32.458 -25.535 -33.172 1.00 52.75 329 LEU B CA 1
ATOM 5414 C C . LEU B 1 329 ? 31.917 -25.670 -31.757 1.00 58.27 329 LEU B C 1
ATOM 5415 O O . LEU B 1 329 ? 30.751 -26.041 -31.572 1.00 61.90 329 LEU B O 1
ATOM 5420 N N . LEU B 1 330 ? 32.753 -25.409 -30.743 1.00 55.41 330 LEU B N 1
ATOM 5421 C CA . LEU B 1 330 ? 32.369 -25.738 -29.371 1.00 53.59 330 LEU B CA 1
ATOM 5422 C C . LEU B 1 330 ? 31.489 -24.666 -28.738 1.00 50.75 330 LEU B C 1
ATOM 5423 O O . LEU B 1 330 ? 30.710 -24.977 -27.828 1.00 47.86 330 LEU B O 1
ATOM 5428 N N . LEU B 1 331 ? 31.628 -23.414 -29.174 1.00 49.37 331 LEU B N 1
ATOM 5429 C CA . LEU B 1 331 ? 30.888 -22.310 -28.564 1.00 45.92 331 LEU B CA 1
ATOM 5430 C C . LEU B 1 331 ? 29.386 -22.553 -28.444 1.00 48.45 331 LEU B C 1
ATOM 5431 O O . LEU B 1 331 ? 28.826 -22.218 -27.387 1.00 47.20 331 LEU B O 1
ATOM 5436 N N . PRO B 1 332 ? 28.677 -23.109 -29.438 1.00 52.47 332 PRO B N 1
ATOM 5437 C CA . PRO B 1 332 ? 27.234 -23.321 -29.243 1.00 47.68 332 PRO B CA 1
ATOM 5438 C C . PRO B 1 332 ? 26.907 -24.130 -27.996 1.00 49.39 332 PRO B C 1
ATOM 5439 O O . PRO B 1 332 ? 25.944 -23.817 -27.283 1.00 54.44 332 PRO B O 1
ATOM 5443 N N . SER B 1 333 ? 27.678 -25.179 -27.726 1.00 51.50 333 SER B N 1
ATOM 5444 C CA . SER B 1 333 ? 27.515 -25.938 -26.489 1.00 53.58 333 SER B CA 1
ATOM 5445 C C . SER B 1 333 ? 28.025 -25.154 -25.279 1.00 54.45 333 SER B C 1
ATOM 5446 O O . SER B 1 333 ? 27.415 -25.189 -24.200 1.00 57.43 333 SER B O 1
ATOM 5449 N N . THR B 1 334 ? 29.142 -24.442 -25.442 1.00 45.82 334 THR B N 1
ATOM 5450 C CA . THR B 1 334 ? 29.854 -23.775 -24.353 1.00 43.21 334 THR B CA 1
ATOM 5451 C C . THR B 1 334 ? 29.967 -22.303 -24.737 1.00 46.99 334 THR B C 1
ATOM 5452 O O . THR B 1 334 ? 31.001 -21.862 -25.269 1.00 42.45 334 THR B O 1
ATOM 5456 N N . PRO B 1 335 ? 28.903 -21.519 -24.541 1.00 38.05 335 PRO B N 1
ATOM 5457 C CA . PRO B 1 335 ? 28.956 -20.113 -24.949 1.00 35.55 335 PRO B CA 1
ATOM 5458 C C . PRO B 1 335 ? 29.681 -19.202 -23.968 1.00 31.94 335 PRO B C 1
ATOM 5459 O O . PRO B 1 335 ? 29.886 -18.024 -24.287 1.00 37.64 335 PRO B O 1
ATOM 5463 N N . ILE B 1 336 ? 30.070 -19.694 -22.795 1.00 32.38 336 ILE B N 1
ATOM 5464 C CA . ILE B 1 336 ? 30.757 -18.904 -21.776 1.00 32.13 336 ILE B CA 1
ATOM 5465 C C . ILE B 1 336 ? 32.000 -19.697 -21.401 1.00 31.03 336 ILE B C 1
ATOM 5466 O O . ILE B 1 336 ? 31.887 -20.720 -20.721 1.00 33.74 336 ILE B O 1
ATOM 5471 N N . VAL B 1 337 ? 33.179 -19.238 -21.839 1.00 34.29 337 VAL B N 1
ATOM 5472 C CA . VAL B 1 337 ? 34.430 -19.991 -21.706 1.00 35.60 337 VAL B CA 1
ATOM 5473 C C . VAL B 1 337 ? 35.554 -19.074 -21.227 1.00 44.04 337 VAL B C 1
ATOM 5474 O O . VAL B 1 337 ? 35.678 -17.925 -21.669 1.00 33.67 337 VAL B O 1
ATOM 5478 N N . SER B 1 338 ? 36.405 -19.603 -20.350 1.00 51.03 338 SER B N 1
ATOM 5479 C CA . SER B 1 338 ? 37.618 -18.889 -19.988 1.00 50.99 338 SER B CA 1
ATOM 5480 C C . SER B 1 338 ? 38.737 -19.283 -20.939 1.00 54.93 338 SER B C 1
ATOM 5481 O O . SER B 1 338 ? 38.647 -20.270 -21.676 1.00 50.70 338 SER B O 1
ATOM 5484 N N . SER B 1 339 ? 39.820 -18.505 -20.889 1.00 58.35 339 SER B N 1
ATOM 5485 C CA . SER B 1 339 ? 40.952 -18.757 -21.769 1.00 58.99 339 SER B CA 1
ATOM 5486 C C . SER B 1 339 ? 41.517 -20.150 -21.543 1.00 58.79 339 SER B C 1
ATOM 5487 O O . SER B 1 339 ? 41.827 -20.867 -22.501 1.00 62.44 339 SER B O 1
ATOM 5490 N N . ASP B 1 340 ? 41.617 -20.566 -20.283 1.00 58.22 340 ASP B N 1
ATOM 5491 C CA . ASP B 1 340 ? 42.075 -21.910 -19.956 1.00 61.06 340 ASP B CA 1
ATOM 5492 C C . ASP B 1 340 ? 40.995 -22.973 -20.164 1.00 57.67 340 ASP B C 1
ATOM 5493 O O . ASP B 1 340 ? 41.330 -24.146 -20.345 1.00 58.12 340 ASP B O 1
ATOM 5498 N N . ASP B 1 341 ? 39.716 -22.592 -20.173 1.00 58.52 341 ASP B N 1
ATOM 5499 C CA . ASP B 1 341 ? 38.659 -23.558 -20.471 1.00 61.95 341 ASP B CA 1
ATOM 5500 C C . ASP B 1 341 ? 38.768 -24.062 -21.904 1.00 67.07 341 ASP B C 1
ATOM 5501 O O . ASP B 1 341 ? 38.644 -25.267 -22.164 1.00 68.10 341 ASP B O 1
ATOM 5506 N N . VAL B 1 342 ? 38.948 -23.143 -22.856 1.00 68.86 342 VAL B N 1
ATOM 5507 C CA . VAL B 1 342 ? 39.091 -23.531 -24.258 1.00 69.36 342 VAL B CA 1
ATOM 5508 C C . VAL B 1 342 ? 40.216 -24.548 -24.400 1.00 72.01 342 VAL B C 1
ATOM 5509 O O . VAL B 1 342 ? 40.007 -25.680 -24.863 1.00 64.72 342 VAL B O 1
ATOM 5513 N N . ALA B 1 343 ? 41.411 -24.175 -23.912 1.00 68.39 343 ALA B N 1
ATOM 5514 C CA . ALA B 1 343 ? 42.578 -25.050 -23.977 1.00 65.72 343 ALA B CA 1
ATOM 5515 C C . ALA B 1 343 ? 42.268 -26.433 -23.414 1.00 68.31 343 ALA B C 1
ATOM 5516 O O . ALA B 1 343 ? 42.758 -27.447 -23.926 1.00 72.77 343 ALA B O 1
ATOM 5518 N N . SER B 1 344 ? 41.440 -26.493 -22.370 1.00 69.55 344 SER B N 1
ATOM 5519 C CA . SER B 1 344 ? 41.004 -27.779 -21.835 1.00 66.46 344 SER B CA 1
ATOM 5520 C C . SER B 1 344 ? 40.186 -28.558 -22.856 1.00 69.47 344 SER B C 1
ATOM 5521 O O . SER B 1 344 ? 40.401 -29.761 -23.050 1.00 68.10 344 SER B O 1
ATOM 5524 N N . LEU B 1 345 ? 39.209 -27.898 -23.489 1.00 73.55 345 LEU B N 1
ATOM 5525 C CA . LEU B 1 345 ? 38.222 -28.592 -24.314 1.00 70.22 345 LEU B CA 1
ATOM 5526 C C . LEU B 1 345 ? 38.678 -28.833 -25.752 1.00 68.95 345 LEU B C 1
ATOM 5527 O O . LEU B 1 345 ? 37.983 -29.541 -26.495 1.00 62.95 345 LEU B O 1
ATOM 5532 N N . ILE B 1 346 ? 39.793 -28.244 -26.172 1.00 64.93 346 ILE B N 1
ATOM 5533 C CA . ILE B 1 346 ? 40.356 -28.557 -27.479 1.00 69.36 346 ILE B CA 1
ATOM 5534 C C . ILE B 1 346 ? 41.766 -29.134 -27.307 1.00 71.61 346 ILE B C 1
ATOM 5535 O O . ILE B 1 346 ? 41.993 -30.338 -27.468 1.00 66.29 346 ILE B O 1
ATOM 5540 N N . ALA B 1 348 ? 43.524 -31.932 -29.694 1.00 50.00 348 ALA B N 1
ATOM 5541 C CA . ALA B 1 348 ? 44.729 -31.800 -28.878 1.00 67.89 348 ALA B CA 1
ATOM 5542 C C . ALA B 1 348 ? 45.693 -30.629 -29.221 1.00 76.93 348 ALA B C 1
ATOM 5543 O O . ALA B 1 348 ? 46.901 -30.871 -29.362 1.00 67.36 348 ALA B O 1
ATOM 5545 N N . PRO B 1 349 ? 45.171 -29.352 -29.360 1.00 78.05 349 PRO B N 1
ATOM 5546 C CA . PRO B 1 349 ? 46.074 -28.212 -29.631 1.00 74.24 349 PRO B CA 1
ATOM 5547 C C . PRO B 1 349 ? 46.381 -27.348 -28.415 1.00 68.37 349 PRO B C 1
ATOM 5548 O O . PRO B 1 349 ? 46.002 -27.703 -27.293 1.00 73.02 349 PRO B O 1
ATOM 5552 N N . ARG B 1 350 ? 47.103 -26.239 -28.573 1.00 64.80 350 ARG B N 1
ATOM 5553 C CA . ARG B 1 350 ? 47.400 -25.302 -27.442 1.00 70.30 350 ARG B CA 1
ATOM 5554 C C . ARG B 1 350 ? 48.151 -24.093 -27.975 1.00 73.41 350 ARG B C 1
ATOM 5555 O O . ARG B 1 350 ? 48.191 -23.926 -29.183 1.00 74.89 350 ARG B O 1
ATOM 5557 N N . SER B 1 351 ? 48.547 -23.148 -27.120 1.00 73.15 351 SER B N 1
ATOM 5558 C CA . SER B 1 351 ? 49.451 -22.024 -27.512 1.00 74.48 351 SER B CA 1
ATOM 5559 C C . SER B 1 351 ? 48.852 -20.973 -28.460 1.00 72.34 351 SER B C 1
ATOM 5560 O O . SER B 1 351 ? 49.062 -19.786 -28.174 1.00 57.67 351 SER B O 1
ATOM 5562 N N . SER B 1 352 ? 48.340 -21.403 -29.624 1.00 70.68 352 SER B N 1
ATOM 5563 C CA . SER B 1 352 ? 47.658 -20.589 -30.652 1.00 67.26 352 SER B CA 1
ATOM 5564 C C . SER B 1 352 ? 46.193 -20.415 -30.249 1.00 71.70 352 SER B C 1
ATOM 5565 O O . SER B 1 352 ? 45.482 -19.676 -30.920 1.00 65.22 352 SER B O 1
ATOM 5568 N N . VAL B 1 353 ? 45.749 -21.112 -29.205 1.00 73.04 353 VAL B N 1
ATOM 5569 C CA . VAL B 1 353 ? 44.395 -20.828 -28.748 1.00 64.89 353 VAL B CA 1
ATOM 5570 C C . VAL B 1 353 ? 44.252 -19.356 -28.378 1.00 61.52 353 VAL B C 1
ATOM 5571 O O . VAL B 1 353 ? 43.215 -18.738 -28.644 1.00 64.67 353 VAL B O 1
ATOM 5575 N N . PHE B 1 354 ? 45.281 -18.767 -27.758 1.00 56.97 354 PHE B N 1
ATOM 5576 C CA . PHE B 1 354 ? 45.212 -17.342 -27.436 1.00 61.65 354 PHE B CA 1
ATOM 5577 C C . PHE B 1 354 ? 45.027 -16.487 -28.689 1.00 62.76 354 PHE B C 1
ATOM 5578 O O . PHE B 1 354 ? 44.490 -15.376 -28.607 1.00 56.78 354 PHE B O 1
ATOM 5580 N N . ALA B 1 355 ? 45.450 -16.988 -29.856 1.00 68.33 355 ALA B N 1
ATOM 5581 C CA . ALA B 1 355 ? 45.204 -16.275 -31.109 1.00 66.37 355 ALA B CA 1
ATOM 5582 C C . ALA B 1 355 ? 43.778 -16.496 -31.609 1.00 65.11 355 ALA B C 1
ATOM 5583 O O . ALA B 1 355 ? 43.095 -15.538 -31.989 1.00 64.32 355 ALA B O 1
ATOM 5585 N N . ALA B 1 356 ? 43.315 -17.753 -31.624 1.00 57.93 356 ALA B N 1
ATOM 5586 C CA . ALA B 1 356 ? 41.928 -18.022 -31.996 1.00 61.50 356 ALA B CA 1
ATOM 5587 C C . ALA B 1 356 ? 40.966 -17.233 -31.117 1.00 62.94 356 ALA B C 1
ATOM 5588 O O . ALA B 1 356 ? 39.953 -16.713 -31.601 1.00 62.02 356 ALA B O 1
ATOM 5590 N N . ILE B 1 357 ? 41.277 -17.134 -29.822 1.00 57.92 357 ILE B N 1
ATOM 5591 C CA . ILE B 1 357 ? 40.504 -16.293 -28.917 1.00 51.82 357 ILE B CA 1
ATOM 5592 C C . ILE B 1 357 ? 40.607 -14.832 -29.337 1.00 58.33 357 ILE B C 1
ATOM 5593 O O . ILE B 1 357 ? 39.593 -14.139 -29.503 1.00 56.51 357 ILE B O 1
ATOM 5598 N N . LYS B 1 358 ? 41.839 -14.334 -29.499 1.00 62.70 358 LYS B N 1
ATOM 5599 C CA . LYS B 1 358 ? 42.031 -12.957 -29.952 1.00 63.24 358 LYS B CA 1
ATOM 5600 C C . LYS B 1 358 ? 41.356 -12.726 -31.298 1.00 61.74 358 LYS B C 1
ATOM 5601 O O . LYS B 1 358 ? 40.791 -11.654 -31.547 1.00 58.68 358 LYS B O 1
ATOM 5603 N N . ARG B 1 359 ? 41.397 -13.728 -32.179 1.00 59.40 359 ARG B N 1
ATOM 5604 C CA . ARG B 1 359 ? 40.742 -13.587 -33.471 1.00 57.72 359 ARG B CA 1
ATOM 5605 C C . ARG B 1 359 ? 39.245 -13.380 -33.301 1.00 63.06 359 ARG B C 1
ATOM 5606 O O . ARG B 1 359 ? 38.679 -12.416 -33.831 1.00 60.86 359 ARG B O 1
ATOM 5614 N N . LEU B 1 360 ? 38.594 -14.249 -32.518 1.00 58.26 360 LEU B N 1
ATOM 5615 C CA . LEU B 1 360 ? 37.155 -14.104 -32.316 1.00 55.99 360 LEU B CA 1
ATOM 5616 C C . LEU B 1 360 ? 36.829 -12.882 -31.469 1.00 53.87 360 LEU B C 1
ATOM 5617 O O . LEU B 1 360 ? 35.783 -12.253 -31.677 1.00 55.64 360 LEU B O 1
ATOM 5622 N N . HIS B 1 361 ? 37.706 -12.508 -30.537 1.00 49.30 361 HIS B N 1
ATOM 5623 C CA . HIS B 1 361 ? 37.495 -11.248 -29.835 1.00 50.03 361 HIS B CA 1
ATOM 5624 C C . HIS B 1 361 ? 37.545 -10.083 -30.811 1.00 52.06 361 HIS B C 1
ATOM 5625 O O . HIS B 1 361 ? 36.606 -9.290 -30.897 1.00 47.62 361 HIS B O 1
ATOM 5632 N N . ASP B 1 362 ? 38.617 -10.001 -31.598 1.00 59.38 362 ASP B N 1
ATOM 5633 C CA . ASP B 1 362 ? 38.761 -8.898 -32.538 1.00 57.84 362 ASP B CA 1
ATOM 5634 C C . ASP B 1 362 ? 37.657 -8.901 -33.578 1.00 59.79 362 ASP B C 1
ATOM 5635 O O . ASP B 1 362 ? 37.257 -7.834 -34.057 1.00 64.90 362 ASP B O 1
ATOM 5640 N N . THR B 1 363 ? 37.135 -10.081 -33.915 1.00 55.49 363 THR B N 1
ATOM 5641 C CA . THR B 1 363 ? 36.084 -10.201 -34.915 1.00 56.71 363 THR B CA 1
ATOM 5642 C C . THR B 1 363 ? 34.693 -9.856 -34.385 1.00 63.69 363 THR B C 1
ATOM 5643 O O . THR B 1 363 ? 33.815 -9.475 -35.171 1.00 62.64 363 THR B O 1
ATOM 5647 N N . GLY B 1 364 ? 34.484 -9.899 -33.073 1.00 59.33 364 GLY B N 1
ATOM 5648 C CA . GLY B 1 364 ? 33.174 -9.633 -32.519 1.00 55.11 364 GLY B CA 1
ATOM 5649 C C . GLY B 1 364 ? 32.371 -10.874 -32.204 1.00 54.40 364 GLY B C 1
ATOM 5650 O O . GLY B 1 364 ? 31.220 -10.755 -31.751 1.00 45.02 364 GLY B O 1
ATOM 5651 N N . VAL B 1 365 ? 32.941 -12.060 -32.432 1.00 48.54 365 VAL B N 1
ATOM 5652 C CA . VAL B 1 365 ? 32.267 -13.289 -32.037 1.00 49.05 365 VAL B CA 1
ATOM 5653 C C . VAL B 1 365 ? 32.237 -13.400 -30.514 1.00 49.88 365 VAL B C 1
ATOM 5654 O O . VAL B 1 365 ? 31.202 -13.724 -29.915 1.00 49.08 365 VAL B O 1
ATOM 5658 N N . LEU B 1 366 ? 33.362 -13.101 -29.872 1.00 50.89 366 LEU B N 1
ATOM 5659 C CA . LEU B 1 366 ? 33.529 -13.152 -28.429 1.00 44.61 366 LEU B CA 1
ATOM 5660 C C . LEU B 1 366 ? 33.610 -11.743 -27.863 1.00 47.08 366 LEU B C 1
ATOM 5661 O O . LEU B 1 366 ? 34.142 -10.832 -28.510 1.00 52.75 366 LEU B O 1
ATOM 5666 N N . ARG B 1 367 ? 33.052 -11.561 -26.673 1.00 44.86 367 ARG B N 1
ATOM 5667 C CA . ARG B 1 367 ? 33.205 -10.335 -25.910 1.00 41.89 367 ARG B CA 1
ATOM 5668 C C . ARG B 1 367 ? 33.655 -10.677 -24.498 1.00 42.31 367 ARG B C 1
ATOM 5669 O O . ARG B 1 367 ? 33.329 -11.752 -23.985 1.00 43.91 367 ARG B O 1
ATOM 5677 N N . PRO B 1 368 ? 34.449 -9.815 -23.864 1.00 46.67 368 PRO B N 1
ATOM 5678 C CA . PRO B 1 368 ? 34.948 -10.148 -22.522 1.00 43.40 368 PRO B CA 1
ATOM 5679 C C . PRO B 1 368 ? 33.867 -9.902 -21.476 1.00 41.99 368 PRO B C 1
ATOM 5680 O O . PRO B 1 368 ? 33.215 -8.855 -21.458 1.00 37.71 368 PRO B O 1
ATOM 5684 N N . LEU B 1 369 ? 33.669 -10.885 -20.608 1.00 41.81 369 LEU B N 1
ATOM 5685 C CA . LEU B 1 369 ? 32.760 -10.723 -19.493 1.00 38.83 369 LEU B CA 1
ATOM 5686 C C . LEU B 1 369 ? 33.487 -10.326 -18.229 1.00 37.79 369 LEU B C 1
ATOM 5687 O O . LEU B 1 369 ? 32.844 -9.836 -17.295 1.00 37.74 369 LEU B O 1
ATOM 5692 N N . THR B 1 370 ? 34.796 -10.386 -18.356 1.00 42.73 370 THR B N 1
ATOM 5693 C CA . THR B 1 370 ? 35.761 -10.222 -17.258 1.00 46.97 370 THR B CA 1
ATOM 5694 C C . THR B 1 370 ? 36.803 -9.188 -17.631 1.00 50.69 370 THR B C 1
ATOM 5695 O O . THR B 1 370 ? 37.394 -9.310 -18.689 1.00 50.23 370 THR B O 1
ATOM 5699 N N . ASN B 1 371 ? 36.920 -8.170 -16.789 1.00 54.34 371 ASN B N 1
ATOM 5700 C CA . ASN B 1 371 ? 37.950 -7.119 -16.946 1.00 61.53 371 ASN B CA 1
ATOM 5701 C C . ASN B 1 371 ? 39.176 -7.733 -16.315 1.00 62.69 371 ASN B C 1
ATOM 5702 O O . ASN B 1 371 ? 39.029 -8.205 -15.204 1.00 69.97 371 ASN B O 1
ATOM 5707 N N . ARG B 1 372 ? 40.291 -7.730 -17.025 1.00 55.08 372 ARG B N 1
ATOM 5708 C CA . ARG B 1 372 ? 41.507 -8.382 -16.509 1.00 65.53 372 ARG B CA 1
ATOM 5709 C C . ARG B 1 372 ? 41.140 -9.818 -16.144 1.00 64.57 372 ARG B C 1
ATOM 5710 O O . ARG B 1 372 ? 40.714 -10.537 -17.041 1.00 64.52 372 ARG B O 1
ATOM 5712 N N . LYS B 1 373 ? 41.326 -10.226 -14.887 1.00 67.68 373 LYS B N 1
ATOM 5713 C CA . LYS B 1 373 ? 41.110 -11.610 -14.346 1.00 61.24 373 LYS B CA 1
ATOM 5714 C C . LYS B 1 373 ? 42.188 -12.598 -14.819 1.00 66.62 373 LYS B C 1
ATOM 5715 O O . LYS B 1 373 ? 42.228 -13.681 -14.299 1.00 71.37 373 LYS B O 1
ATOM 5721 N N . ARG B 1 374 ? 43.013 -12.238 -15.794 1.00 73.58 374 ARG B N 1
ATOM 5722 C CA . ARG B 1 374 ? 44.165 -13.063 -16.251 1.00 70.74 374 ARG B CA 1
ATOM 5723 C C . ARG B 1 374 ? 43.520 -14.155 -17.101 1.00 70.47 374 ARG B C 1
ATOM 5724 O O . ARG B 1 374 ? 43.987 -14.385 -18.216 1.00 71.29 374 ARG B O 1
ATOM 5726 N N . ASP B 1 375 ? 42.531 -14.846 -16.569 1.00 67.51 375 ASP B N 1
ATOM 5727 C CA . ASP B 1 375 ? 42.075 -16.216 -16.886 1.00 62.69 375 ASP B CA 1
ATOM 5728 C C . ASP B 1 375 ? 40.796 -15.506 -17.313 1.00 61.84 375 ASP B C 1
ATOM 5729 O O . ASP B 1 375 ? 39.844 -15.576 -16.578 1.00 64.06 375 ASP B O 1
ATOM 5734 N N . GLN B 1 376 ? 40.810 -14.825 -18.448 1.00 58.66 376 GLN B N 1
ATOM 5735 C CA . GLN B 1 376 ? 39.646 -14.045 -18.893 1.00 53.63 376 GLN B CA 1
ATOM 5736 C C . GLN B 1 376 ? 38.481 -14.932 -19.306 1.00 52.55 376 GLN B C 1
ATOM 5737 O O . GLN B 1 376 ? 38.675 -15.876 -20.001 1.00 52.41 376 GLN B O 1
ATOM 5743 N N . VAL B 1 377 ? 37.294 -14.558 -18.884 1.00 47.35 377 VAL B N 1
ATOM 5744 C CA . VAL B 1 377 ? 36.090 -15.272 -19.283 1.00 48.15 377 VAL B CA 1
ATOM 5745 C C . VAL B 1 377 ? 35.490 -14.560 -20.485 1.00 46.47 377 VAL B C 1
ATOM 5746 O O . VAL B 1 377 ? 35.448 -13.321 -20.537 1.00 47.68 377 VAL B O 1
ATOM 5750 N N . TRP B 1 378 ? 35.044 -15.346 -21.466 1.00 41.36 378 TRP B N 1
ATOM 5751 C CA . TRP B 1 378 ? 34.583 -14.838 -22.749 1.00 40.48 378 TRP B CA 1
ATOM 5752 C C . TRP B 1 378 ? 33.157 -15.294 -23.009 1.00 37.39 378 TRP B C 1
ATOM 5753 O O . TRP B 1 378 ? 32.769 -16.400 -22.626 1.00 36.79 378 TRP B O 1
ATOM 5764 N N . GLY B 1 379 ? 32.393 -14.452 -23.705 1.00 36.64 379 GLY B N 1
ATOM 5765 C CA . GLY B 1 379 ? 31.032 -14.818 -24.040 1.00 37.20 379 GLY B CA 1
ATOM 5766 C C . GLY B 1 379 ? 30.676 -14.690 -25.509 1.00 40.70 379 GLY B C 1
ATOM 5767 O O . GLY B 1 379 ? 30.929 -13.654 -26.129 1.00 37.86 379 GLY B O 1
ATOM 5768 N N . ALA B 1 380 ? 30.071 -15.741 -26.071 1.00 39.34 380 ALA B N 1
ATOM 5769 C CA . ALA B 1 380 ? 29.558 -15.704 -27.439 1.00 35.57 380 ALA B CA 1
ATOM 5770 C C . ALA B 1 380 ? 28.348 -14.787 -27.459 1.00 37.49 380 ALA B C 1
ATOM 5771 O O . ALA B 1 380 ? 27.260 -15.159 -27.013 1.00 38.16 380 ALA B O 1
ATOM 5773 N N . SER B 1 381 ? 28.536 -13.573 -27.979 1.00 41.74 381 SER B N 1
ATOM 5774 C CA . SER B 1 381 ? 27.499 -12.548 -27.864 1.00 43.23 381 SER B CA 1
ATOM 5775 C C . SER B 1 381 ? 26.183 -12.981 -28.507 1.00 41.44 381 SER B C 1
ATOM 5776 O O . SER B 1 381 ? 25.114 -12.806 -27.906 1.00 37.78 381 SER B O 1
ATOM 5779 N N . LEU B 1 382 ? 26.237 -13.561 -29.717 1.00 37.90 382 LEU B N 1
ATOM 5780 C CA . LEU B 1 382 ? 25.004 -13.940 -30.413 1.00 37.82 382 LEU B CA 1
ATOM 5781 C C . LEU B 1 382 ? 24.181 -14.948 -29.606 1.00 35.56 382 LEU B C 1
ATOM 5782 O O . LEU B 1 382 ? 22.943 -14.891 -29.609 1.00 33.34 382 LEU B O 1
ATOM 5787 N N . VAL B 1 383 ? 24.845 -15.892 -28.932 1.00 30.54 383 VAL B N 1
ATOM 5788 C CA . VAL B 1 383 ? 24.129 -16.826 -28.064 1.00 33.83 383 VAL B CA 1
ATOM 5789 C C . VAL B 1 383 ? 23.564 -16.098 -26.854 1.00 31.46 383 VAL B C 1
ATOM 5790 O O . VAL B 1 383 ? 22.409 -16.298 -26.467 1.00 29.39 383 VAL B O 1
ATOM 5794 N N . LEU B 1 384 ? 24.386 -15.259 -26.231 1.00 33.46 384 LEU B N 1
ATOM 5795 C CA . LEU B 1 384 ? 23.965 -14.520 -25.049 1.00 36.29 384 LEU B CA 1
ATOM 5796 C C . LEU B 1 384 ? 22.817 -13.572 -25.364 1.00 31.98 384 LEU B C 1
ATOM 5797 O O . LEU B 1 384 ? 21.955 -13.327 -24.515 1.00 32.34 384 LEU B O 1
ATOM 5802 N N . ASP B 1 385 ? 22.798 -13.016 -26.568 1.00 35.22 385 ASP B N 1
ATOM 5803 C CA . ASP B 1 385 ? 21.732 -12.095 -26.925 1.00 35.49 385 ASP B CA 1
ATOM 5804 C C . ASP B 1 385 ? 20.439 -12.838 -27.216 1.00 36.78 385 ASP B C 1
ATOM 5805 O O . ASP B 1 385 ? 19.345 -12.311 -26.965 1.00 35.89 385 ASP B O 1
ATOM 5810 N N . GLU B 1 386 ? 20.552 -14.077 -27.704 1.00 39.57 386 GLU B N 1
ATOM 5811 C CA . GLU B 1 386 ? 19.373 -14.889 -27.992 1.00 35.76 386 GLU B CA 1
ATOM 5812 C C . GLU B 1 386 ? 18.640 -15.273 -26.718 1.00 32.64 386 GLU B C 1
ATOM 5813 O O . GLU B 1 386 ? 17.410 -15.340 -26.707 1.00 34.71 386 GLU B O 1
ATOM 5819 N N . LEU B 1 387 ? 19.382 -15.612 -25.664 1.00 30.33 387 LEU B N 1
ATOM 5820 C CA . LEU B 1 387 ? 18.791 -15.767 -24.339 1.00 30.23 387 LEU B CA 1
ATOM 5821 C C . LEU B 1 387 ? 17.851 -14.611 -24.002 1.00 36.80 387 LEU B C 1
ATOM 5822 O O . LEU B 1 387 ? 16.695 -14.814 -23.609 1.00 34.46 387 LEU B O 1
ATOM 5827 N N . ASP B 1 388 ? 18.324 -13.383 -24.172 1.00 37.71 388 ASP B N 1
ATOM 5828 C CA . ASP B 1 388 ? 17.536 -12.248 -23.713 1.00 36.85 388 ASP B CA 1
ATOM 5829 C C . ASP B 1 388 ? 16.462 -11.879 -24.716 1.00 34.17 388 ASP B C 1
ATOM 5830 O O . ASP B 1 388 ? 15.402 -11.378 -24.323 1.00 35.83 388 ASP B O 1
ATOM 5835 N N . ASP B 1 389 ? 16.718 -12.121 -26.004 1.00 32.77 389 ASP B N 1
ATOM 5836 C CA . ASP B 1 389 ? 15.719 -11.806 -27.017 1.00 31.92 389 ASP B CA 1
ATOM 5837 C C . ASP B 1 389 ? 14.513 -12.730 -26.914 1.00 30.82 389 ASP B C 1
ATOM 5838 O O . ASP B 1 389 ? 13.375 -12.284 -27.077 1.00 34.16 389 ASP B O 1
ATOM 5843 N N . LEU B 1 390 ? 14.741 -14.015 -26.632 1.00 29.79 390 LEU B N 1
ATOM 5844 C CA . LEU B 1 390 ? 13.641 -14.959 -26.456 1.00 28.85 390 LEU B CA 1
ATOM 5845 C C . LEU B 1 390 ? 12.666 -14.473 -25.395 1.00 30.38 390 LEU B C 1
ATOM 5846 O O . LEU B 1 390 ? 11.454 -14.449 -25.623 1.00 32.73 390 LEU B O 1
ATOM 5851 N N . GLY B 1 391 ? 13.179 -14.059 -24.234 1.00 29.85 391 GLY B N 1
ATOM 5852 C CA . GLY B 1 391 ? 12.301 -13.574 -23.178 1.00 25.09 391 GLY B CA 1
ATOM 5853 C C . GLY B 1 391 ? 11.522 -12.342 -23.589 1.00 30.29 391 GLY B C 1
ATOM 5854 O O . GLY B 1 391 ? 10.362 -12.180 -23.217 1.00 33.90 391 GLY B O 1
ATOM 5855 N N . HIS B 1 392 ? 12.145 -11.460 -24.367 1.00 35.06 392 HIS B N 1
ATOM 5856 C CA . HIS B 1 392 ? 11.440 -10.267 -24.828 1.00 36.39 392 HIS B CA 1
ATOM 5857 C C . HIS B 1 392 ? 10.360 -10.628 -25.848 1.00 34.24 392 HIS B C 1
ATOM 5858 O O . HIS B 1 392 ? 9.280 -10.022 -25.867 1.00 32.31 392 HIS B O 1
ATOM 5865 N N . ARG B 1 393 ? 10.639 -11.615 -26.707 1.00 31.20 393 ARG B N 1
ATOM 5866 C CA . ARG B 1 393 ? 9.653 -12.058 -27.685 1.00 32.42 393 ARG B CA 1
ATOM 5867 C C . ARG B 1 393 ? 8.471 -12.729 -27.009 1.00 31.97 393 ARG B C 1
ATOM 5868 O O . ARG B 1 393 ? 7.314 -12.460 -27.353 1.00 35.91 393 ARG B O 1
ATOM 5876 N N . ILE B 1 394 ? 8.729 -13.555 -26.002 1.00 32.18 394 ILE B N 1
ATOM 5877 C CA . ILE B 1 394 ? 7.619 -14.165 -25.284 1.00 27.86 394 ILE B CA 1
ATOM 5878 C C . ILE B 1 394 ? 6.813 -13.096 -24.549 1.00 32.91 394 ILE B C 1
ATOM 5879 O O . ILE B 1 394 ? 5.575 -13.153 -24.518 1.00 35.86 394 ILE B O 1
ATOM 5884 N N . GLU B 1 395 ? 7.485 -12.090 -23.958 1.00 35.16 395 GLU B N 1
ATOM 5885 C CA . GLU B 1 395 ? 6.759 -11.020 -23.255 1.00 34.55 395 GLU B CA 1
ATOM 5886 C C . GLU B 1 395 ? 5.923 -10.173 -24.209 1.00 35.07 395 GLU B C 1
ATOM 5887 O O . GLU B 1 395 ? 4.861 -9.676 -23.801 1.00 39.53 395 GLU B O 1
ATOM 5893 N N . ARG B 1 396 ? 6.380 -10.002 -25.464 1.00 33.77 396 ARG B N 1
ATOM 5894 C CA . ARG B 1 396 ? 5.553 -9.323 -26.440 1.00 36.92 396 ARG B CA 1
ATOM 5895 C C . ARG B 1 396 ? 4.288 -10.093 -26.750 1.00 38.34 396 ARG B C 1
ATOM 5896 O O . ARG B 1 396 ? 3.186 -9.533 -26.725 1.00 45.87 396 ARG B O 1
ATOM 5904 N N . ALA B 1 397 ? 4.426 -11.384 -27.052 1.00 37.18 397 ALA B N 1
ATOM 5905 C CA . ALA B 1 397 ? 3.329 -12.205 -27.529 1.00 34.01 397 ALA B CA 1
ATOM 5906 C C . ALA B 1 397 ? 2.345 -12.533 -26.418 1.00 38.51 397 ALA B C 1
ATOM 5907 O O . ALA B 1 397 ? 1.368 -13.249 -26.650 1.00 51.89 397 ALA B O 1
ATOM 5909 N N . SER B 1 398 ? 2.611 -12.070 -25.207 1.00 40.07 398 SER B N 1
ATOM 5910 C CA . SER B 1 398 ? 1.617 -11.993 -24.138 1.00 44.28 398 SER B CA 1
ATOM 5911 C C . SER B 1 398 ? 1.033 -10.576 -24.158 1.00 59.50 398 SER B C 1
ATOM 5912 O O . SER B 1 398 ? 1.636 -9.627 -23.629 1.00 49.95 398 SER B O 1
ATOM 5915 N N . ALA B 1 399 ? -0.151 -10.432 -24.766 1.00 62.62 399 ALA B N 1
ATOM 5916 C CA . ALA B 1 399 ? -0.808 -9.128 -24.919 1.00 63.92 399 ALA B CA 1
ATOM 5917 C C . ALA B 1 399 ? -2.237 -9.123 -24.356 1.00 60.31 399 ALA B C 1
ATOM 5918 O O . ALA B 1 399 ? -2.833 -10.177 -24.134 1.00 52.38 399 ALA B O 1
#

Solvent-accessible surface area: 32566 Å² total; per-residue (Å²): 121,104,58,10,26,9,47,175,25,69,68,57,96,76,118,33,78,39,132,153,205,26,31,41,167,24,0,91,84,46,72,60,12,74,0,26,42,5,17,119,0,6,168,34,104,23,108,36,45,79,72,0,43,79,70,10,116,65,0,52,47,36,0,58,135,0,16,78,33,167,66,66,12,0,48,50,9,0,22,44,4,4,2,42,6,7,0,52,0,59,55,28,50,33,43,36,37,9,3,3,37,8,43,67,52,34,158,11,20,63,36,0,36,17,3,31,17,8,9,45,2,5,129,41,2,9,54,38,0,62,146,130,26,59,4,86,50,96,14,1,51,139,0,6,62,8,5,3,141,130,42,103,112,37,17,83,116,22,18,91,52,8,112,90,31,18,62,54,34,3,6,68,86,0,8,46,41,25,107,12,13,0,0,5,37,109,32,2,143,52,6,3,74,16,1,25,86,1,1,29,32,101,106,14,82,18,2,2,0,0,0,1,0,0,0,0,0,8,0,0,27,0,0,80,53,8,5,13,27,0,0,2,7,1,0,1,1,0,2,23,39,60,33,13,0,82,69,0,5,0,0,1,0,2,6,3,14,29,60,43,102,132,3,62,24,2,16,77,39,0,24,76,11,58,0,77,45,0,0,32,15,0,0,47,9,1,79,8,0,0,28,27,0,86,73,0,3,108,92,10,55,103,10,38,101,83,1,75,126,76,7,28,128,35,168,73,158,10,8,8,16,48,1,2,94,30,0,20,64,45,8,20,4,2,14,55,59,0,22,93,110,8,103,38,98,61,94,41,1,101,56,2,10,137,71,0,73,98,45,42,2,5,53,64,4,30,133,85,102,73,48,12,14,0,0,22,53,10,4,66,6,22,59,50,0,14,72,37,0,51,168,50,22,121,137,36,6,61,13,56,177,23,69,71,66,183,76,115,33,81,47,131,63,98,27,26,26,59,46,0,146,103,44,74,43,11,68,0,28,34,5,17,120,0,13,184,37,108,24,97,84,29,77,65,0,36,92,69,13,120,67,0,43,52,41,0,64,144,0,14,84,32,112,77,63,16,5,52,50,6,0,20,42,5,3,2,35,7,7,0,46,0,57,55,28,46,33,41,44,37,8,4,1,41,9,43,68,51,37,134,6,23,65,40,0,26,26,2,31,10,8,8,59,2,6,126,60,2,19,76,46,9,66,97,135,31,59,4,96,48,74,11,1,51,137,0,4,75,10,5,7,132,92,20,128,90,48,28,116,95,20,12,97,16,7,120,70,27,14,58,52,39,3,4,64,103,0,8,62,45,26,109,14,14,0,0,4,33,108,28,0,126,50,6,3,89,14,0,18,110,0,0,28,41,100,107,12,54,16,0,2,0,0,0,0,0,0,0,0,0,7,0,0,27,0,0,49,53,7,5,13,34,1,0,2,5,1,1,2,0,0,2,26,41,66,38,19,1,94,123,2,4,0,0,1,0,1,4,3,16,32,55,40,94,127,3,58,25,2,15,66,38,1,23,64,9,55,1,84,49,1,4,31,12,1,0,55,6,1,75,10,0,0,31,26,0,86,68,0,6,111,86,14,53,94,12,49,102,72,0,58,115,79,8,30,125,13,108,64,164,57,9,12,16,46,0,5,111,24,0,22,70,40,11,16,0,0,33,95,45,0,46,92,108,28,135,63,66,101,74,6,70,61,4,9,44,81,0,74,119,39,42,0,3,64,60,2,10,132,80,107,111,56,39,10,15,0,0,17,50,14,4,68,10,17,56,41,0,12,76,13,0,46,172,52,22,126

Organism: Mycobacterium marinum (strain ATCC BAA-535 / M) (NCBI:txid216594)

Sequence (787 aa):
RPSDAWPRHSAERRPWAQTQRGGTRADRTLRSVTVSLPPYIAKVDANIDADIAVKLEDAMSEISRLDSTHLAGLSTLLLRTESVASSKIERVEASVDDYARALHGGRGNSSAVSMVAATTALKEMIASVNRDAPIQMTAILRAHEALMREDPTEGQHAGQVRTVQNWIGGSDYSPRNALYVPPPPDTVHAYMDDLIEFANRTDIPVLIQAAIAHAQFESIHPFTDGNGRIGRALINTVLRRRGATTRLVVPLASALVAHRERYFGALNTYRAGDLRPLIVTFANSSRTAAAESRITAERLAEIPVEWRNMVGPIRRHSATDKLLLLLPSTPIVSSDDVASLIDAPRSSVFAAIKRLHDTGVLRPLTNRRDQVWGASLVLDELDDLGHRIERASAPSDAWPRHSAERRPWAQTQRGGTRADRTLRSVTVSLPPYIAKVDANIDADIAVKLEDAMSEISRLDSTHLAGLSTLLLRTESVASSKIERVEASVDDYARALHGGRGNSSAVSMVAATTALKEMIASVNRDAPIQMTAILRAHEALMREDPTEGQHAGQVRTVQNWIGGSDYSPRNALYVPPPPDTVHAYMDDLIEFANRTDIPVLIQAAIAHAQFESIHPFTDGNGRIGRALINTVLRRRGATTRLVVPLASALVAHRERYFGALNTYRAGDLRPLIVTFANSSRTAAAESRITAERLAEIPVEWRNMVGPIRRHSATDKLLLLLPSTPIVSSDDVASLIAPRSSVFAAIKRLHDTGVLRPLTNRKRDQVWGASLVLDELDDLGHRIERASA

B-factor: mean 36.01, std 13.86, range [12.29, 92.41]